Protein 2OAJ (pdb70)

Sequence (875 aa):
KNKIFSLAETNKYGMSSKPIAAAFDFTQNLLAIATVTGEVHIYGQQQVEVVIKLEDRSAIKEMRFVKGIYLVVINAKDTVYVLSLYSQKVLTTVFVPGKITSIDTDASLDWMLIGLQNGSMIVYDIDRDQLSSFKLDNLQKSSFFPAARLSPIVSIQWNPRDIGTVLISYEYVTLTYSLVENEIKQSFIYELPPFAPGGDFSEKTNEKRTPKVIQSLYHPNSLHIITIHEDNSLVFWDANSGHMIMARTVFETEINVPQPDYIRDSSTNAAKISKVYWMCENNPEYTSLLISHKSISRGDNQSLTMIDLGYTPRYSITSYEGMKNYYANPKQMKIFPLPTNVPIVNILPIPRQSPYFAGCHNPGLILLILGNGEIETMLYPSGIFTDKASLFPQNLSWLRPLATTSMAASVPNKLWLGALSAAQNKDYLLKGGVRTKRQKLPAEYGTAFITGHSNGSVRIYDASHGDIQDNASFEVNLSRTLNKAKELAVDKISFAAETLELAVSIETGDVVLFKYEVNQFFRRFSLNNTNGVLVDVRDRAPTGVRQGFMPSTAVHANKGKTSAINNSNIGFVGIAYAAGSLMLIDRRGPAIIYMENIREISGAQSACVTCIEFVIMEYGDDGYSSILMVCGTDMGEVITYKILPASGGKFDVQLMDITNVTSKGPIHKIDAFSKETKSSCLATIPKMQNLSKGLCIPGIVLITGFDDIRLITLGKSKSTHKGFKYPLAATGLSYISTVEKNNDRKNLTVIITLEINGHLRVFTIPDFKEQMSEHIPFPIAAKYITESSVLRNGDIAIRVSEFQASLFSTVKEQDTLAPVSDTLYINGIRIPYRPQVNSLQWARGTVYCTPAQLNELLGGVNRPASKYKESIIAE

Organism: Saccharomyces cerevisiae (strain ATCC 204508 / S288c) (NCBI:txid559292)

GO terms:
  GO:0043332 mating projection tip (C, IDA)
  GO:0005829 cytosol (C, IDA)
  GO:0005886 plasma membrane (C, IDA)
  GO:0031267 small GTPase binding (F, IDA)
  GO:0005829 cytosol (C, HDA)
  GO:0006887 exocytosis (P, IMP)
  GO:0006893 Golgi to plasma membrane transport (P, IMP)
  GO:0000149 SNARE binding (F, IPI)
  GO:0030010 establishment of cell polarity (P, IPI)
  GO:0007264 small GTPase-mediated signal transduction (P, IPI)
  GO:0005737 cytoplasm (C, EXP)
  GO:0005515 protein binding (F, IPI)

Foldseek 3Di:
DDPFWDWDFDDKFFDPAFWFEKEADQLQQKIWTFHQQAKIWIFFPQFAIDIAGDPGGHGWDYWYQALLFWIWIAGPQRKIWIAGLFVGYTPDIHHDPAAFQEWEDARHFQKIWTWHQQGKIWIARNQFGDTFPDMGHNCCCVPPNVPDDRWTWQYKYQQQFFNQKMWTFTFFKIFIAGLVVGDTQEMEGDKAAAQQQAACQDPNSRHIDGFTWNDKAAQNLSQKIWTAGFSQKTWIAGRHVNHTLWIDHLPDTSSSPHDNPDDDPDPDRDFTWDDKDWAAALDSQWIKMKTWGHDDPQFQSTKIKMFTLGGHPFQVPADSNSNSVSVGDTPDMDIQRDPGSFAWSYKAFCADNACTPVRRYHGQKMWTATPVRAIWIAGPPVNDIDLPCLQTNVSNNCRSPNFPFKAKAKAFCPVVLVQLQQFFRDHHHGHRFFFDADADPDDRIFMKMWTWAQQLKIKIFTPDCHPRGNGGIDMDHVCQLAVHGHQRGWDDKAAARHQRKIWTFTQFAKIWIWGWDFAPCDNPDHPVPDPDQWDASQVSFDNPDRTGTGTGTMGRPSQGHWLEWYDAQAQKIWTKRLQQKIWIFGNVVTDTQDIDRCCVADPDRFRMWNYKFWFWAAAAPPQFTFIWIWTFTQQQKIWIWTWAQDPPRHTHIGTPHMGRHDRQGDWHDKFKAFPPVRHGGGDHPVSVVCRVVRHHTWMWMWTAGQFKIWTDGHNDDDTDMDGHPATWQDKDKAKEWDADDPGDTDIFIWMWTAGLQFWIWIAGPDVRHTDDTDGDPDGADSSFQNSKDQYHHQKIWGARDRRMIIIMHTGPDDDDDPDDRINGDDADSDRDDRHHNDCSRPNDPDDHDDSVRVCCSRQNPCRDNHPDPVSVRSD

InterPro domains:
  IPR013905 Lethal giant larvae (Lgl)-like, C-terminal domain [PF08596] (549-943)
  IPR015943 WD40/YVTN repeat-like-containing domain superfamily [G3DSA:2.130.10.10] (41-339)
  IPR036322 WD40-repeat-containing domain superfamily [SSF50978] (74-311)

B-factor: mean 26.19, std 13.64, range [5.23, 87.9]

Secondary structure (DSSP, 8-state):
--TTEEEEEEEEEE-SS-EEEEEEETTTTEEEEEETTSEEEEE-STT-EEEEE-SS-PPEEEEEEETTTEEEEEETT-EEEEEETTT-SEEEEEE-SS-EEEEE--TT-SEEEEEETTS-EEEEETTTTEEEEEEE--HHHHHT-SSS------EEEEETTEEEEEEEE-SS-EEEEETTTTEEEEEE---B-TT---STT---TTS-B-PPEEEEEE-TTSSEEEEEETT--EEEEETTT--EEEEE-SS-S-TTS--TT-----SS---EEEEEEEEE-SSTTEEEEEEEEE-STTSS---EEEEEEEEPPPGGG--HHHHHHHHHS-SEEEEE--SSSSPEEEEEE--SS-SHHHHTBS-SEEEEEETTS-EEEEETTT--EE--GGGS-GGGTTBTTBEEEEEEEEEEHHHHHHHHHTTB----S---SBPPP-PPP--SEEEEEEEEETTSEEEEEESS--TTTTTB-EEEEHHHHTT-SSS--EEEEEEETTTTEEEEEETTS-EEEEEEEE-----S--GGGSS-SEEE-GGG--TT-SEEEEEEEEE---S-SEEEEEE-BTSEEEEEETTSEEEEEETTTTEEEEEEEGGGT-SS----EEEEEEEEEE-TTSSSEEEEEEEEETTSEEEEEEEEE-GGG-EEEEEEEEEE--SSPPP-EEEEEETTT--B-B-BHHHHHGGGGT----EEEEEE-SSEEEEE-TT---EEEEE-SS-EEEEEEEEEEEE-SSS-EEEEEEEEEEETTSEEEEEETTT--EEEEEE-SS---HHHHTT-EE-TTS-EEEE-SSSEEEEEEEES---PPPP---B---TTPPPPPPP---TTTS-SS-----HHHHHHHHH-TTPPPPS-HHHHH--

Structure (mmCIF, N/CA/C/O backbone):
data_2OAJ
#
_entry.id   2OAJ
#
_cell.length_a   130.520
_cell.length_b   130.520
_cell.length_c   116.023
_cell.angle_alpha   90.00
_cell.angle_beta   90.00
_cell.angle_gamma   90.00
#
_symmetry.space_group_name_H-M   'P 4 21 2'
#
loop_
_entity.id
_entity.type
_entity.pdbx_description
1 polymer 'Protein SNI1'
2 non-polymer 'ZINC ION'
3 non-polymer 'SODIUM ION'
4 water water
#
loop_
_atom_site.group_PDB
_atom_site.id
_atom_site.type_symbol
_atom_site.label_atom_id
_atom_site.label_alt_id
_atom_site.label_comp_id
_atom_site.label_asym_id
_atom_site.label_entity_id
_atom_site.label_seq_id
_atom_site.pdbx_PDB_ins_code
_atom_site.Cartn_x
_atom_site.Cartn_y
_atom_site.Cartn_z
_atom_site.occupancy
_atom_site.B_iso_or_equiv
_atom_site.auth_seq_id
_atom_site.auth_comp_id
_atom_site.auth_asym_id
_atom_site.auth_atom_id
_atom_site.pdbx_PDB_model_num
ATOM 1 N N . LYS A 1 2 ? 23.576 38.791 53.482 1.00 82.63 62 LYS A N 1
ATOM 2 C CA . LYS A 1 2 ? 22.848 38.760 54.783 1.00 82.61 62 LYS A CA 1
ATOM 3 C C . LYS A 1 2 ? 21.846 37.607 54.832 1.00 82.09 62 LYS A C 1
ATOM 4 O O . LYS A 1 2 ? 21.880 36.707 53.991 1.00 82.79 62 LYS A O 1
ATOM 10 N N . ASN A 1 3 ? 20.963 37.637 55.827 1.00 80.65 63 ASN A N 1
ATOM 11 C CA . ASN A 1 3 ? 19.942 36.605 55.994 1.00 78.05 63 ASN A CA 1
ATOM 12 C C . ASN A 1 3 ? 20.497 35.191 56.137 1.00 74.53 63 ASN A C 1
ATOM 13 O O . ASN A 1 3 ? 20.977 34.596 55.169 1.00 73.85 63 ASN A O 1
ATOM 18 N N . LYS A 1 4 ? 20.426 34.656 57.352 1.00 69.39 64 LYS A N 1
ATOM 19 C CA . LYS A 1 4 ? 20.892 33.301 57.610 1.00 64.35 64 LYS A CA 1
ATOM 20 C C . LYS A 1 4 ? 19.881 32.371 56.955 1.00 59.27 64 LYS A C 1
ATOM 21 O O . LYS A 1 4 ? 19.969 31.150 57.072 1.00 58.96 64 LYS A O 1
ATOM 27 N N . ILE A 1 5 ? 18.916 32.973 56.269 1.00 53.03 65 ILE A N 1
ATOM 28 C CA . ILE A 1 5 ? 17.860 32.241 55.588 1.00 47.02 65 ILE A CA 1
ATOM 29 C C . ILE A 1 5 ? 18.348 31.527 54.331 1.00 42.37 65 ILE A C 1
ATOM 30 O O . ILE A 1 5 ? 17.880 30.435 54.007 1.00 40.35 65 ILE A O 1
ATOM 35 N N . PHE A 1 6 ? 19.301 32.138 53.637 1.00 36.84 66 PHE A N 1
ATOM 36 C CA . PHE A 1 6 ? 19.800 31.571 52.395 1.00 32.43 66 PHE A CA 1
ATOM 37 C C . PHE A 1 6 ? 21.163 30.898 52.415 1.00 32.59 66 PHE A C 1
ATOM 38 O O . PHE A 1 6 ? 22.134 31.426 52.964 1.00 33.12 66 PHE A O 1
ATOM 46 N N . SER A 1 7 ? 21.218 29.722 51.795 1.00 30.27 67 SER A N 1
ATOM 47 C CA . SER A 1 7 ? 22.448 28.950 51.685 1.00 30.61 67 SER A CA 1
ATOM 48 C C . SER A 1 7 ? 22.350 28.073 50.442 1.00 29.76 67 SER A C 1
ATOM 49 O O . SER A 1 7 ? 21.334 27.409 50.226 1.00 31.54 67 SER A O 1
ATOM 52 N N . LEU A 1 8 ? 23.399 28.082 49.622 1.00 27.65 68 LEU A N 1
ATOM 53 C CA . LEU A 1 8 ? 23.419 27.294 48.397 1.00 26.25 68 LEU A CA 1
ATOM 54 C C . LEU A 1 8 ? 23.820 25.835 48.616 1.00 26.40 68 LEU A C 1
ATOM 55 O O . LEU A 1 8 ? 24.872 25.547 49.198 1.00 26.99 68 LEU A O 1
ATOM 60 N N . ALA A 1 9 ? 22.984 24.922 48.133 1.00 24.78 69 ALA A N 1
ATOM 61 C CA . ALA A 1 9 ? 23.249 23.490 48.250 1.00 25.33 69 ALA A CA 1
ATOM 62 C C . ALA A 1 9 ? 22.665 22.725 47.065 1.00 26.00 69 ALA A C 1
ATOM 63 O O . ALA A 1 9 ? 21.548 23.007 46.614 1.00 26.89 69 ALA A O 1
ATOM 65 N N . GLU A 1 10 ? 23.426 21.759 46.561 1.00 25.04 70 GLU A N 1
ATOM 66 C CA . GLU A 1 10 ? 22.975 20.946 45.447 1.00 25.24 70 GLU A CA 1
ATOM 67 C C . GLU A 1 10 ? 22.084 19.843 45.999 1.00 25.90 70 GLU A C 1
ATOM 68 O O . GLU A 1 10 ? 22.486 19.078 46.870 1.00 27.06 70 GLU A O 1
ATOM 74 N N . THR A 1 11 ? 20.871 19.773 45.468 1.00 26.37 71 THR A N 1
ATOM 75 C CA . THR A 1 11 ? 19.870 18.806 45.894 1.00 27.10 71 THR A CA 1
ATOM 76 C C . THR A 1 11 ? 19.817 17.522 45.071 1.00 28.10 71 THR A C 1
ATOM 77 O O . THR A 1 11 ? 19.598 16.442 45.618 1.00 28.28 71 THR A O 1
ATOM 81 N N . ASN A 1 12 ? 19.997 17.644 43.760 1.00 29.29 72 ASN A N 1
ATOM 82 C CA . ASN A 1 12 ? 19.938 16.489 42.873 1.00 29.30 72 ASN A CA 1
ATOM 83 C C . ASN A 1 12 ? 20.728 16.637 41.584 1.00 28.35 72 ASN A C 1
ATOM 84 O O . ASN A 1 12 ? 20.995 17.746 41.125 1.00 28.39 72 ASN A O 1
ATOM 89 N N . LYS A 1 13 ? 21.085 15.495 41.004 1.00 25.77 73 LYS A N 1
ATOM 90 C CA . LYS A 1 13 ? 21.810 15.450 39.747 1.00 25.43 73 LYS A CA 1
ATOM 91 C C . LYS A 1 13 ? 20.973 14.660 38.748 1.00 25.51 73 LYS A C 1
ATOM 92 O O . LYS A 1 13 ? 20.245 13.743 39.129 1.00 27.35 73 LYS A O 1
ATOM 98 N N . TYR A 1 14 ? 21.059 15.030 37.476 1.00 24.61 74 TYR A N 1
ATOM 99 C CA . TYR A 1 14 ? 20.300 14.357 36.427 1.00 25.01 74 TYR A CA 1
ATOM 100 C C . TYR A 1 14 ? 21.193 14.112 35.219 1.00 25.49 74 TYR A C 1
ATOM 101 O O . TYR A 1 14 ? 22.001 14.971 34.849 1.00 26.16 74 TYR A O 1
ATOM 110 N N . GLY A 1 15 ? 21.039 12.943 34.605 1.00 23.69 75 GLY A N 1
ATOM 111 C CA . GLY A 1 15 ? 21.865 12.601 33.466 1.00 24.84 75 GLY A CA 1
ATOM 112 C C . GLY A 1 15 ? 23.226 12.154 33.966 1.00 25.28 75 GLY A C 1
ATOM 113 O O . GLY A 1 15 ? 23.309 11.445 34.962 1.00 27.15 75 GLY A O 1
ATOM 114 N N . MET A 1 16 ? 24.289 12.580 33.292 1.00 26.87 76 MET A N 1
ATOM 115 C CA . MET A 1 16 ? 25.650 12.217 33.675 1.00 27.17 76 MET A CA 1
ATOM 116 C C . MET A 1 16 ? 26.566 13.446 33.744 1.00 27.59 76 MET A C 1
ATOM 117 O O . MET A 1 16 ? 26.428 14.380 32.952 1.00 24.93 76 MET A O 1
ATOM 122 N N . SER A 1 17 ? 27.512 13.432 34.682 1.00 27.25 77 SER A N 1
ATOM 123 C CA . SER A 1 17 ? 28.436 14.551 34.859 1.00 26.71 77 SER A CA 1
ATOM 124 C C . SER A 1 17 ? 29.486 14.631 33.755 1.00 27.00 77 SER A C 1
ATOM 125 O O . SER A 1 17 ? 30.336 15.522 33.761 1.00 28.47 77 SER A O 1
ATOM 128 N N . SER A 1 18 ? 29.437 13.694 32.815 1.00 25.28 78 SER A N 1
ATOM 129 C CA . SER A 1 18 ? 30.381 13.691 31.709 1.00 22.44 78 SER A CA 1
ATOM 130 C C . SER A 1 18 ? 29.994 12.616 30.719 1.00 23.31 78 SER A C 1
ATOM 131 O O . SER A 1 18 ? 29.131 11.774 30.991 1.00 22.31 78 SER A O 1
ATOM 134 N N . LYS A 1 19 ? 30.663 12.646 29.576 1.00 22.14 79 LYS A N 1
ATOM 135 C CA . LYS A 1 19 ? 30.411 11.731 28.479 1.00 21.02 79 LYS A CA 1
ATOM 136 C C . LYS A 1 19 ? 30.606 10.251 28.779 1.00 20.07 79 LYS A C 1
ATOM 137 O O . LYS A 1 19 ? 31.667 9.836 29.258 1.00 18.62 79 LYS A O 1
ATOM 143 N N . PRO A 1 20 ? 29.571 9.435 28.498 1.00 17.19 80 PRO A N 1
ATOM 144 C CA . PRO A 1 20 ? 29.581 7.984 28.709 1.00 15.70 80 PRO A CA 1
ATOM 145 C C . PRO A 1 20 ? 30.621 7.470 27.734 1.00 14.40 80 PRO A C 1
ATOM 146 O O . PRO A 1 20 ? 30.726 7.993 26.624 1.00 16.75 80 PRO A O 1
ATOM 150 N N . ILE A 1 21 ? 31.378 6.453 28.120 1.00 13.48 81 ILE A N 1
ATOM 151 C CA . ILE A 1 21 ? 32.406 5.952 27.233 1.00 14.25 81 ILE A CA 1
ATOM 152 C C . ILE A 1 21 ? 32.452 4.430 27.177 1.00 15.16 81 ILE A C 1
ATOM 153 O O . ILE A 1 21 ? 32.942 3.862 26.205 1.00 18.02 81 ILE A O 1
ATOM 158 N N . ALA A 1 22 ? 31.940 3.766 28.208 1.00 14.30 82 ALA A N 1
ATOM 159 C CA . ALA A 1 22 ? 31.933 2.298 28.232 1.00 13.01 82 ALA A CA 1
ATOM 160 C C . ALA A 1 22 ? 30.775 1.739 29.065 1.00 12.72 82 ALA A C 1
ATOM 161 O O . ALA A 1 22 ? 30.296 2.382 30.012 1.00 9.84 82 ALA A O 1
ATOM 163 N N . ALA A 1 23 ? 30.341 0.528 28.723 1.00 13.62 83 ALA A N 1
ATOM 164 C CA . ALA A 1 23 ? 29.227 -0.105 29.425 1.00 11.26 83 ALA A CA 1
ATOM 165 C C . ALA A 1 23 ? 29.400 -1.595 29.667 1.00 10.14 83 ALA A C 1
ATOM 166 O O . ALA A 1 23 ? 30.262 -2.236 29.069 1.00 8.78 83 ALA A O 1
ATOM 168 N N . ALA A 1 24 ? 28.553 -2.134 30.544 1.00 8.85 84 ALA A N 1
ATOM 169 C CA . ALA A 1 24 ? 28.545 -3.554 30.869 1.00 9.01 84 ALA A CA 1
ATOM 170 C C . ALA A 1 24 ? 27.184 -3.961 31.437 1.00 11.56 84 ALA A C 1
ATOM 171 O O . ALA A 1 24 ? 26.408 -3.123 31.913 1.00 12.82 84 ALA A O 1
ATOM 173 N N . PHE A 1 25 ? 26.914 -5.260 31.397 1.00 11.56 85 PHE A N 1
ATOM 174 C CA . PHE A 1 25 ? 25.651 -5.806 31.862 1.00 13.56 85 PHE A CA 1
ATOM 175 C C . PHE A 1 25 ? 25.858 -7.135 32.575 1.00 13.69 85 PHE A C 1
ATOM 176 O O . PHE A 1 25 ? 26.663 -7.947 32.139 1.00 13.81 85 PHE A O 1
ATOM 184 N N . ASP A 1 26 ? 25.145 -7.348 33.677 1.00 16.95 86 ASP A N 1
ATOM 185 C CA . ASP A 1 26 ? 25.227 -8.621 34.379 1.00 19.03 86 ASP A CA 1
ATOM 186 C C . ASP A 1 26 ? 23.874 -9.306 34.268 1.00 19.32 86 ASP A C 1
ATOM 187 O O . ASP A 1 26 ? 22.862 -8.793 34.752 1.00 18.35 86 ASP A O 1
ATOM 192 N N . PHE A 1 27 ? 23.867 -10.469 33.632 1.00 18.17 87 PHE A N 1
ATOM 193 C CA . PHE A 1 27 ? 22.647 -11.227 33.435 1.00 16.95 87 PHE A CA 1
ATOM 194 C C . PHE A 1 27 ? 21.973 -11.602 34.742 1.00 18.40 87 PHE A C 1
ATOM 195 O O . PHE A 1 27 ? 20.805 -11.278 34.974 1.00 18.10 87 PHE A O 1
ATOM 203 N N . THR A 1 28 ? 22.722 -12.300 35.586 1.00 21.44 88 THR A N 1
ATOM 204 C CA . THR A 1 28 ? 22.214 -12.780 36.862 1.00 23.45 88 THR A CA 1
ATOM 205 C C . THR A 1 28 ? 21.507 -11.719 37.691 1.00 23.02 88 THR A C 1
ATOM 206 O O . THR A 1 28 ? 20.338 -11.893 38.041 1.00 23.15 88 THR A O 1
ATOM 210 N N . GLN A 1 29 ? 22.205 -10.629 38.008 1.00 20.44 89 GLN A N 1
ATOM 211 C CA . GLN A 1 29 ? 21.609 -9.559 38.805 1.00 19.84 89 GLN A CA 1
ATOM 212 C C . GLN A 1 29 ? 20.743 -8.635 37.951 1.00 19.86 89 GLN A C 1
ATOM 213 O O . GLN A 1 29 ? 19.958 -7.837 38.480 1.00 19.38 89 GLN A O 1
ATOM 219 N N . ASN A 1 30 ? 20.895 -8.751 36.631 1.00 18.95 90 ASN A N 1
ATOM 220 C CA . ASN A 1 30 ? 20.148 -7.937 35.667 1.00 16.07 90 ASN A CA 1
ATOM 221 C C . ASN A 1 30 ? 20.357 -6.449 35.966 1.00 15.96 90 ASN A C 1
ATOM 222 O O . ASN A 1 30 ? 19.421 -5.724 36.307 1.00 15.47 90 ASN A O 1
ATOM 227 N N . LEU A 1 31 ? 21.612 -6.021 35.849 1.00 12.94 91 LEU A N 1
ATOM 228 C CA . LEU A 1 31 ? 22.005 -4.644 36.097 1.00 12.73 91 LEU A CA 1
ATOM 229 C C . LEU A 1 31 ? 22.833 -4.125 34.931 1.00 12.27 91 LEU A C 1
ATOM 230 O O . LEU A 1 31 ? 23.559 -4.877 34.278 1.00 10.71 91 LEU A O 1
ATOM 235 N N . LEU A 1 32 ? 22.727 -2.823 34.697 1.00 11.48 92 LEU A N 1
ATOM 236 C CA . LEU A 1 32 ? 23.452 -2.161 33.635 1.00 8.97 92 LEU A CA 1
ATOM 237 C C . LEU A 1 32 ? 24.411 -1.145 34.220 1.00 11.17 92 LEU A C 1
ATOM 238 O O . LEU A 1 32 ? 24.027 -0.304 35.040 1.00 12.60 92 LEU A O 1
ATOM 243 N N . ALA A 1 33 ? 25.661 -1.211 33.790 1.00 10.78 93 ALA A N 1
ATOM 244 C CA . ALA A 1 33 ? 26.642 -0.262 34.269 1.00 11.26 93 ALA A CA 1
ATOM 245 C C . ALA A 1 33 ? 27.182 0.559 33.098 1.00 13.68 93 ALA A C 1
ATOM 246 O O . ALA A 1 33 ? 27.499 0.013 32.033 1.00 12.79 93 ALA A O 1
ATOM 248 N N . ILE A 1 34 ? 27.254 1.872 33.301 1.00 11.95 94 ILE A N 1
ATOM 249 C CA . ILE A 1 34 ? 27.784 2.787 32.303 1.00 13.93 94 ILE A CA 1
ATOM 250 C C . ILE A 1 34 ? 28.813 3.715 32.962 1.00 13.79 94 ILE A C 1
ATOM 251 O O . ILE A 1 34 ? 28.529 4.367 33.974 1.00 14.06 94 ILE A O 1
ATOM 256 N N . ALA A 1 35 ? 30.009 3.759 32.381 1.00 12.78 95 ALA A N 1
ATOM 257 C CA . ALA A 1 35 ? 31.100 4.576 32.905 1.00 13.01 95 ALA A CA 1
ATOM 258 C C . ALA A 1 35 ? 31.376 5.795 32.025 1.00 12.60 95 ALA A C 1
ATOM 259 O O . ALA A 1 35 ? 31.149 5.766 30.821 1.00 12.33 95 ALA A O 1
ATOM 261 N N . THR A 1 36 ? 31.898 6.854 32.635 1.00 14.01 96 THR A N 1
ATOM 262 C CA . THR A 1 36 ? 32.173 8.086 31.915 1.00 15.76 96 THR A CA 1
ATOM 263 C C . THR A 1 36 ? 33.652 8.383 31.689 1.00 18.34 96 THR A C 1
ATOM 264 O O . THR A 1 36 ? 34.533 7.683 32.184 1.00 18.24 96 THR A O 1
ATOM 268 N N . VAL A 1 37 ? 33.901 9.451 30.943 1.00 18.04 97 VAL A N 1
ATOM 269 C CA . VAL A 1 37 ? 35.243 9.870 30.597 1.00 18.31 97 VAL A CA 1
ATOM 270 C C . VAL A 1 37 ? 36.031 10.417 31.785 1.00 19.39 97 VAL A C 1
ATOM 271 O O . VAL A 1 37 ? 37.260 10.498 31.731 1.00 18.13 97 VAL A O 1
ATOM 275 N N . THR A 1 38 ? 35.335 10.778 32.860 1.00 18.71 98 THR A N 1
ATOM 276 C CA . THR A 1 38 ? 36.013 11.298 34.040 1.00 19.18 98 THR A CA 1
ATOM 277 C C . THR A 1 38 ? 36.059 10.341 35.236 1.00 19.22 98 THR A C 1
ATOM 278 O O . THR A 1 38 ? 36.251 10.772 36.369 1.00 19.72 98 THR A O 1
ATOM 282 N N . GLY A 1 39 ? 35.869 9.050 34.990 1.00 20.90 99 GLY A N 1
ATOM 283 C CA . GLY A 1 39 ? 35.950 8.075 36.067 1.00 20.82 99 GLY A CA 1
ATOM 284 C C . GLY A 1 39 ? 34.732 7.738 36.917 1.00 20.56 99 GLY A C 1
ATOM 285 O O . GLY A 1 39 ? 34.896 7.139 37.983 1.00 21.67 99 GLY A O 1
ATOM 286 N N . GLU A 1 40 ? 33.529 8.116 36.482 1.00 19.67 100 GLU A N 1
ATOM 287 C CA . GLU A 1 40 ? 32.310 7.790 37.236 1.00 19.23 100 GLU A CA 1
ATOM 288 C C . GLU A 1 40 ? 31.638 6.539 36.668 1.00 16.15 100 GLU A C 1
ATOM 289 O O . GLU A 1 40 ? 31.613 6.317 35.452 1.00 13.06 100 GLU A O 1
ATOM 295 N N . VAL A 1 41 ? 31.092 5.727 37.563 1.00 14.58 101 VAL A N 1
ATOM 296 C CA . VAL A 1 41 ? 30.411 4.501 37.177 1.00 12.43 101 VAL A CA 1
ATOM 297 C C . VAL A 1 41 ? 28.965 4.533 37.657 1.00 11.42 101 VAL A C 1
ATOM 298 O O . VAL A 1 41 ? 28.704 4.603 38.853 1.00 12.01 101 VAL A O 1
ATOM 302 N N . HIS A 1 42 ? 28.032 4.502 36.711 1.00 11.61 102 HIS A N 1
ATOM 303 C CA . HIS A 1 42 ? 26.607 4.503 37.021 1.00 11.90 102 HIS A CA 1
ATOM 304 C C . HIS A 1 42 ? 26.087 3.082 36.833 1.00 12.14 102 HIS A C 1
ATOM 305 O O . HIS A 1 42 ? 26.298 2.468 35.784 1.00 12.17 102 HIS A O 1
ATOM 312 N N . ILE A 1 43 ? 25.394 2.573 37.841 1.00 10.60 103 ILE A N 1
ATOM 313 C CA . ILE A 1 43 ? 24.845 1.225 37.790 1.00 10.80 103 ILE A CA 1
ATOM 314 C C . ILE A 1 43 ? 23.339 1.351 37.926 1.00 11.88 103 ILE A C 1
ATOM 315 O O . ILE A 1 43 ? 22.844 1.883 38.925 1.00 9.77 103 ILE A O 1
ATOM 320 N N . TYR A 1 44 ? 22.622 0.863 36.912 1.00 12.17 104 TYR A N 1
ATOM 321 C CA . TYR A 1 44 ? 21.160 0.938 36.872 1.00 14.11 104 TYR A CA 1
ATOM 322 C C . TYR A 1 44 ? 20.444 -0.392 37.014 1.00 15.25 104 TYR A C 1
ATOM 323 O O . TYR A 1 44 ? 20.963 -1.447 36.625 1.00 17.16 104 TYR A O 1
ATOM 332 N N . GLY A 1 45 ? 19.227 -0.317 37.546 1.00 15.20 105 GLY A N 1
ATOM 333 C CA . GLY A 1 45 ? 18.404 -1.495 37.734 1.00 13.20 105 GLY A CA 1
ATOM 334 C C . GLY A 1 45 ? 16.962 -1.174 37.393 1.00 13.63 105 GLY A C 1
ATOM 335 O O . GLY A 1 45 ? 16.690 -0.198 36.689 1.00 11.80 105 GLY A O 1
ATOM 336 N N . GLN A 1 46 ? 16.039 -1.990 37.896 1.00 13.11 106 GLN A N 1
ATOM 337 C CA . GLN A 1 46 ? 14.611 -1.799 37.639 1.00 14.39 106 GLN A CA 1
ATOM 338 C C . GLN A 1 46 ? 14.115 -0.396 37.987 1.00 12.82 106 GLN A C 1
ATOM 339 O O . GLN A 1 46 ? 14.700 0.299 38.819 1.00 12.96 106 GLN A O 1
ATOM 345 N N . GLN A 1 47 ? 13.018 0.002 37.356 1.00 13.24 107 GLN A N 1
ATOM 346 C CA . GLN A 1 47 ? 12.418 1.308 37.607 1.00 15.29 107 GLN A CA 1
ATOM 347 C C . GLN A 1 47 ? 13.483 2.392 37.535 1.00 15.12 107 GLN A C 1
ATOM 348 O O . GLN A 1 47 ? 14.098 2.572 36.487 1.00 15.19 107 GLN A O 1
ATOM 354 N N . GLN A 1 48 ? 13.718 3.094 38.645 1.00 14.67 108 GLN A N 1
ATOM 355 C CA . GLN A 1 48 ? 14.718 4.163 38.675 1.00 12.33 108 GLN A CA 1
ATOM 356 C C . GLN A 1 48 ? 15.994 3.820 39.459 1.00 11.30 108 GLN A C 1
ATOM 357 O O . GLN A 1 48 ? 16.833 4.693 39.697 1.00 9.87 108 GLN A O 1
ATOM 363 N N . VAL A 1 49 ? 16.144 2.565 39.865 1.00 9.86 109 VAL A N 1
ATOM 364 C CA . VAL A 1 49 ? 17.325 2.164 40.616 1.00 11.67 109 VAL A CA 1
ATOM 365 C C . VAL A 1 49 ? 18.597 2.633 39.915 1.00 13.58 109 VAL A C 1
ATOM 366 O O . VAL A 1 49 ? 18.803 2.384 38.725 1.00 12.22 109 VAL A O 1
ATOM 370 N N . GLU A 1 50 ? 19.451 3.318 40.664 1.00 15.56 110 GLU A N 1
ATOM 371 C CA . GLU A 1 50 ? 20.698 3.827 40.116 1.00 15.40 110 GLU A CA 1
ATOM 372 C C . GLU A 1 50 ? 21.649 4.213 41.228 1.00 14.81 110 GLU A C 1
ATOM 373 O O . GLU A 1 50 ? 21.289 4.965 42.134 1.00 14.68 110 GLU A O 1
ATOM 379 N N . VAL A 1 51 ? 22.862 3.685 41.162 1.00 15.14 111 VAL A N 1
ATOM 380 C CA . VAL A 1 51 ? 23.882 4.014 42.143 1.00 16.79 111 VAL A CA 1
ATOM 381 C C . VAL A 1 51 ? 25.086 4.518 41.360 1.00 17.85 111 VAL A C 1
ATOM 382 O O . VAL A 1 51 ? 25.418 3.986 40.300 1.00 19.44 111 VAL A O 1
ATOM 386 N N . VAL A 1 52 ? 25.735 5.552 41.879 1.00 19.55 112 VAL A N 1
ATOM 387 C CA . VAL A 1 52 ? 26.895 6.116 41.214 1.00 17.71 112 VAL A CA 1
ATOM 388 C C . VAL A 1 52 ? 28.131 5.948 42.074 1.00 18.50 112 VAL A C 1
ATOM 389 O O . VAL A 1 52 ? 28.121 6.288 43.251 1.00 20.41 112 VAL A O 1
ATOM 393 N N . ILE A 1 53 ? 29.192 5.409 41.489 1.00 20.13 113 ILE A N 1
ATOM 394 C CA . ILE A 1 53 ? 30.445 5.227 42.211 1.00 22.23 113 ILE A CA 1
ATOM 395 C C . ILE A 1 53 ? 31.536 5.992 41.471 1.00 24.42 113 ILE A C 1
ATOM 396 O O . ILE A 1 53 ? 31.802 5.729 40.296 1.00 23.72 113 ILE A O 1
ATOM 401 N N . LYS A 1 54 ? 32.152 6.951 42.159 1.00 26.82 114 LYS A N 1
ATOM 402 C CA . LYS A 1 54 ? 33.206 7.768 41.562 1.00 28.49 114 LYS A CA 1
ATOM 403 C C . LYS A 1 54 ? 34.598 7.277 41.958 1.00 28.72 114 LYS A C 1
ATOM 404 O O . LYS A 1 54 ? 34.901 7.135 43.147 1.00 28.99 114 LYS A O 1
ATOM 410 N N . LEU A 1 55 ? 35.437 7.008 40.959 1.00 27.16 115 LEU A N 1
ATOM 411 C CA . LEU A 1 55 ? 36.798 6.540 41.210 1.00 27.44 115 LEU A CA 1
ATOM 412 C C . LEU A 1 55 ? 37.694 7.699 41.642 1.00 28.54 115 LEU A C 1
ATOM 413 O O . LEU A 1 55 ? 37.467 8.845 41.251 1.00 26.16 115 LEU A O 1
ATOM 418 N N . GLU A 1 56 ? 38.709 7.398 42.446 1.00 31.38 116 GLU A N 1
ATOM 419 C CA . GLU A 1 56 ? 39.633 8.424 42.922 1.00 35.84 116 GLU A CA 1
ATOM 420 C C . GLU A 1 56 ? 40.282 9.136 41.745 1.00 35.58 116 GLU A C 1
ATOM 421 O O . GLU A 1 56 ? 40.407 10.359 41.742 1.00 36.31 116 GLU A O 1
ATOM 427 N N . ASP A 1 57 ? 40.692 8.364 40.743 1.00 35.76 117 ASP A N 1
ATOM 428 C CA . ASP A 1 57 ? 41.326 8.931 39.562 1.00 36.36 117 ASP A CA 1
ATOM 429 C C . ASP A 1 57 ? 40.260 9.412 38.578 1.00 36.62 117 ASP A C 1
ATOM 430 O O . ASP A 1 57 ? 39.268 8.719 38.342 1.00 35.64 117 ASP A O 1
ATOM 435 N N . ARG A 1 58 ? 40.474 10.591 37.998 1.00 34.88 118 ARG A N 1
ATOM 436 C CA . ARG A 1 58 ? 39.520 11.167 37.054 1.00 34.21 118 ARG A CA 1
ATOM 437 C C . ARG A 1 58 ? 39.808 10.725 35.619 1.00 33.17 118 ARG A C 1
ATOM 438 O O . ARG A 1 58 ? 39.349 11.335 34.654 1.00 34.33 118 ARG A O 1
ATOM 446 N N . SER A 1 59 ? 40.562 9.642 35.489 1.00 30.75 119 SER A N 1
ATOM 447 C CA . SER A 1 59 ? 40.899 9.103 34.183 1.00 28.58 119 SER A CA 1
ATOM 448 C C . SER A 1 59 ? 39.701 8.362 33.584 1.00 28.18 119 SER A C 1
ATOM 449 O O . SER A 1 59 ? 38.815 7.906 34.312 1.00 31.81 119 SER A O 1
ATOM 452 N N . ALA A 1 60 ? 39.676 8.236 32.261 1.00 25.81 120 ALA A N 1
ATOM 453 C CA . ALA A 1 60 ? 38.572 7.570 31.574 1.00 24.17 120 ALA A CA 1
ATOM 454 C C . ALA A 1 60 ? 38.605 6.048 31.698 1.00 23.71 120 ALA A C 1
ATOM 455 O O . ALA A 1 60 ? 39.666 5.444 31.845 1.00 23.94 120 ALA A O 1
ATOM 457 N N . ILE A 1 61 ? 37.428 5.434 31.627 1.00 23.41 121 ILE A N 1
ATOM 458 C CA . ILE A 1 61 ? 37.300 3.984 31.743 1.00 22.68 121 ILE A CA 1
ATOM 459 C C . ILE A 1 61 ? 37.378 3.293 30.386 1.00 23.39 121 ILE A C 1
ATOM 460 O O . ILE A 1 61 ? 36.744 3.722 29.432 1.00 26.13 121 ILE A O 1
ATOM 465 N N . LYS A 1 62 ? 38.164 2.223 30.303 1.00 24.93 122 LYS A N 1
ATOM 466 C CA . LYS A 1 62 ? 38.319 1.474 29.056 1.00 26.42 122 LYS A CA 1
ATOM 467 C C . LYS A 1 62 ? 37.380 0.264 28.971 1.00 26.77 122 LYS A C 1
ATOM 468 O O . LYS A 1 62 ? 36.736 0.046 27.948 1.00 27.42 122 LYS A O 1
ATOM 474 N N . GLU A 1 63 ? 37.311 -0.528 30.039 1.00 25.73 123 GLU A N 1
ATOM 475 C CA . GLU A 1 63 ? 36.456 -1.719 30.044 1.00 25.90 123 GLU A CA 1
ATOM 476 C C . GLU A 1 63 ? 35.923 -2.115 31.416 1.00 21.98 123 GLU A C 1
ATOM 477 O O . GLU A 1 63 ? 36.566 -1.878 32.437 1.00 21.13 123 GLU A O 1
ATOM 483 N N . MET A 1 64 ? 34.734 -2.712 31.425 1.00 19.32 124 MET A N 1
ATOM 484 C CA . MET A 1 64 ? 34.104 -3.168 32.662 1.00 16.02 124 MET A CA 1
ATOM 485 C C . MET A 1 64 ? 33.537 -4.568 32.467 1.00 15.97 124 MET A C 1
ATOM 486 O O . MET A 1 64 ? 33.118 -4.935 31.365 1.00 15.59 124 MET A O 1
ATOM 491 N N . ARG A 1 65 ? 33.523 -5.344 33.544 1.00 14.47 125 ARG A N 1
ATOM 492 C CA . ARG A 1 65 ? 32.996 -6.699 33.505 1.00 13.74 125 ARG A CA 1
ATOM 493 C C . ARG A 1 65 ? 32.355 -7.010 34.841 1.00 12.32 125 ARG A C 1
ATOM 494 O O . ARG A 1 65 ? 32.888 -6.631 35.875 1.00 11.55 125 ARG A O 1
ATOM 502 N N . PHE A 1 66 ? 31.209 -7.685 34.823 1.00 12.44 126 PHE A N 1
ATOM 503 C CA . PHE A 1 66 ? 30.565 -8.077 36.066 1.00 13.85 126 PHE A CA 1
ATOM 504 C C . PHE A 1 66 ? 31.040 -9.504 36.307 1.00 17.77 126 PHE A C 1
ATOM 505 O O . PHE A 1 66 ? 31.072 -10.312 35.376 1.00 20.01 126 PHE A O 1
ATOM 513 N N . VAL A 1 67 ? 31.420 -9.819 37.540 1.00 18.57 127 VAL A N 1
ATOM 514 C CA . VAL A 1 67 ? 31.873 -11.169 37.847 1.00 19.54 127 VAL A CA 1
ATOM 515 C C . VAL A 1 67 ? 31.249 -11.721 39.122 1.00 20.34 127 VAL A C 1
ATOM 516 O O . VAL A 1 67 ? 31.071 -10.996 40.100 1.00 20.53 127 VAL A O 1
ATOM 520 N N . LYS A 1 68 ? 30.918 -13.009 39.101 1.00 22.19 128 LYS A N 1
ATOM 521 C CA . LYS A 1 68 ? 30.327 -13.671 40.256 1.00 22.87 128 LYS A CA 1
ATOM 522 C C . LYS A 1 68 ? 29.058 -12.972 40.702 1.00 23.13 128 LYS A C 1
ATOM 523 O O . LYS A 1 68 ? 28.559 -13.219 41.797 1.00 23.02 128 LYS A O 1
ATOM 529 N N . GLY A 1 69 ? 28.544 -12.091 39.852 1.00 24.14 129 GLY A N 1
ATOM 530 C CA . GLY A 1 69 ? 27.328 -11.371 40.179 1.00 23.26 129 GLY A CA 1
ATOM 531 C C . GLY A 1 69 ? 27.450 -10.393 41.338 1.00 23.78 129 GLY A C 1
ATOM 532 O O . GLY A 1 69 ? 26.468 -9.735 41.690 1.00 26.14 129 GLY A O 1
ATOM 533 N N . ILE A 1 70 ? 28.640 -10.267 41.922 1.00 21.98 130 ILE A N 1
ATOM 534 C CA . ILE A 1 70 ? 28.813 -9.366 43.056 1.00 18.15 130 ILE A CA 1
ATOM 535 C C . ILE A 1 70 ? 29.948 -8.359 42.885 1.00 17.80 130 ILE A C 1
ATOM 536 O O . ILE A 1 70 ? 30.055 -7.401 43.650 1.00 16.19 130 ILE A O 1
ATOM 541 N N . TYR A 1 71 ? 30.798 -8.580 41.889 1.00 16.41 131 TYR A N 1
ATOM 542 C CA . TYR A 1 71 ? 31.904 -7.669 41.636 1.00 18.90 131 TYR A CA 1
ATOM 543 C C . TYR A 1 71 ? 31.782 -7.011 40.265 1.00 19.36 131 TYR A C 1
ATOM 544 O O . TYR A 1 71 ? 31.263 -7.603 39.315 1.00 20.29 131 TYR A O 1
ATOM 553 N N . LEU A 1 72 ? 32.276 -5.784 40.175 1.00 18.55 132 LEU A N 1
ATOM 554 C CA . LEU A 1 72 ? 32.295 -5.053 38.921 1.00 17.60 132 LEU A CA 1
ATOM 555 C C . LEU A 1 72 ? 33.760 -4.672 38.739 1.00 19.01 132 LEU A C 1
ATOM 556 O O . LEU A 1 72 ? 34.329 -3.950 39.557 1.00 20.48 132 LEU A O 1
ATOM 561 N N . VAL A 1 73 ? 34.379 -5.190 37.688 1.00 16.16 133 VAL A N 1
ATOM 562 C CA . VAL A 1 73 ? 35.771 -4.899 37.416 1.00 15.16 133 VAL A CA 1
ATOM 563 C C . VAL A 1 73 ? 35.840 -3.728 36.450 1.00 14.98 133 VAL A C 1
ATOM 564 O O . VAL A 1 73 ? 35.290 -3.785 35.353 1.00 14.39 133 VAL A O 1
ATOM 568 N N . VAL A 1 74 ? 36.515 -2.664 36.870 1.00 15.10 134 VAL A N 1
ATOM 569 C CA . VAL A 1 74 ? 36.654 -1.463 36.057 1.00 13.98 134 VAL A CA 1
ATOM 570 C C . VAL A 1 74 ? 38.123 -1.184 35.745 1.00 15.92 134 VAL A C 1
ATOM 571 O O . VAL A 1 74 ? 38.968 -1.210 36.635 1.00 16.59 134 VAL A O 1
ATOM 575 N N . ILE A 1 75 ? 38.425 -0.916 34.479 1.00 16.89 135 ILE A N 1
ATOM 576 C CA . ILE A 1 75 ? 39.790 -0.608 34.073 1.00 17.53 135 ILE A CA 1
ATOM 577 C C . ILE A 1 75 ? 39.837 0.763 33.405 1.00 17.61 135 ILE A C 1
ATOM 578 O O . ILE A 1 75 ? 39.116 1.008 32.435 1.00 18.62 135 ILE A O 1
ATOM 583 N N . ASN A 1 76 ? 40.673 1.660 33.924 1.00 19.48 136 ASN A N 1
ATOM 584 C CA . ASN A 1 76 ? 40.784 2.998 33.344 1.00 21.53 136 ASN A CA 1
ATOM 585 C C . ASN A 1 76 ? 41.926 3.085 32.352 1.00 22.78 136 ASN A C 1
ATOM 586 O O . ASN A 1 76 ? 42.675 2.128 32.166 1.00 21.17 136 ASN A O 1
ATOM 591 N N . ALA A 1 77 ? 42.061 4.252 31.734 1.00 25.44 137 ALA A N 1
ATOM 592 C CA . ALA A 1 77 ? 43.090 4.487 30.728 1.00 28.15 137 ALA A CA 1
ATOM 593 C C . ALA A 1 77 ? 44.517 4.269 31.215 1.00 30.41 137 ALA A C 1
ATOM 594 O O . ALA A 1 77 ? 45.393 3.935 30.420 1.00 33.73 137 ALA A O 1
ATOM 596 N N . LYS A 1 78 ? 44.754 4.451 32.511 1.00 30.81 138 LYS A N 1
ATOM 597 C CA . LYS A 1 78 ? 46.094 4.268 33.065 1.00 31.01 138 LYS A CA 1
ATOM 598 C C . LYS A 1 78 ? 46.418 2.807 33.373 1.00 30.49 138 LYS A C 1
ATOM 599 O O . LYS A 1 78 ? 47.388 2.512 34.079 1.00 30.21 138 LYS A O 1
ATOM 605 N N . ASP A 1 79 ? 45.610 1.895 32.845 1.00 29.49 139 ASP A N 1
ATOM 606 C CA . ASP A 1 79 ? 45.817 0.470 33.077 1.00 28.77 139 ASP A CA 1
ATOM 607 C C . ASP A 1 79 ? 45.762 0.123 34.558 1.00 27.53 139 ASP A C 1
ATOM 608 O O . ASP A 1 79 ? 46.505 -0.732 35.038 1.00 28.06 139 ASP A O 1
ATOM 613 N N . THR A 1 80 ? 44.897 0.817 35.282 1.00 24.88 140 THR A N 1
ATOM 614 C CA . THR A 1 80 ? 44.711 0.554 36.695 1.00 23.45 140 THR A CA 1
ATOM 615 C C . THR A 1 80 ? 43.416 -0.232 36.774 1.00 23.61 140 THR A C 1
ATOM 616 O O . THR A 1 80 ? 42.404 0.175 36.201 1.00 23.77 140 THR A O 1
ATOM 620 N N . VAL A 1 81 ? 43.452 -1.359 37.472 1.00 22.96 141 VAL A N 1
ATOM 621 C CA . VAL A 1 81 ? 42.278 -2.202 37.625 1.00 21.13 141 VAL A CA 1
ATOM 622 C C . VAL A 1 81 ? 41.622 -1.939 38.969 1.00 21.74 141 VAL A C 1
ATOM 623 O O . VAL A 1 81 ? 42.281 -1.975 40.003 1.00 22.00 141 VAL A O 1
ATOM 627 N N . TYR A 1 82 ? 40.322 -1.669 38.948 1.00 21.56 142 TYR A N 1
ATOM 628 C CA . TYR A 1 82 ? 39.570 -1.442 40.170 1.00 21.90 142 TYR A CA 1
ATOM 629 C C . TYR A 1 82 ? 38.567 -2.581 40.292 1.00 21.66 142 TYR A C 1
ATOM 630 O O . TYR A 1 82 ? 38.135 -3.142 39.285 1.00 21.60 142 TYR A O 1
ATOM 639 N N . VAL A 1 83 ? 38.207 -2.929 41.522 1.00 20.04 143 VAL A N 1
ATOM 640 C CA . VAL A 1 83 ? 37.223 -3.976 41.755 1.00 18.88 143 VAL A CA 1
ATOM 641 C C . VAL A 1 83 ? 36.173 -3.371 42.679 1.00 18.07 143 VAL A C 1
ATOM 642 O O . VAL A 1 83 ? 36.480 -2.995 43.808 1.00 20.25 143 VAL A O 1
ATOM 646 N N . LEU A 1 84 ? 34.942 -3.261 42.187 1.00 16.37 144 LEU A N 1
ATOM 647 C CA . LEU A 1 84 ? 33.849 -2.682 42.961 1.00 16.62 144 LEU A CA 1
ATOM 648 C C . LEU A 1 84 ? 32.925 -3.759 43.517 1.00 17.77 144 LEU A C 1
ATOM 649 O O . LEU A 1 84 ? 32.712 -4.802 42.898 1.00 15.57 144 LEU A O 1
ATOM 654 N N . SER A 1 85 ? 32.375 -3.489 44.693 1.00 19.32 145 SER A N 1
ATOM 655 C CA . SER A 1 85 ? 31.458 -4.408 45.344 1.00 18.92 145 SER A CA 1
ATOM 656 C C . SER A 1 85 ? 30.039 -3.917 45.111 1.00 20.26 145 SER A C 1
ATOM 657 O O . SER A 1 85 ? 29.710 -2.787 45.458 1.00 21.55 145 SER A O 1
ATOM 660 N N . LEU A 1 86 ? 29.201 -4.756 44.517 1.00 20.77 146 LEU A N 1
ATOM 661 C CA . LEU A 1 86 ? 27.813 -4.383 44.278 1.00 21.80 146 LEU A CA 1
ATOM 662 C C . LEU A 1 86 ? 27.041 -4.601 45.581 1.00 22.75 146 LEU A C 1
ATOM 663 O O . LEU A 1 86 ? 25.853 -4.302 45.683 1.00 22.26 146 LEU A O 1
ATOM 668 N N . TYR A 1 87 ? 27.739 -5.133 46.575 1.00 24.33 147 TYR A N 1
ATOM 669 C CA . TYR A 1 87 ? 27.143 -5.410 47.869 1.00 25.68 147 TYR A CA 1
ATOM 670 C C . TYR A 1 87 ? 27.325 -4.231 48.813 1.00 25.15 147 TYR A C 1
ATOM 671 O O . TYR A 1 87 ? 26.373 -3.808 49.469 1.00 23.88 147 TYR A O 1
ATOM 680 N N . SER A 1 88 ? 28.547 -3.704 48.875 1.00 24.89 148 SER A N 1
ATOM 681 C CA . SER A 1 88 ? 28.858 -2.572 49.744 1.00 26.64 148 SER A CA 1
ATOM 682 C C . SER A 1 88 ? 28.952 -1.255 48.973 1.00 27.93 148 SER A C 1
ATOM 683 O O . SER A 1 88 ? 29.105 -0.181 49.566 1.00 28.59 148 SER A O 1
ATOM 686 N N . GLN A 1 89 ? 28.866 -1.346 47.649 1.00 26.24 149 GLN A N 1
ATOM 687 C CA . GLN A 1 89 ? 28.921 -0.179 46.776 1.00 24.21 149 GLN A CA 1
ATOM 688 C C . GLN A 1 89 ? 30.150 0.692 46.980 1.00 24.10 149 GLN A C 1
ATOM 689 O O . GLN A 1 89 ? 30.062 1.919 46.989 1.00 26.02 149 GLN A O 1
ATOM 695 N N . LYS A 1 90 ? 31.299 0.055 47.142 1.00 25.43 150 LYS A N 1
ATOM 696 C CA . LYS A 1 90 ? 32.550 0.784 47.305 1.00 27.11 150 LYS A CA 1
ATOM 697 C C . LYS A 1 90 ? 33.672 0.025 46.626 1.00 25.95 150 LYS A C 1
ATOM 698 O O . LYS A 1 90 ? 33.512 -1.149 46.287 1.00 27.81 150 LYS A O 1
ATOM 704 N N . VAL A 1 91 ? 34.799 0.700 46.412 1.00 25.00 151 VAL A N 1
ATOM 705 C CA . VAL A 1 91 ? 35.956 0.069 45.788 1.00 24.09 151 VAL A CA 1
ATOM 706 C C . VAL A 1 91 ? 36.607 -0.878 46.793 1.00 24.92 151 VAL A C 1
ATOM 707 O O . VAL A 1 91 ? 36.920 -0.484 47.918 1.00 28.28 151 VAL A O 1
ATOM 711 N N . LEU A 1 92 ? 36.801 -2.128 46.389 1.00 23.51 152 LEU A N 1
ATOM 712 C CA . LEU A 1 92 ? 37.416 -3.120 47.263 1.00 22.86 152 LEU A CA 1
ATOM 713 C C . LEU A 1 92 ? 38.936 -3.088 47.149 1.00 23.86 152 LEU A C 1
ATOM 714 O O . LEU A 1 92 ? 39.640 -3.285 48.132 1.00 25.05 152 LEU A O 1
ATOM 719 N N . THR A 1 93 ? 39.447 -2.839 45.949 1.00 24.94 153 THR A N 1
ATOM 720 C CA . THR A 1 93 ? 40.888 -2.789 45.757 1.00 26.23 153 THR A CA 1
ATOM 721 C C . THR A 1 93 ? 41.243 -2.064 44.482 1.00 25.23 153 THR A C 1
ATOM 722 O O . THR A 1 93 ? 40.424 -1.931 43.577 1.00 25.23 153 THR A O 1
ATOM 726 N N . THR A 1 94 ? 42.484 -1.599 44.437 1.00 26.68 154 THR A N 1
ATOM 727 C CA . THR A 1 94 ? 43.045 -0.910 43.291 1.00 27.71 154 THR A CA 1
ATOM 728 C C . THR A 1 94 ? 44.304 -1.691 42.946 1.00 28.15 154 THR A C 1
ATOM 729 O O . THR A 1 94 ? 45.057 -2.086 43.829 1.00 30.83 154 THR A O 1
ATOM 733 N N . VAL A 1 95 ? 44.525 -1.935 41.665 1.00 27.97 155 VAL A N 1
ATOM 734 C CA . VAL A 1 95 ? 45.694 -2.680 41.260 1.00 28.01 155 VAL A CA 1
ATOM 735 C C . VAL A 1 95 ? 46.327 -2.057 40.038 1.00 30.05 155 VAL A C 1
ATOM 736 O O . VAL A 1 95 ? 45.649 -1.768 39.055 1.00 29.57 155 VAL A O 1
ATOM 740 N N . PHE A 1 96 ? 47.633 -1.838 40.112 1.00 31.75 156 PHE A N 1
ATOM 741 C CA . PHE A 1 96 ? 48.370 -1.273 38.998 1.00 33.58 156 PHE A CA 1
ATOM 742 C C . PHE A 1 96 ? 48.998 -2.455 38.266 1.00 34.07 156 PHE A C 1
ATOM 743 O O . PHE A 1 96 ? 49.717 -3.256 38.864 1.00 33.35 156 PHE A O 1
ATOM 751 N N . VAL A 1 97 ? 48.714 -2.568 36.973 1.00 34.32 157 VAL A N 1
ATOM 752 C CA . VAL A 1 97 ? 49.227 -3.678 36.182 1.00 34.64 157 VAL A CA 1
ATOM 753 C C . VAL A 1 97 ? 50.617 -3.465 35.588 1.00 36.48 157 VAL A C 1
ATOM 754 O O . VAL A 1 97 ? 50.871 -2.486 34.881 1.00 36.32 157 VAL A O 1
ATOM 758 N N . PRO A 1 98 ? 51.534 -4.408 35.861 1.00 37.31 158 PRO A N 1
ATOM 759 C CA . PRO A 1 98 ? 52.918 -4.378 35.385 1.00 36.91 158 PRO A CA 1
ATOM 760 C C . PRO A 1 98 ? 53.028 -4.562 33.878 1.00 37.11 158 PRO A C 1
ATOM 761 O O . PRO A 1 98 ? 53.501 -5.599 33.410 1.00 37.62 158 PRO A O 1
ATOM 765 N N . GLY A 1 99 ? 52.596 -3.557 33.124 1.00 33.86 159 GLY A N 1
ATOM 766 C CA . GLY A 1 99 ? 52.668 -3.640 31.677 1.00 32.55 159 GLY A CA 1
ATOM 767 C C . GLY A 1 99 ? 51.442 -3.017 31.050 1.00 34.42 159 GLY A C 1
ATOM 768 O O . GLY A 1 99 ? 50.497 -2.658 31.760 1.00 36.89 159 GLY A O 1
ATOM 769 N N . LYS A 1 100 ? 51.442 -2.885 29.727 1.00 31.82 160 LYS A N 1
ATOM 770 C CA . LYS A 1 100 ? 50.305 -2.283 29.033 1.00 30.10 160 LYS A CA 1
ATOM 771 C C . LYS A 1 100 ? 49.231 -3.309 28.658 1.00 26.43 160 LYS A C 1
ATOM 772 O O . LYS A 1 100 ? 49.495 -4.270 27.934 1.00 22.97 160 LYS A O 1
ATOM 778 N N . ILE A 1 101 ? 48.017 -3.088 29.148 1.00 22.69 161 ILE A N 1
ATOM 779 C CA . ILE A 1 101 ? 46.903 -3.992 28.880 1.00 21.68 161 ILE A CA 1
ATOM 780 C C . ILE A 1 101 ? 46.317 -3.803 27.485 1.00 21.74 161 ILE A C 1
ATOM 781 O O . ILE A 1 101 ? 45.814 -2.733 27.158 1.00 22.11 161 ILE A O 1
ATOM 786 N N . THR A 1 102 ? 46.374 -4.855 26.675 1.00 20.39 162 THR A N 1
ATOM 787 C CA . THR A 1 102 ? 45.861 -4.794 25.317 1.00 21.19 162 THR A CA 1
ATOM 788 C C . THR A 1 102 ? 44.649 -5.686 25.092 1.00 22.21 162 THR A C 1
ATOM 789 O O . THR A 1 102 ? 44.022 -5.628 24.030 1.00 21.46 162 THR A O 1
ATOM 793 N N . SER A 1 103 ? 44.324 -6.510 26.086 1.00 23.47 163 SER A N 1
ATOM 794 C CA . SER A 1 103 ? 43.177 -7.413 25.992 1.00 22.01 163 SER A CA 1
ATOM 795 C C . SER A 1 103 ? 42.939 -8.126 27.307 1.00 21.03 163 SER A C 1
ATOM 796 O O . SER A 1 103 ? 43.872 -8.323 28.090 1.00 18.98 163 SER A O 1
ATOM 799 N N . ILE A 1 104 ? 41.684 -8.510 27.537 1.00 18.81 164 ILE A N 1
ATOM 800 C CA . ILE A 1 104 ? 41.285 -9.228 28.743 1.00 19.19 164 ILE A CA 1
ATOM 801 C C . ILE A 1 104 ? 40.067 -10.088 28.447 1.00 20.41 164 ILE A C 1
ATOM 802 O O . ILE A 1 104 ? 39.491 -10.037 27.361 1.00 19.99 164 ILE A O 1
ATOM 807 N N . ASP A 1 105 ? 39.687 -10.884 29.434 1.00 21.14 165 ASP A N 1
ATOM 808 C CA . ASP A 1 105 ? 38.489 -11.692 29.343 1.00 20.31 165 ASP A CA 1
ATOM 809 C C . ASP A 1 105 ? 38.163 -12.251 30.702 1.00 18.84 165 ASP A C 1
ATOM 810 O O . ASP A 1 105 ? 39.044 -12.604 31.480 1.00 22.15 165 ASP A O 1
ATOM 815 N N . THR A 1 106 ? 36.877 -12.308 30.987 1.00 17.84 166 THR A N 1
ATOM 816 C CA . THR A 1 106 ? 36.401 -12.810 32.252 1.00 17.30 166 THR A CA 1
ATOM 817 C C . THR A 1 106 ? 35.213 -13.698 31.954 1.00 16.49 166 THR A C 1
ATOM 818 O O . THR A 1 106 ? 34.778 -13.796 30.810 1.00 17.65 166 THR A O 1
ATOM 822 N N . ASP A 1 107 ? 34.695 -14.346 32.989 1.00 17.96 167 ASP A N 1
ATOM 823 C CA . ASP A 1 107 ? 33.532 -15.207 32.857 1.00 17.88 167 ASP A CA 1
ATOM 824 C C . ASP A 1 107 ? 32.711 -15.065 34.135 1.00 18.72 167 ASP A C 1
ATOM 825 O O . ASP A 1 107 ? 33.237 -15.212 35.239 1.00 19.85 167 ASP A O 1
ATOM 830 N N . ALA A 1 108 ? 31.423 -14.776 33.974 1.00 19.21 168 ALA A N 1
ATOM 831 C CA . ALA A 1 108 ? 30.522 -14.560 35.100 1.00 21.34 168 ALA A CA 1
ATOM 832 C C . ALA A 1 108 ? 30.631 -15.556 36.240 1.00 22.46 168 ALA A C 1
ATOM 833 O O . ALA A 1 108 ? 30.419 -15.195 37.394 1.00 26.65 168 ALA A O 1
ATOM 835 N N . SER A 1 109 ? 30.961 -16.801 35.929 1.00 21.53 169 SER A N 1
ATOM 836 C CA . SER A 1 109 ? 31.064 -17.825 36.963 1.00 21.50 169 SER A CA 1
ATOM 837 C C . SER A 1 109 ? 32.477 -18.069 37.491 1.00 21.58 169 SER A C 1
ATOM 838 O O . SER A 1 109 ? 32.660 -18.864 38.412 1.00 25.00 169 SER A O 1
ATOM 841 N N . LEU A 1 110 ? 33.475 -17.404 36.923 1.00 20.79 170 LEU A N 1
ATOM 842 C CA . LEU A 1 110 ? 34.855 -17.622 37.360 1.00 20.50 170 LEU A CA 1
ATOM 843 C C . LEU A 1 110 ? 35.456 -16.478 38.174 1.00 21.93 170 LEU A C 1
ATOM 844 O O . LEU A 1 110 ? 35.050 -15.327 38.030 1.00 23.42 170 LEU A O 1
ATOM 849 N N . ASP A 1 111 ? 36.423 -16.803 39.031 1.00 21.54 171 ASP A N 1
ATOM 850 C CA . ASP A 1 111 ? 37.092 -15.799 39.857 1.00 20.87 171 ASP A CA 1
ATOM 851 C C . ASP A 1 111 ? 38.293 -15.204 39.129 1.00 20.60 171 ASP A C 1
ATOM 852 O O . ASP A 1 111 ? 38.920 -14.266 39.629 1.00 20.73 171 ASP A O 1
ATOM 857 N N . TRP A 1 112 ? 38.615 -15.748 37.958 1.00 18.50 172 TRP A N 1
ATOM 858 C CA . TRP A 1 112 ? 39.796 -15.315 37.220 1.00 17.60 172 TRP A CA 1
ATOM 859 C C . TRP A 1 112 ? 39.614 -14.405 36.026 1.00 16.06 172 TRP A C 1
ATOM 860 O O . TRP A 1 112 ? 38.645 -14.523 35.283 1.00 18.35 172 TRP A O 1
ATOM 871 N N . MET A 1 113 ? 40.568 -13.498 35.852 1.00 15.16 173 MET A N 1
ATOM 872 C CA . MET A 1 113 ? 40.570 -12.577 34.723 1.00 15.44 173 MET A CA 1
ATOM 873 C C . MET A 1 113 ? 41.877 -12.787 33.985 1.00 13.91 173 MET A C 1
ATOM 874 O O . MET A 1 113 ? 42.949 -12.763 34.588 1.00 15.77 173 MET A O 1
ATOM 879 N N . LEU A 1 114 ? 41.785 -13.019 32.684 1.00 13.12 174 LEU A N 1
ATOM 880 C CA . LEU A 1 114 ? 42.972 -13.223 31.865 1.00 15.21 174 LEU A CA 1
ATOM 881 C C . LEU A 1 114 ? 43.415 -11.856 31.368 1.00 16.92 174 LEU A C 1
ATOM 882 O O . LEU A 1 114 ? 42.589 -11.033 30.969 1.00 20.95 174 LEU A O 1
ATOM 887 N N . ILE A 1 115 ? 44.715 -11.606 31.393 1.00 16.77 175 ILE A N 1
ATOM 888 C CA . ILE A 1 115 ? 45.225 -10.318 30.960 1.00 14.92 175 ILE A CA 1
ATOM 889 C C . ILE A 1 115 ? 46.378 -10.428 29.976 1.00 16.99 175 ILE A C 1
ATOM 890 O O . ILE A 1 115 ? 47.441 -10.976 30.303 1.00 19.35 175 ILE A O 1
ATOM 895 N N . GLY A 1 116 ? 46.158 -9.903 28.772 1.00 17.48 176 GLY A N 1
ATOM 896 C CA . GLY A 1 116 ? 47.186 -9.905 27.743 1.00 17.35 176 GLY A CA 1
ATOM 897 C C . GLY A 1 116 ? 47.933 -8.580 27.787 1.00 18.94 176 GLY A C 1
ATOM 898 O O . GLY A 1 116 ? 47.347 -7.539 28.087 1.00 18.93 176 GLY A O 1
ATOM 899 N N . LEU A 1 117 ? 49.225 -8.594 27.486 1.00 20.24 177 LEU A N 1
ATOM 900 C CA . LEU A 1 117 ? 49.993 -7.357 27.548 1.00 21.11 177 LEU A CA 1
ATOM 901 C C . LEU A 1 117 ? 50.613 -6.945 26.225 1.00 20.89 177 LEU A C 1
ATOM 902 O O . LEU A 1 117 ? 50.666 -7.723 25.267 1.00 22.06 177 LEU A O 1
ATOM 907 N N . GLN A 1 118 ? 51.081 -5.704 26.187 1.00 19.76 178 GLN A N 1
ATOM 908 C CA . GLN A 1 118 ? 51.707 -5.164 25.000 1.00 21.37 178 GLN A CA 1
ATOM 909 C C . GLN A 1 118 ? 52.896 -6.026 24.593 1.00 20.30 178 GLN A C 1
ATOM 910 O O . GLN A 1 118 ? 53.135 -6.230 23.409 1.00 20.52 178 GLN A O 1
ATOM 916 N N . ASN A 1 119 ? 53.638 -6.538 25.569 1.00 19.10 179 ASN A N 1
ATOM 917 C CA . ASN A 1 119 ? 54.796 -7.367 25.257 1.00 21.39 179 ASN A CA 1
ATOM 918 C C . ASN A 1 119 ? 54.413 -8.783 24.851 1.00 22.37 179 ASN A C 1
ATOM 919 O O . ASN A 1 119 ? 55.284 -9.639 24.711 1.00 21.76 179 ASN A O 1
ATOM 924 N N . GLY A 1 120 ? 53.114 -9.026 24.679 1.00 24.08 180 GLY A N 1
ATOM 925 C CA . GLY A 1 120 ? 52.645 -10.343 24.273 1.00 26.15 180 GLY A CA 1
ATOM 926 C C . GLY A 1 120 ? 52.519 -11.397 25.366 1.00 27.33 180 GLY A C 1
ATOM 927 O O . GLY A 1 120 ? 52.191 -12.552 25.085 1.00 28.61 180 GLY A O 1
ATOM 928 N N . SER A 1 121 ? 52.779 -11.016 26.612 1.00 27.07 181 SER A N 1
ATOM 929 C CA . SER A 1 121 ? 52.679 -11.955 27.731 1.00 27.51 181 SER A CA 1
ATOM 930 C C . SER A 1 121 ? 51.245 -12.013 28.230 1.00 24.22 181 SER A C 1
ATOM 931 O O . SER A 1 121 ? 50.447 -11.125 27.944 1.00 21.36 181 SER A O 1
ATOM 934 N N . MET A 1 122 ? 50.919 -13.061 28.974 1.00 21.73 182 MET A N 1
ATOM 935 C CA . MET A 1 122 ? 49.584 -13.180 29.537 1.00 21.70 182 MET A CA 1
ATOM 936 C C . MET A 1 122 ? 49.691 -13.526 31.007 1.00 20.40 182 MET A C 1
ATOM 937 O O . MET A 1 122 ? 50.340 -14.502 31.376 1.00 22.21 182 MET A O 1
ATOM 942 N N . ILE A 1 123 ? 49.067 -12.716 31.848 1.00 18.37 183 ILE A N 1
ATOM 943 C CA . ILE A 1 123 ? 49.083 -12.971 33.274 1.00 17.72 183 ILE A CA 1
ATOM 944 C C . ILE A 1 123 ? 47.626 -13.188 33.672 1.00 18.47 183 ILE A C 1
ATOM 945 O O . ILE A 1 123 ? 46.714 -12.855 32.909 1.00 15.60 183 ILE A O 1
ATOM 950 N N . VAL A 1 124 ? 47.411 -13.756 34.853 1.00 18.15 184 VAL A N 1
ATOM 951 C CA . VAL A 1 124 ? 46.062 -14.033 35.332 1.00 19.13 184 VAL A CA 1
ATOM 952 C C . VAL A 1 124 ? 45.873 -13.432 36.727 1.00 19.26 184 VAL A C 1
ATOM 953 O O . VAL A 1 124 ? 46.738 -13.570 37.594 1.00 18.34 184 VAL A O 1
ATOM 957 N N . TYR A 1 125 ? 44.737 -12.769 36.925 1.00 17.50 185 TYR A N 1
ATOM 958 C CA . TYR A 1 125 ? 44.426 -12.101 38.185 1.00 18.06 185 TYR A CA 1
ATOM 959 C C . TYR A 1 125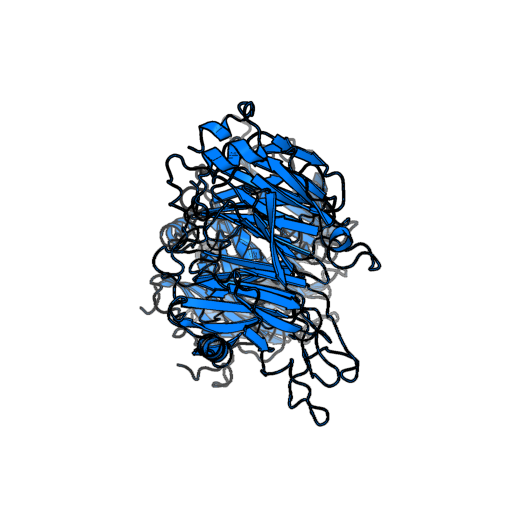 ? 43.250 -12.724 38.924 1.00 19.02 185 TYR A C 1
ATOM 960 O O . TYR A 1 125 ? 42.186 -12.945 38.347 1.00 22.22 185 TYR A O 1
ATOM 969 N N . ASP A 1 126 ? 43.443 -12.986 40.210 1.00 19.33 186 ASP A N 1
ATOM 970 C CA . ASP A 1 126 ? 42.409 -13.574 41.041 1.00 19.37 186 ASP A CA 1
ATOM 971 C C . ASP A 1 126 ? 41.539 -12.453 41.596 1.00 20.54 186 ASP A C 1
ATOM 972 O O . ASP A 1 126 ? 41.867 -11.845 42.609 1.00 21.23 186 ASP A O 1
ATOM 977 N N . ILE A 1 127 ? 40.429 -12.183 40.923 1.00 20.30 187 ILE A N 1
ATOM 978 C CA . ILE A 1 127 ? 39.508 -11.139 41.342 1.00 20.63 187 ILE A CA 1
ATOM 979 C C . ILE A 1 127 ? 38.980 -11.367 42.758 1.00 23.26 187 ILE A C 1
ATOM 980 O O . ILE A 1 127 ? 38.930 -10.441 43.571 1.00 24.72 187 ILE A O 1
ATOM 985 N N . ASP A 1 128 ? 38.588 -12.602 43.048 1.00 22.48 188 ASP A N 1
ATOM 986 C CA . ASP A 1 128 ? 38.020 -12.938 44.349 1.00 24.38 188 ASP A CA 1
ATOM 987 C C . ASP A 1 128 ? 38.973 -12.828 45.542 1.00 24.77 188 ASP A C 1
ATOM 988 O O . ASP A 1 128 ? 38.540 -12.470 46.633 1.00 24.49 188 ASP A O 1
ATOM 993 N N . ARG A 1 129 ? 40.254 -13.137 45.343 1.00 25.83 189 ARG A N 1
ATOM 994 C CA . ARG A 1 129 ? 41.239 -13.065 46.429 1.00 28.14 189 ARG A CA 1
ATOM 995 C C . ARG A 1 129 ? 42.257 -11.930 46.292 1.00 28.17 189 ARG A C 1
ATOM 996 O O . ARG A 1 129 ? 43.160 -11.811 47.118 1.00 28.82 189 ARG A O 1
ATOM 1004 N N . ASP A 1 130 ? 42.111 -11.104 45.258 1.00 28.37 190 ASP A N 1
ATOM 1005 C CA . ASP A 1 130 ? 43.023 -9.978 45.017 1.00 27.45 190 ASP A CA 1
ATOM 1006 C C . ASP A 1 130 ? 44.488 -10.412 45.052 1.00 26.72 190 ASP A C 1
ATOM 1007 O O . ASP A 1 130 ? 45.236 -10.009 45.939 1.00 27.31 190 ASP A O 1
ATOM 1012 N N . GLN A 1 131 ? 44.888 -11.230 44.083 1.00 26.27 191 GLN A N 1
ATOM 1013 C CA . GLN A 1 131 ? 46.263 -11.728 43.992 1.00 28.09 191 GLN A CA 1
ATOM 1014 C C . GLN A 1 131 ? 46.570 -12.134 42.559 1.00 25.05 191 GLN A C 1
ATOM 1015 O O . GLN A 1 131 ? 45.700 -12.639 41.863 1.00 23.74 191 GLN A O 1
ATOM 1021 N N . LEU A 1 132 ? 47.800 -11.917 42.113 1.00 23.09 192 LEU A N 1
ATOM 1022 C CA . LEU A 1 132 ? 48.171 -12.340 40.770 1.00 24.81 192 LEU A CA 1
ATOM 1023 C C . LEU A 1 132 ? 48.495 -13.828 40.824 1.00 25.67 192 LEU A C 1
ATOM 1024 O O . LEU A 1 132 ? 48.934 -14.336 41.854 1.00 26.99 192 LEU A O 1
ATOM 1029 N N . SER A 1 133 ? 48.273 -14.528 39.719 1.00 25.61 193 SER A N 1
ATOM 1030 C CA . SER A 1 133 ? 48.564 -15.953 39.655 1.00 24.57 193 SER A CA 1
ATOM 1031 C C . SER A 1 133 ? 50.017 -16.166 39.268 1.00 25.92 193 SER A C 1
ATOM 1032 O O . SER A 1 133 ? 50.663 -15.278 38.712 1.00 23.34 193 SER A O 1
ATOM 1035 N N . SER A 1 134 ? 50.536 -17.350 39.565 1.00 26.66 194 SER A N 1
ATOM 1036 C CA . SER A 1 134 ? 51.911 -17.638 39.208 1.00 28.95 194 SER A CA 1
ATOM 1037 C C . SER A 1 134 ? 51.893 -18.068 37.752 1.00 26.26 194 SER A C 1
ATOM 1038 O O . SER A 1 134 ? 52.932 -18.138 37.102 1.00 24.98 194 SER A O 1
ATOM 1041 N N . PHE A 1 135 ? 50.696 -18.350 37.246 1.00 26.49 195 PHE A N 1
ATOM 1042 C CA . PHE A 1 135 ? 50.537 -18.773 35.857 1.00 28.02 195 PHE A CA 1
ATOM 1043 C C . PHE A 1 135 ? 50.824 -17.585 34.939 1.00 27.89 195 PHE A C 1
ATOM 1044 O O . PHE A 1 135 ? 50.165 -16.549 35.034 1.00 27.65 195 PHE A O 1
ATOM 1052 N N . LYS A 1 136 ? 51.805 -17.738 34.054 1.00 26.87 196 LYS A N 1
ATOM 1053 C CA . LYS A 1 136 ? 52.169 -16.667 33.132 1.00 28.11 196 LYS A CA 1
ATOM 1054 C C . LYS A 1 136 ? 52.627 -17.238 31.793 1.00 28.35 196 LYS A C 1
ATOM 1055 O O . LYS A 1 136 ? 53.352 -18.225 31.753 1.00 28.73 196 LYS A O 1
ATOM 1061 N N . LEU A 1 137 ? 52.194 -16.626 30.695 1.00 28.96 197 LEU A N 1
ATOM 1062 C CA . LEU A 1 137 ? 52.608 -17.083 29.375 1.00 30.21 197 LEU A CA 1
ATOM 1063 C C . LEU A 1 137 ? 53.502 -16.057 28.693 1.00 29.78 197 LEU A C 1
ATOM 1064 O O . LEU A 1 137 ? 53.192 -14.868 28.680 1.00 31.14 197 LEU A O 1
ATOM 1069 N N . ASP A 1 138 ? 54.615 -16.517 28.135 1.00 30.06 198 ASP A N 1
ATOM 1070 C CA . ASP A 1 138 ? 55.522 -15.620 27.427 1.00 31.56 198 ASP A CA 1
ATOM 1071 C C . ASP A 1 138 ? 54.974 -15.386 26.026 1.00 29.57 198 ASP A C 1
ATOM 1072 O O . ASP A 1 138 ? 53.959 -15.972 25.640 1.00 28.58 198 ASP A O 1
ATOM 1077 N N . ASN A 1 139 ? 55.641 -14.530 25.263 1.00 26.80 199 ASN A N 1
ATOM 1078 C CA . ASN A 1 139 ? 55.191 -14.256 23.914 1.00 26.21 199 ASN A CA 1
ATOM 1079 C C . ASN A 1 139 ? 55.342 -15.530 23.085 1.00 26.42 199 ASN A C 1
ATOM 1080 O O . ASN A 1 139 ? 56.439 -15.863 22.632 1.00 25.34 199 ASN A O 1
ATOM 1085 N N . LEU A 1 140 ? 54.233 -16.238 22.891 1.00 25.97 200 LEU A N 1
ATOM 1086 C CA . LEU A 1 140 ? 54.248 -17.485 22.135 1.00 26.99 200 LEU A CA 1
ATOM 1087 C C . LEU A 1 140 ? 54.534 -17.290 20.655 1.00 27.36 200 LEU A C 1
ATOM 1088 O O . LEU A 1 140 ? 55.086 -18.180 20.003 1.00 28.27 200 LEU A O 1
ATOM 1093 N N . GLN A 1 141 ? 54.152 -16.138 20.113 1.00 26.97 201 GLN A N 1
ATOM 1094 C CA . GLN A 1 141 ? 54.420 -15.874 18.705 1.00 27.14 201 GLN A CA 1
ATOM 1095 C C . GLN A 1 141 ? 55.931 -15.779 18.474 1.00 26.42 201 GLN A C 1
ATOM 1096 O O . GLN A 1 141 ? 56.476 -16.410 17.566 1.00 25.13 201 GLN A O 1
ATOM 1102 N N . LYS A 1 142 ? 56.613 -14.996 19.299 1.00 25.36 202 LYS A N 1
ATOM 1103 C CA . LYS A 1 142 ? 58.045 -14.854 19.128 1.00 27.23 202 LYS A CA 1
ATOM 1104 C C . LYS A 1 142 ? 58.814 -16.145 19.379 1.00 28.11 202 LYS A C 1
ATOM 1105 O O . LYS A 1 142 ? 59.761 -16.453 18.656 1.00 28.19 202 LYS A O 1
ATOM 1111 N N . SER A 1 143 ? 58.398 -16.910 20.383 1.00 27.83 203 SER A N 1
ATOM 1112 C CA . SER A 1 143 ? 59.094 -18.145 20.723 1.00 27.99 203 SER A CA 1
ATOM 1113 C C . SER A 1 143 ? 58.757 -19.390 19.902 1.00 28.59 203 SER A C 1
ATOM 1114 O O . SER A 1 143 ? 59.575 -20.308 19.819 1.00 28.86 203 SER A O 1
ATOM 1117 N N . SER A 1 144 ? 57.577 -19.438 19.289 1.00 27.44 204 SER A N 1
ATOM 1118 C CA . SER A 1 144 ? 57.203 -20.633 18.542 1.00 25.18 204 SER A CA 1
ATOM 1119 C C . SER A 1 144 ? 56.780 -20.466 17.089 1.00 25.26 204 SER A C 1
ATOM 1120 O O . SER A 1 144 ? 56.663 -21.454 16.364 1.00 25.19 204 SER A O 1
ATOM 1123 N N . PHE A 1 145 ? 56.549 -19.239 16.643 1.00 26.21 205 PHE A N 1
ATOM 1124 C CA . PHE A 1 145 ? 56.107 -19.058 15.267 1.00 26.15 205 PHE A CA 1
ATOM 1125 C C . PHE A 1 145 ? 56.891 -18.033 14.460 1.00 26.91 205 PHE A C 1
ATOM 1126 O O . PHE A 1 145 ? 57.297 -18.311 13.337 1.00 30.69 205 PHE A O 1
ATOM 1134 N N . PHE A 1 146 ? 57.107 -16.852 15.019 1.00 26.48 206 PHE A N 1
ATOM 1135 C CA . PHE A 1 146 ? 57.853 -15.826 14.303 1.00 29.70 206 PHE A CA 1
ATOM 1136 C C . PHE A 1 146 ? 58.894 -15.198 15.217 1.00 30.41 206 PHE A C 1
ATOM 1137 O O . PHE A 1 146 ? 58.649 -14.160 15.830 1.00 30.82 206 PHE A O 1
ATOM 1145 N N . PRO A 1 147 ? 60.074 -15.826 15.322 1.00 32.05 207 PRO A N 1
ATOM 1146 C CA . PRO A 1 147 ? 61.163 -15.330 16.167 1.00 32.62 207 PRO A CA 1
ATOM 1147 C C . PRO A 1 147 ? 61.745 -14.024 15.645 1.00 33.90 207 PRO A C 1
ATOM 1148 O O . PRO A 1 147 ? 62.065 -13.123 16.420 1.00 36.64 207 PRO A O 1
ATOM 1152 N N . ALA A 1 148 ? 61.873 -13.926 14.325 1.00 33.71 208 ALA A N 1
ATOM 1153 C CA . ALA A 1 148 ? 62.443 -12.740 13.692 1.00 34.91 208 ALA A CA 1
ATOM 1154 C C . ALA A 1 148 ? 61.472 -11.570 13.572 1.00 35.51 208 ALA A C 1
ATOM 1155 O O . ALA A 1 148 ? 61.882 -10.441 13.289 1.00 35.05 208 ALA A O 1
ATOM 1157 N N . ALA A 1 149 ? 60.187 -11.833 13.787 1.00 34.13 209 ALA A N 1
ATOM 1158 C CA . ALA A 1 149 ? 59.191 -10.778 13.681 1.00 32.52 209 ALA A CA 1
ATOM 1159 C C . ALA A 1 149 ? 59.177 -9.842 14.888 1.00 33.09 209 ALA A C 1
ATOM 1160 O O . ALA A 1 149 ? 59.667 -10.179 15.968 1.00 33.75 209 ALA A O 1
ATOM 1162 N N . ARG A 1 150 ? 58.615 -8.658 14.682 1.00 31.76 210 ARG A N 1
ATOM 1163 C CA . ARG A 1 150 ? 58.506 -7.651 15.724 1.00 32.63 210 ARG A CA 1
ATOM 1164 C C . ARG A 1 150 ? 57.740 -8.247 16.918 1.00 32.07 210 ARG A C 1
ATOM 1165 O O . ARG A 1 150 ? 56.825 -9.058 16.734 1.00 31.81 210 ARG A O 1
ATOM 1173 N N . LEU A 1 151 ? 58.116 -7.854 18.135 1.00 28.97 211 LEU A N 1
ATOM 1174 C CA . LEU A 1 151 ? 57.461 -8.367 19.336 1.00 25.87 211 LEU A CA 1
ATOM 1175 C C . LEU A 1 151 ? 55.973 -8.003 19.328 1.00 24.97 211 LEU A C 1
ATOM 1176 O O . LEU A 1 151 ? 55.602 -6.846 19.528 1.00 22.25 211 LEU A O 1
ATOM 1181 N N . SER A 1 152 ? 55.130 -9.008 19.108 1.00 22.59 212 SER A N 1
ATOM 1182 C CA . SER A 1 152 ? 53.686 -8.816 19.047 1.00 21.34 212 SER A CA 1
ATOM 1183 C C . SER A 1 152 ? 52.972 -8.798 20.392 1.00 20.56 212 SER A C 1
ATOM 1184 O O . SER A 1 152 ? 53.325 -9.532 21.310 1.00 22.48 212 SER A O 1
ATOM 1187 N N . PRO A 1 153 ? 51.962 -7.932 20.534 1.00 19.65 213 PRO A N 1
ATOM 1188 C CA . PRO A 1 153 ? 51.219 -7.875 21.793 1.00 17.88 213 PRO A CA 1
ATOM 1189 C C . PRO A 1 153 ? 50.113 -8.919 21.652 1.00 16.21 213 PRO A C 1
ATOM 1190 O O . PRO A 1 153 ? 49.965 -9.523 20.588 1.00 14.87 213 PRO A O 1
ATOM 1194 N N . ILE A 1 154 ? 49.353 -9.153 22.710 1.00 16.39 214 ILE A N 1
ATOM 1195 C CA . ILE A 1 154 ? 48.250 -10.090 22.591 1.00 17.55 214 ILE A CA 1
ATOM 1196 C C . ILE A 1 154 ? 47.069 -9.246 22.119 1.00 20.04 214 ILE A C 1
ATOM 1197 O O . ILE A 1 154 ? 46.667 -8.280 22.775 1.00 19.72 214 ILE A O 1
ATOM 1202 N N . VAL A 1 155 ? 46.551 -9.601 20.947 1.00 21.20 215 VAL A N 1
ATOM 1203 C CA . VAL A 1 155 ? 45.448 -8.889 20.326 1.00 22.40 215 VAL A CA 1
ATOM 1204 C C . VAL A 1 155 ? 44.082 -9.198 20.939 1.00 22.71 215 VAL A C 1
ATOM 1205 O O . VAL A 1 155 ? 43.229 -8.321 21.010 1.00 23.32 215 VAL A O 1
ATOM 1209 N N . SER A 1 156 ? 43.868 -10.432 21.380 1.00 21.91 216 SER A N 1
ATOM 1210 C CA . SER A 1 156 ? 42.597 -10.766 22.010 1.00 21.99 216 SER A CA 1
ATOM 1211 C C . SER A 1 156 ? 42.657 -12.113 22.705 1.00 20.47 216 SER A C 1
ATOM 1212 O O . SER A 1 156 ? 43.414 -12.994 22.309 1.00 21.23 216 SER A O 1
ATOM 1215 N N . ILE A 1 157 ? 41.851 -12.258 23.749 1.00 18.05 217 ILE A N 1
ATOM 1216 C CA . ILE A 1 157 ? 41.800 -13.485 24.527 1.00 18.05 217 ILE A CA 1
ATOM 1217 C C . ILE A 1 157 ? 40.338 -13.802 24.776 1.00 18.35 217 ILE A C 1
ATOM 1218 O O . ILE A 1 157 ? 39.527 -12.893 24.933 1.00 19.66 217 ILE A O 1
ATOM 1223 N N . GLN A 1 158 ? 40.005 -15.084 24.817 1.00 16.10 218 GLN A N 1
ATOM 1224 C CA . GLN A 1 158 ? 38.637 -15.487 25.075 1.00 17.78 218 GLN A CA 1
ATOM 1225 C C . GLN A 1 158 ? 38.594 -16.874 25.693 1.00 18.62 218 GLN A C 1
ATOM 1226 O O . GLN A 1 158 ? 39.316 -17.775 25.256 1.00 19.13 218 GLN A O 1
ATOM 1232 N N . TRP A 1 159 ? 37.763 -17.037 26.720 1.00 15.90 219 TRP A N 1
ATOM 1233 C CA . TRP A 1 159 ? 37.608 -18.334 27.358 1.00 15.48 219 TRP A CA 1
ATOM 1234 C C . TRP A 1 159 ? 36.785 -19.193 26.412 1.00 15.36 219 TRP A C 1
ATOM 1235 O O . TRP A 1 159 ? 35.825 -18.710 25.810 1.00 17.44 219 TRP A O 1
ATOM 1246 N N . ASN A 1 160 ? 37.163 -20.456 26.274 1.00 13.27 220 ASN A N 1
ATOM 1247 C CA . ASN A 1 160 ? 36.419 -21.380 25.432 1.00 12.08 220 ASN A CA 1
ATOM 1248 C C . ASN A 1 160 ? 35.024 -21.415 26.042 1.00 11.93 220 ASN A C 1
ATOM 1249 O O . ASN A 1 160 ? 34.875 -21.641 27.242 1.00 13.27 220 ASN A O 1
ATOM 1254 N N . PRO A 1 161 ? 33.986 -21.202 25.219 1.00 11.11 221 PRO A N 1
ATOM 1255 C CA . PRO A 1 161 ? 32.574 -21.186 25.625 1.00 10.47 221 PRO A CA 1
ATOM 1256 C C . PRO A 1 161 ? 32.097 -22.403 26.422 1.00 11.76 221 PRO A C 1
ATOM 1257 O O . PRO A 1 161 ? 31.207 -22.289 27.257 1.00 14.90 221 PRO A O 1
ATOM 1261 N N . ARG A 1 162 ? 32.683 -23.564 26.167 1.00 11.78 222 ARG A N 1
ATOM 1262 C CA . ARG A 1 162 ? 32.245 -24.778 26.843 1.00 13.63 222 ARG A CA 1
ATOM 1263 C C . ARG A 1 162 ? 33.311 -25.538 27.632 1.00 13.92 222 ARG A C 1
ATOM 1264 O O . ARG A 1 162 ? 33.061 -26.645 28.102 1.00 14.05 222 ARG A O 1
ATOM 1272 N N . ASP A 1 163 ? 34.485 -24.940 27.789 1.00 15.23 223 ASP A N 1
ATOM 1273 C CA . ASP A 1 163 ? 35.572 -25.586 28.523 1.00 15.16 223 ASP A CA 1
ATOM 1274 C C . ASP A 1 163 ? 36.477 -24.551 29.202 1.00 14.77 223 ASP A C 1
ATOM 1275 O O . ASP A 1 163 ? 37.389 -24.006 28.579 1.00 12.48 223 ASP A O 1
ATOM 1280 N N . ILE A 1 164 ? 36.220 -24.292 30.483 1.00 14.58 224 ILE A N 1
ATOM 1281 C CA . ILE A 1 164 ? 36.992 -23.304 31.238 1.00 15.82 224 ILE A CA 1
ATOM 1282 C C . ILE A 1 164 ? 38.502 -23.570 31.275 1.00 16.55 224 ILE A C 1
ATOM 1283 O O . ILE A 1 164 ? 39.283 -22.711 31.698 1.00 17.83 224 ILE A O 1
ATOM 1288 N N . GLY A 1 165 ? 38.912 -24.752 30.829 1.00 15.10 225 GLY A N 1
ATOM 1289 C CA . GLY A 1 165 ? 40.324 -25.091 30.839 1.00 13.36 225 GLY A CA 1
ATOM 1290 C C . GLY A 1 165 ? 41.069 -24.738 29.566 1.00 13.82 225 GLY A C 1
ATOM 1291 O O . GLY A 1 165 ? 42.283 -24.950 29.493 1.00 12.14 225 GLY A O 1
ATOM 1292 N N . THR A 1 166 ? 40.354 -24.209 28.568 1.00 12.21 226 THR A N 1
ATOM 1293 C CA . THR A 1 166 ? 40.957 -23.831 27.288 1.00 12.66 226 THR A CA 1
ATOM 1294 C C . THR A 1 166 ? 40.716 -22.363 26.944 1.00 13.47 226 THR A C 1
ATOM 1295 O O . THR A 1 166 ? 39.618 -21.839 27.134 1.00 13.23 226 THR A O 1
ATOM 1299 N N . VAL A 1 167 ? 41.738 -21.712 26.405 1.00 11.59 227 VAL A N 1
ATOM 1300 C CA . VAL A 1 167 ? 41.637 -20.300 26.053 1.00 11.99 227 VAL A CA 1
ATOM 1301 C C . VAL A 1 167 ? 42.073 -20.019 24.613 1.00 11.34 227 VAL A C 1
ATOM 1302 O O . VAL A 1 167 ? 42.981 -20.661 24.100 1.00 13.54 227 VAL A O 1
ATOM 1306 N N . LEU A 1 168 ? 41.411 -19.069 23.960 1.00 12.44 228 LEU A N 1
ATOM 1307 C CA . LEU A 1 168 ? 41.752 -18.689 22.587 1.00 13.47 228 LEU A CA 1
ATOM 1308 C C . LEU A 1 168 ? 42.586 -17.407 22.649 1.00 14.22 228 LEU A C 1
ATOM 1309 O O . LEU A 1 168 ? 42.142 -16.396 23.193 1.00 14.75 228 LEU A O 1
ATOM 1314 N N . ILE A 1 169 ? 43.794 -17.456 22.093 1.00 15.00 229 ILE A N 1
ATOM 1315 C CA . ILE A 1 169 ? 44.697 -16.310 22.111 1.00 12.41 229 ILE A CA 1
ATOM 1316 C C . ILE A 1 169 ? 45.186 -15.896 20.730 1.00 13.81 229 ILE A C 1
ATOM 1317 O O . ILE A 1 169 ? 45.702 -16.711 19.964 1.00 15.25 229 ILE A O 1
ATOM 1322 N N . SER A 1 170 ? 45.040 -14.618 20.417 1.00 13.26 230 SER A N 1
ATOM 1323 C CA . SER A 1 170 ? 45.502 -14.121 19.139 1.00 14.98 230 SER A CA 1
ATOM 1324 C C . SER A 1 170 ? 46.671 -13.153 19.286 1.00 16.82 230 SER A C 1
ATOM 1325 O O . SER A 1 170 ? 46.702 -12.321 20.194 1.00 14.76 230 SER A O 1
ATOM 1328 N N . TYR A 1 171 ? 47.660 -13.303 18.416 1.00 17.92 231 TYR A N 1
ATOM 1329 C CA . TYR A 1 171 ? 48.782 -12.373 18.377 1.00 19.63 231 TYR A CA 1
ATOM 1330 C C . TYR A 1 171 ? 48.551 -11.739 17.010 1.00 19.70 231 TYR A C 1
ATOM 1331 O O . TYR A 1 171 ? 47.563 -12.057 16.346 1.00 18.11 231 TYR A O 1
ATOM 1340 N N . GLU A 1 172 ? 49.440 -10.865 16.570 1.00 21.27 232 GLU A N 1
ATOM 1341 C CA . GLU A 1 172 ? 49.229 -10.219 15.282 1.00 23.87 232 GLU A CA 1
ATOM 1342 C C . GLU A 1 172 ? 49.238 -11.141 14.064 1.00 22.94 232 GLU A C 1
ATOM 1343 O O . GLU A 1 172 ? 48.452 -10.944 13.131 1.00 22.30 232 GLU A O 1
ATOM 1349 N N . TYR A 1 173 ? 50.116 -12.141 14.064 1.00 21.09 233 TYR A N 1
ATOM 1350 C CA . TYR A 1 173 ? 50.218 -13.036 12.914 1.00 21.48 233 TYR A CA 1
ATOM 1351 C C . TYR A 1 173 ? 49.895 -14.506 13.157 1.00 20.62 233 TYR A C 1
ATOM 1352 O O . TYR A 1 173 ? 50.020 -15.340 12.250 1.00 19.98 233 TYR A O 1
ATOM 1361 N N . VAL A 1 174 ? 49.474 -14.827 14.373 1.00 17.02 234 VAL A N 1
ATOM 1362 C CA . VAL A 1 174 ? 49.136 -16.200 14.679 1.00 15.72 234 VAL A CA 1
ATOM 1363 C C . VAL A 1 174 ? 48.131 -16.265 15.811 1.00 15.17 234 VAL A C 1
ATOM 1364 O O . VAL A 1 174 ? 48.178 -15.476 16.751 1.00 17.58 234 VAL A O 1
ATOM 1368 N N . THR A 1 175 ? 47.211 -17.209 15.701 1.00 14.90 235 THR A N 1
ATOM 1369 C CA . THR A 1 175 ? 46.185 -17.406 16.705 1.00 12.76 235 THR A CA 1
ATOM 1370 C C . THR A 1 175 ? 46.323 -18.836 17.195 1.00 10.99 235 THR A C 1
ATOM 1371 O O . THR A 1 175 ? 46.722 -19.720 16.432 1.00 9.79 235 THR A O 1
ATOM 1375 N N . LEU A 1 176 ? 46.009 -19.075 18.463 1.00 11.08 236 LEU A N 1
ATOM 1376 C CA . LEU A 1 176 ? 46.119 -20.426 18.977 1.00 12.56 236 LEU A CA 1
ATOM 1377 C C . LEU A 1 176 ? 45.249 -20.713 20.193 1.00 14.16 236 LEU A C 1
ATOM 1378 O O . LEU A 1 176 ? 44.870 -19.800 20.932 1.00 15.01 236 LEU A O 1
ATOM 1383 N N . THR A 1 177 ? 44.916 -21.988 20.376 1.00 10.45 237 THR A N 1
ATOM 1384 C CA . THR A 1 177 ? 44.123 -22.413 21.516 1.00 12.44 237 THR A CA 1
ATOM 1385 C C . THR A 1 177 ? 45.115 -22.957 22.556 1.00 13.78 237 THR A C 1
ATOM 1386 O O . THR A 1 177 ? 46.057 -23.672 22.208 1.00 13.23 237 THR A O 1
ATOM 1390 N N . TYR A 1 178 ? 44.919 -22.607 23.823 1.00 14.48 238 TYR A N 1
ATOM 1391 C CA . TYR A 1 178 ? 45.828 -23.052 24.876 1.00 16.19 238 TYR A CA 1
ATOM 1392 C C . TYR A 1 178 ? 45.118 -23.699 26.064 1.00 16.17 238 TYR A C 1
ATOM 1393 O O . TYR A 1 178 ? 44.176 -23.131 26.622 1.00 13.87 238 TYR A O 1
ATOM 1402 N N . SER A 1 179 ? 45.596 -24.879 26.455 1.00 16.08 239 SER A N 1
ATOM 1403 C CA . SER A 1 179 ? 45.029 -25.620 27.582 1.00 17.71 239 SER A CA 1
ATOM 1404 C C . SER A 1 179 ? 45.736 -25.279 28.886 1.00 19.34 239 SER A C 1
ATOM 1405 O O . SER A 1 179 ? 46.920 -25.567 29.049 1.00 22.94 239 SER A O 1
ATOM 1408 N N . LEU A 1 180 ? 45.010 -24.669 29.815 1.00 20.24 240 LEU A N 1
ATOM 1409 C CA . LEU A 1 180 ? 45.579 -24.297 31.106 1.00 19.58 240 LEU A CA 1
ATOM 1410 C C . LEU A 1 180 ? 45.835 -25.549 31.938 1.00 21.25 240 LEU A C 1
ATOM 1411 O O . LEU A 1 180 ? 46.693 -25.554 32.824 1.00 19.82 240 LEU A O 1
ATOM 1416 N N . VAL A 1 181 ? 45.077 -26.605 31.644 1.00 21.56 241 VAL A N 1
ATOM 1417 C CA . VAL A 1 181 ? 45.196 -27.867 32.359 1.00 21.10 241 VAL A CA 1
ATOM 1418 C C . VAL A 1 181 ? 46.428 -28.651 31.927 1.00 21.89 241 VAL A C 1
ATOM 1419 O O . VAL A 1 181 ? 47.201 -29.120 32.759 1.00 23.89 241 VAL A O 1
ATOM 1423 N N . GLU A 1 182 ? 46.608 -28.801 30.622 1.00 20.06 242 GLU A N 1
ATOM 1424 C CA . GLU A 1 182 ? 47.739 -29.554 30.103 1.00 19.29 242 GLU A CA 1
ATOM 1425 C C . GLU A 1 182 ? 48.976 -28.686 29.885 1.00 18.74 242 GLU A C 1
ATOM 1426 O O . GLU A 1 182 ? 50.049 -29.183 29.529 1.00 15.86 242 GLU A O 1
ATOM 1432 N N . ASN A 1 183 ? 48.808 -27.389 30.119 1.00 18.70 243 ASN A N 1
ATOM 1433 C CA . ASN A 1 183 ? 49.869 -26.404 29.963 1.00 20.15 243 ASN A CA 1
ATOM 1434 C C . ASN A 1 183 ? 50.615 -26.501 28.639 1.00 19.83 243 ASN A C 1
ATOM 1435 O O . ASN A 1 183 ? 51.838 -26.606 28.613 1.00 20.17 243 ASN A O 1
ATOM 1440 N N . GLU A 1 184 ? 49.875 -26.471 27.538 1.00 20.86 244 GLU A N 1
ATOM 1441 C CA . GLU A 1 184 ? 50.486 -26.527 26.213 1.00 22.93 244 GLU A CA 1
ATOM 1442 C C . GLU A 1 184 ? 49.565 -25.973 25.127 1.00 20.67 244 GLU A C 1
ATOM 1443 O O . GLU A 1 184 ? 48.359 -25.826 25.325 1.00 18.97 244 GLU A O 1
ATOM 1449 N N . ILE A 1 185 ? 50.162 -25.668 23.981 1.00 20.02 245 ILE A N 1
ATOM 1450 C CA . ILE A 1 185 ? 49.440 -25.155 22.828 1.00 17.96 245 ILE A CA 1
ATOM 1451 C C . ILE A 1 185 ? 48.687 -26.337 22.260 1.00 18.74 245 ILE A C 1
ATOM 1452 O O . ILE A 1 185 ? 49.273 -27.400 22.043 1.00 17.97 245 ILE A O 1
ATOM 1457 N N . LYS A 1 186 ? 47.390 -26.158 22.026 1.00 19.06 246 LYS A N 1
ATOM 1458 C CA . LYS A 1 186 ? 46.569 -27.228 21.484 1.00 18.73 246 LYS A CA 1
ATOM 1459 C C . LYS A 1 186 ? 46.485 -27.182 19.965 1.00 19.71 246 LYS A C 1
ATOM 1460 O O . LYS A 1 186 ? 46.568 -28.220 19.307 1.00 22.21 246 LYS A O 1
ATOM 1466 N N . GLN A 1 187 ? 46.319 -25.981 19.413 1.00 19.16 247 GLN A N 1
ATOM 1467 C CA . GLN A 1 187 ? 46.207 -25.804 17.969 1.00 18.05 247 GLN A CA 1
ATOM 1468 C C . GLN A 1 187 ? 46.528 -24.356 17.611 1.00 19.51 247 GLN A C 1
ATOM 1469 O O . GLN A 1 187 ? 46.310 -23.451 18.411 1.00 20.90 247 GLN A O 1
ATOM 1475 N N . SER A 1 188 ? 47.058 -24.140 16.413 1.00 17.93 248 SER A N 1
ATOM 1476 C CA . SER A 1 188 ? 47.396 -22.796 15.972 1.00 17.94 248 SER A CA 1
ATOM 1477 C C . SER A 1 188 ? 46.794 -22.544 14.602 1.00 18.08 248 SER A C 1
ATOM 1478 O O . SER A 1 188 ? 46.464 -23.484 13.874 1.00 17.09 248 SER A O 1
ATOM 1481 N N . PHE A 1 189 ? 46.643 -21.270 14.256 1.00 16.91 249 PHE A N 1
ATOM 1482 C CA . PHE A 1 189 ? 46.057 -20.899 12.977 1.00 16.01 249 PHE A CA 1
ATOM 1483 C C . PHE A 1 189 ? 46.746 -19.653 12.427 1.00 15.97 249 PHE A C 1
ATOM 1484 O O . PHE A 1 189 ? 46.739 -18.594 13.056 1.00 15.18 249 PHE A O 1
ATOM 1492 N N . ILE A 1 190 ? 47.349 -19.798 11.252 1.00 17.79 250 ILE A N 1
ATOM 1493 C CA . ILE A 1 190 ? 48.060 -18.705 10.600 1.00 20.46 250 ILE A CA 1
ATOM 1494 C C . ILE A 1 190 ? 47.464 -18.460 9.225 1.00 19.60 250 ILE A C 1
ATOM 1495 O O . ILE A 1 190 ? 47.592 -19.287 8.328 1.00 20.81 250 ILE A O 1
ATOM 1500 N N . TYR A 1 191 ? 46.822 -17.310 9.075 1.00 20.64 251 TYR A N 1
ATOM 1501 C CA . TYR A 1 191 ? 46.168 -16.931 7.830 1.00 22.92 251 TYR A CA 1
ATOM 1502 C C . TYR A 1 191 ? 47.128 -16.338 6.806 1.00 23.34 251 TYR A C 1
ATOM 1503 O O . TYR A 1 191 ? 47.591 -15.214 6.961 1.00 22.38 251 TYR A O 1
ATOM 1512 N N . GLU A 1 192 ? 47.413 -17.099 5.756 1.00 25.09 252 GLU A N 1
ATOM 1513 C CA . GLU A 1 192 ? 48.325 -16.639 4.716 1.00 29.18 252 GLU A CA 1
ATOM 1514 C C . GLU A 1 192 ? 47.660 -16.612 3.347 1.00 26.66 252 GLU A C 1
ATOM 1515 O O . GLU A 1 192 ? 46.970 -17.555 2.958 1.00 26.26 252 GLU A O 1
ATOM 1521 N N . LEU A 1 193 ? 47.866 -15.519 2.624 1.00 24.64 253 LEU A N 1
ATOM 1522 C CA . LEU A 1 193 ? 47.293 -15.368 1.294 1.00 25.79 253 LEU A CA 1
ATOM 1523 C C . LEU A 1 193 ? 48.381 -15.552 0.242 1.00 26.55 253 LEU A C 1
ATOM 1524 O O . LEU A 1 193 ? 49.435 -14.915 0.307 1.00 25.65 253 LEU A O 1
ATOM 1529 N N . PRO A 1 194 ? 48.144 -16.436 -0.739 1.00 26.44 254 PRO A N 1
ATOM 1530 C CA . PRO A 1 194 ? 49.148 -16.660 -1.780 1.00 27.93 254 PRO A CA 1
ATOM 1531 C C . PRO A 1 194 ? 49.144 -15.465 -2.722 1.00 30.10 254 PRO A C 1
ATOM 1532 O O . PRO A 1 194 ? 48.238 -14.633 -2.674 1.00 30.03 254 PRO A O 1
ATOM 1536 N N . PRO A 1 195 ? 50.166 -15.354 -3.581 1.00 33.00 255 PRO A N 1
ATOM 1537 C CA . PRO A 1 195 ? 50.184 -14.220 -4.507 1.00 32.87 255 PRO A CA 1
ATOM 1538 C C . PRO A 1 195 ? 48.946 -14.290 -5.404 1.00 33.16 255 PRO A C 1
ATOM 1539 O O . PRO A 1 195 ? 48.498 -15.385 -5.766 1.00 31.78 255 PRO A O 1
ATOM 1543 N N . PHE A 1 196 ? 48.385 -13.126 -5.731 1.00 32.19 256 PHE A N 1
ATOM 1544 C CA . PHE A 1 196 ? 47.203 -13.033 -6.590 1.00 34.52 256 PHE A CA 1
ATOM 1545 C C . PHE A 1 196 ? 45.893 -13.370 -5.887 1.00 34.60 256 PHE A C 1
ATOM 1546 O O . PHE A 1 196 ? 44.843 -13.473 -6.526 1.00 35.38 256 PHE A O 1
ATOM 1554 N N . ALA A 1 197 ? 45.948 -13.552 -4.574 1.00 33.70 257 ALA A N 1
ATOM 1555 C CA . ALA A 1 197 ? 44.733 -13.835 -3.821 1.00 32.75 257 ALA A CA 1
ATOM 1556 C C . ALA A 1 197 ? 44.134 -12.470 -3.506 1.00 30.10 257 ALA A C 1
ATOM 1557 O O . ALA A 1 197 ? 44.811 -11.607 -2.960 1.00 29.54 257 ALA A O 1
ATOM 1559 N N . PRO A 1 198 ? 42.860 -12.251 -3.850 1.00 29.10 258 PRO A N 1
ATOM 1560 C CA . PRO A 1 198 ? 42.284 -10.939 -3.549 1.00 26.96 258 PRO A CA 1
ATOM 1561 C C . PRO A 1 198 ? 42.390 -10.545 -2.079 1.00 26.35 258 PRO A C 1
ATOM 1562 O O . PRO A 1 198 ? 42.838 -9.447 -1.758 1.00 25.72 258 PRO A O 1
ATOM 1566 N N . GLY A 1 199 ? 42.000 -11.445 -1.183 1.00 25.97 259 GLY A N 1
ATOM 1567 C CA . GLY A 1 199 ? 42.047 -11.117 0.231 1.00 23.10 259 GLY A CA 1
ATOM 1568 C C . GLY A 1 199 ? 40.885 -10.207 0.606 1.00 24.41 259 GLY A C 1
ATOM 1569 O O . GLY A 1 199 ? 39.881 -10.136 -0.112 1.00 22.62 259 GLY A O 1
ATOM 1570 N N . GLY A 1 200 ? 41.017 -9.513 1.732 1.00 25.69 260 GLY A N 1
ATOM 1571 C CA . GLY A 1 200 ? 39.971 -8.612 2.183 1.00 29.41 260 GLY A CA 1
ATOM 1572 C C . GLY A 1 200 ? 39.878 -7.318 1.385 1.00 33.30 260 GLY A C 1
ATOM 1573 O O . GLY A 1 200 ? 40.804 -6.942 0.663 1.00 33.86 260 GLY A O 1
ATOM 1574 N N . ASP A 1 201 ? 38.753 -6.628 1.532 1.00 35.40 261 ASP A N 1
ATOM 1575 C CA . ASP A 1 201 ? 38.499 -5.377 0.821 1.00 39.01 261 ASP A CA 1
ATOM 1576 C C . ASP A 1 201 ? 39.627 -4.349 0.916 1.00 40.10 261 ASP A C 1
ATOM 1577 O O . ASP A 1 201 ? 39.823 -3.552 -0.001 1.00 40.90 261 ASP A O 1
ATOM 1582 N N . PHE A 1 202 ? 40.364 -4.354 2.020 1.00 41.64 262 PHE A N 1
ATOM 1583 C CA . PHE A 1 202 ? 41.456 -3.403 2.182 1.00 43.87 262 PHE A CA 1
ATOM 1584 C C . PHE A 1 202 ? 42.809 -4.047 1.953 1.00 45.24 262 PHE A C 1
ATOM 1585 O O . PHE A 1 202 ? 43.832 -3.523 2.391 1.00 46.19 262 PHE A O 1
ATOM 1593 N N . SER A 1 203 ? 42.819 -5.180 1.265 1.00 46.91 263 SER A N 1
ATOM 1594 C CA . SER A 1 203 ? 44.068 -5.877 1.012 1.00 49.77 263 SER A CA 1
ATOM 1595 C C . SER A 1 203 ? 44.951 -5.100 0.040 1.00 52.90 263 SER A C 1
ATOM 1596 O O . SER A 1 203 ? 44.462 -4.512 -0.929 1.00 53.19 263 SER A O 1
ATOM 1599 N N . GLU A 1 204 ? 46.254 -5.100 0.312 1.00 55.82 264 GLU A N 1
ATOM 1600 C CA . GLU A 1 204 ? 47.225 -4.406 -0.529 1.00 57.62 264 GLU A CA 1
ATOM 1601 C C . GLU A 1 204 ? 48.236 -5.336 -1.181 1.00 57.36 264 GLU A C 1
ATOM 1602 O O . GLU A 1 204 ? 48.578 -6.388 -0.636 1.00 56.02 264 GLU A O 1
ATOM 1608 N N . LYS A 1 205 ? 48.730 -4.916 -2.342 1.00 57.19 265 LYS A N 1
ATOM 1609 C CA . LYS A 1 205 ? 49.717 -5.687 -3.084 1.00 57.04 265 LYS A CA 1
ATOM 1610 C C . LYS A 1 205 ? 49.261 -7.128 -3.212 1.00 55.66 265 LYS A C 1
ATOM 1611 O O . LYS A 1 205 ? 49.934 -8.055 -2.757 1.00 55.64 265 LYS A O 1
ATOM 1617 N N . THR A 1 206 ? 48.101 -7.294 -3.839 1.00 53.53 266 THR A N 1
ATOM 1618 C CA . THR A 1 206 ? 47.500 -8.601 -4.052 1.00 52.66 266 THR A CA 1
ATOM 1619 C C . THR A 1 206 ? 48.441 -9.537 -4.811 1.00 52.50 266 THR A C 1
ATOM 1620 O O . THR A 1 206 ? 48.254 -10.754 -4.816 1.00 52.07 266 THR A O 1
ATOM 1624 N N . ASN A 1 207 ? 49.462 -8.959 -5.433 1.00 52.74 267 ASN A N 1
ATOM 1625 C CA . ASN A 1 207 ? 50.425 -9.725 -6.213 1.00 53.09 267 ASN A CA 1
ATOM 1626 C C . ASN A 1 207 ? 51.394 -10.578 -5.395 1.00 52.16 267 ASN A C 1
ATOM 1627 O O . ASN A 1 207 ? 51.885 -11.601 -5.876 1.00 50.52 267 ASN A O 1
ATOM 1632 N N . GLU A 1 208 ? 51.661 -10.173 -4.159 1.00 52.02 268 GLU A N 1
ATOM 1633 C CA . GLU A 1 208 ? 52.588 -10.917 -3.310 1.00 53.11 268 GLU A CA 1
ATOM 1634 C C . GLU A 1 208 ? 51.908 -11.770 -2.236 1.00 51.81 268 GLU A C 1
ATOM 1635 O O . GLU A 1 208 ? 50.683 -11.793 -2.123 1.00 52.12 268 GLU A O 1
ATOM 1641 N N . LYS A 1 209 ? 52.723 -12.478 -1.457 1.00 50.25 269 LYS A N 1
ATOM 1642 C CA . LYS A 1 209 ? 52.233 -13.323 -0.374 1.00 47.77 269 LYS A CA 1
ATOM 1643 C C . LYS A 1 209 ? 51.977 -12.439 0.844 1.00 45.84 269 LYS A C 1
ATOM 1644 O O . LYS A 1 209 ? 52.760 -11.535 1.137 1.00 45.29 269 LYS A O 1
ATOM 1650 N N . ARG A 1 210 ? 50.890 -12.704 1.559 1.00 42.48 270 ARG A N 1
ATOM 1651 C CA . ARG A 1 210 ? 50.544 -11.891 2.716 1.00 38.85 270 ARG A CA 1
ATOM 1652 C C . ARG A 1 210 ? 50.064 -12.662 3.938 1.00 35.57 270 ARG A C 1
ATOM 1653 O O . ARG A 1 210 ? 49.478 -13.739 3.830 1.00 32.88 270 ARG A O 1
ATOM 1661 N N . THR A 1 211 ? 50.314 -12.070 5.103 1.00 33.09 271 THR A N 1
ATOM 1662 C CA . THR A 1 211 ? 49.895 -12.609 6.391 1.00 29.30 271 THR A CA 1
ATOM 1663 C C . THR A 1 211 ? 49.310 -11.412 7.119 1.00 26.25 271 THR A C 1
ATOM 1664 O O . THR A 1 211 ? 49.916 -10.873 8.042 1.00 27.58 271 THR A O 1
ATOM 1668 N N . PRO A 1 212 ? 48.110 -10.979 6.707 1.00 24.36 272 PRO A N 1
ATOM 1669 C CA . PRO A 1 212 ? 47.427 -9.828 7.306 1.00 23.06 272 PRO A CA 1
ATOM 1670 C C . PRO A 1 212 ? 47.196 -9.930 8.812 1.00 22.23 272 PRO A C 1
ATOM 1671 O O . PRO A 1 212 ? 46.626 -10.908 9.290 1.00 22.36 272 PRO A O 1
ATOM 1675 N N . LYS A 1 213 ? 47.635 -8.905 9.541 1.00 21.37 273 LYS A N 1
ATOM 1676 C CA . LYS A 1 213 ? 47.492 -8.842 10.997 1.00 21.59 273 LYS A CA 1
ATOM 1677 C C . LYS A 1 213 ? 46.106 -9.211 11.482 1.00 20.01 273 LYS A C 1
ATOM 1678 O O . LYS A 1 213 ? 45.103 -8.908 10.833 1.00 18.99 273 LYS A O 1
ATOM 1684 N N . VAL A 1 214 ? 46.076 -9.851 12.645 1.00 19.01 274 VAL A N 1
ATOM 1685 C CA . VAL A 1 214 ? 44.849 -10.273 13.301 1.00 16.38 274 VAL A CA 1
ATOM 1686 C C . VAL A 1 214 ? 44.382 -9.120 14.187 1.00 17.93 274 VAL A C 1
ATOM 1687 O O . VAL A 1 214 ? 45.192 -8.501 14.870 1.00 18.05 274 VAL A O 1
ATOM 1691 N N . ILE A 1 215 ? 43.088 -8.824 14.180 1.00 18.45 275 ILE A N 1
ATOM 1692 C CA . ILE A 1 215 ? 42.573 -7.766 15.037 1.00 19.21 275 ILE A CA 1
ATOM 1693 C C . ILE A 1 215 ? 41.634 -8.363 16.086 1.00 20.12 275 ILE A C 1
ATOM 1694 O O . ILE A 1 215 ? 41.381 -7.751 17.126 1.00 19.73 275 ILE A O 1
ATOM 1699 N N . GLN A 1 216 ? 41.129 -9.565 15.819 1.00 17.36 276 GLN A N 1
ATOM 1700 C CA . GLN A 1 216 ? 40.243 -10.222 16.770 1.00 16.86 276 GLN A CA 1
ATOM 1701 C C . GLN A 1 216 ? 40.051 -11.707 16.465 1.00 14.68 276 GLN A C 1
ATOM 1702 O O . GLN A 1 216 ? 40.128 -12.137 15.320 1.00 15.20 276 GLN A O 1
ATOM 1708 N N . SER A 1 217 ? 39.795 -12.482 17.509 1.00 12.78 277 SER A N 1
ATOM 1709 C CA . SER A 1 217 ? 39.590 -13.916 17.381 1.00 13.82 277 SER A CA 1
ATOM 1710 C C . SER A 1 217 ? 38.339 -14.289 18.186 1.00 13.93 277 SER A C 1
ATOM 1711 O O . SER A 1 217 ? 38.094 -13.712 19.237 1.00 16.86 277 SER A O 1
ATOM 1714 N N . LEU A 1 218 ? 37.546 -15.243 17.711 1.00 11.92 278 LEU A N 1
ATOM 1715 C CA . LEU A 1 218 ? 36.338 -15.626 18.448 1.00 12.04 278 LEU A CA 1
ATOM 1716 C C . LEU A 1 218 ? 35.963 -17.089 18.267 1.00 12.51 278 LEU A C 1
ATOM 1717 O O . LEU A 1 218 ? 36.131 -17.659 17.184 1.00 11.69 278 LEU A O 1
ATOM 1722 N N . TYR A 1 219 ? 35.428 -17.680 19.329 1.00 10.36 279 TYR A N 1
ATOM 1723 C CA . TYR A 1 219 ? 34.986 -19.065 19.295 1.00 12.68 279 TYR A CA 1
ATOM 1724 C C . TYR A 1 219 ? 33.565 -19.129 18.762 1.00 13.08 279 TYR A C 1
ATOM 1725 O O . TYR A 1 219 ? 32.741 -18.269 19.063 1.00 11.81 279 TYR A O 1
ATOM 1734 N N . HIS A 1 220 ? 33.285 -20.145 17.956 1.00 14.43 280 HIS A N 1
ATOM 1735 C CA . HIS A 1 220 ? 31.940 -20.368 17.459 1.00 11.26 280 HIS A CA 1
ATOM 1736 C C . HIS A 1 220 ? 31.230 -20.896 18.713 1.00 14.04 280 HIS A C 1
ATOM 1737 O O . HIS A 1 220 ? 31.836 -21.604 19.521 1.00 13.25 280 HIS A O 1
ATOM 1744 N N . PRO A 1 221 ? 29.957 -20.525 18.919 1.00 15.25 281 PRO A N 1
ATOM 1745 C CA . PRO A 1 221 ? 29.215 -20.993 20.092 1.00 15.34 281 PRO A CA 1
ATOM 1746 C C . PRO A 1 221 ? 29.364 -22.492 20.404 1.00 14.81 281 PRO A C 1
ATOM 1747 O O . PRO A 1 221 ? 29.412 -22.879 21.573 1.00 13.55 281 PRO A O 1
ATOM 1751 N N . ASN A 1 222 ? 29.434 -23.338 19.380 1.00 15.22 282 ASN A N 1
ATOM 1752 C CA . ASN A 1 222 ? 29.575 -24.770 19.639 1.00 16.82 282 ASN A CA 1
ATOM 1753 C C . ASN A 1 222 ? 30.975 -25.095 20.169 1.00 16.48 282 ASN A C 1
ATOM 1754 O O . ASN A 1 222 ? 31.232 -26.209 20.621 1.00 18.14 282 ASN A O 1
ATOM 1759 N N . SER A 1 223 ? 31.862 -24.103 20.112 1.00 15.64 283 SER A N 1
ATOM 1760 C CA . SER A 1 223 ? 33.252 -24.211 20.574 1.00 14.09 283 SER A CA 1
ATOM 1761 C C . SER A 1 223 ? 34.158 -25.052 19.674 1.00 12.15 283 SER A C 1
ATOM 1762 O O . SER A 1 223 ? 35.342 -25.175 19.940 1.00 12.80 283 SER A O 1
ATOM 1765 N N . LEU A 1 224 ? 33.599 -25.611 18.606 1.00 13.21 284 LEU A N 1
ATOM 1766 C CA . LEU A 1 224 ? 34.346 -26.458 17.676 1.00 11.84 284 LEU A CA 1
ATOM 1767 C C . LEU A 1 224 ? 34.980 -25.695 16.507 1.00 13.41 284 LEU A C 1
ATOM 1768 O O . LEU A 1 224 ? 35.901 -26.193 15.861 1.00 12.91 284 LEU A O 1
ATOM 1773 N N . HIS A 1 225 ? 34.477 -24.495 16.227 1.00 15.11 285 HIS A N 1
ATOM 1774 C CA . HIS A 1 225 ? 35.029 -23.655 15.159 1.00 15.79 285 HIS A CA 1
ATOM 1775 C C . HIS A 1 225 ? 35.512 -22.357 15.792 1.00 15.74 285 HIS A C 1
ATOM 1776 O O . HIS A 1 225 ? 35.185 -22.060 16.937 1.00 13.02 285 HIS A O 1
ATOM 1783 N N . ILE A 1 226 ? 36.302 -21.594 15.047 1.00 15.18 286 ILE A N 1
ATOM 1784 C CA . ILE A 1 226 ? 36.752 -20.293 15.526 1.00 18.68 286 ILE A CA 1
ATOM 1785 C C . ILE A 1 226 ? 36.828 -19.386 14.312 1.00 17.41 286 ILE A C 1
ATOM 1786 O O . ILE A 1 226 ? 36.945 -19.854 13.179 1.00 18.44 286 ILE A O 1
ATOM 1791 N N . ILE A 1 227 ? 36.750 -18.086 14.547 1.00 17.82 287 ILE A N 1
ATOM 1792 C CA . ILE A 1 227 ? 36.853 -17.133 13.458 1.00 18.53 287 ILE A CA 1
ATOM 1793 C C . ILE A 1 227 ? 37.977 -16.179 13.795 1.00 18.68 287 ILE A C 1
ATOM 1794 O O . ILE A 1 227 ? 38.177 -15.823 14.960 1.00 21.04 287 ILE A O 1
ATOM 1799 N N . THR A 1 228 ? 38.733 -15.796 12.778 1.00 19.33 288 THR A N 1
ATOM 1800 C CA . THR A 1 228 ? 39.800 -14.831 12.958 1.00 19.32 288 THR A CA 1
ATOM 1801 C C . THR A 1 228 ? 39.486 -13.717 11.965 1.00 19.80 288 THR A C 1
ATOM 1802 O O . THR A 1 228 ? 39.171 -13.980 10.800 1.00 18.80 288 THR A O 1
ATOM 1806 N N . ILE A 1 229 ? 39.520 -12.482 12.453 1.00 19.89 289 ILE A N 1
ATOM 1807 C CA . ILE A 1 229 ? 39.263 -11.303 11.635 1.00 20.35 289 ILE A CA 1
ATOM 1808 C C . ILE A 1 229 ? 40.590 -10.564 11.496 1.00 21.05 289 ILE A C 1
ATOM 1809 O O . ILE A 1 229 ? 41.355 -10.470 12.457 1.00 20.74 289 ILE A O 1
ATOM 1814 N N . HIS A 1 230 ? 40.866 -10.037 10.307 1.00 21.61 290 HIS A N 1
ATOM 1815 C CA . HIS A 1 230 ? 42.133 -9.355 10.069 1.00 21.15 290 HIS A CA 1
ATOM 1816 C C . HIS A 1 230 ? 42.010 -7.935 9.529 1.00 22.31 290 HIS A C 1
ATOM 1817 O O . HIS A 1 230 ? 40.930 -7.492 9.150 1.00 23.19 290 HIS A O 1
ATOM 1824 N N . GLU A 1 231 ? 43.138 -7.234 9.494 1.00 23.73 291 GLU A N 1
ATOM 1825 C CA . GLU A 1 231 ? 43.204 -5.853 9.026 1.00 25.29 291 GLU A CA 1
ATOM 1826 C C . GLU A 1 231 ? 42.647 -5.602 7.630 1.00 24.55 291 GLU A C 1
ATOM 1827 O O . GLU A 1 231 ? 42.113 -4.525 7.360 1.00 23.80 291 GLU A O 1
ATOM 1833 N N . ASP A 1 232 ? 42.785 -6.577 6.739 1.00 23.40 292 ASP A N 1
ATOM 1834 C CA . ASP A 1 232 ? 42.296 -6.414 5.375 1.00 22.29 292 ASP A CA 1
ATOM 1835 C C . ASP A 1 232 ? 40.800 -6.667 5.290 1.00 21.16 292 ASP A C 1
ATOM 1836 O O . ASP A 1 232 ? 40.224 -6.608 4.206 1.00 21.96 292 ASP A O 1
ATOM 1841 N N . ASN A 1 233 ? 40.184 -6.950 6.438 1.00 20.08 293 ASN A N 1
ATOM 1842 C CA . ASN A 1 233 ? 38.746 -7.226 6.531 1.00 20.42 293 ASN A CA 1
ATOM 1843 C C . ASN A 1 233 ? 38.377 -8.686 6.249 1.00 20.54 293 ASN A C 1
ATOM 1844 O O . ASN A 1 233 ? 37.204 -9.011 6.045 1.00 21.90 293 ASN A O 1
ATOM 1849 N N . SER A 1 234 ? 39.373 -9.564 6.239 1.00 18.25 294 SER A N 1
ATOM 1850 C CA . SER A 1 234 ? 39.121 -10.982 6.005 1.00 18.90 294 SER A CA 1
ATOM 1851 C C . SER A 1 234 ? 38.448 -11.644 7.211 1.00 15.93 294 SER A C 1
ATOM 1852 O O . SER A 1 234 ? 38.807 -11.376 8.358 1.00 14.49 294 SER A O 1
ATOM 1855 N N . LEU A 1 235 ? 37.470 -12.502 6.945 1.00 14.63 295 LEU A N 1
ATOM 1856 C CA . LEU A 1 235 ? 36.785 -13.235 8.008 1.00 13.61 295 LEU A CA 1
ATOM 1857 C C . LEU A 1 235 ? 37.168 -14.683 7.706 1.00 15.38 295 LEU A C 1
ATOM 1858 O O . LEU A 1 235 ? 36.762 -15.236 6.682 1.00 14.80 295 LEU A O 1
ATOM 1863 N N . VAL A 1 236 ? 37.970 -15.286 8.583 1.00 15.46 296 VAL A N 1
ATOM 1864 C CA . VAL A 1 236 ? 38.434 -16.652 8.365 1.00 12.66 296 VAL A CA 1
ATOM 1865 C C . VAL A 1 236 ? 37.915 -17.648 9.396 1.00 13.75 296 VAL A C 1
ATOM 1866 O O . VAL A 1 236 ? 38.108 -17.476 10.605 1.00 13.80 296 VAL A O 1
ATOM 1870 N N . PHE A 1 237 ? 37.281 -18.709 8.914 1.00 12.32 297 PHE A N 1
ATOM 1871 C CA . PHE A 1 237 ? 36.744 -19.714 9.808 1.00 12.52 297 PHE A CA 1
ATOM 1872 C C . PHE A 1 237 ? 37.600 -20.963 9.852 1.00 12.80 297 PHE A C 1
ATOM 1873 O O . PHE A 1 237 ? 37.963 -21.512 8.812 1.00 13.53 297 PHE A O 1
ATOM 1881 N N . TRP A 1 238 ? 37.913 -21.414 11.065 1.00 10.19 298 TRP A N 1
ATOM 1882 C CA . TRP A 1 238 ? 38.734 -22.600 11.236 1.00 10.80 298 TRP A CA 1
ATOM 1883 C C . TRP A 1 238 ? 38.097 -23.673 12.113 1.00 13.55 298 TRP A C 1
ATOM 1884 O O . TRP A 1 238 ? 37.261 -23.394 12.984 1.00 13.45 298 TRP A O 1
ATOM 1895 N N . ASP A 1 239 ? 38.518 -24.910 11.880 1.00 14.57 299 ASP A N 1
ATOM 1896 C CA . ASP A 1 239 ? 38.066 -26.029 12.684 1.00 17.03 299 ASP A CA 1
ATOM 1897 C C . ASP A 1 239 ? 39.010 -25.929 13.884 1.00 16.54 299 ASP A C 1
ATOM 1898 O O . ASP A 1 239 ? 40.224 -26.067 13.735 1.00 18.28 299 ASP A O 1
ATOM 1903 N N . ALA A 1 240 ? 38.456 -25.663 15.061 1.00 15.57 300 ALA A N 1
ATOM 1904 C CA . ALA A 1 240 ? 39.260 -25.492 16.263 1.00 16.91 300 ALA A CA 1
ATOM 1905 C C . ALA A 1 240 ? 40.154 -26.670 16.657 1.00 18.03 300 ALA A C 1
ATOM 1906 O O . ALA A 1 240 ? 41.179 -26.476 17.304 1.00 18.28 300 ALA A O 1
ATOM 1908 N N . ASN A 1 241 ? 39.791 -27.883 16.264 1.00 18.46 301 ASN A N 1
ATOM 1909 C CA . ASN A 1 241 ? 40.593 -29.037 16.643 1.00 20.03 301 ASN A CA 1
ATOM 1910 C C . ASN A 1 241 ? 41.622 -29.451 15.593 1.00 21.49 301 ASN A C 1
ATOM 1911 O O . ASN A 1 241 ? 42.799 -29.656 15.912 1.00 20.29 301 ASN A O 1
ATOM 1916 N N . SER A 1 242 ? 41.187 -29.570 14.342 1.00 18.78 302 SER A N 1
ATOM 1917 C CA . SER A 1 242 ? 42.087 -29.970 13.270 1.00 18.66 302 SER A CA 1
ATOM 1918 C C . SER A 1 242 ? 42.992 -28.836 12.821 1.00 18.95 302 SER A C 1
ATOM 1919 O O . SER A 1 242 ? 44.091 -29.076 12.324 1.00 20.62 302 SER A O 1
ATOM 1922 N N . GLY A 1 243 ? 42.531 -27.600 12.988 1.00 17.86 303 GLY A N 1
ATOM 1923 C CA . GLY A 1 243 ? 43.325 -26.462 12.566 1.00 17.22 303 GLY A CA 1
ATOM 1924 C C . GLY A 1 243 ? 43.098 -26.182 11.091 1.00 17.93 303 GLY A C 1
ATOM 1925 O O . GLY A 1 243 ? 43.670 -25.251 10.518 1.00 17.92 303 GLY A O 1
ATOM 1926 N N . HIS A 1 244 ? 42.256 -26.998 10.472 1.00 15.42 304 HIS A N 1
ATOM 1927 C CA . HIS A 1 244 ? 41.935 -26.840 9.066 1.00 18.27 304 HIS A CA 1
ATOM 1928 C C . HIS A 1 244 ? 41.172 -25.537 8.812 1.00 18.63 304 HIS A C 1
ATOM 1929 O O . HIS A 1 244 ? 40.195 -25.223 9.501 1.00 15.95 304 HIS A O 1
ATOM 1936 N N . MET A 1 245 ? 41.618 -24.774 7.822 1.00 18.54 305 MET A N 1
ATOM 1937 C CA . MET A 1 245 ? 40.945 -23.530 7.503 1.00 21.38 305 MET A CA 1
ATOM 1938 C C . MET A 1 245 ? 39.764 -23.850 6.600 1.00 21.60 305 MET A C 1
ATOM 1939 O O . MET A 1 245 ? 39.933 -24.240 5.445 1.00 23.39 305 MET A O 1
ATOM 1944 N N . ILE A 1 246 ? 38.563 -23.673 7.130 1.00 20.03 306 ILE A N 1
ATOM 1945 C CA . ILE A 1 246 ? 37.351 -23.987 6.392 1.00 18.66 306 ILE A CA 1
ATOM 1946 C C . ILE A 1 246 ? 37.061 -23.080 5.206 1.00 18.65 306 ILE A C 1
ATOM 1947 O O . ILE A 1 246 ? 36.805 -23.560 4.112 1.00 19.08 306 ILE A O 1
ATOM 1952 N N . MET A 1 247 ? 37.090 -21.772 5.406 1.00 20.40 307 MET A N 1
ATOM 1953 C CA . MET A 1 247 ? 36.840 -20.870 4.291 1.00 21.14 307 MET A CA 1
ATOM 1954 C C . MET A 1 247 ? 37.133 -19.429 4.680 1.00 20.67 307 MET A C 1
ATOM 1955 O O . MET A 1 247 ? 36.967 -19.038 5.835 1.00 20.15 307 MET A O 1
ATOM 1960 N N . ALA A 1 248 ? 37.605 -18.652 3.713 1.00 21.31 308 ALA A N 1
ATOM 1961 C CA . ALA A 1 248 ? 37.934 -17.250 3.935 1.00 20.90 308 ALA A CA 1
ATOM 1962 C C . ALA A 1 248 ? 36.988 -16.407 3.100 1.00 23.03 308 ALA A C 1
ATOM 1963 O O . ALA A 1 248 ? 36.797 -16.683 1.911 1.00 24.14 308 ALA A O 1
ATOM 1965 N N . ARG A 1 249 ? 36.405 -15.378 3.717 1.00 23.32 309 ARG A N 1
ATOM 1966 C CA . ARG A 1 249 ? 35.454 -14.512 3.025 1.00 22.24 309 ARG A CA 1
ATOM 1967 C C . ARG A 1 249 ? 35.324 -13.141 3.690 1.00 22.46 309 ARG A C 1
ATOM 1968 O O . ARG A 1 249 ? 35.875 -12.899 4.762 1.00 24.62 309 ARG A O 1
ATOM 1976 N N . THR A 1 250 ? 34.589 -12.250 3.028 1.00 23.29 310 THR A N 1
ATOM 1977 C CA . THR A 1 250 ? 34.307 -10.912 3.539 1.00 20.61 310 THR A CA 1
ATOM 1978 C C . THR A 1 250 ? 32.795 -10.860 3.556 1.00 21.49 310 THR A C 1
ATOM 1979 O O . THR A 1 250 ? 32.137 -11.885 3.386 1.00 21.30 310 THR A O 1
ATOM 1983 N N . VAL A 1 251 ? 32.240 -9.671 3.747 1.00 22.84 311 VAL A N 1
ATOM 1984 C CA . VAL A 1 251 ? 30.797 -9.526 3.764 1.00 23.96 311 VAL A CA 1
ATOM 1985 C C . VAL A 1 251 ? 30.196 -9.755 2.375 1.00 24.82 311 VAL A C 1
ATOM 1986 O O . VAL A 1 251 ? 29.092 -10.281 2.255 1.00 23.81 311 VAL A O 1
ATOM 1990 N N . PHE A 1 252 ? 30.929 -9.382 1.327 1.00 27.14 312 PHE A N 1
ATOM 1991 C CA . PHE A 1 252 ? 30.411 -9.519 -0.038 1.00 30.07 312 PHE A CA 1
ATOM 1992 C C . PHE A 1 252 ? 30.933 -10.637 -0.934 1.00 31.06 312 PHE A C 1
ATOM 1993 O O . PHE A 1 252 ? 30.342 -10.904 -1.980 1.00 32.66 312 PHE A O 1
ATOM 2001 N N . GLU A 1 253 ? 32.030 -11.284 -0.565 1.00 30.11 313 GLU A N 1
ATOM 2002 C CA . GLU A 1 253 ? 32.521 -12.370 -1.402 1.00 32.10 313 GLU A CA 1
ATOM 2003 C C . GLU A 1 253 ? 33.210 -13.491 -0.650 1.00 31.18 313 GLU A C 1
ATOM 2004 O O . GLU A 1 253 ? 33.529 -13.362 0.531 1.00 30.85 313 GLU A O 1
ATOM 2010 N N . THR A 1 254 ? 33.426 -14.595 -1.358 1.00 30.60 314 THR A N 1
ATOM 2011 C CA . THR A 1 254 ? 34.061 -15.781 -0.799 1.00 29.97 314 THR A CA 1
ATOM 2012 C C . THR A 1 254 ? 35.304 -16.130 -1.619 1.00 31.47 314 THR A C 1
ATOM 2013 O O . THR A 1 254 ? 35.690 -15.368 -2.511 1.00 30.52 314 THR A O 1
ATOM 2017 N N . GLU A 1 255 ? 35.922 -17.275 -1.319 1.00 30.40 315 GLU A N 1
ATOM 2018 C CA . GLU A 1 255 ? 37.116 -17.719 -2.038 1.00 30.21 315 GLU A CA 1
ATOM 2019 C C . GLU A 1 255 ? 38.142 -16.602 -2.165 1.00 28.68 315 GLU A C 1
ATOM 2020 O O . GLU A 1 255 ? 38.863 -16.526 -3.159 1.00 29.32 315 GLU A O 1
ATOM 2026 N N . ILE A 1 256 ? 38.214 -15.733 -1.166 1.00 26.30 316 ILE A N 1
ATOM 2027 C CA . ILE A 1 256 ? 39.155 -14.626 -1.224 1.00 25.49 316 ILE A CA 1
ATOM 2028 C C . ILE A 1 256 ? 40.610 -15.064 -1.023 1.00 26.60 316 ILE A C 1
ATOM 2029 O O . ILE A 1 256 ? 41.537 -14.272 -1.210 1.00 25.29 316 ILE A O 1
ATOM 2034 N N . ASN A 1 257 ? 40.802 -16.329 -0.658 1.00 26.56 317 ASN A N 1
ATOM 2035 C CA . ASN A 1 257 ? 42.137 -16.872 -0.431 1.00 28.15 317 ASN A CA 1
ATOM 2036 C C . ASN A 1 257 ? 42.676 -17.489 -1.707 1.00 29.49 317 ASN A C 1
ATOM 2037 O O . ASN A 1 257 ? 43.860 -17.804 -1.799 1.00 28.05 317 ASN A O 1
ATOM 2042 N N . VAL A 1 258 ? 41.794 -17.670 -2.684 1.00 32.16 318 VAL A N 1
ATOM 2043 C CA . VAL A 1 258 ? 42.179 -18.245 -3.969 1.00 34.24 318 VAL A CA 1
ATOM 2044 C C . VAL A 1 258 ? 42.803 -17.193 -4.885 1.00 35.88 318 VAL A C 1
ATOM 2045 O O . VAL A 1 258 ? 42.286 -16.086 -5.026 1.00 38.64 318 VAL A O 1
ATOM 2049 N N . PRO A 1 259 ? 43.940 -17.519 -5.510 1.00 37.10 319 PRO A N 1
ATOM 2050 C CA . PRO A 1 259 ? 44.530 -16.514 -6.391 1.00 37.87 319 PRO A CA 1
ATOM 2051 C C . PRO A 1 259 ? 43.656 -16.319 -7.632 1.00 38.12 319 PRO A C 1
ATOM 2052 O O . PRO A 1 259 ? 43.133 -17.280 -8.202 1.00 35.88 319 PRO A O 1
ATOM 2056 N N . GLN A 1 260 ? 43.486 -15.060 -8.016 1.00 39.46 320 GLN A N 1
ATOM 2057 C CA . GLN A 1 260 ? 42.691 -14.680 -9.179 1.00 41.57 320 GLN A CA 1
ATOM 2058 C C . GLN A 1 260 ? 43.390 -13.450 -9.734 1.00 42.34 320 GLN A C 1
ATOM 2059 O O . GLN A 1 260 ? 43.060 -12.321 -9.371 1.00 42.82 320 GLN A O 1
ATOM 2065 N N . PRO A 1 261 ? 44.380 -13.655 -10.613 1.00 43.32 321 PRO A N 1
ATOM 2066 C CA . PRO A 1 261 ? 45.131 -12.545 -11.210 1.00 43.40 321 PRO A CA 1
ATOM 2067 C C . PRO A 1 261 ? 44.286 -11.567 -12.029 1.00 43.08 321 PRO A C 1
ATOM 2068 O O . PRO A 1 261 ? 44.692 -10.425 -12.255 1.00 41.70 321 PRO A O 1
ATOM 2072 N N . ASP A 1 262 ? 43.109 -12.008 -12.461 1.00 42.82 322 ASP A N 1
ATOM 2073 C CA . ASP A 1 262 ? 42.231 -11.151 -13.250 1.00 43.36 322 ASP A CA 1
ATOM 2074 C C . ASP A 1 262 ? 41.038 -10.707 -12.429 1.00 42.41 322 ASP A C 1
ATOM 2075 O O . ASP A 1 262 ? 39.948 -10.471 -12.952 1.00 42.31 322 ASP A O 1
ATOM 2080 N N . TYR A 1 263 ? 41.263 -10.597 -11.127 1.00 40.89 323 TYR A N 1
ATOM 2081 C CA . TYR A 1 263 ? 40.229 -10.179 -10.199 1.00 38.53 323 TYR A CA 1
ATOM 2082 C C . TYR A 1 263 ? 39.898 -8.702 -10.399 1.00 37.98 323 TYR A C 1
ATOM 2083 O O . TYR A 1 263 ? 40.753 -7.911 -10.794 1.00 38.09 323 TYR A O 1
ATOM 2092 N N . ILE A 1 264 ? 38.648 -8.345 -10.125 1.00 37.19 324 ILE A N 1
ATOM 2093 C CA . ILE A 1 264 ? 38.173 -6.975 -10.250 1.00 37.23 324 ILE A CA 1
ATOM 2094 C C . ILE A 1 264 ? 37.108 -6.777 -9.180 1.00 38.92 324 ILE A C 1
ATOM 2095 O O . ILE A 1 264 ? 36.098 -7.480 -9.165 1.00 40.33 324 ILE A O 1
ATOM 2100 N N . ARG A 1 265 ? 37.335 -5.826 -8.283 1.00 41.64 325 ARG A N 1
ATOM 2101 C CA . ARG A 1 265 ? 36.390 -5.567 -7.204 1.00 44.24 325 ARG A CA 1
ATOM 2102 C C . ARG A 1 265 ? 35.061 -5.038 -7.726 1.00 46.01 325 ARG A C 1
ATOM 2103 O O . ARG A 1 265 ? 34.974 -3.901 -8.194 1.00 46.93 325 ARG A O 1
ATOM 2111 N N . ASP A 1 266 ? 34.029 -5.873 -7.654 1.00 47.34 326 ASP A N 1
ATOM 2112 C CA . ASP A 1 266 ? 32.704 -5.479 -8.106 1.00 48.90 326 ASP A CA 1
ATOM 2113 C C . ASP A 1 266 ? 31.932 -4.966 -6.896 1.00 48.82 326 ASP A C 1
ATOM 2114 O O . ASP A 1 266 ? 31.111 -5.677 -6.316 1.00 47.85 326 ASP A O 1
ATOM 2119 N N . SER A 1 267 ? 32.205 -3.727 -6.507 1.00 48.95 327 SER A N 1
ATOM 2120 C CA . SER A 1 267 ? 31.528 -3.147 -5.361 1.00 47.86 327 SER A CA 1
ATOM 2121 C C . SER A 1 267 ? 31.246 -1.669 -5.572 1.00 47.92 327 SER A C 1
ATOM 2122 O O . SER A 1 267 ? 32.159 -0.870 -5.798 1.00 47.73 327 SER A O 1
ATOM 2125 N N . SER A 1 268 ? 29.967 -1.320 -5.507 1.00 48.14 328 SER A N 1
ATOM 2126 C CA . SER A 1 268 ? 29.527 0.058 -5.667 1.00 50.30 328 SER A CA 1
ATOM 2127 C C . SER A 1 268 ? 29.472 0.693 -4.284 1.00 52.68 328 SER A C 1
ATOM 2128 O O . SER A 1 268 ? 28.908 1.775 -4.103 1.00 53.26 328 SER A O 1
ATOM 2131 N N . THR A 1 269 ? 30.050 -0.007 -3.312 1.00 54.30 329 THR A N 1
ATOM 2132 C CA . THR A 1 269 ? 30.099 0.443 -1.924 1.00 54.98 329 THR A CA 1
ATOM 2133 C C . THR A 1 269 ? 31.546 0.535 -1.487 1.00 54.98 329 THR A C 1
ATOM 2134 O O . THR A 1 269 ? 32.277 -0.454 -1.521 1.00 56.91 329 THR A O 1
ATOM 2138 N N . ASN A 1 270 ? 31.965 1.724 -1.081 1.00 55.42 330 ASN A N 1
ATOM 2139 C CA . ASN A 1 270 ? 33.333 1.894 -0.634 1.00 55.61 330 ASN A CA 1
ATOM 2140 C C . ASN A 1 270 ? 33.515 1.172 0.689 1.00 54.64 330 ASN A C 1
ATOM 2141 O O . ASN A 1 270 ? 32.760 1.377 1.642 1.00 54.24 330 ASN A O 1
ATOM 2146 N N . ALA A 1 271 ? 34.521 0.309 0.719 1.00 52.79 331 ALA A N 1
ATOM 2147 C CA . ALA A 1 271 ? 34.834 -0.486 1.892 1.00 51.46 331 ALA A CA 1
ATOM 2148 C C . ALA A 1 271 ? 34.944 0.325 3.179 1.00 48.69 331 ALA A C 1
ATOM 2149 O O . ALA A 1 271 ? 35.315 1.501 3.169 1.00 48.23 331 ALA A O 1
ATOM 2151 N N . ALA A 1 272 ? 34.605 -0.331 4.284 1.00 45.65 332 ALA A N 1
ATOM 2152 C CA . ALA A 1 272 ? 34.666 0.258 5.617 1.00 42.14 332 ALA A CA 1
ATOM 2153 C C . ALA A 1 272 ? 35.459 -0.738 6.462 1.00 38.89 332 ALA A C 1
ATOM 2154 O O . ALA A 1 272 ? 35.093 -1.911 6.540 1.00 37.91 332 ALA A O 1
ATOM 2156 N N . LYS A 1 273 ? 36.538 -0.282 7.087 1.00 35.17 333 LYS A N 1
ATOM 2157 C CA . LYS A 1 273 ? 37.350 -1.183 7.885 1.00 35.46 333 LYS A CA 1
ATOM 2158 C C . LYS A 1 273 ? 36.568 -1.748 9.061 1.00 32.83 333 LYS A C 1
ATOM 2159 O O . LYS A 1 273 ? 35.811 -1.034 9.713 1.00 31.64 333 LYS A O 1
ATOM 2165 N N . ILE A 1 274 ? 36.744 -3.041 9.318 1.00 29.65 334 ILE A N 1
ATOM 2166 C CA . ILE A 1 274 ? 36.044 -3.696 10.415 1.00 27.46 334 ILE A CA 1
ATOM 2167 C C . ILE A 1 274 ? 36.577 -3.228 11.752 1.00 26.97 334 ILE A C 1
ATOM 2168 O O . ILE A 1 274 ? 37.784 -3.171 11.965 1.00 27.05 334 ILE A O 1
ATOM 2173 N N . SER A 1 275 ? 35.661 -2.895 12.653 1.00 26.86 335 SER A N 1
ATOM 2174 C CA . SER A 1 275 ? 36.031 -2.426 13.974 1.00 26.78 335 SER A CA 1
ATOM 2175 C C . SER A 1 275 ? 35.963 -3.556 14.986 1.00 26.91 335 SER A C 1
ATOM 2176 O O . SER A 1 275 ? 36.956 -3.884 15.631 1.00 28.85 335 SER A O 1
ATOM 2179 N N . LYS A 1 276 ? 34.789 -4.157 15.122 1.00 27.14 336 LYS A N 1
ATOM 2180 C CA . LYS A 1 276 ? 34.622 -5.233 16.084 1.00 26.58 336 LYS A CA 1
ATOM 2181 C C . LYS A 1 276 ? 33.597 -6.249 15.606 1.00 23.60 336 LYS A C 1
ATOM 2182 O O . LYS A 1 276 ? 32.750 -5.945 14.767 1.00 22.41 336 LYS A O 1
ATOM 2188 N N . VAL A 1 277 ? 33.680 -7.461 16.139 1.00 20.75 337 VAL A N 1
ATOM 2189 C CA . VAL A 1 277 ? 32.747 -8.502 15.748 1.00 18.42 337 VAL A CA 1
ATOM 2190 C C . VAL A 1 277 ? 32.173 -9.209 16.964 1.00 20.14 337 VAL A C 1
ATOM 2191 O O . VAL A 1 277 ? 32.841 -9.374 17.980 1.00 19.84 337 VAL A O 1
ATOM 2195 N N . TYR A 1 278 ? 30.917 -9.616 16.861 1.00 21.24 338 TYR A N 1
ATOM 2196 C CA . TYR A 1 278 ? 30.276 -10.327 17.949 1.00 20.63 338 TYR A CA 1
ATOM 2197 C C . TYR A 1 278 ? 29.590 -11.559 17.400 1.00 19.88 338 TYR A C 1
ATOM 2198 O O . TYR A 1 278 ? 28.850 -11.473 16.415 1.00 18.86 338 TYR A O 1
ATOM 2207 N N . TRP A 1 279 ? 29.841 -12.710 18.018 1.00 18.41 339 TRP A N 1
ATOM 2208 C CA . TRP A 1 279 ? 29.188 -13.926 17.566 1.00 17.78 339 TRP A CA 1
ATOM 2209 C C . TRP A 1 279 ? 28.012 -14.167 18.501 1.00 18.81 339 TRP A C 1
ATOM 2210 O O . TRP A 1 279 ? 28.194 -14.513 19.672 1.00 19.76 339 TRP A O 1
ATOM 2221 N N . MET A 1 280 ? 26.805 -13.964 17.985 1.00 19.07 340 MET A N 1
ATOM 2222 C CA . MET A 1 280 ? 25.595 -14.148 18.777 1.00 20.44 340 MET A CA 1
ATOM 2223 C C . MET A 1 280 ? 25.005 -15.532 18.530 1.00 21.45 340 MET A C 1
ATOM 2224 O O . MET A 1 280 ? 25.403 -16.239 17.602 1.00 22.05 340 MET A O 1
ATOM 2229 N N . CYS A 1 281 ? 24.059 -15.907 19.384 1.00 19.90 341 CYS A N 1
ATOM 2230 C CA . CYS A 1 281 ? 23.340 -17.160 19.241 1.00 20.13 341 CYS A CA 1
ATOM 2231 C C . CYS A 1 281 ? 21.956 -16.912 19.840 1.00 20.66 341 CYS A C 1
ATOM 2232 O O . CYS A 1 281 ? 21.779 -16.035 20.691 1.00 21.35 341 CYS A O 1
ATOM 2235 N N . GLU A 1 282 ? 20.973 -17.660 19.365 1.00 20.47 342 GLU A N 1
ATOM 2236 C CA . GLU A 1 282 ? 19.598 -17.515 19.824 1.00 21.84 342 GLU A CA 1
ATOM 2237 C C . GLU A 1 282 ? 19.335 -18.242 21.132 1.00 22.05 342 GLU A C 1
ATOM 2238 O O . GLU A 1 282 ? 20.259 -18.726 21.787 1.00 21.21 342 GLU A O 1
ATOM 2244 N N . ASN A 1 283 ? 18.066 -18.304 21.517 1.00 21.40 343 ASN A N 1
ATOM 2245 C CA . ASN A 1 283 ? 17.695 -19.005 22.734 1.00 23.84 343 ASN A CA 1
ATOM 2246 C C . ASN A 1 283 ? 18.388 -20.370 22.664 1.00 24.27 343 ASN A C 1
ATOM 2247 O O . ASN A 1 283 ? 19.061 -20.796 23.603 1.00 26.15 343 ASN A O 1
ATOM 2252 N N . ASN A 1 284 ? 18.217 -21.041 21.530 1.00 22.33 344 ASN A N 1
ATOM 2253 C CA . ASN A 1 284 ? 18.826 -22.339 21.287 1.00 23.23 344 ASN A CA 1
ATOM 2254 C C . ASN A 1 284 ? 20.187 -22.072 20.633 1.00 23.59 344 ASN A C 1
ATOM 2255 O O . ASN A 1 284 ? 20.259 -21.576 19.511 1.00 22.40 344 ASN A O 1
ATOM 2260 N N . PRO A 1 285 ? 21.285 -22.407 21.335 1.00 24.80 345 PRO A N 1
ATOM 2261 C CA . PRO A 1 285 ? 22.667 -22.216 20.879 1.00 24.82 345 PRO A CA 1
ATOM 2262 C C . PRO A 1 285 ? 23.015 -22.787 19.506 1.00 27.02 345 PRO A C 1
ATOM 2263 O O . PRO A 1 285 ? 24.046 -22.442 18.938 1.00 29.98 345 PRO A O 1
ATOM 2267 N N . GLU A 1 286 ? 22.168 -23.661 18.974 1.00 27.02 346 GLU A N 1
ATOM 2268 C CA . GLU A 1 286 ? 22.430 -24.258 17.666 1.00 25.87 346 GLU A CA 1
ATOM 2269 C C . GLU A 1 286 ? 22.283 -23.232 16.555 1.00 23.33 346 GLU A C 1
ATOM 2270 O O . GLU A 1 286 ? 22.760 -23.446 15.440 1.00 26.25 346 GLU A O 1
ATOM 2276 N N . TYR A 1 287 ? 21.601 -22.131 16.855 1.00 20.65 347 TYR A N 1
ATOM 2277 C CA . TYR A 1 287 ? 21.397 -21.059 15.883 1.00 17.50 347 TYR A CA 1
ATOM 2278 C C . TYR A 1 287 ? 22.272 -19.879 16.285 1.00 15.58 347 TYR A C 1
ATOM 2279 O O . TYR A 1 287 ? 22.307 -19.487 17.449 1.00 15.29 347 TYR A O 1
ATOM 2288 N N . THR A 1 288 ? 22.988 -19.315 15.323 1.00 14.01 348 THR A N 1
ATOM 2289 C CA . THR A 1 288 ? 23.899 -18.224 15.640 1.00 12.76 348 THR A CA 1
ATOM 2290 C C . THR A 1 288 ? 23.985 -17.177 14.547 1.00 12.30 348 THR A C 1
ATOM 2291 O O . THR A 1 288 ? 23.487 -17.370 13.440 1.00 14.76 348 THR A O 1
ATOM 2295 N N . SER A 1 289 ? 24.642 -16.070 14.859 1.00 12.54 349 SER A N 1
ATOM 2296 C CA . SER A 1 289 ? 24.796 -14.986 13.903 1.00 12.34 349 SER A CA 1
ATOM 2297 C C . SER A 1 289 ? 26.000 -14.133 14.263 1.00 13.96 349 SER A C 1
ATOM 2298 O O . SER A 1 289 ? 26.503 -14.185 15.381 1.00 17.09 349 SER A O 1
ATOM 2301 N N . LEU A 1 290 ? 26.458 -13.350 13.301 1.00 15.07 350 LEU A N 1
ATOM 2302 C CA . LEU A 1 290 ? 27.587 -12.474 13.509 1.00 15.86 350 LEU A CA 1
ATOM 2303 C C . LEU A 1 290 ? 27.119 -11.040 13.366 1.00 18.34 350 LEU A C 1
ATOM 2304 O O . LEU A 1 290 ? 26.402 -10.704 12.419 1.00 18.30 350 LEU A O 1
ATOM 2309 N N . LEU A 1 291 ? 27.510 -10.205 14.324 1.00 19.08 351 LEU A N 1
ATOM 2310 C CA . LEU A 1 291 ? 27.186 -8.785 14.298 1.00 16.64 351 LEU A CA 1
ATOM 2311 C C . LEU A 1 291 ? 28.519 -8.067 14.074 1.00 16.42 351 LEU A C 1
ATOM 2312 O O . LEU A 1 291 ? 29.440 -8.206 14.877 1.00 13.59 351 LEU A O 1
ATOM 2317 N N . ILE A 1 292 ? 28.610 -7.300 12.989 1.00 18.00 352 ILE A N 1
ATOM 2318 C CA . ILE A 1 292 ? 29.847 -6.603 12.620 1.00 17.53 352 ILE A CA 1
ATOM 2319 C C . ILE A 1 292 ? 29.748 -5.079 12.499 1.00 20.06 352 ILE A C 1
ATOM 2320 O O . ILE A 1 292 ? 28.851 -4.561 11.833 1.00 20.26 352 ILE A O 1
ATOM 2325 N N . SER A 1 293 ? 30.685 -4.373 13.132 1.00 24.41 353 SER A N 1
ATOM 2326 C CA . SER A 1 293 ? 30.727 -2.910 13.091 1.00 28.69 353 SER A CA 1
ATOM 2327 C C . SER A 1 293 ? 31.894 -2.445 12.214 1.00 33.23 353 SER A C 1
ATOM 2328 O O . SER A 1 293 ? 32.895 -3.151 12.083 1.00 33.81 353 SER A O 1
ATOM 2331 N N . HIS A 1 294 ? 31.774 -1.252 11.633 1.00 38.32 354 HIS A N 1
ATOM 2332 C CA . HIS A 1 294 ? 32.805 -0.723 10.738 1.00 43.07 354 HIS A CA 1
ATOM 2333 C C . HIS A 1 294 ? 33.344 0.670 11.077 1.00 47.27 354 HIS A C 1
ATOM 2334 O O . HIS A 1 294 ? 32.569 1.605 11.267 1.00 50.04 354 HIS A O 1
ATOM 2341 N N . LYS A 1 295 ? 34.669 0.808 11.137 1.00 51.20 355 LYS A N 1
ATOM 2342 C CA . LYS A 1 295 ? 35.296 2.108 11.394 1.00 54.45 355 LYS A CA 1
ATOM 2343 C C . LYS A 1 295 ? 35.088 2.945 10.134 1.00 56.79 355 LYS A C 1
ATOM 2344 O O . LYS A 1 295 ? 35.403 2.503 9.028 1.00 56.48 355 LYS A O 1
ATOM 2350 N N . SER A 1 296 ? 34.572 4.156 10.306 1.00 60.49 356 SER A N 1
ATOM 2351 C CA . SER A 1 296 ? 34.274 5.034 9.179 1.00 64.51 356 SER A CA 1
ATOM 2352 C C . SER A 1 296 ? 35.427 5.663 8.401 1.00 67.44 356 SER A C 1
ATOM 2353 O O . SER A 1 296 ? 36.547 5.823 8.895 1.00 66.58 356 SER A O 1
ATOM 2356 N N . ILE A 1 297 ? 35.106 6.006 7.156 1.00 71.38 357 ILE A N 1
ATOM 2357 C CA . ILE A 1 297 ? 36.005 6.670 6.221 1.00 74.35 357 ILE A CA 1
ATOM 2358 C C . ILE A 1 297 ? 35.183 7.896 5.824 1.00 76.50 357 ILE A C 1
ATOM 2359 O O . ILE A 1 297 ? 33.950 7.833 5.808 1.00 77.19 357 ILE A O 1
ATOM 2364 N N . SER A 1 298 ? 35.851 9.001 5.509 1.00 78.60 358 SER A N 1
ATOM 2365 C CA . SER A 1 298 ? 35.153 10.240 5.175 1.00 80.19 358 SER A CA 1
ATOM 2366 C C . SER A 1 298 ? 34.640 10.769 6.516 1.00 81.71 358 SER A C 1
ATOM 2367 O O . SER A 1 298 ? 35.425 11.280 7.319 1.00 82.01 358 SER A O 1
ATOM 2370 N N . ARG A 1 299 ? 33.339 10.622 6.769 1.00 82.94 359 ARG A N 1
ATOM 2371 C CA . ARG A 1 299 ? 32.746 11.086 8.024 1.00 83.63 359 ARG A CA 1
ATOM 2372 C C . ARG A 1 299 ? 31.219 11.097 7.970 1.00 83.31 359 ARG A C 1
ATOM 2373 O O . ARG A 1 299 ? 30.566 11.649 8.857 1.00 83.53 359 ARG A O 1
ATOM 2381 N N . GLY A 1 300 ? 30.652 10.479 6.938 1.00 82.79 360 GLY A N 1
ATOM 2382 C CA . GLY A 1 300 ? 29.206 10.464 6.800 1.00 81.83 360 GLY A CA 1
ATOM 2383 C C . GLY A 1 300 ? 28.513 9.117 6.910 1.00 81.17 360 GLY A C 1
ATOM 2384 O O . GLY A 1 300 ? 28.554 8.309 5.980 1.00 81.14 360 GLY A O 1
ATOM 2385 N N . ASP A 1 301 ? 27.870 8.888 8.054 1.00 80.34 361 ASP A N 1
ATOM 2386 C CA . ASP A 1 301 ? 27.122 7.659 8.336 1.00 79.58 361 ASP A CA 1
ATOM 2387 C C . ASP A 1 301 ? 27.846 6.378 7.924 1.00 78.02 361 ASP A C 1
ATOM 2388 O O . ASP A 1 301 ? 27.243 5.303 7.871 1.00 77.27 361 ASP A O 1
ATOM 2393 N N . ASN A 1 302 ? 29.141 6.484 7.647 1.00 76.53 362 ASN A N 1
ATOM 2394 C CA . ASN A 1 302 ? 29.911 5.320 7.232 1.00 74.09 362 ASN A CA 1
ATOM 2395 C C . ASN A 1 302 ? 30.019 4.286 8.357 1.00 71.95 362 ASN A C 1
ATOM 2396 O O . ASN A 1 302 ? 30.873 3.393 8.315 1.00 72.00 362 ASN A O 1
ATOM 2401 N N . GLN A 1 303 ? 29.153 4.413 9.362 1.00 68.23 363 GLN A N 1
ATOM 2402 C CA . GLN A 1 303 ? 29.139 3.473 10.477 1.00 63.59 363 GLN A CA 1
ATOM 2403 C C . GLN A 1 303 ? 27.795 2.751 10.535 1.00 59.84 363 GLN A C 1
ATOM 2404 O O . GLN A 1 303 ? 26.890 3.151 11.272 1.00 59.62 363 GLN A O 1
ATOM 2410 N N . SER A 1 304 ? 27.656 1.699 9.741 1.00 53.79 364 SER A N 1
ATOM 2411 C CA . SER A 1 304 ? 26.433 0.914 9.757 1.00 46.99 364 SER A CA 1
ATOM 2412 C C . SER A 1 304 ? 26.831 -0.426 10.362 1.00 42.37 364 SER A C 1
ATOM 2413 O O . SER A 1 304 ? 28.019 -0.739 10.457 1.00 42.24 364 SER A O 1
ATOM 2416 N N . LEU A 1 305 ? 25.851 -1.204 10.794 1.00 36.69 365 LEU A N 1
ATOM 2417 C CA . LEU A 1 305 ? 26.134 -2.511 11.365 1.00 31.65 365 LEU A CA 1
ATOM 2418 C C . LEU A 1 305 ? 25.720 -3.578 10.361 1.00 29.11 365 LEU A C 1
ATOM 2419 O O . LEU A 1 305 ? 24.746 -3.403 9.627 1.00 27.51 365 LEU A O 1
ATOM 2424 N N . THR A 1 306 ? 26.459 -4.677 10.319 1.00 24.38 366 THR A N 1
ATOM 2425 C CA . THR A 1 306 ? 26.115 -5.752 9.405 1.00 23.67 366 THR A CA 1
ATOM 2426 C C . THR A 1 306 ? 25.837 -7.038 10.164 1.00 22.84 366 THR A C 1
ATOM 2427 O O . THR A 1 306 ? 26.568 -7.398 11.084 1.00 24.44 366 THR A O 1
ATOM 2431 N N . MET A 1 307 ? 24.765 -7.723 9.792 1.00 21.69 367 MET A N 1
ATOM 2432 C CA . MET A 1 307 ? 24.444 -8.975 10.446 1.00 24.13 367 MET A CA 1
ATOM 2433 C C . MET A 1 307 ? 24.400 -10.120 9.451 1.00 23.95 367 MET A C 1
ATOM 2434 O O . MET A 1 307 ? 23.785 -10.021 8.383 1.00 26.11 367 MET A O 1
ATOM 2439 N N . ILE A 1 308 ? 25.055 -11.211 9.821 1.00 22.00 368 ILE A N 1
ATOM 2440 C CA . ILE A 1 308 ? 25.087 -12.405 8.996 1.00 19.23 368 ILE A CA 1
ATOM 2441 C C . ILE A 1 308 ? 24.494 -13.525 9.826 1.00 19.11 368 ILE A C 1
ATOM 2442 O O . ILE A 1 308 ? 25.145 -14.030 10.740 1.00 19.69 368 ILE A O 1
ATOM 2447 N N . ASP A 1 309 ? 23.249 -13.885 9.531 1.00 18.41 369 ASP A N 1
ATOM 2448 C CA . ASP A 1 309 ? 22.581 -14.968 10.245 1.00 19.04 369 ASP A CA 1
ATOM 2449 C C . ASP A 1 309 ? 23.060 -16.269 9.605 1.00 19.25 369 ASP A C 1
ATOM 2450 O O . ASP A 1 309 ? 22.823 -16.502 8.418 1.00 20.12 369 ASP A O 1
ATOM 2455 N N . LEU A 1 310 ? 23.740 -17.106 10.386 1.00 19.08 370 LEU A N 1
ATOM 2456 C CA . LEU A 1 310 ? 24.258 -18.377 9.883 1.00 18.86 370 LEU A CA 1
ATOM 2457 C C . LEU A 1 310 ? 23.229 -19.482 9.997 1.00 19.39 370 LEU A C 1
ATOM 2458 O O . LEU A 1 310 ? 23.425 -20.576 9.477 1.00 22.67 370 LEU A O 1
ATOM 2463 N N . GLY A 1 311 ? 22.131 -19.195 10.684 1.00 18.66 371 GLY A N 1
ATOM 2464 C CA . GLY A 1 311 ? 21.096 -20.197 10.842 1.00 19.36 371 GLY A CA 1
ATOM 2465 C C . GLY A 1 311 ? 21.524 -21.388 11.680 1.00 18.30 371 GLY A C 1
ATOM 2466 O O . GLY A 1 311 ? 22.342 -21.269 12.595 1.00 20.16 371 GLY A O 1
ATOM 2467 N N . TYR A 1 312 ? 20.954 -22.543 11.364 1.00 19.32 372 TYR A N 1
ATOM 2468 C CA . TYR A 1 312 ? 21.247 -23.778 12.079 1.00 19.66 372 TYR A CA 1
ATOM 2469 C C . TYR A 1 312 ? 22.667 -24.267 11.768 1.00 19.28 372 TYR A C 1
ATOM 2470 O O . TYR A 1 312 ? 23.066 -24.335 10.609 1.00 21.97 372 TYR A O 1
ATOM 2479 N N . THR A 1 313 ? 23.429 -24.595 12.805 1.00 18.86 373 THR A N 1
ATOM 2480 C CA . THR A 1 313 ? 24.789 -25.098 12.613 1.00 20.16 373 THR A CA 1
ATOM 2481 C C . THR A 1 313 ? 24.726 -26.596 12.333 1.00 20.14 373 THR A C 1
ATOM 2482 O O . THR A 1 313 ? 24.163 -27.351 13.120 1.00 21.78 373 THR A O 1
ATOM 2486 N N . PRO A 1 314 ? 25.297 -27.046 11.208 1.00 20.71 374 PRO A N 1
ATOM 2487 C CA . PRO A 1 314 ? 25.271 -28.477 10.885 1.00 20.83 374 PRO A CA 1
ATOM 2488 C C . PRO A 1 314 ? 25.988 -29.238 12.002 1.00 23.53 374 PRO A C 1
ATOM 2489 O O . PRO A 1 314 ? 26.891 -28.684 12.643 1.00 19.26 374 PRO A O 1
ATOM 2493 N N . ARG A 1 315 ? 25.595 -30.490 12.240 1.00 25.23 375 ARG A N 1
ATOM 2494 C CA . ARG A 1 315 ? 26.238 -31.278 13.289 1.00 27.34 375 ARG A CA 1
ATOM 2495 C C . ARG A 1 315 ? 27.693 -31.495 12.904 1.00 27.06 375 ARG A C 1
ATOM 2496 O O . ARG A 1 315 ? 28.002 -31.909 11.787 1.00 27.22 375 ARG A O 1
ATOM 2504 N N . TYR A 1 316 ? 28.581 -31.202 13.843 1.00 27.52 376 TYR A N 1
ATOM 2505 C CA . TYR A 1 316 ? 30.013 -31.312 13.624 1.00 30.14 376 TYR A CA 1
ATOM 2506 C C . TYR A 1 316 ? 30.475 -32.687 13.164 1.00 31.98 376 TYR A C 1
ATOM 2507 O O . TYR A 1 316 ? 31.137 -32.814 12.135 1.00 32.06 376 TYR A O 1
ATOM 2516 N N . SER A 1 317 ? 30.109 -33.711 13.926 1.00 33.90 377 SER A N 1
ATOM 2517 C CA . SER A 1 317 ? 30.519 -35.083 13.641 1.00 35.96 377 SER A CA 1
ATOM 2518 C C . SER A 1 317 ? 30.132 -35.687 12.290 1.00 34.72 377 SER A C 1
ATOM 2519 O O . SER A 1 317 ? 30.794 -36.612 11.823 1.00 35.47 377 SER A O 1
ATOM 2522 N N . ILE A 1 318 ? 29.077 -35.186 11.659 1.00 33.60 378 ILE A N 1
ATOM 2523 C CA . ILE A 1 318 ? 28.663 -35.740 10.372 1.00 31.13 378 ILE A CA 1
ATOM 2524 C C . ILE A 1 318 ? 28.729 -34.757 9.208 1.00 30.50 378 ILE A C 1
ATOM 2525 O O . ILE A 1 318 ? 28.094 -34.972 8.169 1.00 30.65 378 ILE A O 1
ATOM 2530 N N . THR A 1 319 ? 29.498 -33.686 9.370 1.00 26.56 379 THR A N 1
ATOM 2531 C CA . THR A 1 319 ? 29.621 -32.698 8.312 1.00 23.49 379 THR A CA 1
ATOM 2532 C C . THR A 1 319 ? 31.057 -32.594 7.833 1.00 23.63 379 THR A C 1
ATOM 2533 O O . THR A 1 319 ? 31.973 -32.414 8.630 1.00 23.78 379 THR A O 1
ATOM 2537 N N . SER A 1 320 ? 31.250 -32.716 6.526 1.00 23.28 380 SER A N 1
ATOM 2538 C CA . SER A 1 320 ? 32.584 -32.615 5.956 1.00 23.30 380 SER A CA 1
ATOM 2539 C C . SER A 1 320 ? 33.001 -31.152 5.962 1.00 23.15 380 SER A C 1
ATOM 2540 O O . SER A 1 320 ? 32.187 -30.266 6.216 1.00 23.46 380 SER A O 1
ATOM 2543 N N . TYR A 1 321 ? 34.273 -30.904 5.686 1.00 22.85 381 TYR A N 1
ATOM 2544 C CA . TYR A 1 321 ? 34.776 -29.542 5.629 1.00 23.93 381 TYR A CA 1
ATOM 2545 C C . TYR A 1 321 ? 34.007 -28.776 4.549 1.00 23.84 381 TYR A C 1
ATOM 2546 O O . TYR A 1 321 ? 33.678 -27.600 4.726 1.00 24.98 381 TYR A O 1
ATOM 2555 N N . GLU A 1 322 ? 33.711 -29.441 3.435 1.00 22.09 382 GLU A N 1
ATOM 2556 C CA . GLU A 1 322 ? 32.986 -28.778 2.370 1.00 22.66 382 GLU A CA 1
ATOM 2557 C C . GLU A 1 322 ? 31.582 -28.436 2.849 1.00 21.78 382 GLU A C 1
ATOM 2558 O O . GLU A 1 322 ? 31.034 -27.399 2.490 1.00 20.57 382 GLU A O 1
ATOM 2564 N N . GLY A 1 323 ? 31.002 -29.317 3.657 1.00 22.10 383 GLY A N 1
ATOM 2565 C CA . GLY A 1 323 ? 29.680 -29.052 4.188 1.00 22.05 383 GLY A CA 1
ATOM 2566 C C . GLY A 1 323 ? 29.752 -27.775 5.003 1.00 22.08 383 GLY A C 1
ATOM 2567 O O . GLY A 1 323 ? 28.919 -26.878 4.870 1.00 22.47 383 GLY A O 1
ATOM 2568 N N . MET A 1 324 ? 30.777 -27.686 5.841 1.00 21.81 384 MET A N 1
ATOM 2569 C CA . MET A 1 324 ? 30.973 -26.520 6.677 1.00 21.93 384 MET A CA 1
ATOM 2570 C C . MET A 1 324 ? 31.246 -25.271 5.855 1.00 23.57 384 MET A C 1
ATOM 2571 O O . MET A 1 324 ? 30.747 -24.190 6.174 1.00 25.75 384 MET A O 1
ATOM 2576 N N . LYS A 1 325 ? 32.042 -25.417 4.802 1.00 23.92 385 LYS A N 1
ATOM 2577 C CA . LYS A 1 325 ? 32.354 -24.297 3.925 1.00 23.72 385 LYS A CA 1
ATOM 2578 C C . LYS A 1 325 ? 31.067 -23.798 3.275 1.00 25.23 385 LYS A C 1
ATOM 2579 O O . LYS A 1 325 ? 30.868 -22.593 3.089 1.00 23.52 385 LYS A O 1
ATOM 2585 N N . ASN A 1 326 ? 30.192 -24.739 2.934 1.00 25.45 386 ASN A N 1
ATOM 2586 C CA . ASN A 1 326 ? 28.919 -24.410 2.316 1.00 27.42 386 ASN A CA 1
ATOM 2587 C C . ASN A 1 326 ? 28.081 -23.611 3.312 1.00 26.68 386 ASN A C 1
ATOM 2588 O O . ASN A 1 326 ? 27.429 -22.629 2.957 1.00 26.79 386 ASN A O 1
ATOM 2593 N N . TYR A 1 327 ? 28.115 -24.055 4.561 1.00 25.80 387 TYR A N 1
ATOM 2594 C CA . TYR A 1 327 ? 27.410 -23.414 5.667 1.00 23.75 387 TYR A CA 1
ATOM 2595 C C . TYR A 1 327 ? 27.820 -21.935 5.798 1.00 23.13 387 TYR A C 1
ATOM 2596 O O . TYR A 1 327 ? 26.966 -21.050 5.922 1.00 21.82 387 TYR A O 1
ATOM 2605 N N . TYR A 1 328 ? 29.123 -21.671 5.746 1.00 19.02 388 TYR A N 1
ATOM 2606 C CA . TYR A 1 328 ? 29.632 -20.311 5.869 1.00 17.34 388 TYR A CA 1
ATOM 2607 C C . TYR A 1 328 ? 29.513 -19.454 4.614 1.00 19.38 388 TYR A C 1
ATOM 2608 O O . TYR A 1 328 ? 29.488 -18.225 4.704 1.00 20.89 388 TYR A O 1
ATOM 2617 N N . ALA A 1 329 ? 29.458 -20.084 3.446 1.00 18.62 389 ALA A N 1
ATOM 2618 C CA . ALA A 1 329 ? 29.377 -19.331 2.203 1.00 18.13 389 ALA A CA 1
ATOM 2619 C C . ALA A 1 329 ? 27.964 -18.874 1.840 1.00 19.41 389 ALA A C 1
ATOM 2620 O O . ALA A 1 329 ? 27.792 -17.893 1.116 1.00 20.30 389 ALA A O 1
ATOM 2622 N N . ASN A 1 330 ? 26.955 -19.574 2.341 1.00 19.12 390 ASN A N 1
ATOM 2623 C CA . ASN A 1 330 ? 25.579 -19.222 2.019 1.00 19.36 390 ASN A CA 1
ATOM 2624 C C . ASN A 1 330 ? 24.767 -18.992 3.276 1.00 19.14 390 ASN A C 1
ATOM 2625 O O . ASN A 1 330 ? 23.938 -19.813 3.646 1.00 21.04 390 ASN A O 1
ATOM 2630 N N . PRO A 1 331 ? 24.994 -17.857 3.946 1.00 20.38 391 PRO A N 1
ATOM 2631 C CA . PRO A 1 331 ? 24.283 -17.513 5.181 1.00 20.32 391 PRO A CA 1
ATOM 2632 C C . PRO A 1 331 ? 22.772 -17.595 5.010 1.00 22.01 391 PRO A C 1
ATOM 2633 O O . PRO A 1 331 ? 22.256 -17.448 3.904 1.00 23.98 391 PRO A O 1
ATOM 2637 N N . LYS A 1 332 ? 22.065 -17.836 6.107 1.00 23.98 392 LYS A N 1
ATOM 2638 C CA . LYS A 1 332 ? 20.612 -17.907 6.056 1.00 26.25 392 LYS A CA 1
ATOM 2639 C C . LYS A 1 332 ? 20.082 -16.536 5.647 1.00 27.68 392 LYS A C 1
ATOM 2640 O O . LYS A 1 332 ? 19.041 -16.423 4.998 1.00 27.34 392 LYS A O 1
ATOM 2646 N N . GLN A 1 333 ? 20.818 -15.495 6.023 1.00 28.40 393 GLN A N 1
ATOM 2647 C CA . GLN A 1 333 ? 20.399 -14.140 5.726 1.00 30.16 393 GLN A CA 1
ATOM 2648 C C . GLN A 1 333 ? 21.433 -13.094 6.123 1.00 30.64 393 GLN A C 1
ATOM 2649 O O . GLN A 1 333 ? 22.178 -13.260 7.088 1.00 30.90 393 GLN A O 1
ATOM 2655 N N . MET A 1 334 ? 21.468 -12.013 5.356 1.00 32.32 394 MET A N 1
ATOM 2656 C CA . MET A 1 334 ? 22.376 -10.913 5.616 1.00 33.60 394 MET A CA 1
ATOM 2657 C C . MET A 1 334 ? 21.643 -9.609 5.461 1.00 33.23 394 MET A C 1
ATOM 2658 O O . MET A 1 334 ? 21.060 -9.332 4.414 1.00 32.79 394 MET A O 1
ATOM 2663 N N . LYS A 1 335 ? 21.643 -8.814 6.520 1.00 34.51 395 LYS A N 1
ATOM 2664 C CA . LYS A 1 335 ? 21.004 -7.518 6.454 1.00 32.99 395 LYS A CA 1
ATOM 2665 C C . LYS A 1 335 ? 21.879 -6.462 7.079 1.00 32.14 395 LYS A C 1
ATOM 2666 O O . LYS A 1 335 ? 22.588 -6.713 8.048 1.00 34.18 395 LYS A O 1
ATOM 2672 N N . ILE A 1 336 ? 21.855 -5.285 6.471 1.00 30.94 396 ILE A N 1
ATOM 2673 C CA . ILE A 1 336 ? 22.618 -4.156 6.950 1.00 30.70 396 ILE A CA 1
ATOM 2674 C C . ILE A 1 336 ? 21.683 -3.298 7.792 1.00 29.62 396 ILE A C 1
ATOM 2675 O O . ILE A 1 336 ? 20.525 -3.083 7.438 1.00 30.88 396 ILE A O 1
ATOM 2680 N N . PHE A 1 337 ? 22.193 -2.838 8.925 1.00 28.84 397 PHE A N 1
ATOM 2681 C CA . PHE A 1 337 ? 21.427 -2.018 9.845 1.00 25.57 397 PHE A CA 1
ATOM 2682 C C . PHE A 1 337 ? 21.962 -0.603 9.780 1.00 26.90 397 PHE A C 1
ATOM 2683 O O . PHE A 1 337 ? 23.001 -0.298 10.357 1.00 27.29 397 PHE A O 1
ATOM 2691 N N . PRO A 1 338 ? 21.263 0.280 9.059 1.00 28.30 398 PRO A N 1
ATOM 2692 C CA . PRO A 1 338 ? 21.687 1.677 8.928 1.00 27.94 398 PRO A CA 1
ATOM 2693 C C . PRO A 1 338 ? 21.636 2.394 10.278 1.00 28.72 398 PRO A C 1
ATOM 2694 O O . PRO A 1 338 ? 20.613 2.362 10.962 1.00 25.99 398 PRO A O 1
ATOM 2698 N N . LEU A 1 339 ? 22.740 3.026 10.666 1.00 29.53 399 LEU A N 1
ATOM 2699 C CA . LEU A 1 339 ? 22.767 3.764 11.920 1.00 30.31 399 LEU A CA 1
ATOM 2700 C C . LEU A 1 339 ? 22.034 5.083 11.694 1.00 28.24 399 LEU A C 1
ATOM 2701 O O . LEU A 1 339 ? 22.206 5.723 10.664 1.00 28.95 399 LEU A O 1
ATOM 2706 N N . PRO A 1 340 ? 21.212 5.510 12.660 1.00 26.88 400 PRO A N 1
ATOM 2707 C CA . PRO A 1 340 ? 20.449 6.757 12.547 1.00 27.28 400 PRO A CA 1
ATOM 2708 C C . PRO A 1 340 ? 21.337 7.988 12.424 1.00 28.04 400 PRO A C 1
ATOM 2709 O O . PRO A 1 340 ? 20.912 9.029 11.925 1.00 27.21 400 PRO A O 1
ATOM 2713 N N . THR A 1 341 ? 22.575 7.849 12.875 1.00 30.04 401 THR A N 1
ATOM 2714 C CA . THR A 1 341 ? 23.520 8.951 12.880 1.00 32.44 401 THR A CA 1
ATOM 2715 C C . THR A 1 341 ? 24.843 8.635 12.192 1.00 33.93 401 THR A C 1
ATOM 2716 O O . THR A 1 341 ? 25.203 7.472 11.998 1.00 35.54 401 THR A O 1
ATOM 2720 N N . ASN A 1 342 ? 25.562 9.692 11.832 1.00 35.14 402 ASN A N 1
ATOM 2721 C CA . ASN A 1 342 ? 26.859 9.579 11.184 1.00 36.17 402 ASN A CA 1
ATOM 2722 C C . ASN A 1 342 ? 27.969 9.607 12.236 1.00 34.95 402 ASN A C 1
ATOM 2723 O O . ASN A 1 342 ? 29.155 9.559 11.901 1.00 35.06 402 ASN A O 1
ATOM 2728 N N . VAL A 1 343 ? 27.582 9.689 13.507 1.00 32.68 403 VAL A N 1
ATOM 2729 C CA . VAL A 1 343 ? 28.559 9.724 14.593 1.00 32.39 403 VAL A CA 1
ATOM 2730 C C . VAL A 1 343 ? 29.164 8.345 14.818 1.00 30.51 403 VAL A C 1
ATOM 2731 O O . VAL A 1 343 ? 28.451 7.342 14.852 1.00 32.21 403 VAL A O 1
ATOM 2735 N N . PRO A 1 344 ? 30.493 8.280 14.977 1.00 28.55 404 PRO A N 1
ATOM 2736 C CA . PRO A 1 344 ? 31.189 7.009 15.198 1.00 27.66 404 PRO A CA 1
ATOM 2737 C C . PRO A 1 344 ? 30.781 6.307 16.484 1.00 26.89 404 PRO A C 1
ATOM 2738 O O . PRO A 1 344 ? 30.559 6.950 17.513 1.00 25.92 404 PRO A O 1
ATOM 2742 N N . ILE A 1 345 ? 30.677 4.983 16.408 1.00 26.17 405 ILE A N 1
ATOM 2743 C CA . ILE A 1 345 ? 30.308 4.167 17.555 1.00 24.41 405 ILE A CA 1
ATOM 2744 C C . ILE A 1 345 ? 31.561 3.960 18.389 1.00 23.46 405 ILE A C 1
ATOM 2745 O O . ILE A 1 345 ? 32.620 3.651 17.853 1.00 25.15 405 ILE A O 1
ATOM 2750 N N . VAL A 1 346 ? 31.429 4.123 19.698 1.00 22.47 406 VAL A N 1
ATOM 2751 C CA . VAL A 1 346 ? 32.551 3.989 20.617 1.00 22.34 406 VAL A CA 1
ATOM 2752 C C . VAL A 1 346 ? 32.493 2.725 21.475 1.00 22.96 406 VAL A C 1
ATOM 2753 O O . VAL A 1 346 ? 33.501 2.309 22.052 1.00 23.03 406 VAL A O 1
ATOM 2757 N N . ASN A 1 347 ? 31.319 2.112 21.564 1.00 21.48 407 ASN A N 1
ATOM 2758 C CA . ASN A 1 347 ? 31.173 0.913 22.375 1.00 19.85 407 ASN A CA 1
ATOM 2759 C C . ASN A 1 347 ? 29.868 0.218 22.036 1.00 19.06 407 ASN A C 1
ATOM 2760 O O . ASN A 1 347 ? 28.824 0.866 21.892 1.00 16.13 407 ASN A O 1
ATOM 2765 N N . ILE A 1 348 ? 29.935 -1.103 21.909 1.00 17.12 408 ILE A N 1
ATOM 2766 C CA . ILE A 1 348 ? 28.763 -1.902 21.585 1.00 17.31 408 ILE A CA 1
ATOM 2767 C C . ILE A 1 348 ? 28.551 -2.948 22.665 1.00 17.33 408 ILE A C 1
ATOM 2768 O O . ILE A 1 348 ? 29.450 -3.735 22.952 1.00 18.90 408 ILE A O 1
ATOM 2773 N N . LEU A 1 349 ? 27.368 -2.954 23.268 1.00 15.31 409 LEU A N 1
ATOM 2774 C CA . LEU A 1 349 ? 27.061 -3.918 24.313 1.00 13.48 409 LEU A CA 1
ATOM 2775 C C . LEU A 1 349 ? 25.749 -4.663 24.076 1.00 13.59 409 LEU A C 1
ATOM 2776 O O . LEU A 1 349 ? 24.677 -4.065 24.082 1.00 14.30 409 LEU A O 1
ATOM 2781 N N . PRO A 1 350 ? 25.824 -5.981 23.834 1.00 12.58 410 PRO A N 1
ATOM 2782 C CA . PRO A 1 350 ? 24.601 -6.762 23.614 1.00 11.77 410 PRO A CA 1
ATOM 2783 C C . PRO A 1 350 ? 23.977 -7.028 24.989 1.00 12.01 410 PRO A C 1
ATOM 2784 O O . PRO A 1 350 ? 24.688 -7.153 25.986 1.00 9.69 410 PRO A O 1
ATOM 2788 N N . ILE A 1 351 ? 22.655 -7.103 25.052 1.00 14.26 411 ILE A N 1
ATOM 2789 C CA . ILE A 1 351 ? 21.991 -7.350 26.328 1.00 13.66 411 ILE A CA 1
ATOM 2790 C C . ILE A 1 351 ? 21.378 -8.748 26.325 1.00 14.09 411 ILE A C 1
ATOM 2791 O O . ILE A 1 351 ? 20.248 -8.935 25.882 1.00 15.24 411 ILE A O 1
ATOM 2796 N N . PRO A 1 352 ? 22.127 -9.747 26.825 1.00 14.52 412 PRO A N 1
ATOM 2797 C CA . PRO A 1 352 ? 21.729 -11.162 26.909 1.00 14.68 412 PRO A CA 1
ATOM 2798 C C . PRO A 1 352 ? 20.365 -11.390 27.563 1.00 14.81 412 PRO A C 1
ATOM 2799 O O . PRO A 1 352 ? 20.018 -10.727 28.540 1.00 12.98 412 PRO A O 1
ATOM 2803 N N . ARG A 1 353 ? 19.602 -12.342 27.035 1.00 17.07 413 ARG A N 1
ATOM 2804 C CA . ARG A 1 353 ? 18.295 -12.646 27.611 1.00 19.24 413 ARG A CA 1
ATOM 2805 C C . ARG A 1 353 ? 18.187 -14.056 28.158 1.00 17.86 413 ARG A C 1
ATOM 2806 O O . ARG A 1 353 ? 17.420 -14.294 29.085 1.00 19.21 413 ARG A O 1
ATOM 2814 N N . GLN A 1 354 ? 18.959 -14.985 27.596 1.00 18.20 414 GLN A N 1
ATOM 2815 C CA . GLN A 1 354 ? 18.902 -16.382 28.019 1.00 16.03 414 GLN A CA 1
ATOM 2816 C C . GLN A 1 354 ? 19.859 -16.828 29.114 1.00 16.33 414 GLN A C 1
ATOM 2817 O O . GLN A 1 354 ? 19.488 -17.628 29.971 1.00 18.98 414 GLN A O 1
ATOM 2823 N N . SER A 1 355 ? 21.097 -16.354 29.078 1.00 16.26 415 SER A N 1
ATOM 2824 C CA . SER A 1 355 ? 22.065 -16.728 30.105 1.00 16.50 415 SER A CA 1
ATOM 2825 C C . SER A 1 355 ? 23.238 -15.778 29.991 1.00 16.58 415 SER A C 1
ATOM 2826 O O . SER A 1 355 ? 23.295 -14.992 29.057 1.00 17.46 415 SER A O 1
ATOM 2829 N N . PRO A 1 356 ? 24.183 -15.830 30.943 1.00 19.25 416 PRO A N 1
ATOM 2830 C CA . PRO A 1 356 ? 25.352 -14.943 30.903 1.00 19.24 416 PRO A CA 1
ATOM 2831 C C . PRO A 1 356 ? 26.502 -15.467 30.044 1.00 20.51 416 PRO A C 1
ATOM 2832 O O . PRO A 1 356 ? 27.526 -14.791 29.879 1.00 19.51 416 PRO A O 1
ATOM 2836 N N . TYR A 1 357 ? 26.321 -16.654 29.475 1.00 20.82 417 TYR A N 1
ATOM 2837 C CA . TYR A 1 357 ? 27.383 -17.279 28.693 1.00 20.30 417 TYR A CA 1
ATOM 2838 C C . TYR A 1 357 ? 27.452 -17.030 27.189 1.00 18.63 417 TYR A C 1
ATOM 2839 O O . TYR A 1 357 ? 26.660 -16.272 26.631 1.00 17.07 417 TYR A O 1
ATOM 2848 N N . PHE A 1 358 ? 28.412 -17.696 26.546 1.00 17.78 418 PHE A N 1
ATOM 2849 C CA . PHE A 1 358 ? 28.675 -17.533 25.120 1.00 13.93 418 PHE A CA 1
ATOM 2850 C C . PHE A 1 358 ? 29.147 -16.091 24.984 1.00 14.15 418 PHE A C 1
ATOM 2851 O O . PHE A 1 358 ? 28.667 -15.335 24.139 1.00 16.33 418 PHE A O 1
ATOM 2859 N N . ALA A 1 359 ? 30.084 -15.727 25.856 1.00 14.13 419 ALA A N 1
ATOM 2860 C CA . ALA A 1 359 ? 30.676 -14.387 25.904 1.00 15.59 419 ALA A CA 1
ATOM 2861 C C . ALA A 1 359 ? 29.637 -13.271 26.015 1.00 15.54 419 ALA A C 1
ATOM 2862 O O . ALA A 1 359 ? 29.786 -12.211 25.413 1.00 18.91 419 ALA A O 1
ATOM 2864 N N . GLY A 1 360 ? 28.586 -13.515 26.788 1.00 14.78 420 GLY A N 1
ATOM 2865 C CA . GLY A 1 360 ? 27.559 -12.509 26.978 1.00 14.60 420 GLY A CA 1
ATOM 2866 C C . GLY A 1 360 ? 26.720 -12.185 25.756 1.00 15.55 420 GLY A C 1
ATOM 2867 O O . GLY A 1 360 ? 26.170 -11.087 25.662 1.00 15.72 420 GLY A O 1
ATOM 2868 N N . CYS A 1 361 ? 26.614 -13.129 24.825 1.00 14.03 421 CYS A N 1
ATOM 2869 C CA . CYS A 1 361 ? 25.829 -12.915 23.615 1.00 14.40 421 CYS A CA 1
ATOM 2870 C C . CYS A 1 361 ? 24.735 -13.977 23.482 1.00 14.62 421 CYS A C 1
ATOM 2871 O O . CYS A 1 361 ? 24.346 -14.341 22.375 1.00 15.48 421 CYS A O 1
ATOM 2874 N N . HIS A 1 362 ? 24.242 -14.477 24.608 1.00 13.21 422 HIS A N 1
ATOM 2875 C CA . HIS A 1 362 ? 23.205 -15.496 24.556 1.00 13.29 422 HIS A CA 1
ATOM 2876 C C . HIS A 1 362 ? 21.787 -14.948 24.379 1.00 12.88 422 HIS A C 1
ATOM 2877 O O . HIS A 1 362 ? 21.121 -14.579 25.350 1.00 10.42 422 HIS A O 1
ATOM 2884 N N . ASN A 1 363 ? 21.336 -14.921 23.129 1.00 12.98 423 ASN A N 1
ATOM 2885 C CA . ASN A 1 363 ? 20.004 -14.440 22.773 1.00 14.95 423 ASN A CA 1
ATOM 2886 C C . ASN A 1 363 ? 19.689 -13.004 23.178 1.00 16.88 423 ASN A C 1
ATOM 2887 O O . ASN A 1 363 ? 18.722 -12.745 23.906 1.00 16.74 423 ASN A O 1
ATOM 2892 N N . PRO A 1 364 ? 20.499 -12.044 22.707 1.00 15.52 424 PRO A N 1
ATOM 2893 C CA . PRO A 1 364 ? 20.262 -10.637 23.042 1.00 16.06 424 PRO A CA 1
ATOM 2894 C C . PRO A 1 364 ? 19.133 -10.087 22.180 1.00 17.06 424 PRO A C 1
ATOM 2895 O O . PRO A 1 364 ? 19.167 -10.220 20.960 1.00 20.16 424 PRO A O 1
ATOM 2899 N N . GLY A 1 365 ? 18.135 -9.478 22.806 1.00 17.12 425 GLY A N 1
ATOM 2900 C CA . GLY A 1 365 ? 17.041 -8.917 22.038 1.00 16.08 425 GLY A CA 1
ATOM 2901 C C . GLY A 1 365 ? 17.240 -7.429 21.850 1.00 17.77 425 GLY A C 1
ATOM 2902 O O . GLY A 1 365 ? 16.421 -6.744 21.232 1.00 18.86 425 GLY A O 1
ATOM 2903 N N . LEU A 1 366 ? 18.350 -6.926 22.376 1.00 16.75 426 LEU A N 1
ATOM 2904 C CA . LEU A 1 366 ? 18.649 -5.511 22.285 1.00 16.56 426 LEU A CA 1
ATOM 2905 C C . LEU A 1 366 ? 20.143 -5.252 22.328 1.00 15.68 426 LEU A C 1
ATOM 2906 O O . LEU A 1 366 ? 20.873 -5.924 23.048 1.00 18.23 426 LEU A O 1
ATOM 2911 N N . ILE A 1 367 ? 20.598 -4.268 21.564 1.00 14.94 427 ILE A N 1
ATOM 2912 C CA . ILE A 1 367 ? 22.010 -3.930 21.557 1.00 14.52 427 ILE A CA 1
ATOM 2913 C C . ILE A 1 367 ? 22.214 -2.476 21.918 1.00 14.55 427 ILE A C 1
ATOM 2914 O O . ILE A 1 367 ? 21.676 -1.583 21.276 1.00 15.65 427 ILE A O 1
ATOM 2919 N N . LEU A 1 368 ? 22.999 -2.246 22.957 1.00 14.15 428 LEU A N 1
ATOM 2920 C CA . LEU A 1 368 ? 23.267 -0.900 23.417 1.00 16.23 428 LEU A CA 1
ATOM 2921 C C . LEU A 1 368 ? 24.494 -0.326 22.710 1.00 15.31 428 LEU A C 1
ATOM 2922 O O . LEU A 1 368 ? 25.523 -0.992 22.592 1.00 14.80 428 LEU A O 1
ATOM 2927 N N . LEU A 1 369 ? 24.375 0.907 22.226 1.00 14.13 429 LEU A N 1
ATOM 2928 C CA . LEU A 1 369 ? 25.477 1.556 21.524 1.00 12.99 429 LEU A CA 1
ATOM 2929 C C . LEU A 1 369 ? 25.798 2.914 22.107 1.00 15.39 429 LEU A C 1
ATOM 2930 O O . LEU A 1 369 ? 24.910 3.755 22.287 1.00 17.22 429 LEU A O 1
ATOM 2935 N N . ILE A 1 370 ? 27.072 3.133 22.397 1.00 16.99 430 ILE A N 1
ATOM 2936 C CA . ILE A 1 370 ? 27.515 4.412 22.917 1.00 15.29 430 ILE A CA 1
ATOM 2937 C C . ILE A 1 370 ? 28.275 5.075 21.775 1.00 17.72 430 ILE A C 1
ATOM 2938 O O . ILE A 1 370 ? 29.209 4.489 21.224 1.00 19.48 430 ILE A O 1
ATOM 2943 N N . LEU A 1 371 ? 27.868 6.290 21.415 1.00 16.67 431 LEU A N 1
ATOM 2944 C CA . LEU A 1 371 ? 28.507 7.016 20.323 1.00 14.42 431 LEU A CA 1
ATOM 2945 C C . LEU A 1 371 ? 29.538 8.027 20.816 1.00 16.75 431 LEU A C 1
ATOM 2946 O O . LEU A 1 371 ? 29.506 8.467 21.972 1.00 17.76 431 LEU A O 1
ATOM 2951 N N . GLY A 1 372 ? 30.444 8.402 19.917 1.00 17.80 432 GLY A N 1
ATOM 2952 C CA . GLY A 1 372 ? 31.499 9.343 20.251 1.00 16.83 432 GLY A CA 1
ATOM 2953 C C . GLY A 1 372 ? 31.043 10.675 20.802 1.00 17.50 432 GLY A C 1
ATOM 2954 O O . GLY A 1 372 ? 31.807 11.341 21.496 1.00 20.34 432 GLY A O 1
ATOM 2955 N N . ASN A 1 373 ? 29.808 11.072 20.512 1.00 17.53 433 ASN A N 1
ATOM 2956 C CA . ASN A 1 373 ? 29.305 12.349 21.002 1.00 18.80 433 ASN A CA 1
ATOM 2957 C C . ASN A 1 373 ? 28.617 12.196 22.349 1.00 21.14 433 ASN A C 1
ATOM 2958 O O . ASN A 1 373 ? 28.127 13.170 22.919 1.00 24.10 433 ASN A O 1
ATOM 2963 N N . GLY A 1 374 ? 28.574 10.973 22.859 1.00 21.76 434 GLY A N 1
ATOM 2964 C CA . GLY A 1 374 ? 27.932 10.760 24.143 1.00 21.34 434 GLY A CA 1
ATOM 2965 C C . GLY A 1 374 ? 26.512 10.234 24.074 1.00 18.56 434 GLY A C 1
ATOM 2966 O O . GLY A 1 374 ? 25.967 9.810 25.089 1.00 18.03 434 GLY A O 1
ATOM 2967 N N . GLU A 1 375 ? 25.894 10.271 22.898 1.00 19.19 435 GLU A N 1
ATOM 2968 C CA . GLU A 1 375 ? 24.534 9.753 22.762 1.00 19.10 435 GLU A CA 1
ATOM 2969 C C . GLU A 1 375 ? 24.548 8.244 22.953 1.00 17.97 435 GLU A C 1
ATOM 2970 O O . GLU A 1 375 ? 25.524 7.572 22.633 1.00 14.20 435 GLU A O 1
ATOM 2976 N N . ILE A 1 376 ? 23.454 7.712 23.472 1.00 19.95 436 ILE A N 1
ATOM 2977 C CA . ILE A 1 376 ? 23.343 6.277 23.667 1.00 19.34 436 ILE A CA 1
ATOM 2978 C C . ILE A 1 376 ? 22.182 5.802 22.813 1.00 19.36 436 ILE A C 1
ATOM 2979 O O . ILE A 1 376 ? 21.074 6.318 22.921 1.00 20.82 436 ILE A O 1
ATOM 2984 N N . GLU A 1 377 ? 22.444 4.828 21.956 1.00 20.21 437 GLU A N 1
ATOM 2985 C CA . GLU A 1 377 ? 21.404 4.283 21.101 1.00 21.46 437 GLU A CA 1
ATOM 2986 C C . GLU A 1 377 ? 21.062 2.852 21.488 1.00 20.48 437 GLU A C 1
ATOM 2987 O O . GLU A 1 377 ? 21.866 2.150 22.101 1.00 18.71 437 GLU A O 1
ATOM 2993 N N . THR A 1 378 ? 19.852 2.435 21.146 1.00 20.36 438 THR A N 1
ATOM 2994 C CA . THR A 1 378 ? 19.396 1.093 21.456 1.00 22.56 438 THR A CA 1
ATOM 2995 C C . THR A 1 378 ? 18.751 0.475 20.224 1.00 22.04 438 THR A C 1
ATOM 2996 O O . THR A 1 378 ? 17.759 0.986 19.719 1.00 23.02 438 THR A O 1
ATOM 3000 N N . MET A 1 379 ? 19.330 -0.620 19.740 1.00 21.12 439 MET A N 1
ATOM 3001 C CA . MET A 1 379 ? 18.816 -1.308 18.563 1.00 19.49 439 MET A CA 1
ATOM 3002 C C . MET A 1 379 ? 18.306 -2.709 18.873 1.00 20.60 439 MET A C 1
ATOM 3003 O O . MET A 1 379 ? 19.032 -3.554 19.402 1.00 19.98 439 MET A O 1
ATOM 3008 N N . LEU A 1 380 ? 17.047 -2.955 18.540 1.00 20.18 440 LEU A N 1
ATOM 3009 C CA . LEU A 1 380 ? 16.463 -4.264 18.770 1.00 19.73 440 LEU A CA 1
ATOM 3010 C C . LEU A 1 380 ? 17.157 -5.263 17.845 1.00 18.60 440 LEU A C 1
ATOM 3011 O O . LEU A 1 380 ? 17.462 -4.948 16.695 1.00 16.39 440 LEU A O 1
ATOM 3016 N N . TYR A 1 381 ? 17.412 -6.463 18.361 1.00 19.01 441 TYR A N 1
ATOM 3017 C CA . TYR A 1 381 ? 18.093 -7.516 17.605 1.00 17.78 441 TYR A CA 1
ATOM 3018 C C . TYR A 1 381 ? 17.212 -8.755 17.567 1.00 16.79 441 TYR A C 1
ATOM 3019 O O . TYR A 1 381 ? 16.668 -9.161 18.593 1.00 13.99 441 TYR A O 1
ATOM 3028 N N . PRO A 1 382 ? 17.123 -9.420 16.403 1.00 18.68 442 PRO A N 1
ATOM 3029 C CA . PRO A 1 382 ? 17.776 -9.132 15.118 1.00 19.75 442 PRO A CA 1
ATOM 3030 C C . PRO A 1 382 ? 17.063 -8.183 14.153 1.00 22.18 442 PRO A C 1
ATOM 3031 O O . PRO A 1 382 ? 17.525 -7.998 13.024 1.00 19.81 442 PRO A O 1
ATOM 3035 N N . SER A 1 383 ? 15.957 -7.580 14.579 1.00 22.88 443 SER A N 1
ATOM 3036 C CA . SER A 1 383 ? 15.206 -6.690 13.693 1.00 23.79 443 SER A CA 1
ATOM 3037 C C . SER A 1 383 ? 15.986 -5.475 13.211 1.00 24.80 443 SER A C 1
ATOM 3038 O O . SER A 1 383 ? 15.802 -5.030 12.073 1.00 25.34 443 SER A O 1
ATOM 3041 N N . GLY A 1 384 ? 16.851 -4.933 14.068 1.00 24.64 444 GLY A N 1
ATOM 3042 C CA . GLY A 1 384 ? 17.627 -3.760 13.688 1.00 22.33 444 GLY A CA 1
ATOM 3043 C C . GLY A 1 384 ? 16.880 -2.446 13.892 1.00 22.42 444 GLY A C 1
ATOM 3044 O O . GLY A 1 384 ? 17.354 -1.369 13.512 1.00 20.11 444 GLY A O 1
ATOM 3045 N N . ILE A 1 385 ? 15.706 -2.531 14.503 1.00 22.63 445 ILE A N 1
ATOM 3046 C CA . ILE A 1 385 ? 14.893 -1.349 14.764 1.00 24.62 445 ILE A CA 1
ATOM 3047 C C . ILE A 1 385 ? 15.428 -0.533 15.940 1.00 23.39 445 ILE A C 1
ATOM 3048 O O . ILE A 1 385 ? 15.458 -1.019 17.071 1.00 24.46 445 ILE A O 1
ATOM 3053 N N . PHE A 1 386 ? 15.852 0.701 15.673 1.00 21.33 446 PHE A N 1
ATOM 3054 C CA . PHE A 1 386 ? 16.351 1.575 16.735 1.00 21.77 446 PHE A CA 1
ATOM 3055 C C . PHE A 1 386 ? 15.180 2.190 17.516 1.00 21.53 446 PHE A C 1
ATOM 3056 O O . PHE A 1 386 ? 14.151 2.521 16.932 1.00 20.55 446 PHE A O 1
ATOM 3064 N N . THR A 1 387 ? 15.345 2.331 18.831 1.00 21.50 447 THR A N 1
ATOM 3065 C CA . THR A 1 387 ? 14.309 2.893 19.700 1.00 23.40 447 THR A CA 1
ATOM 3066 C C . THR A 1 387 ? 14.848 3.935 20.682 1.00 22.96 447 THR A C 1
ATOM 3067 O O . THR A 1 387 ? 15.944 3.793 21.224 1.00 19.81 447 THR A O 1
ATOM 3071 N N . ASP A 1 388 ? 14.054 4.974 20.920 1.00 24.72 448 ASP A N 1
ATOM 3072 C CA . ASP A 1 388 ? 14.430 6.033 21.848 1.00 26.98 448 ASP A CA 1
ATOM 3073 C C . ASP A 1 388 ? 13.374 6.151 22.947 1.00 25.01 448 ASP A C 1
ATOM 3074 O O . ASP A 1 388 ? 13.269 7.189 23.602 1.00 24.81 448 ASP A O 1
ATOM 3079 N N . LYS A 1 389 ? 12.585 5.095 23.134 1.00 23.71 449 LYS A N 1
ATOM 3080 C CA . LYS A 1 389 ? 11.543 5.096 24.157 1.00 21.87 449 LYS A CA 1
ATOM 3081 C C . LYS A 1 389 ? 12.168 5.314 25.530 1.00 19.05 449 LYS A C 1
ATOM 3082 O O . LYS A 1 389 ? 12.836 4.431 26.063 1.00 17.22 449 LYS A O 1
ATOM 3088 N N . ALA A 1 390 ? 11.944 6.496 26.097 1.00 18.37 450 ALA A N 1
ATOM 3089 C CA . ALA A 1 390 ? 12.503 6.855 27.402 1.00 18.23 450 ALA A CA 1
ATOM 3090 C C . ALA A 1 390 ? 12.178 5.850 28.502 1.00 18.32 450 ALA A C 1
ATOM 3091 O O . ALA A 1 390 ? 12.992 5.577 29.381 1.00 18.63 450 ALA A O 1
ATOM 3093 N N . SER A 1 391 ? 10.974 5.304 28.437 1.00 19.87 451 SER A N 1
ATOM 3094 C CA . SER A 1 391 ? 10.490 4.355 29.422 1.00 20.77 451 SER A CA 1
ATOM 3095 C C . SER A 1 391 ? 11.294 3.056 29.580 1.00 18.92 451 SER A C 1
ATOM 3096 O O . SER A 1 391 ? 11.104 2.335 30.547 1.00 19.34 451 SER A O 1
ATOM 3099 N N . LEU A 1 392 ? 12.181 2.758 28.637 1.00 20.36 452 LEU A N 1
ATOM 3100 C CA . LEU A 1 392 ? 12.974 1.530 28.687 1.00 19.69 452 LEU A CA 1
ATOM 3101 C C . LEU A 1 392 ? 14.041 1.476 29.772 1.00 17.27 452 LEU A C 1
ATOM 3102 O O . LEU A 1 392 ? 14.432 0.391 30.202 1.00 16.01 452 LEU A O 1
ATOM 3107 N N . PHE A 1 393 ? 14.514 2.639 30.207 1.00 15.04 453 PHE A N 1
ATOM 3108 C CA . PHE A 1 393 ? 15.537 2.708 31.248 1.00 13.17 453 PHE A CA 1
ATOM 3109 C C . PHE A 1 393 ? 15.203 3.817 32.221 1.00 11.71 453 PHE A C 1
ATOM 3110 O O . PHE A 1 393 ? 14.244 4.555 32.023 1.00 11.88 453 PHE A O 1
ATOM 3118 N N . PRO A 1 394 ? 15.981 3.935 33.305 1.00 12.68 454 PRO A N 1
ATOM 3119 C CA . PRO A 1 394 ? 15.702 5.004 34.266 1.00 13.22 454 PRO A CA 1
ATOM 3120 C C . PRO A 1 394 ? 15.700 6.351 33.532 1.00 13.46 454 PRO A C 1
ATOM 3121 O O . PRO A 1 394 ? 16.407 6.530 32.532 1.00 10.70 454 PRO A O 1
ATOM 3125 N N . GLN A 1 395 ? 14.900 7.286 34.031 1.00 11.96 455 GLN A N 1
ATOM 3126 C CA . GLN A 1 395 ? 14.779 8.606 33.424 1.00 13.30 455 GLN A CA 1
ATOM 3127 C C . GLN A 1 395 ? 16.111 9.323 33.224 1.00 12.90 455 GLN A C 1
ATOM 3128 O O . GLN A 1 395 ? 16.269 10.056 32.254 1.00 13.74 455 GLN A O 1
ATOM 3134 N N . ASN A 1 396 ? 17.063 9.127 34.132 1.00 10.97 456 ASN A N 1
ATOM 3135 C CA . ASN A 1 396 ? 18.342 9.810 33.997 1.00 15.18 456 ASN A CA 1
ATOM 3136 C C . ASN A 1 396 ? 19.086 9.457 32.717 1.00 17.28 456 ASN A C 1
ATOM 3137 O O . ASN A 1 396 ? 19.972 10.198 32.279 1.00 15.38 456 ASN A O 1
ATOM 3142 N N . LEU A 1 397 ? 18.736 8.331 32.106 1.00 19.19 457 LEU A N 1
ATOM 3143 C CA . LEU A 1 397 ? 19.402 7.950 30.868 1.00 18.13 457 LEU A CA 1
ATOM 3144 C C . LEU A 1 397 ? 18.738 8.576 29.650 1.00 18.98 457 LEU A C 1
ATOM 3145 O O . LEU A 1 397 ? 19.323 8.599 28.566 1.00 23.45 457 LEU A O 1
ATOM 3150 N N . SER A 1 398 ? 17.523 9.091 29.822 1.00 17.92 458 SER A N 1
ATOM 3151 C CA . SER A 1 398 ? 16.819 9.720 28.711 1.00 18.47 458 SER A CA 1
ATOM 3152 C C . SER A 1 398 ? 17.547 10.983 28.245 1.00 17.79 458 SER A C 1
ATOM 3153 O O . SER A 1 398 ? 17.402 11.399 27.099 1.00 19.49 458 SER A O 1
ATOM 3156 N N . TRP A 1 399 ? 18.333 11.595 29.125 1.00 16.68 459 TRP A N 1
ATOM 3157 C CA . TRP A 1 399 ? 19.083 12.784 28.734 1.00 16.98 459 TRP A CA 1
ATOM 3158 C C . TRP A 1 399 ? 20.089 12.390 27.664 1.00 16.44 459 TRP A C 1
ATOM 3159 O O . TRP A 1 399 ? 20.694 13.245 27.015 1.00 17.54 459 TRP A O 1
ATOM 3170 N N . LEU A 1 400 ? 20.267 11.089 27.477 1.00 15.62 460 LEU A N 1
ATOM 3171 C CA . LEU A 1 400 ? 21.232 10.605 26.492 1.00 18.38 460 LEU A CA 1
ATOM 3172 C C . LEU A 1 400 ? 20.608 9.886 25.302 1.00 17.97 460 LEU A C 1
ATOM 3173 O O . LEU A 1 400 ? 21.292 9.599 24.316 1.00 18.55 460 LEU A O 1
ATOM 3178 N N . ARG A 1 401 ? 19.314 9.593 25.386 1.00 18.72 461 ARG A N 1
ATOM 3179 C CA . ARG A 1 401 ? 18.655 8.870 24.309 1.00 17.97 461 ARG A CA 1
ATOM 3180 C C . ARG A 1 401 ? 17.399 9.507 23.722 1.00 16.41 461 ARG A C 1
ATOM 3181 O O . ARG A 1 401 ? 16.281 9.182 24.116 1.00 17.10 461 ARG A O 1
ATOM 3189 N N . PRO A 1 402 ? 17.572 10.473 22.805 1.00 15.61 462 PRO A N 1
ATOM 3190 C CA . PRO A 1 402 ? 18.855 10.992 22.317 1.00 14.61 462 PRO A CA 1
ATOM 3191 C C . PRO A 1 402 ? 19.119 12.287 23.099 1.00 16.30 462 PRO A C 1
ATOM 3192 O O . PRO A 1 402 ? 18.328 12.652 23.968 1.00 16.00 462 PRO A O 1
ATOM 3196 N N . LEU A 1 403 ? 20.208 12.987 22.801 1.00 18.73 463 LEU A N 1
ATOM 3197 C CA . LEU A 1 403 ? 20.520 14.218 23.530 1.00 20.97 463 LEU A CA 1
ATOM 3198 C C . LEU A 1 403 ? 19.376 15.237 23.532 1.00 19.84 463 LEU A C 1
ATOM 3199 O O . LEU A 1 403 ? 18.623 15.357 22.557 1.00 17.39 463 LEU A O 1
ATOM 3204 N N . ALA A 1 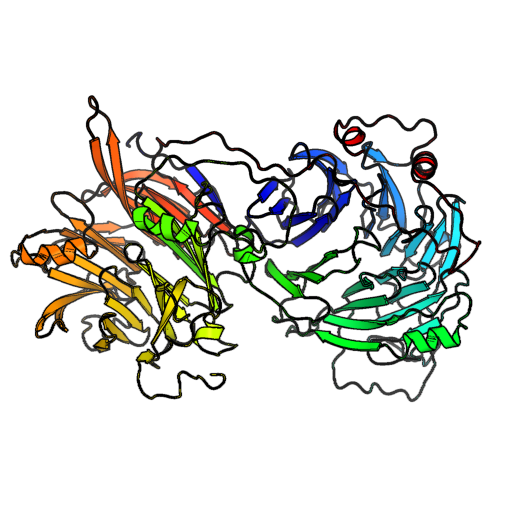404 ? 19.253 15.967 24.638 1.00 18.10 464 ALA A N 1
ATOM 3205 C CA . ALA A 1 404 ? 18.220 16.989 24.774 1.00 17.34 464 ALA A CA 1
ATOM 3206 C C . ALA A 1 404 ? 18.688 18.268 24.088 1.00 15.67 464 ALA A C 1
ATOM 3207 O O . ALA A 1 404 ? 19.835 18.670 24.242 1.00 16.55 464 ALA A O 1
ATOM 3209 N N . THR A 1 405 ? 17.799 18.895 23.326 1.00 16.85 465 THR A N 1
ATOM 3210 C CA . THR A 1 405 ? 18.120 20.128 22.613 1.00 17.08 465 THR A CA 1
ATOM 3211 C C . THR A 1 405 ? 17.574 21.359 23.334 1.00 19.24 465 THR A C 1
ATOM 3212 O O . THR A 1 405 ? 17.865 22.497 22.955 1.00 22.48 465 THR A O 1
ATOM 3216 N N . THR A 1 406 ? 16.777 21.124 24.370 1.00 17.67 466 THR A N 1
ATOM 3217 C CA . THR A 1 406 ? 16.201 22.193 25.176 1.00 17.10 466 THR A CA 1
ATOM 3218 C C . THR A 1 406 ? 15.590 21.585 26.438 1.00 17.23 466 THR A C 1
ATOM 3219 O O . THR A 1 406 ? 15.316 20.384 26.493 1.00 18.56 466 THR A O 1
ATOM 3223 N N . SER A 1 407 ? 15.381 22.400 27.460 1.00 14.71 467 SER A N 1
ATOM 3224 C CA . SER A 1 407 ? 14.812 21.881 28.690 1.00 14.76 467 SER A CA 1
ATOM 3225 C C . SER A 1 407 ? 14.337 23.002 29.591 1.00 13.53 467 SER A C 1
ATOM 3226 O O . SER A 1 407 ? 14.681 24.161 29.379 1.00 11.63 467 SER A O 1
ATOM 3229 N N . MET A 1 408 ? 13.552 22.641 30.604 1.00 12.05 468 MET A N 1
ATOM 3230 C CA . MET A 1 408 ? 13.035 23.608 31.560 1.00 11.32 468 MET A CA 1
ATOM 3231 C C . MET A 1 408 ? 12.480 22.898 32.795 1.00 11.87 468 MET A C 1
ATOM 3232 O O . MET A 1 408 ? 12.378 21.673 32.832 1.00 11.16 468 MET A O 1
ATOM 3237 N N . ALA A 1 409 ? 12.118 23.685 33.802 1.00 12.71 469 ALA A N 1
ATOM 3238 C CA . ALA A 1 409 ? 11.540 23.151 35.024 1.00 12.52 469 ALA A CA 1
ATOM 3239 C C . ALA A 1 409 ? 10.464 24.128 35.456 1.00 14.04 469 ALA A C 1
ATOM 3240 O O . ALA A 1 409 ? 10.558 25.327 35.191 1.00 15.25 469 ALA A O 1
ATOM 3242 N N . ALA A 1 410 ? 9.440 23.620 36.124 1.00 12.45 470 ALA A N 1
ATOM 3243 C CA . ALA A 1 410 ? 8.359 24.476 36.557 1.00 12.93 470 ALA A CA 1
ATOM 3244 C C . ALA A 1 410 ? 7.758 23.994 37.863 1.00 14.66 470 ALA A C 1
ATOM 3245 O O . ALA A 1 410 ? 7.753 22.802 38.160 1.00 17.23 470 ALA A O 1
ATOM 3247 N N . SER A 1 411 ? 7.259 24.933 38.652 1.00 16.44 471 SER A N 1
ATOM 3248 C CA . SER A 1 411 ? 6.622 24.585 39.905 1.00 17.56 471 SER A CA 1
ATOM 3249 C C . SER A 1 411 ? 5.168 24.290 39.545 1.00 16.60 471 SER A C 1
ATOM 3250 O O . SER A 1 411 ? 4.468 25.140 38.999 1.00 16.85 471 SER A O 1
ATOM 3253 N N . VAL A 1 412 ? 4.733 23.072 39.835 1.00 17.68 472 VAL A N 1
ATOM 3254 C CA . VAL A 1 412 ? 3.378 22.634 39.525 1.00 19.04 472 VAL A CA 1
ATOM 3255 C C . VAL A 1 412 ? 2.605 22.286 40.796 1.00 18.80 472 VAL A C 1
ATOM 3256 O O . VAL A 1 412 ? 3.162 21.701 41.726 1.00 17.84 472 VAL A O 1
ATOM 3260 N N . PRO A 1 413 ? 1.313 22.656 40.853 1.00 19.36 473 PRO A N 1
ATOM 3261 C CA . PRO A 1 413 ? 0.457 22.379 42.016 1.00 20.69 473 PRO A CA 1
ATOM 3262 C C . PRO A 1 413 ? 0.297 20.875 42.133 1.00 19.86 473 PRO A C 1
ATOM 3263 O O . PRO A 1 413 ? -0.097 20.238 41.170 1.00 20.31 473 PRO A O 1
ATOM 3267 N N . ASN A 1 414 ? 0.594 20.302 43.296 1.00 22.37 474 ASN A N 1
ATOM 3268 C CA . ASN A 1 414 ? 0.467 18.857 43.447 1.00 22.32 474 ASN A CA 1
ATOM 3269 C C . ASN A 1 414 ? -0.960 18.334 43.383 1.00 25.30 474 ASN A C 1
ATOM 3270 O O . ASN A 1 414 ? -1.177 17.156 43.110 1.00 26.00 474 ASN A O 1
ATOM 3275 N N . LYS A 1 415 ? -1.929 19.213 43.620 1.00 28.63 475 LYS A N 1
ATOM 3276 C CA . LYS A 1 415 ? -3.340 18.841 43.588 1.00 29.56 475 LYS A CA 1
ATOM 3277 C C . LYS A 1 415 ? -3.680 17.882 42.443 1.00 29.05 475 LYS A C 1
ATOM 3278 O O . LYS A 1 415 ? -4.002 16.720 42.682 1.00 30.60 475 LYS A O 1
ATOM 3284 N N . LEU A 1 416 ? -3.609 18.362 41.205 1.00 27.45 476 LEU A N 1
ATOM 3285 C CA . LEU A 1 416 ? -3.919 17.521 40.048 1.00 27.21 476 LEU A CA 1
ATOM 3286 C C . LEU A 1 416 ? -2.688 16.800 39.511 1.00 24.21 476 LEU A C 1
ATOM 3287 O O . LEU A 1 416 ? -2.797 15.750 38.881 1.00 24.36 476 LEU A O 1
ATOM 3292 N N . TRP A 1 417 ? -1.522 17.380 39.764 1.00 22.40 477 TRP A N 1
ATOM 3293 C CA . TRP A 1 417 ? -0.255 16.824 39.320 1.00 19.20 477 TRP A CA 1
ATOM 3294 C C . TRP A 1 417 ? -0.093 15.385 39.811 1.00 19.66 477 TRP A C 1
ATOM 3295 O O . TRP A 1 417 ? 0.143 14.480 39.017 1.00 21.01 477 TRP A O 1
ATOM 3306 N N . LEU A 1 418 ? -0.232 15.179 41.117 1.00 20.45 478 LEU A N 1
ATOM 3307 C CA . LEU A 1 418 ? -0.090 13.847 41.710 1.00 21.27 478 LEU A CA 1
ATOM 3308 C C . LEU A 1 418 ? -1.091 12.850 41.150 1.00 19.61 478 LEU A C 1
ATOM 3309 O O . LEU A 1 418 ? -0.784 11.667 41.002 1.00 19.95 478 LEU A O 1
ATOM 3314 N N . GLY A 1 419 ? -2.287 13.336 40.838 1.00 19.12 479 GLY A N 1
ATOM 3315 C CA . GLY A 1 419 ? -3.302 12.474 40.277 1.00 18.08 479 GLY A CA 1
ATOM 3316 C C . GLY A 1 419 ? -2.835 11.967 38.928 1.00 18.97 479 GLY A C 1
ATOM 3317 O O . GLY A 1 419 ? -3.033 10.801 38.591 1.00 20.90 479 GLY A O 1
ATOM 3318 N N . ALA A 1 420 ? -2.197 12.845 38.159 1.00 18.11 480 ALA A N 1
ATOM 3319 C CA . ALA A 1 420 ? -1.700 12.487 36.837 1.00 18.24 480 ALA A CA 1
ATOM 3320 C C . ALA A 1 420 ? -0.507 11.544 36.925 1.00 17.26 480 ALA A C 1
ATOM 3321 O O . ALA A 1 420 ? -0.328 10.689 36.070 1.00 19.78 480 ALA A O 1
ATOM 3323 N N . LEU A 1 421 ? 0.311 11.699 37.958 1.00 18.06 481 LEU A N 1
ATOM 3324 C CA . LEU A 1 421 ? 1.473 10.837 38.125 1.00 18.10 481 LEU A CA 1
ATOM 3325 C C . LEU A 1 421 ? 1.079 9.422 38.586 1.00 18.65 481 LEU A C 1
ATOM 3326 O O . LEU A 1 421 ? 1.645 8.430 38.115 1.00 17.33 481 LEU A O 1
ATOM 3331 N N . SER A 1 422 ? 0.111 9.328 39.496 1.00 18.90 482 SER A N 1
ATOM 3332 C CA . SER A 1 422 ? -0.345 8.024 39.997 1.00 21.07 482 SER A CA 1
ATOM 3333 C C . SER A 1 422 ? -0.741 7.110 38.844 1.00 20.67 482 SER A C 1
ATOM 3334 O O . SER A 1 422 ? -0.538 5.890 38.893 1.00 19.44 482 SER A O 1
ATOM 3337 N N . ALA A 1 423 ? -1.303 7.717 37.805 1.00 21.01 483 ALA A N 1
ATOM 3338 C CA . ALA A 1 423 ? -1.758 6.992 36.625 1.00 20.97 483 ALA A CA 1
ATOM 3339 C C . ALA A 1 423 ? -0.701 6.882 35.531 1.00 21.26 483 ALA A C 1
ATOM 3340 O O . ALA A 1 423 ? -1.010 6.445 34.421 1.00 21.27 483 ALA A O 1
ATOM 3342 N N . ALA A 1 424 ? 0.538 7.265 35.834 1.00 19.45 484 ALA A N 1
ATOM 3343 C CA . ALA A 1 424 ? 1.602 7.216 34.829 1.00 19.63 484 ALA A CA 1
ATOM 3344 C C . ALA A 1 424 ? 2.881 6.507 35.296 1.00 17.91 484 ALA A C 1
ATOM 3345 O O . ALA A 1 424 ? 3.985 6.854 34.871 1.00 15.24 484 ALA A O 1
ATOM 3347 N N . GLN A 1 425 ? 2.734 5.516 36.165 1.00 16.90 485 GLN A N 1
ATOM 3348 C CA . GLN A 1 425 ? 3.891 4.785 36.653 1.00 16.71 485 GLN A CA 1
ATOM 3349 C C . GLN A 1 425 ? 4.559 4.028 35.505 1.00 18.62 485 GLN A C 1
ATOM 3350 O O . GLN A 1 425 ? 3.879 3.542 34.593 1.00 17.96 485 GLN A O 1
ATOM 3356 N N . ASN A 1 426 ? 5.889 3.936 35.549 1.00 19.16 486 ASN A N 1
ATOM 3357 C CA . ASN A 1 426 ? 6.636 3.219 34.521 1.00 20.50 486 ASN A CA 1
ATOM 3358 C C . ASN A 1 426 ? 6.515 1.722 34.792 1.00 23.85 486 ASN A C 1
ATOM 3359 O O . ASN A 1 426 ? 7.049 1.197 35.779 1.00 23.19 486 ASN A O 1
ATOM 3364 N N . LYS A 1 427 ? 5.812 1.043 33.893 1.00 27.57 487 LYS A N 1
ATOM 3365 C CA . LYS A 1 427 ? 5.565 -0.386 34.016 1.00 31.01 487 LYS A CA 1
ATOM 3366 C C . LYS A 1 427 ? 6.230 -1.211 32.909 1.00 30.15 487 LYS A C 1
ATOM 3367 O O . LYS A 1 427 ? 6.002 -2.415 32.804 1.00 30.79 487 LYS A O 1
ATOM 3373 N N . ASP A 1 428 ? 7.058 -0.582 3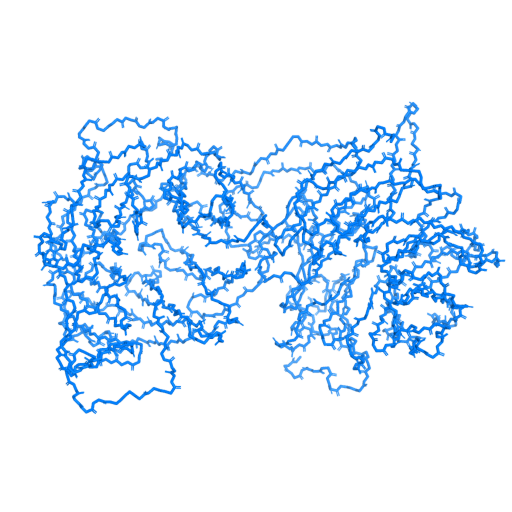2.083 1.00 28.13 488 ASP A N 1
ATOM 3374 C CA . ASP A 1 428 ? 7.698 -1.341 31.020 1.00 29.21 488 ASP A CA 1
ATOM 3375 C C . ASP A 1 428 ? 9.178 -1.059 30.794 1.00 25.89 488 ASP A C 1
ATOM 3376 O O . ASP A 1 428 ? 9.651 -0.963 29.664 1.00 24.60 488 ASP A O 1
ATOM 3381 N N . TYR A 1 429 ? 9.902 -0.936 31.899 1.00 23.46 489 TYR A N 1
ATOM 3382 C CA . TYR A 1 429 ? 11.338 -0.723 31.868 1.00 21.17 489 TYR A CA 1
ATOM 3383 C C . TYR A 1 429 ? 11.927 -2.094 31.558 1.00 21.83 489 TYR A C 1
ATOM 3384 O O . TYR A 1 429 ? 11.273 -3.116 31.770 1.00 19.75 489 TYR A O 1
ATOM 3393 N N . LEU A 1 430 ? 13.162 -2.109 31.074 1.00 21.43 490 LEU A N 1
ATOM 3394 C CA . LEU A 1 430 ? 13.827 -3.342 30.683 1.00 21.26 490 LEU A CA 1
ATOM 3395 C C . LEU A 1 430 ? 14.552 -4.100 31.804 1.00 21.01 490 LEU A C 1
ATOM 3396 O O . LEU A 1 430 ? 14.329 -5.296 31.987 1.00 22.10 490 LEU A O 1
ATOM 3401 N N . LEU A 1 431 ? 15.409 -3.404 32.547 1.00 20.20 491 LEU A N 1
ATOM 3402 C CA . LEU A 1 431 ? 16.185 -3.995 33.641 1.00 18.08 491 LEU A CA 1
ATOM 3403 C C . LEU A 1 431 ? 15.315 -4.470 34.808 1.00 19.63 491 LEU A C 1
ATOM 3404 O O . LEU A 1 431 ? 14.306 -3.843 35.123 1.00 20.75 491 LEU A O 1
ATOM 3409 N N . LYS A 1 432 ? 15.724 -5.562 35.459 1.00 19.15 492 LYS A N 1
ATOM 3410 C CA . LYS A 1 432 ? 14.974 -6.124 36.588 1.00 17.70 492 LYS A CA 1
ATOM 3411 C C . LYS A 1 432 ? 15.714 -6.087 37.931 1.00 17.00 492 LYS A C 1
ATOM 3412 O O . LYS A 1 432 ? 15.102 -6.216 38.995 1.00 15.22 492 LYS A O 1
ATOM 3418 N N . GLY A 1 433 ? 17.028 -5.912 37.882 1.00 15.77 493 GLY A N 1
ATOM 3419 C CA . GLY A 1 433 ? 17.817 -5.915 39.101 1.00 15.29 493 GLY A CA 1
ATOM 3420 C C . GLY A 1 433 ? 17.623 -4.829 40.147 1.00 15.33 493 GLY A C 1
ATOM 3421 O O . GLY A 1 433 ? 17.038 -3.771 39.892 1.00 15.58 493 GLY A O 1
ATOM 3422 N N . GLY A 1 434 ? 18.130 -5.125 41.340 1.00 12.20 494 GLY A N 1
ATOM 3423 C CA . GLY A 1 434 ? 18.077 -4.206 42.457 1.00 14.61 494 GLY A CA 1
ATOM 3424 C C . GLY A 1 434 ? 16.711 -3.855 43.013 1.00 16.49 494 GLY A C 1
ATOM 3425 O O . GLY A 1 434 ? 15.675 -4.309 42.528 1.00 15.97 494 GLY A O 1
ATOM 3426 N N . VAL A 1 435 ? 16.727 -3.030 44.053 1.00 16.68 495 VAL A N 1
ATOM 3427 C CA . VAL A 1 435 ? 15.512 -2.561 44.694 1.00 18.15 495 VAL A CA 1
ATOM 3428 C C . VAL A 1 435 ? 15.673 -1.069 44.944 1.00 19.00 495 VAL A C 1
ATOM 3429 O O . VAL A 1 435 ? 16.692 -0.628 45.492 1.00 19.01 495 VAL A O 1
ATOM 3433 N N . ARG A 1 436 ? 14.682 -0.289 44.523 1.00 16.77 496 ARG A N 1
ATOM 3434 C CA . ARG A 1 436 ? 14.728 1.150 44.727 1.00 18.19 496 ARG A CA 1
ATOM 3435 C C . ARG A 1 436 ? 14.424 1.382 46.197 1.00 18.98 496 ARG A C 1
ATOM 3436 O O . ARG A 1 436 ? 13.433 0.873 46.722 1.00 18.59 496 ARG A O 1
ATOM 3444 N N . THR A 1 437 ? 15.285 2.127 46.873 1.00 21.28 497 THR A N 1
ATOM 3445 C CA . THR A 1 437 ? 15.061 2.415 48.279 1.00 25.55 497 THR A CA 1
ATOM 3446 C C . THR A 1 437 ? 13.990 3.500 48.393 1.00 29.14 497 THR A C 1
ATOM 3447 O O . THR A 1 437 ? 14.053 4.514 47.698 1.00 29.98 497 THR A O 1
ATOM 3451 N N . LYS A 1 438 ? 13.003 3.283 49.255 1.00 32.67 498 LYS A N 1
ATOM 3452 C CA . LYS A 1 438 ? 11.938 4.263 49.425 1.00 37.38 498 LYS A CA 1
ATOM 3453 C C . LYS A 1 438 ? 12.469 5.526 50.086 1.00 38.01 498 LYS A C 1
ATOM 3454 O O . LYS A 1 438 ? 13.093 5.474 51.146 1.00 39.18 498 LYS A O 1
ATOM 3460 N N . ARG A 1 439 ? 12.231 6.658 49.437 1.00 39.39 499 ARG A N 1
ATOM 3461 C CA . ARG A 1 439 ? 12.683 7.948 49.935 1.00 42.04 499 ARG A CA 1
ATOM 3462 C C . ARG A 1 439 ? 11.502 8.900 49.973 1.00 45.15 499 ARG A C 1
ATOM 3463 O O . ARG A 1 439 ? 11.447 9.873 49.222 1.00 47.78 499 ARG A O 1
ATOM 3471 N N . GLN A 1 440 ? 10.559 8.608 50.863 1.00 48.34 500 GLN A N 1
ATOM 3472 C CA . GLN A 1 440 ? 9.350 9.407 51.003 1.00 51.38 500 GLN A CA 1
ATOM 3473 C C . GLN A 1 440 ? 9.586 10.871 51.323 1.00 50.47 500 GLN A C 1
ATOM 3474 O O . GLN A 1 440 ? 10.285 11.225 52.273 1.00 48.94 500 GLN A O 1
ATOM 3480 N N . LYS A 1 441 ? 8.976 11.709 50.493 1.00 51.47 501 LYS A N 1
ATOM 3481 C CA . LYS A 1 441 ? 9.074 13.159 50.581 1.00 52.36 501 LYS A CA 1
ATOM 3482 C C . LYS A 1 441 ? 7.832 13.746 51.245 1.00 50.35 501 LYS A C 1
ATOM 3483 O O . LYS A 1 441 ? 6.723 13.626 50.721 1.00 49.33 501 LYS A O 1
ATOM 3489 N N . LEU A 1 442 ? 8.023 14.376 52.399 1.00 48.08 502 LEU A N 1
ATOM 3490 C CA . LEU A 1 442 ? 6.912 14.984 53.114 1.00 47.74 502 LEU A CA 1
ATOM 3491 C C . LEU A 1 442 ? 6.133 15.914 52.181 1.00 46.65 502 LEU A C 1
ATOM 3492 O O . LEU A 1 442 ? 6.720 16.674 51.409 1.00 45.84 502 LEU A O 1
ATOM 3497 N N . PRO A 1 443 ? 4.793 15.850 52.236 1.00 45.00 503 PRO A N 1
ATOM 3498 C CA . PRO A 1 443 ? 3.861 16.645 51.426 1.00 43.42 503 PRO A CA 1
ATOM 3499 C C . PRO A 1 443 ? 4.199 18.128 51.244 1.00 40.77 503 PRO A C 1
ATOM 3500 O O . PRO A 1 443 ? 4.821 18.749 52.101 1.00 43.08 503 PRO A O 1
ATOM 3504 N N . ALA A 1 444 ? 3.775 18.683 50.113 1.00 37.68 504 ALA A N 1
ATOM 3505 C CA . ALA A 1 444 ? 4.004 20.088 49.789 1.00 33.23 504 ALA A CA 1
ATOM 3506 C C . ALA A 1 444 ? 2.922 20.511 48.809 1.00 31.11 504 ALA A C 1
ATOM 3507 O O . ALA A 1 444 ? 2.392 19.680 48.078 1.00 32.29 504 ALA A O 1
ATOM 3509 N N . GLU A 1 445 ? 2.580 21.794 48.790 1.00 29.60 505 GLU A N 1
ATOM 3510 C CA . GLU A 1 445 ? 1.545 22.253 47.874 1.00 28.63 505 GLU A CA 1
ATOM 3511 C C . GLU A 1 445 ? 2.052 22.254 46.439 1.00 26.43 505 GLU A C 1
ATOM 3512 O O . GLU A 1 445 ? 1.279 22.072 45.494 1.00 25.52 505 GLU A O 1
ATOM 3518 N N . TYR A 1 446 ? 3.356 22.465 46.284 1.00 24.14 506 TYR A N 1
ATOM 3519 C CA . TYR A 1 446 ? 3.979 22.487 44.968 1.00 22.28 506 TYR A CA 1
ATOM 3520 C C . TYR A 1 446 ? 5.068 21.437 44.793 1.00 19.95 506 TYR A C 1
ATOM 3521 O O . TYR A 1 446 ? 5.776 21.089 45.738 1.00 18.99 506 TYR A O 1
ATOM 3530 N N . GLY A 1 447 ? 5.174 20.933 43.569 1.00 16.73 507 GLY A N 1
ATOM 3531 C CA . GLY A 1 447 ? 6.179 19.947 43.235 1.00 15.50 507 GLY A CA 1
ATOM 3532 C C . GLY A 1 447 ? 7.006 20.521 42.096 1.00 17.13 507 GLY A C 1
ATOM 3533 O O . GLY A 1 447 ? 6.718 21.618 41.613 1.00 13.80 507 GLY A O 1
ATOM 3534 N N . THR A 1 448 ? 8.029 19.795 41.660 1.00 15.88 508 THR A N 1
ATOM 3535 C CA . THR A 1 448 ? 8.876 20.278 40.581 1.00 14.63 508 THR A CA 1
ATOM 3536 C C . THR A 1 448 ? 8.853 19.388 39.348 1.00 14.09 508 THR A C 1
ATOM 3537 O O . THR A 1 448 ? 9.262 18.226 39.398 1.00 12.07 508 THR A O 1
ATOM 3541 N N . ALA A 1 449 ? 8.379 19.959 38.240 1.00 13.87 509 ALA A N 1
ATOM 3542 C CA . ALA A 1 449 ? 8.293 19.252 36.972 1.00 13.51 509 ALA A CA 1
ATOM 3543 C C . ALA A 1 449 ? 9.473 19.606 36.074 1.00 13.18 509 ALA A C 1
ATOM 3544 O O . ALA A 1 449 ? 9.851 20.765 35.959 1.00 14.07 509 ALA A O 1
ATOM 3546 N N . PHE A 1 450 ? 10.049 18.588 35.448 1.00 12.78 510 PHE A N 1
ATOM 3547 C CA . PHE A 1 450 ? 11.166 18.752 34.529 1.00 13.48 510 PHE A CA 1
ATOM 3548 C C . PHE A 1 450 ? 10.624 18.423 33.143 1.00 13.55 510 PHE A C 1
ATOM 3549 O O . PHE A 1 450 ? 9.788 17.527 32.992 1.00 12.70 510 PHE A O 1
ATOM 3557 N N . ILE A 1 451 ? 11.089 19.151 32.138 1.00 13.86 511 ILE A N 1
ATOM 3558 C CA . ILE A 1 451 ? 10.663 18.910 30.767 1.00 15.08 511 ILE A CA 1
ATOM 3559 C C . ILE A 1 451 ? 11.843 19.078 29.813 1.00 15.74 511 ILE A C 1
ATOM 3560 O O . ILE A 1 451 ? 12.560 20.082 29.860 1.00 16.47 511 ILE A O 1
ATOM 3565 N N . THR A 1 452 ? 12.033 18.087 28.950 1.00 12.36 512 THR A N 1
ATOM 3566 C CA . THR A 1 452 ? 13.124 18.104 27.995 1.00 12.07 512 THR A CA 1
ATOM 3567 C C . THR A 1 452 ? 12.666 17.854 26.557 1.00 13.02 512 THR A C 1
ATOM 3568 O O . THR A 1 452 ? 11.734 17.079 26.304 1.00 9.95 512 THR A O 1
ATOM 3572 N N . GLY A 1 453 ? 13.332 18.528 25.625 1.00 10.01 513 GLY A N 1
ATOM 3573 C CA . GLY A 1 453 ? 13.033 18.371 24.216 1.00 11.50 513 GLY A CA 1
ATOM 3574 C C . GLY A 1 453 ? 14.238 17.688 23.602 1.00 12.69 513 GLY A C 1
ATOM 3575 O O . GLY A 1 453 ? 15.352 17.831 24.111 1.00 12.20 513 GLY A O 1
ATOM 3576 N N . HIS A 1 454 ? 14.041 16.951 22.517 1.00 12.76 514 HIS A N 1
ATOM 3577 C CA . HIS A 1 454 ? 15.157 16.235 21.908 1.00 11.50 514 HIS A CA 1
ATOM 3578 C C . HIS A 1 454 ? 15.200 16.384 20.391 1.00 13.71 514 HIS A C 1
ATOM 3579 O O . HIS A 1 454 ? 14.199 16.740 19.766 1.00 14.05 514 HIS A O 1
ATOM 3586 N N . SER A 1 455 ? 16.371 16.131 19.807 1.00 15.39 515 SER A N 1
ATOM 3587 C CA . SER A 1 455 ? 16.562 16.236 18.360 1.00 16.90 515 SER A CA 1
ATOM 3588 C C . SER A 1 455 ? 15.646 15.214 17.703 1.00 17.70 515 SER A C 1
ATOM 3589 O O . SER A 1 455 ? 15.400 15.229 16.498 1.00 19.05 515 SER A O 1
ATOM 3592 N N . ASN A 1 456 ? 15.148 14.333 18.553 1.00 19.65 516 ASN A N 1
ATOM 3593 C CA . ASN A 1 456 ? 14.262 13.244 18.200 1.00 19.20 516 ASN A CA 1
ATOM 3594 C C . ASN A 1 456 ? 12.849 13.735 17.872 1.00 19.06 516 ASN A C 1
ATOM 3595 O O . ASN A 1 456 ? 12.139 13.144 17.059 1.00 19.88 516 ASN A O 1
ATOM 3600 N N . GLY A 1 457 ? 12.439 14.810 18.530 1.00 17.43 517 GLY A N 1
ATOM 3601 C CA . GLY A 1 457 ? 11.099 15.325 18.330 1.00 15.15 517 GLY A CA 1
ATOM 3602 C C . GLY A 1 457 ? 10.261 14.870 19.507 1.00 12.56 517 GLY A C 1
ATOM 3603 O O . GLY A 1 457 ? 9.063 15.111 19.575 1.00 9.77 517 GLY A O 1
ATOM 3604 N N . SER A 1 458 ? 10.902 14.187 20.445 1.00 12.20 518 SER A N 1
ATOM 3605 C CA . SER A 1 458 ? 10.189 13.716 21.610 1.00 15.93 518 SER A CA 1
ATOM 3606 C C . SER A 1 458 ? 10.351 14.734 22.737 1.00 16.77 518 SER A C 1
ATOM 3607 O O . SER A 1 458 ? 11.295 15.534 22.748 1.00 18.11 518 SER A O 1
ATOM 3610 N N . VAL A 1 459 ? 9.406 14.702 23.668 1.00 14.58 519 VAL A N 1
ATOM 3611 C CA . VAL A 1 459 ? 9.388 15.588 24.820 1.00 12.63 519 VAL A CA 1
ATOM 3612 C C . VAL A 1 459 ? 9.075 14.718 26.037 1.00 12.46 519 VAL A C 1
ATOM 3613 O O . VAL A 1 459 ? 8.060 14.029 26.069 1.00 12.47 519 VAL A O 1
ATOM 3617 N N . ARG A 1 460 ? 9.965 14.741 27.023 1.00 13.91 520 ARG A N 1
ATOM 3618 C CA . ARG A 1 460 ? 9.818 13.958 28.244 1.00 12.32 520 ARG A CA 1
ATOM 3619 C C . ARG A 1 460 ? 9.304 14.821 29.389 1.00 13.56 520 ARG A C 1
ATOM 3620 O O . ARG A 1 460 ? 9.760 15.947 29.574 1.00 13.26 520 ARG A O 1
ATOM 3628 N N . ILE A 1 461 ? 8.377 14.282 30.176 1.00 13.60 521 ILE A N 1
ATOM 3629 C CA . ILE A 1 461 ? 7.828 15.019 31.309 1.00 13.38 521 ILE A CA 1
ATOM 3630 C C . ILE A 1 461 ? 7.773 14.132 32.545 1.00 14.26 521 ILE A C 1
ATOM 3631 O O . ILE A 1 461 ? 7.287 12.996 32.483 1.00 14.26 521 ILE A O 1
ATOM 3636 N N . TYR A 1 462 ? 8.271 14.659 33.662 1.00 13.59 522 TYR A N 1
ATOM 3637 C CA . TYR A 1 462 ? 8.285 13.933 34.928 1.00 13.54 522 TYR A CA 1
ATOM 3638 C C . TYR A 1 462 ? 8.587 14.848 36.120 1.00 12.66 522 TYR A C 1
ATOM 3639 O O . TYR A 1 462 ? 8.905 16.020 35.956 1.00 12.87 522 TYR A O 1
ATOM 3648 N N . ASP A 1 463 ? 8.467 14.299 37.321 1.00 14.14 523 ASP A N 1
ATOM 3649 C CA . ASP A 1 463 ? 8.717 15.044 38.544 1.00 16.72 523 ASP A CA 1
ATOM 3650 C C . ASP A 1 463 ? 10.188 14.905 38.915 1.00 19.39 523 ASP A C 1
ATOM 3651 O O . ASP A 1 463 ? 10.750 13.817 38.815 1.00 19.17 523 ASP A O 1
ATOM 3656 N N . ALA A 1 464 ? 10.810 16.000 39.344 1.00 21.22 524 ALA A N 1
ATOM 3657 C CA . ALA A 1 464 ? 12.231 15.978 39.704 1.00 23.62 524 ALA A CA 1
ATOM 3658 C C . ALA A 1 464 ? 12.508 15.254 41.019 1.00 24.47 524 ALA A C 1
ATOM 3659 O O . ALA A 1 464 ? 13.662 14.984 41.354 1.00 24.96 524 ALA A O 1
ATOM 3661 N N . SER A 1 465 ? 11.444 14.938 41.751 1.00 24.64 525 SER A N 1
ATOM 3662 C CA . SER A 1 465 ? 11.553 14.283 43.051 1.00 26.38 525 SER A CA 1
ATOM 3663 C C . SER A 1 465 ? 11.577 12.763 43.017 1.00 25.38 525 SER A C 1
ATOM 3664 O O . SER A 1 465 ? 11.133 12.138 42.060 1.00 22.93 525 SER A O 1
ATOM 3667 N N . HIS A 1 466 ? 12.079 12.174 44.095 1.00 27.75 526 HIS A N 1
ATOM 3668 C CA . HIS A 1 466 ? 12.168 10.726 44.201 1.00 29.29 526 HIS A CA 1
ATOM 3669 C C . HIS A 1 466 ? 11.171 10.227 45.236 1.00 28.35 526 HIS A C 1
ATOM 3670 O O . HIS A 1 466 ? 11.448 9.303 45.996 1.00 30.79 526 HIS A O 1
ATOM 3677 N N . GLY A 1 467 ? 9.997 10.848 45.250 1.00 26.75 527 GLY A N 1
ATOM 3678 C CA . GLY A 1 467 ? 8.966 10.455 46.187 1.00 24.42 527 GLY A CA 1
ATOM 3679 C C . GLY A 1 467 ? 8.247 9.195 45.759 1.00 23.59 527 GLY A C 1
ATOM 3680 O O . GLY A 1 467 ? 8.415 8.709 44.643 1.00 23.00 527 GLY A O 1
ATOM 3681 N N . ASP A 1 468 ? 7.425 8.676 46.659 1.00 24.00 528 ASP A N 1
ATOM 3682 C CA . ASP A 1 468 ? 6.661 7.460 46.420 1.00 23.88 528 ASP A CA 1
ATOM 3683 C C . ASP A 1 468 ? 5.886 7.457 45.102 1.00 22.69 528 ASP A C 1
ATOM 3684 O O . ASP A 1 468 ? 5.942 6.485 44.338 1.00 17.10 528 ASP A O 1
ATOM 3689 N N . ILE A 1 469 ? 5.166 8.542 44.834 1.00 22.18 529 ILE A N 1
ATOM 3690 C CA . ILE A 1 469 ? 4.377 8.642 43.611 1.00 22.64 529 ILE A CA 1
ATOM 3691 C C . ILE A 1 469 ? 5.159 9.235 42.451 1.00 22.90 529 ILE A C 1
ATOM 3692 O O . ILE A 1 469 ? 5.034 8.790 41.309 1.00 25.47 529 ILE A O 1
ATOM 3697 N N . GLN A 1 470 ? 5.973 10.234 42.754 1.00 22.02 530 GLN A N 1
ATOM 3698 C CA . GLN A 1 470 ? 6.748 10.933 41.737 1.00 22.37 530 GLN A CA 1
ATOM 3699 C C . GLN A 1 470 ? 7.936 10.188 41.152 1.00 22.95 530 GLN A C 1
ATOM 3700 O O . GLN A 1 470 ? 8.209 10.302 39.963 1.00 24.24 530 GLN A O 1
ATOM 3706 N N . ASP A 1 471 ? 8.640 9.431 41.986 1.00 21.91 531 ASP A N 1
ATOM 3707 C CA . ASP A 1 471 ? 9.843 8.721 41.559 1.00 20.57 531 ASP A CA 1
ATOM 3708 C C . ASP A 1 471 ? 9.801 8.026 40.201 1.00 19.61 531 ASP A C 1
ATOM 3709 O O . ASP A 1 471 ? 10.600 8.338 39.316 1.00 18.19 531 ASP A O 1
ATOM 3714 N N . ASN A 1 472 ? 8.861 7.104 40.029 1.00 17.24 532 ASN A N 1
ATOM 3715 C CA . ASN A 1 472 ? 8.784 6.325 38.800 1.00 18.18 532 ASN A CA 1
ATOM 3716 C C . ASN A 1 472 ? 7.688 6.702 37.790 1.00 18.93 532 ASN A C 1
ATOM 3717 O O . ASN A 1 472 ? 7.288 5.877 36.964 1.00 19.35 532 ASN A O 1
ATOM 3722 N N . ALA A 1 473 ? 7.206 7.940 37.834 1.00 17.30 533 ALA A N 1
ATOM 3723 C CA . ALA A 1 473 ? 6.163 8.367 36.894 1.00 13.90 533 ALA A CA 1
ATOM 3724 C C . ALA A 1 473 ? 6.739 9.230 35.776 1.00 11.32 533 ALA A C 1
ATOM 3725 O O . ALA A 1 473 ? 7.712 9.945 35.975 1.00 11.81 533 ALA A O 1
ATOM 3727 N N . SER A 1 474 ? 6.141 9.165 34.596 1.00 10.80 534 SER A N 1
ATOM 3728 C CA . SER A 1 474 ? 6.625 9.973 33.493 1.00 12.27 534 SER A CA 1
ATOM 3729 C C . SER A 1 474 ? 5.717 9.951 32.273 1.00 12.85 534 SER A C 1
ATOM 3730 O O . SER A 1 474 ? 4.861 9.085 32.133 1.00 11.47 534 SER A O 1
ATOM 3733 N N . PHE A 1 475 ? 5.907 10.930 31.398 1.00 12.95 535 PHE A N 1
ATOM 3734 C CA . PHE A 1 475 ? 5.143 10.990 30.170 1.00 13.65 535 PHE A CA 1
ATOM 3735 C C . PHE A 1 475 ? 6.130 11.277 29.067 1.00 14.52 535 PHE A C 1
ATOM 3736 O O . PHE A 1 475 ? 7.167 11.891 29.289 1.00 15.30 535 PHE A O 1
ATOM 3744 N N . GLU A 1 476 ? 5.794 10.826 27.871 1.00 15.63 536 GLU A N 1
ATOM 3745 C CA . GLU A 1 476 ? 6.628 11.057 26.715 1.00 16.24 536 GLU A CA 1
ATOM 3746 C C . GLU A 1 476 ? 5.701 11.262 25.535 1.00 17.41 536 GLU A C 1
ATOM 3747 O O . GLU A 1 476 ? 4.811 10.453 25.275 1.00 15.40 536 GLU A O 1
ATOM 3753 N N . VAL A 1 477 ? 5.895 12.365 24.832 1.00 16.39 537 VAL A N 1
ATOM 3754 C CA . VAL A 1 477 ? 5.077 12.638 23.684 1.00 17.25 537 VAL A CA 1
ATOM 3755 C C . VAL A 1 477 ? 6.024 12.719 22.490 1.00 17.92 537 VAL A C 1
ATOM 3756 O O . VAL A 1 477 ? 7.155 13.205 22.611 1.00 17.84 537 VAL A O 1
ATOM 3760 N N . ASN A 1 478 ? 5.574 12.215 21.347 1.00 18.89 538 ASN A N 1
ATOM 3761 C CA . ASN A 1 478 ? 6.397 12.200 20.147 1.00 18.93 538 ASN A CA 1
ATOM 3762 C C . ASN A 1 478 ? 5.803 12.983 18.979 1.00 20.40 538 ASN A C 1
ATOM 3763 O O . ASN A 1 478 ? 4.764 12.609 18.434 1.00 22.69 538 ASN A O 1
ATOM 3768 N N . LEU A 1 479 ? 6.476 14.061 18.588 1.00 19.09 539 LEU A N 1
ATOM 3769 C CA . LEU A 1 479 ? 5.991 14.879 17.493 1.00 20.97 539 LEU A CA 1
ATOM 3770 C C . LEU A 1 479 ? 6.097 14.221 16.126 1.00 21.59 539 LEU A C 1
ATOM 3771 O O . LEU A 1 479 ? 5.377 14.598 15.201 1.00 20.63 539 LEU A O 1
ATOM 3776 N N . SER A 1 480 ? 6.988 13.242 15.994 1.00 24.02 540 SER A N 1
ATOM 3777 C CA . SER A 1 480 ? 7.138 12.548 14.721 1.00 25.31 540 SER A CA 1
ATOM 3778 C C . SER A 1 480 ? 5.806 11.908 14.343 1.00 23.37 540 SER A C 1
ATOM 3779 O O . SER A 1 480 ? 5.487 11.777 13.164 1.00 25.64 540 SER A O 1
ATOM 3782 N N . ARG A 1 481 ? 5.024 11.518 15.343 1.00 23.91 541 ARG A N 1
ATOM 3783 C CA . ARG A 1 481 ? 3.722 10.917 15.078 1.00 25.04 541 ARG A CA 1
ATOM 3784 C C . ARG A 1 481 ? 2.717 12.024 14.792 1.00 25.56 541 ARG A C 1
ATOM 3785 O O . ARG A 1 481 ? 2.037 12.026 13.761 1.00 24.78 541 ARG A O 1
ATOM 3793 N N . THR A 1 482 ? 2.630 12.966 15.723 1.00 24.68 542 THR A N 1
ATOM 3794 C CA . THR A 1 482 ? 1.707 14.081 15.590 1.00 21.42 542 THR A CA 1
ATOM 3795 C C . THR A 1 482 ? 1.877 14.765 14.239 1.00 20.70 542 THR A C 1
ATOM 3796 O O . THR A 1 482 ? 0.909 15.252 13.664 1.00 21.31 542 THR A O 1
ATOM 3800 N N . LEU A 1 483 ? 3.105 14.793 13.731 1.00 19.96 543 LEU A N 1
ATOM 3801 C CA . LEU A 1 483 ? 3.367 15.445 12.455 1.00 23.29 543 LEU A CA 1
ATOM 3802 C C . LEU A 1 483 ? 3.623 14.497 11.284 1.00 26.14 543 LEU A C 1
ATOM 3803 O O . LEU A 1 483 ? 3.801 14.958 10.160 1.00 28.82 543 LEU A O 1
ATOM 3808 N N . ASN A 1 484 ? 3.633 13.188 11.541 1.00 27.40 544 ASN A N 1
ATOM 3809 C CA . ASN A 1 484 ? 3.863 12.189 10.487 1.00 27.70 544 ASN A CA 1
ATOM 3810 C C . ASN A 1 484 ? 5.071 12.644 9.665 1.00 27.89 544 ASN A C 1
ATOM 3811 O O . ASN A 1 484 ? 5.027 12.749 8.443 1.00 27.19 544 ASN A O 1
ATOM 3816 N N . LYS A 1 485 ? 6.160 12.892 10.378 1.00 28.86 545 LYS A N 1
ATOM 3817 C CA . LYS A 1 485 ? 7.400 13.397 9.813 1.00 28.07 545 LYS A CA 1
ATOM 3818 C C . LYS A 1 485 ? 8.530 12.508 10.346 1.00 28.14 545 LYS A C 1
ATOM 3819 O O . LYS A 1 485 ? 8.348 11.813 11.348 1.00 26.45 545 LYS A O 1
ATOM 3825 N N . ALA A 1 486 ? 9.687 12.526 9.688 1.00 27.66 546 ALA A N 1
ATOM 3826 C CA . ALA A 1 486 ? 10.818 11.708 10.126 1.00 28.42 546 ALA A CA 1
ATOM 3827 C C . ALA A 1 486 ? 12.089 12.527 10.304 1.00 28.73 546 ALA A C 1
ATOM 3828 O O . ALA A 1 486 ? 12.988 12.134 11.043 1.00 28.82 546 ALA A O 1
ATOM 3830 N N . LYS A 1 487 ? 12.164 13.659 9.614 1.00 29.67 547 LYS A N 1
ATOM 3831 C CA . LYS A 1 487 ? 13.324 14.537 9.709 1.00 30.81 547 LYS A CA 1
ATOM 3832 C C . LYS A 1 487 ? 12.868 15.906 10.195 1.00 30.86 547 LYS A C 1
ATOM 3833 O O . LYS A 1 487 ? 11.674 16.203 10.194 1.00 28.95 547 LYS A O 1
ATOM 3839 N N . GLU A 1 488 ? 13.824 16.737 10.598 1.00 31.28 548 GLU A N 1
ATOM 3840 C CA . GLU A 1 488 ? 13.536 18.088 11.077 1.00 31.15 548 GLU A CA 1
ATOM 3841 C C . GLU A 1 488 ? 12.530 18.082 12.217 1.00 29.23 548 GLU A C 1
ATOM 3842 O O . GLU A 1 488 ? 11.470 18.703 12.133 1.00 30.35 548 GLU A O 1
ATOM 3848 N N . LEU A 1 489 ? 12.880 17.387 13.291 1.00 27.06 549 LEU A N 1
ATOM 3849 C CA . LEU A 1 489 ? 12.004 17.280 14.443 1.00 23.89 549 LEU A CA 1
ATOM 3850 C C . LEU A 1 489 ? 12.622 17.839 15.717 1.00 21.68 549 LEU A C 1
ATOM 3851 O O . LEU A 1 489 ? 11.967 17.878 16.754 1.00 17.78 549 LEU A O 1
ATOM 3856 N N . ALA A 1 490 ? 13.873 18.283 15.637 1.00 19.95 550 ALA A N 1
ATOM 3857 C CA . ALA A 1 490 ? 14.550 18.821 16.814 1.00 19.98 550 ALA A CA 1
ATOM 3858 C C . ALA A 1 490 ? 13.686 19.843 17.545 1.00 20.09 550 ALA A C 1
ATOM 3859 O O . ALA A 1 490 ? 13.242 20.834 16.958 1.00 19.35 550 ALA A O 1
ATOM 3861 N N . VAL A 1 491 ? 13.433 19.591 18.826 1.00 19.90 551 VAL A N 1
ATOM 3862 C CA . VAL A 1 491 ? 12.633 20.511 19.615 1.00 18.54 551 VAL A CA 1
ATOM 3863 C C . VAL A 1 491 ? 13.485 21.749 19.858 1.00 22.13 551 VAL A C 1
ATOM 3864 O O . VAL A 1 491 ? 14.629 21.668 20.307 1.00 20.79 551 VAL A O 1
ATOM 3868 N N . ASP A 1 492 ? 12.900 22.895 19.549 1.00 22.58 552 ASP A N 1
ATOM 3869 C CA . ASP A 1 492 ? 13.568 24.176 19.653 1.00 24.64 552 ASP A CA 1
ATOM 3870 C C . ASP A 1 492 ? 13.256 24.936 20.949 1.00 23.30 552 ASP A C 1
ATOM 3871 O O . ASP A 1 492 ? 14.154 25.478 21.602 1.00 21.21 552 ASP A O 1
ATOM 3876 N N . LYS A 1 493 ? 11.979 24.976 21.313 1.00 20.29 553 LYS A N 1
ATOM 3877 C CA . LYS A 1 493 ? 11.546 25.670 22.517 1.00 20.13 553 LYS A CA 1
ATOM 3878 C C . LYS A 1 493 ? 10.393 24.918 23.138 1.00 20.89 553 LYS A C 1
ATOM 3879 O O . LYS A 1 493 ? 9.658 24.189 22.461 1.00 21.48 553 LYS A O 1
ATOM 3885 N N . ILE A 1 494 ? 10.223 25.115 24.434 1.00 20.33 554 ILE A N 1
ATOM 3886 C CA . ILE A 1 494 ? 9.141 24.468 25.142 1.00 18.75 554 ILE A CA 1
ATOM 3887 C C . ILE A 1 494 ? 8.541 25.407 26.168 1.00 17.56 554 ILE A C 1
ATOM 3888 O O . ILE A 1 494 ? 9.246 26.201 26.797 1.00 15.25 554 ILE A O 1
ATOM 3893 N N . SER A 1 495 ? 7.225 25.338 26.303 1.00 13.03 555 SER A N 1
ATOM 3894 C CA . SER A 1 495 ? 6.534 26.144 27.281 1.00 10.91 555 SER A CA 1
ATOM 3895 C C . SER A 1 495 ? 5.547 25.212 27.954 1.00 11.63 555 SER A C 1
ATOM 3896 O O . SER A 1 495 ? 4.798 24.499 27.292 1.00 12.28 555 SER A O 1
ATOM 3899 N N . PHE A 1 496 ? 5.565 25.219 29.277 1.00 10.96 556 PHE A N 1
ATOM 3900 C CA . PHE A 1 496 ? 4.708 24.360 30.065 1.00 11.45 556 PHE A CA 1
ATOM 3901 C C . PHE A 1 496 ? 3.875 25.166 31.059 1.00 12.92 556 PHE A C 1
ATOM 3902 O O . PHE A 1 496 ? 4.418 25.815 31.954 1.00 14.89 556 PHE A O 1
ATOM 3910 N N . ALA A 1 497 ? 2.557 25.128 30.897 1.00 13.40 557 ALA A N 1
ATOM 3911 C CA . ALA A 1 497 ? 1.662 25.838 31.804 1.00 13.79 557 ALA A CA 1
ATOM 3912 C C . ALA A 1 497 ? 1.308 24.857 32.929 1.00 14.84 557 ALA A C 1
ATOM 3913 O O . ALA A 1 497 ? 0.438 24.001 32.773 1.00 15.35 557 ALA A O 1
ATOM 3915 N N . ALA A 1 498 ? 1.983 24.992 34.064 1.00 14.71 558 ALA A N 1
ATOM 3916 C CA . ALA A 1 498 ? 1.783 24.083 35.195 1.00 16.72 558 ALA A CA 1
ATOM 3917 C C . ALA A 1 498 ? 0.409 24.066 35.870 1.00 17.95 558 ALA A C 1
ATOM 3918 O O . ALA A 1 498 ? 0.023 23.047 36.434 1.00 17.24 558 ALA A O 1
ATOM 3920 N N . GLU A 1 499 ? -0.325 25.174 35.825 1.00 17.65 559 GLU A N 1
ATOM 3921 C CA . GLU A 1 499 ? -1.630 25.220 36.474 1.00 18.83 559 GLU A CA 1
ATOM 3922 C C . GLU A 1 499 ? -2.693 24.467 35.693 1.00 19.48 559 GLU A C 1
ATOM 3923 O O . GLU A 1 499 ? -3.637 23.929 36.271 1.00 20.06 559 GLU A O 1
ATOM 3929 N N . THR A 1 500 ? -2.554 24.435 34.374 1.00 18.48 560 THR A N 1
ATOM 3930 C CA . THR A 1 500 ? -3.538 23.747 33.555 1.00 17.88 560 THR A CA 1
ATOM 3931 C C . THR A 1 500 ? -2.941 22.541 32.837 1.00 18.22 560 THR A C 1
ATOM 3932 O O . THR A 1 500 ? -3.596 21.924 31.991 1.00 15.87 560 THR A O 1
ATOM 3936 N N . LEU A 1 501 ? -1.704 22.204 33.198 1.00 17.04 561 LEU A N 1
ATOM 3937 C CA . LEU A 1 501 ? -0.987 21.085 32.591 1.00 17.24 561 LEU A CA 1
ATOM 3938 C C . LEU A 1 501 ? -1.150 21.100 31.075 1.00 16.09 561 LEU A C 1
ATOM 3939 O O . LEU A 1 501 ? -1.651 20.141 30.472 1.00 17.86 561 LEU A O 1
ATOM 3944 N N . GLU A 1 502 ? -0.738 22.210 30.474 1.00 13.60 562 GLU A N 1
ATOM 3945 C CA . GLU A 1 502 ? -0.803 22.389 29.035 1.00 13.24 562 GLU A CA 1
ATOM 3946 C C . GLU A 1 502 ? 0.616 22.515 28.491 1.00 13.86 562 GLU A C 1
ATOM 3947 O O . GLU A 1 502 ? 1.540 22.917 29.211 1.00 12.89 562 GLU A O 1
ATOM 3953 N N . LEU A 1 503 ? 0.793 22.177 27.220 1.00 13.22 563 LEU A N 1
ATOM 3954 C CA . LEU A 1 503 ? 2.128 22.178 26.642 1.00 15.51 563 LEU A CA 1
ATOM 3955 C C . LEU A 1 503 ? 2.207 22.761 25.238 1.00 14.01 563 LEU A C 1
ATOM 3956 O O . LEU A 1 503 ? 1.348 22.499 24.405 1.00 14.54 563 LEU A O 1
ATOM 3961 N N . ALA A 1 504 ? 3.248 23.546 24.983 1.00 13.69 564 ALA A N 1
ATOM 3962 C CA . ALA A 1 504 ? 3.470 24.128 23.660 1.00 12.53 564 ALA A CA 1
ATOM 3963 C C . ALA A 1 504 ? 4.879 23.729 23.226 1.00 12.18 564 ALA A C 1
ATOM 3964 O O . ALA A 1 504 ? 5.844 24.017 23.923 1.00 12.59 564 ALA A O 1
ATOM 3966 N N . VAL A 1 505 ? 4.992 23.052 22.089 1.00 11.67 565 VAL A N 1
ATOM 3967 C CA . VAL A 1 505 ? 6.294 22.613 21.594 1.00 12.80 565 VAL A CA 1
ATOM 3968 C C . VAL A 1 505 ? 6.622 23.183 20.219 1.00 11.69 565 VAL A C 1
ATOM 3969 O O . VAL A 1 505 ? 5.858 23.040 19.278 1.00 13.56 565 VAL A O 1
ATOM 3973 N N . SER A 1 506 ? 7.776 23.824 20.118 1.00 12.71 566 SER A N 1
ATOM 3974 C CA . SER A 1 506 ? 8.229 24.407 18.869 1.00 12.10 566 SER A CA 1
ATOM 3975 C C . SER A 1 506 ? 9.391 23.591 18.309 1.00 15.08 566 SER A C 1
ATOM 3976 O O . SER A 1 506 ? 10.271 23.161 19.058 1.00 17.00 566 SER A O 1
ATOM 3979 N N . ILE A 1 507 ? 9.390 23.362 16.998 1.00 14.66 567 ILE A N 1
ATOM 3980 C CA . ILE A 1 507 ? 10.486 22.636 16.371 1.00 16.76 567 ILE A CA 1
ATOM 3981 C C . ILE A 1 507 ? 11.254 23.523 15.386 1.00 17.97 567 ILE A C 1
ATOM 3982 O O . ILE A 1 507 ? 10.775 24.578 14.971 1.00 18.29 567 ILE A O 1
ATOM 3987 N N . GLU A 1 508 ? 12.456 23.075 15.036 1.00 18.72 568 GLU A N 1
ATOM 3988 C CA . GLU A 1 508 ? 13.366 23.783 14.143 1.00 19.05 568 GLU A CA 1
ATOM 3989 C C . GLU A 1 508 ? 12.792 24.358 12.858 1.00 18.58 568 GLU A C 1
ATOM 3990 O O . GLU A 1 508 ? 13.388 25.254 12.267 1.00 21.01 568 GLU A O 1
ATOM 3996 N N . THR A 1 509 ? 11.653 23.846 12.415 1.00 18.42 569 THR A N 1
ATOM 3997 C CA . THR A 1 509 ? 11.039 24.345 11.198 1.00 19.63 569 THR A CA 1
ATOM 3998 C C . THR A 1 509 ? 10.231 25.616 11.469 1.00 20.98 569 THR A C 1
ATOM 3999 O O . THR A 1 509 ? 10.051 26.451 10.582 1.00 21.88 569 THR A O 1
ATOM 4003 N N . GLY A 1 510 ? 9.753 25.762 12.702 1.00 20.48 570 GLY A N 1
ATOM 4004 C CA . GLY A 1 510 ? 8.961 26.926 13.057 1.00 20.50 570 GLY A CA 1
ATOM 4005 C C . GLY A 1 510 ? 7.557 26.513 13.461 1.00 21.11 570 GLY A C 1
ATOM 4006 O O . GLY A 1 510 ? 6.763 27.328 13.936 1.00 21.41 570 GLY A O 1
ATOM 4007 N N . ASP A 1 511 ? 7.244 25.237 13.266 1.00 20.32 571 ASP A N 1
ATOM 4008 C CA . ASP A 1 511 ? 5.930 24.725 13.624 1.00 21.64 571 ASP A CA 1
ATOM 4009 C C . ASP A 1 511 ? 5.843 24.542 15.133 1.00 21.33 571 ASP A C 1
ATOM 4010 O O . ASP A 1 511 ? 6.851 24.294 15.800 1.00 20.85 571 ASP A O 1
ATOM 4015 N N . VAL A 1 512 ? 4.635 24.688 15.664 1.00 19.63 572 VAL A N 1
ATOM 4016 C CA . VAL A 1 512 ? 4.398 24.554 17.091 1.00 16.94 572 VAL A CA 1
ATOM 4017 C C . VAL A 1 512 ? 3.221 23.622 17.297 1.00 17.81 572 VAL A C 1
ATOM 4018 O O . VAL A 1 512 ? 2.193 23.778 16.652 1.00 19.73 572 VAL A O 1
ATOM 4022 N N . VAL A 1 513 ? 3.374 22.639 18.177 1.00 17.66 573 VAL A N 1
ATOM 4023 C CA . VAL A 1 513 ? 2.283 21.725 18.458 1.00 16.33 573 VAL A CA 1
ATOM 4024 C C . VAL A 1 513 ? 1.824 21.955 19.892 1.00 17.65 573 VAL A C 1
ATOM 4025 O O . VAL A 1 513 ? 2.624 22.218 20.788 1.00 20.70 573 VAL A O 1
ATOM 4029 N N . LEU A 1 514 ? 0.520 21.889 20.093 1.00 15.99 574 LEU A N 1
ATOM 4030 C CA . LEU A 1 514 ? -0.058 22.089 21.404 1.00 15.48 574 LEU A CA 1
ATOM 4031 C C . LEU A 1 514 ? -0.521 20.754 21.977 1.00 14.50 574 LEU A C 1
ATOM 4032 O O . LEU A 1 514 ? -1.028 19.891 21.244 1.00 14.07 574 LEU A O 1
ATOM 4037 N N . PHE A 1 515 ? -0.334 20.580 23.281 1.00 12.04 575 PHE A N 1
ATOM 4038 C CA . PHE A 1 515 ? -0.781 19.364 23.955 1.00 12.56 575 PHE A CA 1
ATOM 4039 C C . PHE A 1 515 ? -1.429 19.774 25.257 1.00 11.95 575 PHE A C 1
ATOM 4040 O O . PHE A 1 515 ? -1.213 20.886 25.755 1.00 12.60 575 PHE A O 1
ATOM 4048 N N . LYS A 1 516 ? -2.208 18.862 25.815 1.00 10.55 576 LYS A N 1
ATOM 4049 C CA . LYS A 1 516 ? -2.876 19.118 27.075 1.00 10.79 576 LYS A CA 1
ATOM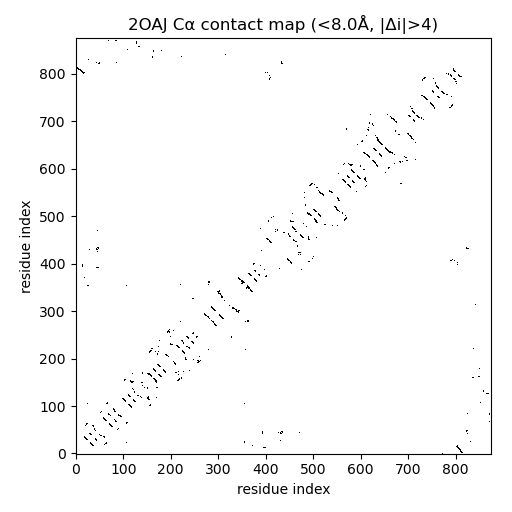 4050 C C . LYS A 1 516 ? -3.134 17.792 27.766 1.00 10.26 576 LYS A C 1
ATOM 4051 O O . LYS A 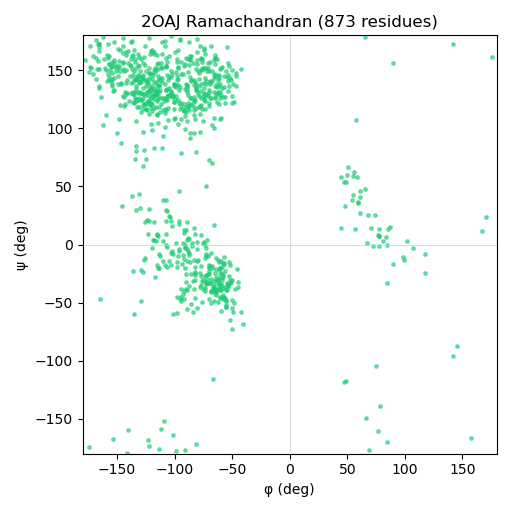1 516 ? -3.508 16.814 27.119 1.00 7.81 576 LYS A O 1
ATOM 4057 N N . TYR A 1 517 ? -2.916 17.753 29.074 1.00 10.45 577 TYR A N 1
ATOM 4058 C CA . TYR A 1 517 ? -3.170 16.531 29.811 1.00 13.62 577 TYR A CA 1
ATOM 4059 C C . TYR A 1 517 ? -4.677 16.323 29.867 1.00 15.49 577 TYR A C 1
ATOM 4060 O O . TYR A 1 517 ? -5.403 17.150 30.422 1.00 15.53 577 TYR A O 1
ATOM 4069 N N . GLU A 1 518 ? -5.146 15.213 29.311 1.00 16.55 578 GLU A N 1
ATOM 4070 C CA . GLU A 1 518 ? -6.574 14.933 29.307 1.00 17.92 578 GLU A CA 1
ATOM 4071 C C . GLU A 1 518 ? -6.866 13.492 28.879 1.00 18.22 578 GLU A C 1
ATOM 4072 O O . GLU A 1 518 ? -5.956 12.730 28.532 1.00 15.95 578 GLU A O 1
ATOM 4078 N N . VAL A 1 519 ? -8.139 13.115 28.924 1.00 18.60 579 VAL A N 1
ATOM 4079 C CA . VAL A 1 519 ? -8.531 11.775 28.512 1.00 21.53 579 VAL A CA 1
ATOM 4080 C C . VAL A 1 519 ? -8.398 11.751 26.990 1.00 20.69 579 VAL A C 1
ATOM 4081 O O . VAL A 1 519 ? -8.573 12.769 26.319 1.00 18.92 579 VAL A O 1
ATOM 4085 N N . ASN A 1 520 ? -8.092 10.587 26.450 1.00 21.37 580 ASN A N 1
ATOM 4086 C CA . ASN A 1 520 ? -7.910 10.439 25.016 1.00 24.54 580 ASN A CA 1
ATOM 4087 C C . ASN A 1 520 ? -9.132 9.891 24.266 1.00 27.73 580 ASN A C 1
ATOM 4088 O O . ASN A 1 520 ? -9.995 9.250 24.865 1.00 25.67 580 ASN A O 1
ATOM 4093 N N . GLN A 1 521 ? -9.197 10.169 22.960 1.00 32.45 581 GLN A N 1
ATOM 4094 C CA . GLN A 1 521 ? -10.250 9.653 22.068 1.00 35.49 581 GLN A CA 1
ATOM 4095 C C . GLN A 1 521 ? -9.990 8.136 21.925 1.00 36.41 581 GLN A C 1
ATOM 4096 O O . GLN A 1 521 ? -9.517 7.678 20.873 1.00 35.21 581 GLN A O 1
ATOM 4102 N N . PHE A 1 522 ? -10.274 7.379 22.983 1.00 38.07 582 PHE A N 1
ATOM 4103 C CA . PHE A 1 522 ? -10.083 5.924 23.018 1.00 38.32 582 PHE A CA 1
ATOM 4104 C C . PHE A 1 522 ? -9.576 5.528 24.401 1.00 37.32 582 PHE A C 1
ATOM 4105 O O . PHE A 1 522 ? -8.369 5.387 24.609 1.00 34.70 582 PHE A O 1
ATOM 4113 N N . PHE A 1 538 ? -4.341 8.947 9.797 1.00 69.24 598 PHE A N 1
ATOM 4114 C CA . PHE A 1 538 ? -4.055 8.308 8.519 1.00 69.90 598 PHE A CA 1
ATOM 4115 C C . PHE A 1 538 ? -2.549 8.304 8.277 1.00 69.25 598 PHE A C 1
ATOM 4116 O O . PHE A 1 538 ? -1.786 8.879 9.051 1.00 69.31 598 PHE A O 1
ATOM 4124 N N . ARG A 1 539 ? -2.127 7.654 7.199 1.00 68.61 599 ARG A N 1
ATOM 4125 C CA . ARG A 1 539 ? -0.710 7.569 6.866 1.00 67.56 599 ARG A CA 1
ATOM 4126 C C . ARG A 1 539 ? -0.334 8.704 5.915 1.00 66.26 599 ARG A C 1
ATOM 4127 O O . ARG A 1 539 ? 0.843 8.935 5.634 1.00 64.43 599 ARG A O 1
ATOM 4135 N N . ARG A 1 540 ? -1.349 9.414 5.432 1.00 65.14 600 ARG A N 1
ATOM 4136 C CA . ARG A 1 540 ? -1.145 10.514 4.497 1.00 63.39 600 ARG A CA 1
ATOM 4137 C C . ARG A 1 540 ? -1.093 11.897 5.142 1.00 60.59 600 ARG A C 1
ATOM 4138 O O . ARG A 1 540 ? -0.833 12.885 4.455 1.00 59.74 600 ARG A O 1
ATOM 4146 N N . PHE A 1 541 ? -1.341 11.982 6.446 1.00 57.07 601 PHE A N 1
ATOM 4147 C CA . PHE A 1 541 ? -1.333 13.283 7.104 1.00 52.95 601 PHE A CA 1
ATOM 4148 C C . PHE A 1 541 ? -0.100 14.121 6.797 1.00 51.64 601 PHE A C 1
ATOM 4149 O O . PHE A 1 541 ? 1.025 13.618 6.769 1.00 51.06 601 PHE A O 1
ATOM 4157 N N . SER A 1 542 ? -0.333 15.411 6.578 1.00 49.84 602 SER A N 1
ATOM 4158 C CA . SER A 1 542 ? 0.728 16.365 6.291 1.00 47.92 602 SER A CA 1
ATOM 4159 C C . SER A 1 542 ? 0.233 17.773 6.601 1.00 47.09 602 SER A C 1
ATOM 4160 O O . SER A 1 542 ? -0.922 18.109 6.333 1.00 46.03 602 SER A O 1
ATOM 4163 N N . LEU A 1 543 ? 1.105 18.596 7.174 1.00 46.33 603 LEU A N 1
ATOM 4164 C CA . LEU A 1 543 ? 0.737 19.967 7.507 1.00 45.16 603 LEU A CA 1
ATOM 4165 C C . LEU A 1 543 ? 0.371 20.757 6.254 1.00 45.37 603 LEU A C 1
ATOM 4166 O O . LEU A 1 543 ? -0.480 21.651 6.296 1.00 42.92 603 LEU A O 1
ATOM 4171 N N . ASN A 1 544 ? 1.012 20.409 5.141 1.00 46.39 604 ASN A N 1
ATOM 4172 C CA . ASN A 1 544 ? 0.780 21.082 3.868 1.00 48.24 604 ASN A CA 1
ATOM 4173 C C . ASN A 1 544 ? -0.543 20.725 3.177 1.00 48.67 604 ASN A C 1
ATOM 4174 O O . ASN A 1 544 ? -0.821 21.216 2.086 1.00 49.47 604 ASN A O 1
ATOM 4179 N N . ASN A 1 545 ? -1.364 19.885 3.801 1.00 50.16 605 ASN A N 1
ATOM 4180 C CA . ASN A 1 545 ? -2.641 19.515 3.195 1.00 51.82 605 ASN A CA 1
ATOM 4181 C C . ASN A 1 545 ? -3.637 20.676 3.178 1.00 52.14 605 ASN A C 1
ATOM 4182 O O . ASN A 1 545 ? -4.275 20.930 2.154 1.00 53.45 605 ASN A O 1
ATOM 4187 N N . THR A 1 546 ? -3.776 21.376 4.304 1.00 50.37 606 THR A N 1
ATOM 4188 C CA . THR A 1 546 ? -4.698 22.513 4.392 1.00 47.90 606 THR A CA 1
ATOM 4189 C C . THR A 1 546 ? -3.936 23.821 4.237 1.00 46.29 606 THR A C 1
ATOM 4190 O O . THR A 1 546 ? -2.709 23.846 4.339 1.00 47.41 606 THR A O 1
ATOM 4194 N N . ASN A 1 547 ? -4.666 24.906 3.998 1.00 43.83 607 ASN A N 1
ATOM 4195 C CA . ASN A 1 547 ? -4.048 26.217 3.836 1.00 41.34 607 ASN A CA 1
ATOM 4196 C C . ASN A 1 547 ? -4.094 26.994 5.148 1.00 38.82 607 ASN A C 1
ATOM 4197 O O . ASN A 1 547 ? -3.467 28.047 5.283 1.00 35.68 607 ASN A O 1
ATOM 4202 N N . GLY A 1 548 ? -4.840 26.461 6.111 1.00 36.95 608 GLY A N 1
ATOM 4203 C CA . GLY A 1 548 ? -4.966 27.112 7.400 1.00 31.10 608 GLY A CA 1
ATOM 4204 C C . GLY A 1 548 ? -3.712 27.002 8.241 1.00 28.17 608 GLY A C 1
ATOM 4205 O O . GLY A 1 548 ? -2.933 26.058 8.100 1.00 28.40 608 GLY A O 1
ATOM 4206 N N . VAL A 1 549 ? -3.519 27.986 9.112 1.00 24.86 609 VAL A N 1
ATOM 4207 C CA . VAL A 1 549 ? -2.376 28.032 10.010 1.00 21.58 609 VAL A CA 1
ATOM 4208 C C . VAL A 1 549 ? -2.598 27.069 11.180 1.00 20.34 609 VAL A C 1
ATOM 4209 O O . VAL A 1 549 ? -1.661 26.433 11.655 1.00 20.40 609 VAL A O 1
ATOM 4213 N N . LEU A 1 550 ? -3.840 26.961 11.641 1.00 19.75 610 LEU A N 1
ATOM 4214 C CA . LEU A 1 550 ? -4.159 26.046 12.729 1.00 18.39 610 LEU A CA 1
ATOM 4215 C C . LEU A 1 550 ? -4.637 24.723 12.138 1.00 19.11 610 LEU A C 1
ATOM 4216 O O . LEU A 1 550 ? -5.734 24.629 11.582 1.00 20.38 610 LEU A O 1
ATOM 4221 N N . VAL A 1 551 ? -3.798 23.704 12.246 1.00 17.93 611 VAL A N 1
ATOM 4222 C CA . VAL A 1 551 ? -4.131 22.391 11.726 1.00 16.68 611 VAL A CA 1
ATOM 4223 C C . VAL A 1 551 ? -4.574 21.483 12.863 1.00 17.60 611 VAL A C 1
ATOM 4224 O O . VAL A 1 551 ? -3.873 21.334 13.862 1.00 18.60 611 VAL A O 1
ATOM 4228 N N . ASP A 1 552 ? -5.738 20.870 12.697 1.00 19.07 612 ASP A N 1
ATOM 4229 C CA . ASP A 1 552 ? -6.276 19.967 13.700 1.00 19.19 612 ASP A CA 1
ATOM 4230 C C . ASP A 1 552 ? -5.560 18.619 13.645 1.00 19.81 612 ASP A C 1
ATOM 4231 O O . ASP A 1 552 ? -5.558 17.941 12.613 1.00 20.71 612 ASP A O 1
ATOM 4236 N N . VAL A 1 553 ? -4.934 18.246 14.759 1.00 17.93 613 VAL A N 1
ATOM 4237 C CA . VAL A 1 553 ? -4.230 16.975 14.855 1.00 15.41 613 VAL A CA 1
ATOM 4238 C C . VAL A 1 553 ? -4.759 16.155 16.027 1.00 16.56 613 VAL A C 1
ATOM 4239 O O . VAL A 1 553 ? -4.075 15.260 16.519 1.00 15.75 613 VAL A O 1
ATOM 4243 N N . ARG A 1 554 ? -5.973 16.461 16.479 1.00 18.48 614 ARG A N 1
ATOM 4244 C CA . ARG A 1 554 ? -6.559 15.744 17.612 1.00 19.67 614 ARG A CA 1
ATOM 4245 C C . ARG A 1 554 ? -6.597 14.235 17.411 1.00 20.49 614 ARG A C 1
ATOM 4246 O O . ARG A 1 554 ? -6.348 13.475 18.346 1.00 21.96 614 ARG A O 1
ATOM 4254 N N . ASP A 1 555 ? -6.902 13.802 16.192 1.00 21.36 615 ASP A N 1
ATOM 4255 C CA . ASP A 1 555 ? -6.985 12.377 15.889 1.00 22.75 615 ASP A CA 1
ATOM 4256 C C . ASP A 1 555 ? -5.630 11.685 15.763 1.00 22.99 615 ASP A C 1
ATOM 4257 O O . ASP A 1 555 ? -5.563 10.488 15.493 1.00 21.97 615 ASP A O 1
ATOM 4262 N N . ARG A 1 556 ? -4.549 12.428 15.965 1.00 23.48 616 ARG A N 1
ATOM 4263 C CA . ARG A 1 556 ? -3.229 11.829 15.867 1.00 25.13 616 ARG A CA 1
ATOM 4264 C C . ARG A 1 556 ? -2.703 11.413 17.234 1.00 23.63 616 ARG A C 1
ATOM 4265 O O . ARG A 1 556 ? -1.515 11.169 17.408 1.00 24.05 616 ARG A O 1
ATOM 4273 N N . ALA A 1 557 ? -3.609 11.314 18.196 1.00 22.57 617 ALA A N 1
ATOM 4274 C CA . ALA A 1 557 ? -3.255 10.918 19.550 1.00 26.68 617 ALA A CA 1
ATOM 4275 C C . ALA A 1 557 ? -2.723 9.480 19.610 1.00 28.57 617 ALA A C 1
ATOM 4276 O O . ALA A 1 557 ? -3.027 8.655 18.748 1.00 28.18 617 ALA A O 1
ATOM 4278 N N . PRO A 1 558 ? -1.913 9.168 20.634 1.00 31.34 618 PRO A N 1
ATOM 4279 C CA . PRO A 1 558 ? -1.340 7.828 20.806 1.00 34.35 618 PRO A CA 1
ATOM 4280 C C . PRO A 1 558 ? -2.456 6.811 21.036 1.00 36.82 618 PRO A C 1
ATOM 4281 O O . PRO A 1 558 ? -3.370 7.051 21.818 1.00 35.74 618 PRO A O 1
ATOM 4285 N N . THR A 1 559 ? -2.352 5.674 20.360 1.00 40.63 619 THR A N 1
ATOM 4286 C CA . THR A 1 559 ? -3.348 4.606 20.418 1.00 44.13 619 THR A CA 1
ATOM 4287 C C . THR A 1 559 ? -3.840 4.089 21.776 1.00 44.48 619 THR A C 1
ATOM 4288 O O . THR A 1 559 ? -4.984 4.354 22.177 1.00 45.84 619 THR A O 1
ATOM 4292 N N . GLY A 1 560 ? -2.985 3.343 22.471 1.00 41.22 620 GLY A N 1
ATOM 4293 C CA . GLY A 1 560 ? -3.383 2.748 23.735 1.00 38.18 620 GLY A CA 1
ATOM 4294 C C . GLY A 1 560 ? -3.347 3.537 25.028 1.00 36.65 620 GLY A C 1
ATOM 4295 O O . GLY A 1 560 ? -3.550 2.958 26.094 1.00 37.16 620 GLY A O 1
ATOM 4296 N N . VAL A 1 561 ? -3.110 4.840 24.965 1.00 34.98 621 VAL A N 1
ATOM 4297 C CA . VAL A 1 561 ? -3.052 5.627 26.188 1.00 32.33 621 VAL A CA 1
ATOM 4298 C C . VAL A 1 561 ? -4.426 6.175 26.546 1.00 31.92 621 VAL A C 1
ATOM 4299 O O . VAL A 1 561 ? -5.017 6.940 25.783 1.00 33.66 621 VAL A O 1
ATOM 4303 N N . ARG A 1 562 ? -4.937 5.779 27.706 1.00 30.18 622 ARG A N 1
ATOM 4304 C CA . ARG A 1 562 ? -6.249 6.237 28.142 1.00 27.15 622 ARG A CA 1
ATOM 4305 C C . ARG A 1 562 ? -6.230 7.740 28.425 1.00 25.70 622 ARG A C 1
ATOM 4306 O O . ARG A 1 562 ? -7.209 8.446 28.170 1.00 24.64 622 ARG A O 1
ATOM 4314 N N . GLN A 1 563 ? -5.118 8.225 28.967 1.00 22.51 623 GLN A N 1
ATOM 4315 C CA . GLN A 1 563 ? -4.977 9.647 29.246 1.00 20.93 623 GLN A CA 1
ATOM 4316 C C . GLN A 1 563 ? -3.502 10.060 29.202 1.00 20.32 623 GLN A C 1
ATOM 4317 O O . GLN A 1 563 ? -2.611 9.224 29.331 1.00 18.96 623 GLN A O 1
ATOM 4323 N N . GLY A 1 564 ? -3.250 11.350 29.012 1.00 16.74 624 GLY A N 1
ATOM 4324 C CA . GLY A 1 564 ? -1.883 11.836 28.949 1.00 14.12 624 GLY A CA 1
ATOM 4325 C C . GLY A 1 564 ? -1.876 13.143 28.188 1.00 12.78 624 GLY A C 1
ATOM 4326 O O . GLY A 1 564 ? -2.929 13.731 27.979 1.00 12.86 624 GLY A O 1
ATOM 4327 N N . PHE A 1 565 ? -0.709 13.618 27.779 1.00 12.51 625 PHE A N 1
ATOM 4328 C CA . PHE A 1 565 ? -0.667 14.868 27.036 1.00 12.79 625 PHE A CA 1
ATOM 4329 C C . PHE A 1 565 ? -1.095 14.604 25.587 1.00 13.34 625 PHE A C 1
ATOM 4330 O O . PHE A 1 565 ? -0.312 14.162 24.749 1.00 14.34 625 PHE A O 1
ATOM 4338 N N . MET A 1 566 ? -2.369 14.861 25.323 1.00 12.16 626 MET A N 1
ATOM 4339 C CA . MET A 1 566 ? -2.962 14.644 24.016 1.00 13.61 626 MET A CA 1
ATOM 4340 C C . MET A 1 566 ? -2.769 15.853 23.116 1.00 13.85 626 MET A C 1
ATOM 4341 O O . MET A 1 566 ? -2.803 16.989 23.578 1.00 15.64 626 MET A O 1
ATOM 4346 N N . PRO A 1 567 ? -2.564 15.621 21.813 1.00 12.81 627 PRO A N 1
ATOM 4347 C CA . PRO A 1 567 ? -2.366 16.723 20.877 1.00 14.48 627 PRO A CA 1
ATOM 4348 C C . PRO A 1 567 ? -3.696 17.333 20.469 1.00 13.96 627 PRO A C 1
ATOM 4349 O O . PRO A 1 567 ? -4.731 16.678 20.523 1.00 13.49 627 PRO A O 1
ATOM 4353 N N . SER A 1 568 ? -3.671 18.589 20.053 1.00 12.76 628 SER A N 1
ATOM 4354 C CA . SER A 1 568 ? -4.898 19.213 19.612 1.00 14.54 628 SER A CA 1
ATOM 4355 C C . SER A 1 568 ? -4.663 19.981 18.325 1.00 17.63 628 SER A C 1
ATOM 4356 O O . SER A 1 568 ? -5.260 19.674 17.283 1.00 18.93 628 SER A O 1
ATOM 4359 N N . THR A 1 569 ? -3.760 20.953 18.387 1.00 16.74 629 THR A N 1
ATOM 4360 C CA . THR A 1 569 ? -3.493 21.797 17.238 1.00 15.97 629 THR A CA 1
ATOM 4361 C C . THR A 1 569 ? -2.036 21.938 16.841 1.00 15.53 629 THR A C 1
ATOM 4362 O O . THR A 1 569 ? -1.157 22.048 17.679 1.00 17.26 629 THR A O 1
ATOM 4366 N N . ALA A 1 570 ? -1.783 21.930 15.543 1.00 14.86 630 ALA A N 1
ATOM 4367 C CA . ALA A 1 570 ? -0.434 22.125 15.048 1.00 14.98 630 ALA A CA 1
ATOM 4368 C C . ALA A 1 570 ? -0.459 23.528 14.451 1.00 15.35 630 ALA A C 1
ATOM 4369 O O . ALA A 1 570 ? -1.399 23.868 13.728 1.00 15.00 630 ALA A O 1
ATOM 4371 N N . VAL A 1 571 ? 0.537 24.350 14.775 1.00 14.88 631 VAL A N 1
ATOM 4372 C CA . VAL A 1 571 ? 0.587 25.709 14.234 1.00 17.91 631 VAL A CA 1
ATOM 4373 C C . VAL A 1 571 ? 1.561 25.772 13.069 1.00 20.59 631 VAL A C 1
ATOM 4374 O O . VAL A 1 571 ? 2.787 25.700 13.238 1.00 20.78 631 VAL A O 1
ATOM 4378 N N . HIS A 1 572 ? 0.993 25.903 11.878 1.00 23.22 632 HIS A N 1
ATOM 4379 C CA . HIS A 1 572 ? 1.764 25.949 10.644 1.00 25.99 632 HIS A CA 1
ATOM 4380 C C . HIS A 1 572 ? 1.681 27.354 10.054 1.00 25.26 632 HIS A C 1
ATOM 4381 O O . HIS A 1 572 ? 0.869 27.616 9.163 1.00 25.76 632 HIS A O 1
ATOM 4388 N N . ALA A 1 573 ? 2.525 28.251 10.559 1.00 23.81 633 ALA A N 1
ATOM 4389 C CA . ALA A 1 573 ? 2.547 29.639 10.105 1.00 24.02 633 ALA A CA 1
ATOM 4390 C C . ALA A 1 573 ? 3.344 29.846 8.828 1.00 25.39 633 ALA A C 1
ATOM 4391 O O . ALA A 1 573 ? 3.037 30.733 8.034 1.00 26.07 633 ALA A O 1
ATOM 4393 N N . ASN A 1 574 ? 4.370 29.032 8.629 1.00 27.43 634 ASN A N 1
ATOM 4394 C CA . ASN A 1 574 ? 5.202 29.172 7.448 1.00 28.58 634 ASN A CA 1
ATOM 4395 C C . ASN A 1 574 ? 5.795 30.569 7.545 1.00 29.02 634 ASN A C 1
ATOM 4396 O O . ASN A 1 574 ? 5.803 31.334 6.580 1.00 30.38 634 ASN A O 1
ATOM 4401 N N . LYS A 1 575 ? 6.282 30.893 8.737 1.00 27.51 635 LYS A N 1
ATOM 4402 C CA . LYS A 1 575 ? 6.863 32.193 9.007 1.00 24.17 635 LYS A CA 1
ATOM 4403 C C . LYS A 1 575 ? 8.256 32.048 9.583 1.00 23.50 635 LYS A C 1
ATOM 4404 O O . LYS A 1 575 ? 8.778 32.969 10.206 1.00 25.84 635 LYS A O 1
ATOM 4410 N N . GLY A 1 576 ? 8.857 30.881 9.385 1.00 23.78 636 GLY A N 1
ATOM 4411 C CA . GLY A 1 576 ? 10.198 30.650 9.897 1.00 19.45 636 GLY A CA 1
ATOM 4412 C C . GLY A 1 576 ? 10.224 30.198 11.343 1.00 18.46 636 GLY A C 1
ATOM 4413 O O . GLY A 1 576 ? 9.192 29.892 11.929 1.00 17.47 636 GLY A O 1
ATOM 4414 N N . LYS A 1 577 ? 11.420 30.168 11.918 1.00 20.10 637 LYS A N 1
ATOM 4415 C CA . LYS A 1 577 ? 11.617 29.742 13.295 1.00 20.67 637 LYS A CA 1
ATOM 4416 C C . LYS A 1 577 ? 10.953 30.669 14.300 1.00 20.34 637 LYS A C 1
ATOM 4417 O O . LYS A 1 577 ? 10.633 31.822 13.995 1.00 20.80 637 LYS A O 1
ATOM 4423 N N . THR A 1 578 ? 10.742 30.150 15.503 1.00 16.35 638 THR A N 1
ATOM 4424 C CA . THR A 1 578 ? 10.113 30.917 16.562 1.00 15.17 638 THR A CA 1
ATOM 4425 C C . THR A 1 578 ? 11.176 31.681 17.320 1.00 15.41 638 THR A C 1
ATOM 4426 O O . THR A 1 578 ? 12.316 31.237 17.424 1.00 15.52 638 THR A O 1
ATOM 4430 N N . SER A 1 579 ? 10.801 32.845 17.831 1.00 15.54 639 SER A N 1
ATOM 4431 C CA . SER A 1 579 ? 11.719 33.663 18.606 1.00 15.26 639 SER A CA 1
ATOM 4432 C C . SER A 1 579 ? 11.297 33.559 20.075 1.00 13.78 639 SER A C 1
ATOM 4433 O O . SER A 1 579 ? 12.078 33.833 20.980 1.00 13.73 639 SER A O 1
ATOM 4436 N N . ALA A 1 580 ? 10.054 33.138 20.296 1.00 12.34 640 ALA A N 1
ATOM 4437 C CA . ALA A 1 580 ? 9.521 32.974 21.649 1.00 12.72 640 ALA A CA 1
ATOM 4438 C C . ALA A 1 580 ? 8.135 32.307 21.660 1.00 10.83 640 ALA A C 1
ATOM 4439 O O . ALA A 1 580 ? 7.373 32.406 20.701 1.00 9.56 640 ALA A O 1
ATOM 4441 N N . ILE A 1 581 ? 7.822 31.616 22.750 1.00 11.21 641 ILE A N 1
ATOM 4442 C CA . ILE A 1 581 ? 6.522 30.964 22.901 1.00 11.74 641 ILE A CA 1
ATOM 4443 C C . ILE A 1 581 ? 6.161 30.934 24.370 1.00 10.21 641 ILE A C 1
ATOM 4444 O O . ILE A 1 581 ? 7.027 30.922 25.239 1.00 12.54 641 ILE A O 1
ATOM 4449 N N . ASN A 1 582 ? 4.870 30.934 24.646 1.00 12.96 642 ASN A N 1
ATOM 4450 C CA . ASN A 1 582 ? 4.399 30.895 26.012 1.00 11.85 642 ASN A CA 1
ATOM 4451 C C . ASN A 1 582 ? 2.968 30.415 26.079 1.00 10.15 642 ASN A C 1
ATOM 4452 O O . ASN A 1 582 ? 2.048 31.109 25.645 1.00 11.90 642 ASN A O 1
ATOM 4457 N N . ASN A 1 583 ? 2.788 29.224 26.630 1.00 11.24 643 ASN A N 1
ATOM 4458 C CA . ASN A 1 583 ? 1.459 28.665 26.812 1.00 10.89 643 ASN A CA 1
ATOM 4459 C C . ASN A 1 583 ? 1.025 29.177 28.183 1.00 11.22 643 ASN A C 1
ATOM 4460 O O . ASN A 1 583 ? 1.519 28.722 29.211 1.00 12.79 643 ASN A O 1
ATOM 4465 N N . SER A 1 584 ? 0.119 30.142 28.196 1.00 11.88 644 SER A N 1
ATOM 4466 C CA . SER A 1 584 ? -0.358 30.727 29.451 1.00 12.21 644 SER A CA 1
ATOM 4467 C C . SER A 1 584 ? -1.180 29.742 30.265 1.00 11.81 644 SER A C 1
ATOM 4468 O O . SER A 1 584 ? -1.534 28.665 29.785 1.00 11.69 644 SER A O 1
ATOM 4471 N N . ASN A 1 585 ? -1.491 30.135 31.499 1.00 13.06 645 ASN A N 1
ATOM 4472 C CA . ASN A 1 585 ? -2.314 29.315 32.383 1.00 15.45 645 ASN A CA 1
ATOM 4473 C C . ASN A 1 585 ? -3.764 29.778 32.306 1.00 14.87 645 ASN A C 1
ATOM 4474 O O . ASN A 1 585 ? -4.553 29.499 33.199 1.00 18.71 645 ASN A O 1
ATOM 4479 N N . ILE A 1 586 ? -4.116 30.487 31.240 1.00 13.92 646 ILE A N 1
ATOM 4480 C CA . ILE A 1 586 ? -5.489 30.953 31.093 1.00 13.54 646 ILE A CA 1
ATOM 4481 C C . ILE A 1 586 ? -6.077 30.707 29.702 1.00 13.24 646 ILE A C 1
ATOM 4482 O O . ILE A 1 586 ? -6.926 31.460 29.238 1.00 15.54 646 ILE A O 1
ATOM 4487 N N . GLY A 1 587 ? -5.615 29.655 29.037 1.00 12.95 647 GLY A N 1
ATOM 4488 C CA . GLY A 1 587 ? -6.147 29.321 27.730 1.00 15.24 647 GLY A CA 1
ATOM 4489 C C . GLY A 1 587 ? -5.480 29.936 26.512 1.00 16.30 647 GLY A C 1
ATOM 4490 O O . GLY A 1 587 ? -5.687 29.456 25.398 1.00 16.81 647 GLY A O 1
ATOM 4491 N N . PHE A 1 588 ? -4.687 30.985 26.703 1.00 14.77 648 PHE A N 1
ATOM 4492 C CA . PHE A 1 588 ? -4.027 31.634 25.572 1.00 17.25 648 PHE A CA 1
ATOM 4493 C C . PHE A 1 588 ? -2.601 31.155 25.364 1.00 16.95 648 PHE A C 1
ATOM 4494 O O . PHE A 1 588 ? -1.934 30.724 26.303 1.00 17.85 648 PHE A O 1
ATOM 4502 N N . VAL A 1 589 ? -2.147 31.219 24.116 1.00 16.26 649 VAL A N 1
ATOM 4503 C CA . VAL A 1 589 ? -0.783 30.831 23.785 1.00 12.64 649 VAL A CA 1
ATOM 4504 C C . VAL A 1 589 ? -0.164 31.903 22.900 1.00 10.97 649 VAL A C 1
ATOM 4505 O O . VAL A 1 589 ? -0.703 32.248 21.845 1.00 11.65 649 VAL A O 1
ATOM 4509 N N . GLY A 1 590 ? 0.966 32.435 23.336 1.00 8.58 650 GLY A N 1
ATOM 4510 C CA . GLY A 1 590 ? 1.644 33.445 22.553 1.00 7.12 650 GLY A CA 1
ATOM 4511 C C . GLY A 1 590 ? 2.799 32.821 21.795 1.00 9.97 650 GLY A C 1
ATOM 4512 O O . GLY A 1 590 ? 3.546 32.001 22.345 1.00 6.59 650 GLY A O 1
ATOM 4513 N N . ILE A 1 591 ? 2.939 33.196 20.526 1.00 9.82 651 ILE A N 1
ATOM 4514 C CA . ILE A 1 591 ? 4.018 32.685 19.689 1.00 12.97 651 ILE A CA 1
ATOM 4515 C C . ILE A 1 591 ? 4.616 33.849 18.900 1.00 14.72 651 ILE A C 1
ATOM 4516 O O . ILE A 1 591 ? 3.884 34.634 18.296 1.00 13.17 651 ILE A O 1
ATOM 4521 N N . ALA A 1 592 ? 5.942 33.964 18.920 1.00 14.34 652 ALA A N 1
ATOM 4522 C CA . ALA A 1 592 ? 6.629 35.033 18.196 1.00 16.63 652 ALA A CA 1
ATOM 4523 C C . ALA A 1 592 ? 7.608 34.409 17.222 1.00 16.34 652 ALA A C 1
ATOM 4524 O O . ALA A 1 592 ? 8.220 33.387 17.521 1.00 15.28 652 ALA A O 1
ATOM 4526 N N . TYR A 1 593 ? 7.752 35.014 16.050 1.00 17.86 653 TYR A N 1
ATOM 4527 C CA . TYR A 1 593 ? 8.676 34.482 15.066 1.00 15.32 653 TYR A CA 1
ATOM 4528 C C . TYR A 1 593 ? 9.828 35.423 14.804 1.00 16.00 653 TYR A C 1
ATOM 4529 O O . TYR A 1 593 ? 9.658 36.641 14.772 1.00 17.15 653 TYR A O 1
ATOM 4538 N N . ALA A 1 594 ? 11.005 34.836 14.626 1.00 15.03 654 ALA A N 1
ATOM 4539 C CA . ALA A 1 594 ? 12.220 35.580 14.357 1.00 15.53 654 ALA A CA 1
ATOM 4540 C C . ALA A 1 594 ? 11.983 36.617 13.263 1.00 15.69 654 ALA A C 1
ATOM 4541 O O . ALA A 1 594 ? 12.506 37.733 13.327 1.00 15.19 654 ALA A O 1
ATOM 4543 N N . ALA A 1 595 ? 11.187 36.241 12.267 1.00 14.03 655 ALA A N 1
ATOM 4544 C CA . ALA A 1 595 ? 10.886 37.121 11.144 1.00 15.03 655 ALA A CA 1
ATOM 4545 C C . ALA A 1 595 ? 10.030 38.332 11.508 1.00 14.02 655 ALA A C 1
ATOM 4546 O O . ALA A 1 595 ? 9.804 39.199 10.662 1.00 15.39 655 ALA A O 1
ATOM 4548 N N . GLY A 1 596 ? 9.532 38.383 12.745 1.00 13.51 656 GLY A N 1
ATOM 4549 C CA . GLY A 1 596 ? 8.748 39.535 13.171 1.00 13.80 656 GLY A CA 1
ATOM 4550 C C . GLY A 1 596 ? 7.299 39.314 13.554 1.00 15.81 656 GLY A C 1
ATOM 4551 O O . GLY A 1 596 ? 6.719 40.094 14.312 1.00 16.01 656 GLY A O 1
ATOM 4552 N N . SER A 1 597 ? 6.702 38.254 13.032 1.00 17.09 657 SER A N 1
ATOM 4553 C CA . SER A 1 597 ? 5.313 37.962 13.324 1.00 16.35 657 SER A CA 1
ATOM 4554 C C . SER A 1 597 ? 5.080 37.630 14.806 1.00 15.82 657 SER A C 1
ATOM 4555 O O . SER A 1 597 ? 5.954 37.065 15.479 1.00 14.73 657 SER A O 1
ATOM 4558 N N . LEU A 1 598 ? 3.900 38.009 15.303 1.00 15.82 658 LEU A N 1
ATOM 4559 C CA . LEU A 1 598 ? 3.476 37.776 16.690 1.00 13.36 658 LEU A CA 1
ATOM 4560 C C . LEU A 1 598 ? 2.047 37.257 16.622 1.00 13.75 658 LEU A C 1
ATOM 4561 O O . LEU A 1 598 ? 1.172 37.896 16.031 1.00 15.36 658 LEU A O 1
ATOM 4566 N N . MET A 1 599 ? 1.809 36.107 17.236 1.00 12.09 659 MET A N 1
ATOM 4567 C CA . MET A 1 599 ? 0.500 35.466 17.176 1.00 13.25 659 MET A CA 1
ATOM 4568 C C . MET A 1 599 ? -0.076 35.138 18.545 1.00 16.45 659 MET A C 1
ATOM 4569 O O . MET A 1 599 ? 0.644 34.742 19.462 1.00 15.91 659 MET A O 1
ATOM 4574 N N . LEU A 1 600 ? -1.387 35.306 18.677 1.00 17.63 660 LEU A N 1
ATOM 4575 C CA . LEU A 1 600 ? -2.060 35.008 19.930 1.00 16.62 660 LEU A CA 1
ATOM 4576 C C . LEU A 1 600 ? -3.204 34.056 19.653 1.00 15.31 660 LEU A C 1
ATOM 4577 O O . LEU A 1 600 ? -4.109 34.356 18.881 1.00 16.48 660 LEU A O 1
ATOM 4582 N N . ILE A 1 601 ? -3.155 32.903 20.294 1.00 14.74 661 ILE A N 1
ATOM 4583 C CA . ILE A 1 601 ? -4.168 31.884 20.110 1.00 15.06 661 ILE A CA 1
ATOM 4584 C C . ILE A 1 601 ? -4.984 31.685 21.374 1.00 16.48 661 ILE A C 1
ATOM 4585 O O . ILE A 1 601 ? -4.455 31.769 22.484 1.00 19.77 661 ILE A O 1
ATOM 4590 N N . ASP A 1 602 ? -6.277 31.439 21.197 1.00 15.87 662 ASP A N 1
ATOM 4591 C CA . ASP A 1 602 ? -7.167 31.160 22.316 1.00 16.54 662 ASP A CA 1
ATOM 4592 C C . ASP A 1 602 ? -7.477 29.668 22.204 1.00 16.29 662 ASP A C 1
ATOM 4593 O O . ASP A 1 602 ? -8.069 29.234 21.219 1.00 16.42 662 ASP A O 1
ATOM 4598 N N . ARG A 1 603 ? -7.072 28.876 23.190 1.00 15.91 663 ARG A N 1
ATOM 4599 C CA . ARG A 1 603 ? -7.345 27.448 23.126 1.00 16.02 663 ARG A CA 1
ATOM 4600 C C . ARG A 1 603 ? -8.847 27.190 23.083 1.00 17.01 663 ARG A C 1
ATOM 4601 O O . ARG A 1 603 ? -9.284 26.189 22.529 1.00 16.67 663 ARG A O 1
ATOM 4609 N N . ARG A 1 604 ? -9.630 28.090 23.673 1.00 17.95 664 ARG A N 1
ATOM 4610 C CA . ARG A 1 604 ? -11.087 27.976 23.630 1.00 22.85 664 ARG A CA 1
ATOM 4611 C C . ARG A 1 604 ? -11.393 28.204 22.154 1.00 23.90 664 ARG A C 1
ATOM 4612 O O . ARG A 1 604 ? -11.356 29.334 21.686 1.00 30.42 664 ARG A O 1
ATOM 4620 N N . GLY A 1 605 ? -11.673 27.142 21.415 1.00 24.69 665 GLY A N 1
ATOM 4621 C CA . GLY A 1 605 ? -11.921 27.297 19.990 1.00 23.86 665 GLY A CA 1
ATOM 4622 C C . GLY A 1 605 ? -11.391 26.085 19.239 1.00 22.54 665 GLY A C 1
ATOM 4623 O O . GLY A 1 605 ? -12.146 25.149 19.000 1.00 26.78 665 GLY A O 1
ATOM 4624 N N . PRO A 1 606 ? -10.109 26.062 18.844 1.00 19.51 666 PRO A N 1
ATOM 4625 C CA . PRO A 1 606 ? -9.078 27.091 19.033 1.00 16.05 666 PRO A CA 1
ATOM 4626 C C . PRO A 1 606 ? -9.078 28.118 17.899 1.00 16.21 666 PRO A C 1
ATOM 4627 O O . PRO A 1 606 ? -9.489 27.822 16.778 1.00 15.29 666 PRO A O 1
ATOM 4631 N N . ALA A 1 607 ? -8.595 29.320 18.182 1.00 15.50 667 ALA A N 1
ATOM 4632 C CA . ALA A 1 607 ? -8.570 30.354 17.161 1.00 15.47 667 ALA A CA 1
ATOM 4633 C C . ALA A 1 607 ? -7.473 31.393 17.358 1.00 16.25 667 ALA A C 1
ATOM 4634 O O . ALA A 1 607 ? -6.982 31.609 18.470 1.00 17.23 667 ALA A O 1
ATOM 4636 N N . ILE A 1 608 ? -7.088 32.027 16.256 1.00 15.59 668 ILE A N 1
ATOM 4637 C CA . ILE A 1 608 ? -6.081 33.069 16.291 1.00 15.77 668 ILE A CA 1
ATOM 4638 C C . ILE A 1 608 ? -6.859 34.361 16.456 1.00 17.32 668 ILE A C 1
ATOM 4639 O O . ILE A 1 608 ? -7.709 34.681 15.625 1.00 19.14 668 ILE A O 1
ATOM 4644 N N . ILE A 1 609 ? -6.585 35.092 17.530 1.00 17.03 669 ILE A N 1
ATOM 4645 C CA . ILE A 1 609 ? -7.284 36.341 17.789 1.00 17.39 669 ILE A CA 1
ATOM 4646 C C . ILE A 1 609 ? -6.416 37.579 17.563 1.00 16.82 669 ILE A C 1
ATOM 4647 O O . ILE A 1 609 ? -6.876 38.711 17.722 1.00 17.01 669 ILE A O 1
ATOM 4652 N N . TYR A 1 610 ? -5.160 37.363 17.184 1.00 16.34 670 TYR A N 1
ATOM 4653 C CA . TYR A 1 610 ? -4.254 38.467 16.901 1.00 16.24 670 TYR A CA 1
ATOM 4654 C C . TYR A 1 610 ? -3.021 37.968 16.160 1.00 18.53 670 TYR A C 1
ATOM 4655 O O . TYR A 1 610 ? -2.437 36.952 16.524 1.00 19.68 670 TYR A O 1
ATOM 4664 N N . MET A 1 611 ? -2.626 38.683 15.114 1.00 20.13 671 MET A N 1
ATOM 4665 C CA . MET A 1 611 ? -1.450 38.297 14.358 1.00 23.74 671 MET A CA 1
ATOM 4666 C C . MET A 1 611 ? -0.935 39.441 13.513 1.00 25.07 671 MET A C 1
ATOM 4667 O O . MET A 1 611 ? -1.488 39.741 12.458 1.00 26.17 671 MET A O 1
ATOM 4672 N N . GLU A 1 612 ? 0.135 40.072 13.985 1.00 24.91 672 GLU A N 1
ATOM 4673 C CA . GLU A 1 612 ? 0.741 41.189 13.279 1.00 25.83 672 GLU A CA 1
ATOM 4674 C C . GLU A 1 612 ? 2.258 41.020 13.340 1.00 25.85 672 GLU A C 1
ATOM 4675 O O . GLU A 1 612 ? 2.775 40.285 14.186 1.00 24.74 672 GLU A O 1
ATOM 4681 N N . ASN A 1 613 ? 2.970 41.676 12.430 1.00 24.09 673 ASN A N 1
ATOM 4682 C CA . ASN A 1 613 ? 4.422 41.620 12.444 1.00 24.59 673 ASN A CA 1
ATOM 4683 C C . ASN A 1 613 ? 4.820 42.826 13.279 1.00 23.88 673 ASN A C 1
ATOM 4684 O O . ASN A 1 613 ? 4.542 43.958 12.899 1.00 26.55 673 ASN A O 1
ATOM 4689 N N . ILE A 1 614 ? 5.460 42.589 14.417 1.00 23.35 674 ILE A N 1
ATOM 4690 C CA . ILE A 1 614 ? 5.832 43.683 15.306 1.00 23.13 674 ILE A CA 1
ATOM 4691 C C . ILE A 1 614 ? 6.787 44.729 14.728 1.00 23.88 674 ILE A C 1
ATOM 4692 O O . ILE A 1 614 ? 6.922 45.815 15.286 1.00 22.58 674 ILE A O 1
ATOM 4697 N N . ARG A 1 615 ? 7.433 44.421 13.609 1.00 24.11 675 ARG A N 1
ATOM 4698 C CA . ARG A 1 615 ? 8.360 45.374 13.012 1.00 27.85 675 ARG A CA 1
ATOM 4699 C C . ARG A 1 615 ? 7.685 46.666 12.544 1.00 31.91 675 ARG A C 1
ATOM 4700 O O . ARG A 1 615 ? 8.345 47.692 12.392 1.00 32.47 675 ARG A O 1
ATOM 4708 N N . GLU A 1 616 ? 6.374 46.620 12.326 1.00 35.35 676 GLU A N 1
ATOM 4709 C CA . GLU A 1 616 ? 5.635 47.800 11.885 1.00 38.75 676 GLU A CA 1
ATOM 4710 C C . GLU A 1 616 ? 5.109 48.631 13.053 1.00 40.31 676 GLU A C 1
ATOM 4711 O O . GLU A 1 616 ? 4.290 49.531 12.868 1.00 41.32 676 GLU A O 1
ATOM 4717 N N . ILE A 1 617 ? 5.596 48.337 14.253 1.00 41.08 677 ILE A N 1
ATOM 4718 C CA . ILE A 1 617 ? 5.161 49.035 15.460 1.00 40.33 677 ILE A CA 1
ATOM 4719 C C . ILE A 1 617 ? 6.357 49.531 16.271 1.00 39.81 677 ILE A C 1
ATOM 4720 O O . ILE A 1 617 ? 6.234 50.457 17.071 1.00 38.38 677 ILE A O 1
ATOM 4725 N N . SER A 1 618 ? 7.513 48.909 16.056 1.00 39.17 678 SER A N 1
ATOM 4726 C CA . SER A 1 618 ? 8.723 49.257 16.789 1.00 38.33 678 SER A CA 1
ATOM 4727 C C . SER A 1 618 ? 9.202 50.689 16.629 1.00 38.66 678 SER A C 1
ATOM 4728 O O . SER A 1 618 ? 9.193 51.247 15.535 1.00 37.67 678 SER A O 1
ATOM 4731 N N . GLY A 1 619 ? 9.627 51.269 17.745 1.00 40.41 679 GLY A N 1
ATOM 4732 C CA . GLY A 1 619 ? 10.142 52.623 17.741 1.00 41.87 679 GLY A CA 1
ATOM 4733 C C . GLY A 1 619 ? 11.650 52.546 17.596 1.00 43.40 679 GLY A C 1
ATOM 4734 O O . GLY A 1 619 ? 12.313 53.536 17.278 1.00 44.82 679 GLY A O 1
ATOM 4735 N N . ALA A 1 620 ? 12.190 51.357 17.854 1.00 42.39 680 ALA A N 1
ATOM 4736 C CA . ALA A 1 620 ? 13.621 51.100 17.734 1.00 41.85 680 ALA A CA 1
ATOM 4737 C C . ALA A 1 620 ? 13.758 50.206 16.505 1.00 41.41 680 ALA A C 1
ATOM 4738 O O . ALA A 1 620 ? 12.924 50.271 15.601 1.00 42.36 680 ALA A O 1
ATOM 4740 N N . GLN A 1 621 ? 14.792 49.374 16.459 1.00 40.89 681 GLN A N 1
ATOM 4741 C CA . GLN A 1 621 ? 14.968 48.490 15.309 1.00 40.43 681 GLN A CA 1
ATOM 4742 C C . GLN A 1 621 ? 14.653 47.044 15.665 1.00 38.26 681 GLN A C 1
ATOM 4743 O O . GLN A 1 621 ? 15.323 46.115 15.196 1.00 37.77 681 GLN A O 1
ATOM 4749 N N . SER A 1 622 ? 13.622 46.868 16.490 1.00 34.18 682 SER A N 1
ATOM 4750 C CA . SER A 1 622 ? 13.190 45.545 16.929 1.00 29.71 682 SER A CA 1
ATOM 4751 C C . SER A 1 622 ? 12.870 44.609 15.776 1.00 27.42 682 SER A C 1
ATOM 4752 O O . SER A 1 622 ? 12.012 44.892 14.940 1.00 25.68 682 SER A O 1
ATOM 4755 N N . ALA A 1 623 ? 13.571 43.483 15.741 1.00 25.19 683 ALA A N 1
ATOM 4756 C CA . ALA A 1 623 ? 13.361 42.498 14.693 1.00 23.00 683 ALA A CA 1
ATOM 4757 C C . ALA A 1 623 ? 12.298 41.486 15.104 1.00 21.84 683 ALA A C 1
ATOM 4758 O O . ALA A 1 623 ? 11.562 40.984 14.262 1.00 21.41 683 ALA A O 1
ATOM 4760 N N . CYS A 1 624 ? 12.208 41.190 16.397 1.00 21.76 684 CYS A N 1
ATOM 4761 C CA . CYS A 1 624 ? 11.228 40.211 16.862 1.00 20.29 684 CYS A CA 1
ATOM 4762 C C . CYS A 1 624 ? 11.028 40.242 18.361 1.00 19.00 684 CYS A C 1
ATOM 4763 O O . CYS A 1 624 ? 11.781 40.878 19.096 1.00 20.63 684 CYS A O 1
ATOM 4766 N N . VAL A 1 625 ? 10.005 39.534 18.816 1.00 17.79 685 VAL A N 1
ATOM 4767 C CA . VAL A 1 625 ? 9.746 39.454 20.240 1.00 15.87 685 VAL A CA 1
ATOM 4768 C C . VAL A 1 625 ? 10.552 38.274 20.760 1.00 15.47 685 VAL A C 1
ATOM 4769 O O . VAL A 1 625 ? 10.478 37.171 20.228 1.00 12.47 685 VAL A O 1
ATOM 4773 N N . THR A 1 626 ? 11.329 38.514 21.805 1.00 15.19 686 THR A N 1
ATOM 4774 C CA . THR A 1 626 ? 12.167 37.472 22.360 1.00 14.85 686 THR A CA 1
ATOM 4775 C C . THR A 1 626 ? 11.632 36.869 23.643 1.00 14.89 686 THR A C 1
ATOM 4776 O O . THR A 1 626 ? 12.174 35.888 24.139 1.00 16.84 686 THR A O 1
ATOM 4780 N N . CYS A 1 627 ? 10.569 37.456 24.182 1.00 14.99 687 CYS A N 1
ATOM 4781 C CA . CYS A 1 627 ? 9.961 36.940 25.402 1.00 15.32 687 CYS A CA 1
ATOM 4782 C C . CYS A 1 627 ? 8.495 37.347 25.499 1.00 16.06 687 CYS A C 1
ATOM 4783 O O . CYS A 1 627 ? 8.120 38.472 25.162 1.00 16.61 687 CYS A O 1
ATOM 4786 N N . ILE A 1 628 ? 7.672 36.421 25.973 1.00 15.76 688 ILE A N 1
ATOM 4787 C CA . ILE A 1 628 ? 6.247 36.663 26.135 1.00 14.01 688 ILE A CA 1
ATOM 4788 C C . ILE A 1 628 ? 5.790 36.188 27.507 1.00 15.80 688 ILE A C 1
ATOM 4789 O O . ILE A 1 628 ? 6.176 35.106 27.956 1.00 15.98 688 ILE A O 1
ATOM 4794 N N . GLU A 1 629 ? 4.965 36.995 28.169 1.00 13.93 689 GLU A N 1
ATOM 4795 C CA . GLU A 1 629 ? 4.440 36.630 29.471 1.00 14.28 689 GLU A CA 1
ATOM 4796 C C . GLU A 1 629 ? 3.012 37.147 29.641 1.00 13.86 689 GLU A C 1
ATOM 4797 O O . GLU A 1 629 ? 2.643 38.171 29.062 1.00 16.61 689 GLU A O 1
ATOM 4803 N N . PHE A 1 630 ? 2.213 36.438 30.436 1.00 12.21 690 PHE A N 1
ATOM 4804 C CA . PHE A 1 630 ? 0.819 36.816 30.673 1.00 9.52 690 PHE A CA 1
ATOM 4805 C C . PHE A 1 630 ? 0.599 37.196 32.112 1.00 11.05 690 PHE A C 1
ATOM 4806 O O . PHE A 1 630 ? 0.954 36.445 33.028 1.00 12.06 690 PHE A O 1
ATOM 4814 N N . VAL A 1 631 ? -0.013 38.357 32.312 1.00 12.66 691 VAL A N 1
ATOM 4815 C CA . VAL A 1 631 ? -0.257 38.853 33.657 1.00 13.41 691 VAL A CA 1
ATOM 4816 C C . VAL A 1 631 ? -1.642 39.430 33.835 1.00 14.68 691 VAL A C 1
ATOM 4817 O O . VAL A 1 631 ? -2.338 39.745 32.874 1.00 16.57 691 VAL A O 1
ATOM 4821 N N . ILE A 1 632 ? -2.032 39.569 35.090 1.00 16.38 692 ILE A N 1
ATOM 4822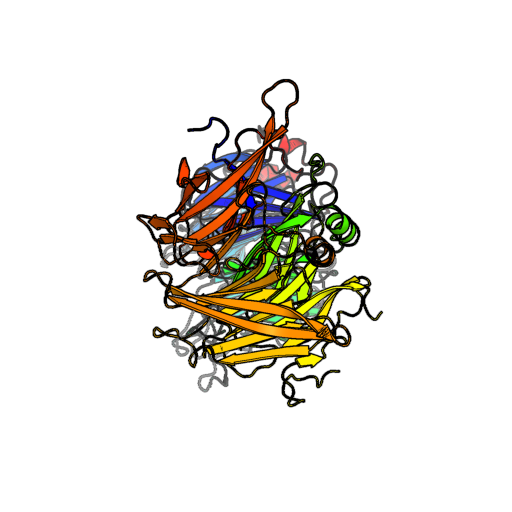 C CA . ILE A 1 632 ? -3.312 40.159 35.430 1.00 14.89 692 ILE A CA 1
ATOM 4823 C C . ILE A 1 632 ? -2.981 41.132 36.536 1.00 15.99 692 ILE A C 1
ATOM 4824 O O . ILE A 1 632 ? -2.666 40.729 37.649 1.00 18.33 692 ILE A O 1
ATOM 4829 N N . MET A 1 633 ? -3.007 42.418 36.202 1.00 18.90 693 MET A N 1
ATOM 4830 C CA . MET A 1 633 ? -2.700 43.481 37.150 1.00 19.20 693 MET A CA 1
ATOM 4831 C C . MET A 1 633 ? -3.242 44.782 36.586 1.00 19.42 693 MET A C 1
ATOM 4832 O O . MET A 1 633 ? -3.809 44.798 35.494 1.00 21.97 693 MET A O 1
ATOM 4837 N N . GLU A 1 634 ? -3.083 45.874 37.326 1.00 20.20 694 GLU A N 1
ATOM 4838 C CA . GLU A 1 634 ? -3.573 47.164 36.860 1.00 17.55 694 GLU A CA 1
ATOM 4839 C C . GLU A 1 634 ? -2.664 47.694 35.764 1.00 18.48 694 GLU A C 1
ATOM 4840 O O . GLU A 1 634 ? -1.449 47.707 35.926 1.00 15.03 694 GLU A O 1
ATOM 4846 N N . TYR A 1 635 ? -3.246 48.113 34.643 1.00 18.29 695 TYR A N 1
ATOM 4847 C CA . TYR A 1 635 ? -2.442 48.693 33.579 1.00 18.06 695 TYR A CA 1
ATOM 4848 C C . TYR A 1 635 ? -2.373 50.178 33.882 1.00 19.03 695 TYR A C 1
ATOM 4849 O O . TYR A 1 635 ? -3.395 50.804 34.146 1.00 17.83 695 TYR A O 1
ATOM 4858 N N . GLY A 1 636 ? -1.172 50.738 33.847 1.00 22.60 696 GLY A N 1
ATOM 4859 C CA . GLY A 1 636 ? -1.011 52.154 34.123 1.00 24.31 696 GLY A CA 1
ATOM 4860 C C . GLY A 1 636 ? -1.762 52.614 35.358 1.00 25.74 696 GLY A C 1
ATOM 4861 O O . GLY A 1 636 ? -1.513 52.142 36.465 1.00 26.67 696 GLY A O 1
ATOM 4862 N N . ASP A 1 637 ? -2.707 53.525 35.165 1.00 27.82 697 ASP A N 1
ATOM 4863 C CA . ASP A 1 637 ? -3.478 54.064 36.278 1.00 29.66 697 ASP A CA 1
ATOM 4864 C C . ASP A 1 637 ? -4.987 54.034 36.009 1.00 28.44 697 ASP A C 1
ATOM 4865 O O . ASP A 1 637 ? -5.696 54.992 36.311 1.00 28.58 697 ASP A O 1
ATOM 4870 N N . ASP A 1 638 ? -5.499 52.939 35.459 1.00 26.60 698 ASP A N 1
ATOM 4871 C CA . ASP A 1 638 ? -6.925 52.920 35.176 1.00 27.98 698 ASP A CA 1
ATOM 4872 C C . ASP A 1 638 ? -7.874 52.416 36.264 1.00 25.23 698 ASP A C 1
ATOM 4873 O O . ASP A 1 638 ? -9.080 52.322 36.037 1.00 24.00 698 ASP A O 1
ATOM 4878 N N . GLY A 1 639 ? -7.339 52.103 37.443 1.00 23.11 699 GLY A N 1
ATOM 4879 C CA . GLY A 1 639 ? -8.178 51.674 38.553 1.00 20.52 699 GLY A CA 1
ATOM 4880 C C . GLY A 1 639 ? -8.751 50.264 38.643 1.00 20.17 699 GLY A C 1
ATOM 4881 O O . GLY A 1 639 ? -9.574 49.993 39.523 1.00 19.71 699 GLY A O 1
ATOM 4882 N N . TYR A 1 640 ? -8.343 49.364 37.756 1.00 18.58 700 TYR A N 1
ATOM 4883 C CA . TYR A 1 640 ? -8.834 47.987 37.801 1.00 17.96 700 TYR A CA 1
ATOM 4884 C C . TYR A 1 640 ? -7.831 47.067 37.107 1.00 17.33 700 TYR A C 1
ATOM 4885 O O . TYR A 1 640 ? -7.054 47.511 36.260 1.00 17.97 700 TYR A O 1
ATOM 4894 N N . SER A 1 641 ? -7.842 45.792 37.473 1.00 14.69 701 SER A N 1
ATOM 4895 C CA . SER A 1 641 ? -6.923 44.839 36.878 1.00 15.12 701 SER A CA 1
ATOM 4896 C C . SER A 1 641 ? -7.422 44.381 35.507 1.00 15.95 701 SER A C 1
ATOM 4897 O O . SER A 1 641 ? -8.633 44.324 35.259 1.00 13.62 701 SER A O 1
ATOM 4900 N N . SER A 1 642 ? -6.478 44.061 34.624 1.00 15.36 702 SER A N 1
ATOM 4901 C CA . SER A 1 642 ? -6.784 43.599 33.267 1.00 15.68 702 SER A CA 1
ATOM 4902 C C . SER A 1 642 ? -5.910 42.407 32.915 1.00 16.26 702 SER A C 1
ATOM 4903 O O . SER A 1 642 ? -4.944 42.104 33.616 1.00 17.98 702 SER A O 1
ATOM 4906 N N . ILE A 1 643 ? -6.250 41.730 31.826 1.00 16.84 703 ILE A N 1
ATOM 4907 C CA . ILE A 1 643 ? -5.445 40.612 31.359 1.00 14.58 703 ILE A CA 1
ATOM 4908 C C . ILE A 1 643 ? -4.477 41.265 30.384 1.00 15.84 703 ILE A C 1
ATOM 4909 O O . ILE A 1 643 ? -4.884 41.800 29.348 1.00 14.90 703 ILE A O 1
ATOM 4914 N N . LEU A 1 644 ? -3.198 41.242 30.730 1.00 15.69 704 LEU A N 1
ATOM 4915 C CA . LEU A 1 644 ? -2.187 41.853 29.891 1.00 17.54 704 LEU A CA 1
ATOM 4916 C C . LEU A 1 644 ? -1.138 40.857 29.414 1.00 18.21 704 LEU A C 1
ATOM 4917 O O . LEU A 1 644 ? -0.663 40.013 30.184 1.00 18.83 704 LEU A O 1
ATOM 4922 N N . MET A 1 645 ? -0.797 40.959 28.133 1.00 16.54 705 MET A N 1
ATOM 4923 C CA . MET A 1 645 ? 0.228 40.120 27.530 1.00 17.08 705 MET A CA 1
ATOM 4924 C C . MET A 1 645 ? 1.399 41.065 27.311 1.00 17.24 705 MET A C 1
ATOM 4925 O O . MET A 1 645 ? 1.303 41.993 26.514 1.00 17.68 705 MET A O 1
ATOM 4930 N N . VAL A 1 646 ? 2.491 40.836 28.032 1.00 17.19 706 VAL A N 1
ATOM 4931 C CA . VAL A 1 646 ? 3.675 41.679 27.933 1.00 15.06 706 VAL A CA 1
ATOM 4932 C C . VAL A 1 646 ? 4.748 41.016 27.078 1.00 17.20 706 VAL A C 1
ATOM 4933 O O . VAL A 1 646 ? 5.112 39.865 27.314 1.00 17.37 706 VAL A O 1
ATOM 4937 N N . CYS A 1 647 ? 5.260 41.748 26.094 1.00 16.55 707 CYS A N 1
ATOM 4938 C CA . CYS A 1 647 ? 6.273 41.209 25.202 1.00 17.39 707 CYS A CA 1
ATOM 4939 C C . CYS A 1 647 ? 7.568 42.007 25.190 1.00 17.57 707 CYS A C 1
ATOM 4940 O O . CYS A 1 647 ? 7.553 43.225 25.074 1.00 17.89 707 CYS A O 1
ATOM 4943 N N . GLY A 1 648 ? 8.690 41.305 25.313 1.00 17.29 708 GLY A N 1
ATOM 4944 C CA . GLY A 1 648 ? 9.983 41.958 25.265 1.00 14.69 708 GLY A CA 1
ATOM 4945 C C . GLY A 1 648 ? 10.575 41.646 23.901 1.00 15.30 708 GLY A C 1
ATOM 4946 O O . GLY A 1 648 ? 10.368 40.545 23.382 1.00 12.65 708 GLY A O 1
ATOM 4947 N N . THR A 1 649 ? 11.304 42.599 23.318 1.00 15.51 709 THR A N 1
ATOM 4948 C CA . THR A 1 649 ? 11.909 42.402 22.004 1.00 15.81 709 THR A CA 1
ATOM 4949 C C . THR A 1 649 ? 13.422 42.246 22.081 1.00 17.57 709 THR A C 1
ATOM 4950 O O . THR A 1 649 ? 14.039 42.462 23.125 1.00 16.72 709 THR A O 1
ATOM 4954 N N . ASP A 1 650 ? 14.020 41.874 20.957 1.00 19.03 710 ASP A N 1
ATOM 4955 C CA . ASP A 1 650 ? 15.463 41.686 20.887 1.00 19.68 710 ASP A CA 1
ATOM 4956 C C . ASP A 1 650 ? 16.219 43.006 21.053 1.00 20.33 710 ASP A C 1
ATOM 4957 O O . ASP A 1 650 ? 17.410 43.010 21.367 1.00 21.97 710 ASP A O 1
ATOM 4962 N N . MET A 1 651 ? 15.526 44.125 20.851 1.00 18.37 711 MET A N 1
ATOM 4963 C CA . MET A 1 651 ? 16.148 45.436 20.984 1.00 19.96 711 MET A CA 1
ATOM 4964 C C . MET A 1 651 ? 15.775 46.188 22.265 1.00 21.16 711 MET A C 1
ATOM 4965 O O . MET A 1 651 ? 15.838 47.411 22.304 1.00 21.85 711 MET A O 1
ATOM 4970 N N . GLY A 1 652 ? 15.386 45.473 23.312 1.00 19.26 712 GLY A N 1
ATOM 4971 C CA . GLY A 1 652 ? 15.047 46.156 24.551 1.00 19.64 712 GLY A CA 1
ATOM 4972 C C . GLY A 1 652 ? 13.687 46.841 24.616 1.00 19.33 712 GLY A C 1
ATOM 4973 O O . GLY A 1 652 ? 13.434 47.632 25.520 1.00 19.61 712 GLY A O 1
ATOM 4974 N N . GLU A 1 653 ? 12.807 46.549 23.667 1.00 19.65 713 GLU A N 1
ATOM 4975 C CA . GLU A 1 653 ? 11.473 47.140 23.675 1.00 20.66 713 GLU A CA 1
ATOM 4976 C C . GLU A 1 653 ? 10.461 46.245 24.393 1.00 19.73 713 GLU A C 1
ATOM 4977 O O . GLU A 1 653 ? 10.552 45.013 24.350 1.00 17.25 713 GLU A O 1
ATOM 4983 N N . VAL A 1 654 ? 9.496 46.877 25.051 1.00 17.08 714 VAL A N 1
ATOM 4984 C CA . VAL A 1 654 ? 8.447 46.155 25.752 1.00 13.51 714 VAL A CA 1
ATOM 4985 C C . VAL A 1 654 ? 7.124 46.577 25.143 1.00 14.40 714 VAL A C 1
ATOM 4986 O O . VAL A 1 654 ? 6.802 47.760 25.117 1.00 14.74 714 VAL A O 1
ATOM 4990 N N . ILE A 1 655 ? 6.372 45.605 24.635 1.00 15.65 715 ILE A N 1
ATOM 4991 C CA . ILE A 1 655 ? 5.074 45.855 24.006 1.00 15.30 715 ILE A CA 1
ATOM 4992 C C . ILE A 1 655 ? 3.981 45.306 24.926 1.00 18.08 715 ILE A C 1
ATOM 4993 O O . ILE A 1 655 ? 3.998 44.117 25.273 1.00 16.28 715 ILE A O 1
ATOM 4998 N N . THR A 1 656 ? 3.033 46.159 25.316 1.00 16.45 716 THR A N 1
ATOM 4999 C CA . THR A 1 656 ? 1.960 45.732 26.202 1.00 16.21 716 THR A CA 1
ATOM 5000 C C . THR A 1 656 ? 0.600 45.651 25.518 1.00 16.99 716 THR A C 1
ATOM 5001 O O . THR A 1 656 ? 0.140 46.615 24.906 1.00 16.25 716 THR A O 1
ATOM 5005 N N . TYR A 1 657 ? -0.038 44.487 25.635 1.00 16.45 717 TYR A N 1
ATOM 5006 C CA . TYR A 1 657 ? -1.346 44.259 25.044 1.00 16.20 717 TYR A CA 1
ATOM 5007 C C . TYR A 1 657 ? -2.397 43.945 26.107 1.00 18.65 717 TYR A C 1
ATOM 5008 O O . TYR A 1 657 ? -2.097 43.311 27.122 1.00 17.73 717 TYR A O 1
ATOM 5017 N N . LYS A 1 658 ? -3.627 44.393 25.855 1.00 18.08 718 LYS A N 1
ATOM 5018 C CA . LYS A 1 658 ? -4.758 44.145 26.743 1.00 20.22 718 LYS A CA 1
ATOM 5019 C C . LYS A 1 658 ? -5.657 43.099 26.098 1.00 19.68 718 LYS A C 1
ATOM 5020 O O . LYS A 1 658 ? -6.039 43.231 24.936 1.00 19.15 718 LYS A O 1
ATOM 5026 N N . ILE A 1 659 ? -5.988 42.061 26.855 1.00 18.60 719 ILE A N 1
ATOM 5027 C CA . ILE A 1 659 ? -6.851 41.000 26.369 1.00 19.41 719 ILE A CA 1
ATOM 5028 C C . ILE A 1 659 ? -8.205 41.203 27.051 1.00 21.56 719 ILE A C 1
ATOM 5029 O O . ILE A 1 659 ? -8.345 40.930 28.240 1.00 21.78 719 ILE A O 1
ATOM 5034 N N . LEU A 1 660 ? -9.198 41.674 26.298 1.00 20.83 720 LEU A N 1
ATOM 5035 C CA . LEU A 1 660 ? -10.507 41.955 26.881 1.00 22.95 720 LEU A CA 1
ATOM 5036 C C . LEU A 1 660 ? -11.652 40.999 26.573 1.00 22.88 720 LEU A C 1
ATOM 5037 O O . LEU A 1 660 ? -11.930 40.694 25.411 1.00 22.55 720 LEU A O 1
ATOM 5042 N N . PRO A 1 661 ? -12.335 40.517 27.625 1.00 22.79 721 PRO A N 1
ATOM 5043 C CA . PRO A 1 661 ? -13.466 39.600 27.467 1.00 23.59 721 PRO A CA 1
ATOM 5044 C C . PRO A 1 661 ? -14.508 40.356 26.667 1.00 24.89 721 PRO A C 1
ATOM 5045 O O . PRO A 1 661 ? -14.949 41.429 27.077 1.00 25.27 721 PRO A O 1
ATOM 5049 N N . ALA A 1 662 ? -14.880 39.808 25.518 1.00 26.24 722 ALA A N 1
ATOM 5050 C CA . ALA A 1 662 ? -15.856 40.450 24.654 1.00 29.47 722 ALA A CA 1
ATOM 5051 C C . ALA A 1 662 ? -17.170 39.675 24.590 1.00 31.26 722 ALA A C 1
ATOM 5052 O O . ALA A 1 662 ? -17.478 38.876 25.471 1.00 30.42 722 ALA A O 1
ATOM 5054 N N . SER A 1 663 ? -17.936 39.925 23.535 1.00 35.14 723 SER A N 1
ATOM 5055 C CA . SER A 1 663 ? -19.220 39.266 23.330 1.00 39.57 723 SER A CA 1
ATOM 5056 C C . SER A 1 663 ? -19.072 37.807 22.891 1.00 39.70 723 SER A C 1
ATOM 5057 O O . SER A 1 663 ? -18.082 37.426 22.260 1.00 39.29 723 SER A O 1
ATOM 5060 N N . GLY A 1 664 ? -20.071 36.999 23.233 1.00 39.65 724 GLY A N 1
ATOM 5061 C CA . GLY A 1 664 ? -20.060 35.598 22.853 1.00 38.52 724 GLY A CA 1
ATOM 5062 C C . GLY A 1 664 ? -18.900 34.799 23.406 1.00 36.98 724 GLY A C 1
ATOM 5063 O O . GLY A 1 664 ? -18.481 33.812 22.804 1.00 35.40 724 GLY A O 1
ATOM 5064 N N . GLY A 1 665 ? -18.372 35.226 24.546 1.00 35.56 725 GLY A N 1
ATOM 5065 C CA . GLY A 1 665 ? -17.269 34.506 25.150 1.00 35.84 725 GLY A CA 1
ATOM 5066 C C . GLY A 1 665 ? -15.947 34.617 24.411 1.00 35.59 725 GLY A C 1
ATOM 5067 O O . GLY A 1 665 ? -15.019 33.853 24.678 1.00 36.16 725 GLY A O 1
ATOM 5068 N N . LYS A 1 666 ? -15.853 35.563 23.484 1.00 33.78 726 LYS A N 1
ATOM 5069 C CA . LYS A 1 666 ? -14.622 35.759 22.732 1.00 33.69 726 LYS A CA 1
ATOM 5070 C C . LYS A 1 666 ? -13.776 36.858 23.380 1.00 32.57 726 LYS A C 1
ATOM 5071 O O . LYS A 1 666 ? -14.196 37.478 24.358 1.00 31.74 726 LYS A O 1
ATOM 5077 N N . PHE A 1 667 ? -12.581 37.098 22.850 1.00 30.50 727 PHE A N 1
ATOM 5078 C CA . PHE A 1 667 ? -11.722 38.137 23.414 1.00 28.02 727 PHE A CA 1
ATOM 5079 C C . PHE A 1 667 ? -11.150 39.087 22.369 1.00 26.42 727 PHE A C 1
ATOM 5080 O O . PHE A 1 667 ? -10.746 38.665 21.288 1.00 24.37 727 PHE A O 1
ATOM 5088 N N . ASP A 1 668 ? -11.128 40.373 22.700 1.00 27.04 728 ASP A N 1
ATOM 5089 C CA . ASP A 1 668 ? -10.561 41.379 21.812 1.00 28.51 728 ASP A CA 1
ATOM 5090 C C . ASP A 1 668 ? -9.144 41.653 22.306 1.00 26.73 728 ASP A C 1
ATOM 5091 O O . ASP A 1 668 ? -8.876 41.554 23.503 1.00 26.33 728 ASP A O 1
ATOM 5096 N N . VAL A 1 669 ? -8.242 41.986 21.388 1.00 24.95 729 VAL A N 1
ATOM 5097 C CA . VAL A 1 669 ? -6.865 42.290 21.745 1.00 21.88 729 VAL A CA 1
ATOM 5098 C C . VAL A 1 669 ? -6.598 43.767 21.448 1.00 23.36 729 VAL A C 1
ATOM 5099 O O . VAL A 1 669 ? -6.828 44.239 20.337 1.00 22.25 729 VAL A O 1
ATOM 5103 N N . GLN A 1 670 ? -6.105 44.488 22.448 1.00 23.69 730 GLN A N 1
ATOM 5104 C CA . GLN A 1 670 ? -5.852 45.918 22.312 1.00 24.20 730 GLN A CA 1
ATOM 5105 C C . GLN A 1 670 ? -4.407 46.283 22.643 1.00 23.38 730 GLN A C 1
ATOM 5106 O O . GLN A 1 670 ? -3.938 46.031 23.748 1.00 24.80 730 GLN A O 1
ATOM 5112 N N . LEU A 1 671 ? -3.707 46.876 21.683 1.00 22.47 731 LEU A N 1
ATOM 5113 C CA . LEU A 1 671 ? -2.322 47.284 21.891 1.00 23.41 731 LEU A CA 1
ATOM 5114 C C . LEU A 1 671 ? -2.342 48.508 22.797 1.00 24.18 731 LEU A C 1
ATOM 5115 O O . LEU A 1 671 ? -2.879 49.547 22.419 1.00 25.38 731 LEU A O 1
ATOM 5120 N N . MET A 1 672 ? -1.763 48.397 23.988 1.00 24.24 732 MET A N 1
ATOM 5121 C CA . MET A 1 672 ? -1.752 49.529 24.913 1.00 23.60 732 MET A CA 1
ATOM 5122 C C . MET A 1 672 ? -0.629 50.499 24.590 1.00 24.63 732 MET A C 1
ATOM 5123 O O . MET A 1 672 ? -0.831 51.711 24.568 1.00 23.12 732 MET A O 1
ATOM 5128 N N . ASP A 1 673 ? 0.561 49.963 24.348 1.00 27.55 733 ASP A N 1
ATOM 5129 C CA . ASP A 1 673 ? 1.700 50.798 24.009 1.00 28.05 733 ASP A CA 1
ATOM 5130 C C . ASP A 1 673 ? 2.963 49.989 23.874 1.00 27.01 733 ASP A C 1
ATOM 5131 O O . ASP A 1 673 ? 3.056 48.860 24.360 1.00 23.98 733 ASP A O 1
ATOM 5136 N N . ILE A 1 674 ? 3.936 50.595 23.207 1.00 27.07 734 ILE A N 1
ATOM 5137 C CA . ILE A 1 674 ? 5.236 49.990 22.997 1.00 27.96 734 ILE A CA 1
ATOM 5138 C C . ILE A 1 674 ? 6.257 51.018 23.476 1.00 28.58 734 ILE A C 1
ATOM 5139 O O . ILE A 1 674 ? 6.234 52.178 23.052 1.00 27.76 734 ILE A O 1
ATOM 5144 N N . THR A 1 675 ? 7.133 50.582 24.380 1.00 27.38 735 THR A N 1
ATOM 5145 C CA . THR A 1 675 ? 8.145 51.442 24.974 1.00 27.00 735 THR A CA 1
ATOM 5146 C C . THR A 1 675 ? 9.535 50.816 24.914 1.00 27.40 735 THR A C 1
ATOM 5147 O O . THR A 1 675 ? 9.696 49.616 25.126 1.00 25.52 735 THR A O 1
ATOM 5151 N N . ASN A 1 676 ? 10.533 51.646 24.621 1.00 27.95 736 ASN A N 1
ATOM 5152 C CA . ASN A 1 676 ? 11.919 51.198 24.535 1.00 29.21 736 ASN A CA 1
ATOM 5153 C C . ASN A 1 676 ? 12.515 51.255 25.938 1.00 27.59 736 ASN A C 1
ATOM 5154 O O . ASN A 1 676 ? 13.066 52.269 26.356 1.00 28.93 736 ASN A O 1
ATOM 5159 N N . VAL A 1 677 ? 12.409 50.140 26.648 1.00 25.87 737 VAL A N 1
ATOM 5160 C CA . VAL A 1 677 ? 12.866 50.037 28.027 1.00 26.02 737 VAL A CA 1
ATOM 5161 C C . VAL A 1 677 ? 14.363 49.911 28.320 1.00 26.22 737 VAL A C 1
ATOM 5162 O O . VAL A 1 677 ? 14.825 50.378 29.362 1.00 23.35 737 VAL A O 1
ATOM 5166 N N . THR A 1 678 ? 15.125 49.290 27.428 1.00 26.14 738 THR A N 1
ATOM 5167 C CA . THR A 1 678 ? 16.548 49.125 27.700 1.00 27.61 738 THR A CA 1
ATOM 5168 C C . THR A 1 678 ? 17.437 48.907 26.477 1.00 26.78 738 THR A C 1
ATOM 5169 O O . THR A 1 678 ? 17.020 48.299 25.495 1.00 27.19 738 THR A O 1
ATOM 5173 N N . SER A 1 679 ? 18.666 49.414 26.554 1.00 27.05 739 SER A N 1
ATOM 5174 C CA . SER A 1 679 ? 19.634 49.262 25.474 1.00 28.87 739 SER A CA 1
ATOM 5175 C C . SER A 1 679 ? 20.350 47.921 25.637 1.00 29.32 739 SER A C 1
ATOM 5176 O O . SER A 1 679 ? 21.242 47.578 24.859 1.00 29.18 739 SER A O 1
ATOM 5179 N N . LYS A 1 680 ? 19.952 47.168 26.657 1.00 30.01 740 LYS A N 1
ATOM 5180 C CA . LYS A 1 680 ? 20.565 45.873 26.940 1.00 31.89 740 LYS A CA 1
ATOM 5181 C C . LYS A 1 680 ? 19.757 44.720 26.341 1.00 30.31 740 LYS A C 1
ATOM 5182 O O . LYS A 1 680 ? 19.504 43.716 27.010 1.00 30.76 740 LYS A O 1
ATOM 5188 N N . GLY A 1 681 ? 19.345 44.870 25.086 1.00 27.43 741 GLY A N 1
ATOM 5189 C CA . GLY A 1 681 ? 18.587 43.819 24.440 1.00 21.49 741 GLY A CA 1
ATOM 5190 C C . GLY A 1 681 ? 19.483 42.608 24.313 1.00 20.21 741 GLY A C 1
ATOM 5191 O O . GLY A 1 681 ? 20.705 42.748 24.367 1.00 17.30 741 GLY A O 1
ATOM 5192 N N . PRO A 1 682 ? 18.917 41.407 24.127 1.00 17.54 742 PRO A N 1
ATOM 5193 C CA . PRO A 1 682 ? 17.483 41.147 24.030 1.00 16.28 742 PRO A CA 1
ATOM 5194 C C . PRO A 1 682 ? 16.852 40.860 25.390 1.00 17.52 742 PRO A C 1
ATOM 5195 O O . PRO A 1 682 ? 17.540 40.505 26.351 1.00 17.99 742 PRO A O 1
ATOM 5199 N N . ILE A 1 683 ? 15.536 41.007 25.459 1.00 16.08 743 ILE A N 1
ATOM 5200 C CA . ILE A 1 683 ? 14.807 40.739 26.688 1.00 17.48 743 ILE A CA 1
ATOM 5201 C C . ILE A 1 683 ? 14.458 39.250 26.643 1.00 17.96 743 ILE A C 1
ATOM 5202 O O . ILE A 1 683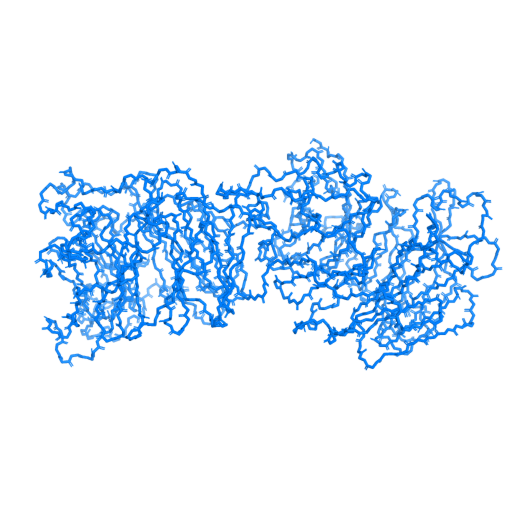 ? 13.744 38.801 25.745 1.00 18.57 743 ILE A O 1
ATOM 5207 N N . HIS A 1 684 ? 14.977 38.481 27.596 1.00 17.32 744 HIS A N 1
ATOM 5208 C CA . HIS A 1 684 ? 14.734 37.042 27.600 1.00 18.91 744 HIS A CA 1
ATOM 5209 C C . HIS A 1 684 ? 14.009 36.508 28.817 1.00 17.50 744 HIS A C 1
ATOM 5210 O O . HIS A 1 684 ? 13.833 35.303 28.957 1.00 16.54 744 HIS A O 1
ATOM 5217 N N . LYS A 1 685 ? 13.595 37.397 29.708 1.00 19.60 745 LYS A N 1
ATOM 5218 C CA . LYS A 1 685 ? 12.854 36.964 30.877 1.00 19.36 745 LYS A CA 1
ATOM 5219 C C . LYS A 1 685 ? 11.938 38.064 31.386 1.00 19.85 745 LYS A C 1
ATOM 5220 O O . LYS A 1 685 ? 12.339 39.221 31.513 1.00 19.50 745 LYS A O 1
ATOM 5226 N N . ILE A 1 686 ? 10.694 37.688 31.668 1.00 18.63 746 ILE A N 1
ATOM 5227 C CA . ILE A 1 686 ? 9.707 38.621 32.180 1.00 16.93 746 ILE A CA 1
ATOM 5228 C C . ILE A 1 686 ? 8.948 38.023 33.368 1.00 17.97 746 ILE A C 1
ATOM 5229 O O . ILE A 1 686 ? 8.512 36.869 33.324 1.00 18.28 746 ILE A O 1
ATOM 5234 N N . ASP A 1 687 ? 8.789 38.808 34.429 1.00 16.63 747 ASP A N 1
ATOM 5235 C CA . ASP A 1 687 ? 8.058 38.343 35.600 1.00 17.84 747 ASP A CA 1
ATOM 5236 C C . ASP A 1 687 ? 7.373 39.524 36.283 1.00 15.59 747 ASP A C 1
ATOM 5237 O O . ASP A 1 687 ? 7.656 40.677 35.956 1.00 19.41 747 ASP A O 1
ATOM 5242 N N . ALA A 1 688 ? 6.474 39.252 37.224 1.00 13.87 748 ALA A N 1
ATOM 5243 C CA . ALA A 1 688 ? 5.772 40.333 37.915 1.00 12.43 748 ALA A CA 1
ATOM 5244 C C . ALA A 1 688 ? 5.230 39.973 39.292 1.00 13.13 748 ALA A C 1
ATOM 5245 O O . ALA A 1 688 ? 4.873 38.820 39.551 1.00 14.94 748 ALA A O 1
ATOM 5247 N N . PHE A 1 689 ? 5.162 40.977 40.166 1.00 12.91 749 PHE A N 1
ATOM 5248 C CA . PHE A 1 689 ? 4.659 40.808 41.529 1.00 15.79 749 PHE A CA 1
ATOM 5249 C C . PHE A 1 689 ? 3.879 42.055 41.965 1.00 16.48 749 PHE A C 1
ATOM 5250 O O . PHE A 1 689 ? 4.189 43.162 41.523 1.00 18.05 749 PHE A O 1
ATOM 5258 N N . SER A 1 690 ? 2.879 41.875 42.829 1.00 16.32 750 SER A N 1
ATOM 5259 C CA . SER A 1 690 ? 2.056 42.996 43.316 1.00 18.79 750 SER A CA 1
ATOM 5260 C C . SER A 1 690 ? 2.844 43.926 44.242 1.00 19.28 750 SER A C 1
ATOM 5261 O O . SER A 1 690 ? 3.637 43.475 45.067 1.00 19.38 750 SER A O 1
ATOM 5264 N N . LYS A 1 691 ? 2.617 45.228 44.100 1.00 20.80 751 LYS A N 1
ATOM 5265 C CA . LYS A 1 691 ? 3.317 46.220 44.911 1.00 22.08 751 LYS A CA 1
ATOM 5266 C C . LYS A 1 691 ? 3.089 46.105 46.411 1.00 22.89 751 LYS A C 1
ATOM 5267 O O . LYS A 1 691 ? 4.019 46.294 47.189 1.00 26.27 751 LYS A O 1
ATOM 5273 N N . GLU A 1 692 ? 1.871 45.789 46.833 1.00 25.13 752 GLU A N 1
ATOM 5274 C CA . GLU A 1 692 ? 1.613 45.689 48.263 1.00 28.48 752 GLU A CA 1
ATOM 5275 C C . GLU A 1 692 ? 1.974 44.340 48.874 1.00 28.50 752 GLU A C 1
ATOM 5276 O O . GLU A 1 692 ? 2.791 44.263 49.792 1.00 28.87 752 GLU A O 1
ATOM 5282 N N . THR A 1 693 ? 1.368 43.279 48.360 1.00 30.11 753 THR A N 1
ATOM 5283 C CA . THR A 1 693 ? 1.606 41.934 48.874 1.00 30.41 753 THR A CA 1
ATOM 5284 C C . THR A 1 693 ? 2.861 41.292 48.314 1.00 28.22 753 THR A C 1
ATOM 5285 O O . THR A 1 693 ? 3.388 40.335 48.879 1.00 25.88 753 THR A O 1
ATOM 5289 N N . LYS A 1 694 ? 3.333 41.819 47.194 1.00 27.48 754 LYS A N 1
ATOM 5290 C CA . LYS A 1 694 ? 4.523 41.282 46.558 1.00 27.16 754 LYS A CA 1
ATOM 5291 C C . LYS A 1 694 ? 4.338 39.811 46.199 1.00 25.66 754 LYS A C 1
ATOM 5292 O O . LYS A 1 694 ? 5.263 39.009 46.298 1.00 24.76 754 LYS A O 1
ATOM 5298 N N . SER A 1 695 ? 3.123 39.459 45.793 1.00 21.95 755 SER A N 1
ATOM 5299 C CA . SER A 1 695 ? 2.849 38.097 45.375 1.00 20.31 755 SER A CA 1
ATOM 5300 C C . SER A 1 695 ? 2.758 38.085 43.848 1.00 21.12 755 SER A C 1
ATOM 5301 O O . SER A 1 695 ? 2.602 39.131 43.208 1.00 19.01 755 SER A O 1
ATOM 5304 N N . SER A 1 696 ? 2.875 36.901 43.265 1.00 22.15 756 SER A N 1
ATOM 5305 C CA . SER A 1 696 ? 2.847 36.754 41.816 1.00 22.41 756 SER A CA 1
ATOM 5306 C C . SER A 1 696 ? 1.650 37.372 41.100 1.00 22.61 756 SER A C 1
ATOM 5307 O O . SER A 1 696 ? 0.526 37.300 41.581 1.00 23.23 756 SER A O 1
ATOM 5310 N N . CYS A 1 697 ? 1.911 37.972 39.940 1.00 23.09 757 CYS A N 1
ATOM 5311 C CA . CYS A 1 697 ? 0.868 38.576 39.114 1.00 20.54 757 CYS A CA 1
ATOM 5312 C C . CYS A 1 697 ? 0.726 37.858 37.766 1.00 19.40 757 CYS A C 1
ATOM 5313 O O . CYS A 1 697 ? 0.027 38.343 36.876 1.00 17.77 757 CYS A O 1
ATOM 5316 N N . LEU A 1 698 ? 1.403 36.720 37.608 1.00 16.36 758 LEU A N 1
ATOM 5317 C CA . LEU A 1 698 ? 1.300 35.957 36.369 1.00 18.13 758 LEU A CA 1
ATOM 5318 C C . LEU A 1 698 ? -0.149 35.474 36.284 1.00 18.92 758 LEU A C 1
ATOM 5319 O O . LEU A 1 698 ? -0.716 35.015 37.277 1.00 20.71 758 LEU A O 1
ATOM 5324 N N . ALA A 1 699 ? -0.745 35.581 35.103 1.00 18.56 759 ALA A N 1
ATOM 5325 C CA . ALA A 1 699 ? -2.145 35.207 34.919 1.00 18.58 759 ALA A CA 1
ATOM 5326 C C . ALA A 1 699 ? -2.502 33.762 35.257 1.00 19.79 759 ALA A C 1
ATOM 5327 O O . ALA A 1 699 ? -1.799 32.828 34.882 1.00 21.59 759 ALA A O 1
ATOM 5329 N N . THR A 1 700 ? -3.612 33.603 35.975 1.00 21.33 760 THR A N 1
ATOM 5330 C CA . THR A 1 700 ? -4.129 32.296 36.385 1.00 21.57 760 THR A CA 1
ATOM 5331 C C . THR A 1 700 ? -5.644 32.340 36.250 1.00 21.16 760 THR A C 1
ATOM 5332 O O . THR A 1 700 ? -6.236 33.415 36.300 1.00 21.19 760 THR A O 1
ATOM 5336 N N . ILE A 1 701 ? -6.274 31.179 36.093 1.00 22.39 761 ILE A N 1
ATOM 5337 C CA . ILE A 1 701 ? -7.729 31.121 35.966 1.00 21.73 761 ILE A CA 1
ATOM 5338 C C . ILE A 1 701 ? -8.444 31.731 37.175 1.00 19.34 761 ILE A C 1
ATOM 5339 O O . ILE A 1 701 ? -9.376 32.503 37.016 1.00 19.45 761 ILE A O 1
ATOM 5344 N N . PRO A 1 702 ? -8.031 31.379 38.397 1.00 20.03 762 PRO A N 1
ATOM 5345 C CA . PRO A 1 702 ? -8.726 31.990 39.538 1.00 20.41 762 PRO A CA 1
ATOM 5346 C C . PRO A 1 702 ? -8.586 33.516 39.522 1.00 23.13 762 PRO A C 1
ATOM 5347 O O . PRO A 1 702 ? -9.526 34.242 39.858 1.00 24.86 762 PRO A O 1
ATOM 5351 N N . LYS A 1 703 ? -7.420 34.011 39.118 1.00 23.95 763 LYS A N 1
ATOM 5352 C CA . LYS A 1 703 ? -7.233 35.452 39.038 1.00 25.52 763 LYS A CA 1
ATOM 5353 C C . LYS A 1 703 ? -8.141 36.032 37.956 1.00 24.90 763 LYS A C 1
ATOM 5354 O O . LYS A 1 703 ? -8.718 37.108 38.117 1.00 28.61 763 LYS A O 1
ATOM 5360 N N . MET A 1 704 ? -8.274 35.313 36.853 1.00 22.55 764 MET A N 1
ATOM 5361 C CA . MET A 1 704 ? -9.104 35.776 35.757 1.00 22.55 764 MET A CA 1
ATOM 5362 C C . MET A 1 704 ? -10.571 35.857 36.185 1.00 23.99 764 MET A C 1
ATOM 5363 O O . MET A 1 704 ? -11.264 36.829 35.880 1.00 22.97 764 MET A O 1
ATOM 5368 N N . GLN A 1 705 ? -11.036 34.838 36.901 1.00 23.59 765 GLN A N 1
ATOM 5369 C CA . GLN A 1 705 ? -12.414 34.809 37.371 1.00 25.71 765 GLN A CA 1
ATOM 5370 C C . GLN A 1 705 ? -12.697 35.972 38.324 1.00 26.54 765 GLN A C 1
ATOM 5371 O O . GLN A 1 705 ? -13.823 36.458 38.401 1.00 27.69 765 GLN A O 1
ATOM 5377 N N . ASN A 1 706 ? -11.673 36.419 39.044 1.00 25.70 766 ASN A N 1
ATOM 5378 C CA . ASN A 1 706 ? -11.830 37.517 39.986 1.00 26.40 766 ASN A CA 1
ATOM 5379 C C . ASN A 1 706 ? -11.987 38.886 39.349 1.00 25.83 766 ASN A C 1
ATOM 5380 O O . ASN A 1 706 ? -12.327 39.847 40.027 1.00 26.34 766 ASN A O 1
ATOM 5385 N N . LEU A 1 707 ? -11.736 38.980 38.050 1.00 25.86 767 LEU A N 1
ATOM 5386 C CA . LEU A 1 707 ? -11.859 40.256 37.364 1.00 25.24 767 LEU A CA 1
ATOM 5387 C C . LEU A 1 707 ? -13.242 40.881 37.561 1.00 25.50 767 LEU A C 1
ATOM 5388 O O . LEU A 1 707 ? -13.361 42.097 37.738 1.00 22.82 767 LEU A O 1
ATOM 5393 N N . SER A 1 708 ? -14.277 40.045 37.549 1.00 24.19 768 SER A N 1
ATOM 5394 C CA . SER A 1 708 ? -15.642 40.518 37.721 1.00 27.01 768 SER A CA 1
ATOM 5395 C C . SER A 1 708 ? -15.839 41.256 39.039 1.00 28.01 768 SER A C 1
ATOM 5396 O O . SER A 1 708 ? -16.803 42.014 39.191 1.00 28.09 768 SER A O 1
ATOM 5399 N N . LYS A 1 709 ? -14.935 41.037 39.991 1.00 28.35 769 LYS A N 1
ATOM 5400 C CA . LYS A 1 709 ? -15.023 41.711 41.283 1.00 30.57 769 LYS A CA 1
ATOM 5401 C C . LYS A 1 709 ? -14.538 43.152 41.171 1.00 30.45 769 LYS A C 1
ATOM 5402 O O . LYS A 1 709 ? -14.835 43.982 42.026 1.00 32.22 769 LYS A O 1
ATOM 5408 N N . GLY A 1 710 ? -13.787 43.443 40.114 1.00 29.80 770 GLY A N 1
ATOM 5409 C CA . GLY A 1 710 ? -13.299 44.794 39.902 1.00 28.93 770 GLY A CA 1
ATOM 5410 C C . GLY A 1 710 ? -12.170 45.240 40.812 1.00 28.13 770 GLY A C 1
ATOM 5411 O O . GLY A 1 710 ? -11.999 46.435 41.055 1.00 28.12 770 GLY A O 1
ATOM 5412 N N . LEU A 1 711 ? -11.401 44.287 41.324 1.00 28.27 771 LEU A N 1
ATOM 5413 C CA . LEU A 1 711 ? -10.288 44.621 42.195 1.00 28.65 771 LEU A CA 1
ATOM 5414 C C . LEU A 1 711 ? -9.197 45.318 41.381 1.00 26.74 771 LEU A C 1
ATOM 5415 O O . LEU A 1 711 ? -9.134 45.186 40.158 1.00 25.85 771 LEU A O 1
ATOM 5420 N N . CYS A 1 712 ? -8.364 46.092 42.064 1.00 26.33 772 CYS A N 1
ATOM 5421 C CA . CYS A 1 712 ? -7.276 46.800 41.409 1.00 25.40 772 CYS A CA 1
ATOM 5422 C C . CYS A 1 712 ? -5.975 46.411 42.096 1.00 23.28 772 CYS A C 1
ATOM 5423 O O . CYS A 1 712 ? -5.775 46.699 43.275 1.00 22.07 772 CYS A O 1
ATOM 5426 N N . ILE A 1 713 ? -5.095 45.747 41.361 1.00 21.72 773 ILE A N 1
ATOM 5427 C CA . ILE A 1 713 ? -3.821 45.335 41.929 1.00 20.74 773 ILE A CA 1
ATOM 5428 C C . ILE A 1 713 ? -2.634 45.933 41.189 1.00 19.61 773 ILE A C 1
ATOM 5429 O O . ILE A 1 713 ? -2.241 45.458 40.131 1.00 21.13 773 ILE A O 1
ATOM 5434 N N . PRO A 1 714 ? -2.066 47.016 41.725 1.00 19.81 774 PRO A N 1
ATOM 5435 C CA . PRO A 1 714 ? -0.913 47.611 41.043 1.00 19.86 774 PRO A CA 1
ATOM 5436 C C . PRO A 1 714 ? 0.303 46.709 41.247 1.00 19.70 774 PRO A C 1
ATOM 5437 O O . PRO A 1 714 ? 0.496 46.155 42.330 1.00 19.10 774 PRO A O 1
ATOM 5441 N N . GLY A 1 715 ? 1.118 46.557 40.207 1.00 18.45 775 GLY A N 1
ATOM 5442 C CA . GLY A 1 715 ? 2.282 45.705 40.324 1.00 15.79 775 GLY A CA 1
ATOM 5443 C C . GLY A 1 715 ? 3.531 46.212 39.636 1.00 16.71 775 GLY A C 1
ATOM 5444 O O . GLY A 1 715 ? 3.549 47.290 39.037 1.00 16.53 775 GLY A O 1
ATOM 5445 N N . ILE A 1 716 ? 4.587 45.417 39.739 1.00 15.12 776 ILE A N 1
ATOM 5446 C CA . ILE A 1 716 ? 5.865 45.740 39.140 1.00 13.70 776 ILE A CA 1
ATOM 5447 C C . ILE A 1 716 ? 6.279 44.614 38.200 1.00 16.37 776 ILE A C 1
ATOM 5448 O O . ILE A 1 716 ? 6.214 43.430 38.556 1.00 16.78 776 ILE A O 1
ATOM 5453 N N . VAL A 1 717 ? 6.694 44.986 36.995 1.00 15.59 777 VAL A N 1
ATOM 5454 C CA . VAL A 1 717 ? 7.123 44.010 36.015 1.00 15.36 777 VAL A CA 1
ATOM 5455 C C . VAL A 1 717 ? 8.648 43.982 35.928 1.00 17.42 777 VAL A C 1
ATOM 5456 O O . VAL A 1 717 ? 9.301 45.027 35.838 1.00 18.39 777 VAL A O 1
ATOM 5460 N N . LEU A 1 718 ? 9.208 42.778 35.973 1.00 17.24 778 LEU A N 1
ATOM 5461 C CA . LEU A 1 718 ? 10.654 42.592 35.894 1.00 17.34 778 LEU A CA 1
ATOM 5462 C C . LEU A 1 718 ? 11.087 42.278 34.473 1.00 15.08 778 LEU A C 1
ATOM 5463 O O . LEU A 1 718 ? 10.636 41.296 33.884 1.00 12.99 778 LEU A O 1
ATOM 5468 N N . ILE A 1 719 ? 11.967 43.104 33.926 1.00 12.65 779 ILE A N 1
ATOM 5469 C CA . ILE A 1 719 ? 12.445 42.885 32.573 1.00 14.02 779 ILE A CA 1
ATOM 5470 C C . ILE A 1 719 ? 13.914 42.512 32.604 1.00 15.77 779 ILE A C 1
ATOM 5471 O O . ILE A 1 719 ? 14.763 43.325 32.984 1.00 18.10 779 ILE A O 1
ATOM 5476 N N . THR A 1 720 ? 14.217 41.280 32.207 1.00 14.67 780 THR A N 1
ATOM 5477 C CA . THR A 1 720 ? 15.597 40.815 32.206 1.00 13.79 780 THR A CA 1
ATOM 5478 C C . THR A 1 720 ? 16.235 40.980 30.838 1.00 14.19 780 THR A C 1
ATOM 5479 O O . THR A 1 720 ? 15.798 40.374 29.857 1.00 12.69 780 THR A O 1
ATOM 5483 N N . GLY A 1 721 ? 17.265 41.821 30.781 1.00 12.81 781 GLY A N 1
ATOM 5484 C CA . GLY A 1 721 ? 17.954 42.059 29.532 1.00 13.36 781 GLY A CA 1
ATOM 5485 C C . GLY A 1 721 ? 19.251 41.283 29.480 1.00 17.14 781 GLY A C 1
ATOM 5486 O O . GLY A 1 721 ? 19.467 40.363 30.273 1.00 16.71 781 GLY A O 1
ATOM 5487 N N . PHE A 1 722 ? 20.117 41.662 28.547 1.00 18.70 782 PHE A N 1
ATOM 5488 C CA . PHE A 1 722 ? 21.409 41.011 28.366 1.00 19.25 782 PHE A CA 1
ATOM 5489 C C . PHE A 1 722 ? 22.181 40.895 29.675 1.00 19.28 782 PHE A C 1
ATOM 5490 O O . PHE A 1 722 ? 22.595 39.802 30.068 1.00 19.37 782 PHE A O 1
ATOM 5498 N N . ASP A 1 723 ? 22.370 42.020 30.353 1.00 18.37 783 ASP A N 1
ATOM 5499 C CA . ASP A 1 723 ? 23.103 42.011 31.613 1.00 21.01 783 ASP A CA 1
ATOM 5500 C C . ASP A 1 723 ? 22.523 43.037 32.563 1.00 19.04 783 ASP A C 1
ATOM 5501 O O . ASP A 1 723 ? 23.248 43.636 33.356 1.00 21.13 783 ASP A O 1
ATOM 5506 N N . ASP A 1 724 ? 21.216 43.239 32.488 1.00 19.61 784 ASP A N 1
ATOM 5507 C CA . ASP A 1 724 ? 20.579 44.228 33.340 1.00 22.55 784 ASP A CA 1
ATOM 5508 C C . ASP A 1 724 ? 19.110 43.895 33.570 1.00 21.27 784 ASP A C 1
ATOM 5509 O O . ASP A 1 724 ? 18.466 43.312 32.708 1.00 25.48 784 ASP A O 1
ATOM 5514 N N . ILE A 1 725 ? 18.592 44.248 34.742 1.00 21.62 785 ILE A N 1
ATOM 5515 C CA . ILE A 1 725 ? 17.195 43.991 35.073 1.00 21.11 785 ILE A CA 1
ATOM 5516 C C . ILE A 1 725 ? 16.445 45.289 35.308 1.00 22.19 785 ILE A C 1
ATOM 5517 O O . ILE A 1 725 ? 16.868 46.132 36.098 1.00 23.52 785 ILE A O 1
ATOM 5522 N N . ARG A 1 726 ? 15.318 45.439 34.627 1.00 22.02 786 ARG A N 1
ATOM 5523 C CA . ARG A 1 726 ? 14.510 46.634 34.757 1.00 20.30 786 ARG A CA 1
ATOM 5524 C C . ARG A 1 726 ? 13.232 46.386 35.555 1.00 21.18 786 ARG A C 1
ATOM 5525 O O . ARG A 1 726 ? 12.538 45.395 35.343 1.00 20.65 786 ARG A O 1
ATOM 5533 N N . LEU A 1 727 ? 12.945 47.281 36.495 1.00 19.92 787 LEU A N 1
ATOM 5534 C CA . LEU A 1 727 ? 11.718 47.209 37.274 1.00 19.94 787 LEU A CA 1
ATOM 5535 C C . LEU A 1 727 ? 10.854 48.335 36.707 1.00 22.05 787 LEU A C 1
ATOM 5536 O O . LEU A 1 727 ? 11.228 49.511 36.778 1.00 22.95 787 LEU A O 1
ATOM 5541 N N . ILE A 1 728 ? 9.712 47.983 36.127 1.00 19.78 788 ILE A N 1
ATOM 5542 C CA . ILE A 1 728 ? 8.844 48.995 35.543 1.00 21.51 788 ILE A CA 1
ATOM 5543 C C . ILE A 1 728 ? 7.391 48.838 35.961 1.00 22.70 788 ILE A C 1
ATOM 5544 O O . ILE A 1 728 ? 6.984 47.795 36.480 1.00 20.29 788 ILE A O 1
ATOM 5549 N N . THR A 1 729 ? 6.617 49.895 35.743 1.00 23.59 789 THR A N 1
ATOM 5550 C CA . THR A 1 729 ? 5.190 49.866 36.030 1.00 24.07 789 THR A CA 1
ATOM 5551 C C . THR A 1 729 ? 4.539 50.051 34.670 1.00 23.31 789 THR A C 1
ATOM 5552 O O . THR A 1 729 ? 4.758 51.064 34.007 1.00 23.45 789 THR A O 1
ATOM 5556 N N . LEU A 1 730 ? 3.764 49.061 34.244 1.00 22.30 790 LEU A N 1
ATOM 5557 C CA . LEU A 1 730 ? 3.101 49.127 32.951 1.00 22.31 790 LEU A CA 1
ATOM 5558 C C . LEU A 1 730 ? 2.218 50.372 32.865 1.00 22.82 790 LEU A C 1
ATOM 5559 O O . LEU A 1 730 ? 1.504 50.705 33.811 1.00 23.25 790 LEU A O 1
ATOM 5564 N N . GLY A 1 731 ? 2.282 51.066 31.733 1.00 22.87 791 GLY A N 1
ATOM 5565 C CA . GLY A 1 731 ? 1.476 52.262 31.562 1.00 23.80 791 GLY A CA 1
ATOM 5566 C C . GLY A 1 731 ? 2.008 53.487 32.290 1.00 23.17 791 GLY A C 1
ATOM 5567 O O . GLY A 1 731 ? 1.330 54.513 32.382 1.00 21.68 791 GLY A O 1
ATOM 5568 N N . LYS A 1 732 ? 3.211 53.375 32.836 1.00 21.99 792 LYS A N 1
ATOM 5569 C CA . LYS A 1 732 ? 3.828 54.496 33.526 1.00 23.68 792 LYS A CA 1
ATOM 5570 C C . LYS A 1 732 ? 5.272 54.617 33.065 1.00 26.14 792 LYS A C 1
ATOM 5571 O O . LYS A 1 732 ? 5.868 53.644 32.578 1.00 26.97 792 LYS A O 1
ATOM 5577 N N . SER A 1 733 ? 5.833 55.812 33.214 1.00 26.22 793 SER A N 1
ATOM 5578 C CA . SER A 1 733 ? 7.198 56.068 32.770 1.00 28.90 793 SER A CA 1
ATOM 5579 C C . SER A 1 733 ? 8.294 55.815 33.804 1.00 27.02 793 SER A C 1
ATOM 5580 O O . SER A 1 733 ? 9.353 55.316 33.460 1.00 28.63 793 SER A O 1
ATOM 5583 N N . LYS A 1 734 ? 8.041 56.145 35.065 1.00 27.93 794 LYS A N 1
ATOM 5584 C CA . LYS A 1 734 ? 9.037 55.956 36.122 1.00 27.16 794 LYS A CA 1
ATOM 5585 C C . LYS A 1 734 ? 9.466 54.493 36.279 1.00 27.45 794 LYS A C 1
ATOM 5586 O O . LYS A 1 734 ? 8.701 53.585 35.975 1.00 27.81 794 LYS A O 1
ATOM 5592 N N . SER A 1 735 ? 10.693 54.267 36.748 1.00 28.48 795 SER A N 1
ATOM 5593 C CA . SER A 1 735 ? 11.207 52.907 36.924 1.00 26.62 795 SER A CA 1
ATOM 5594 C C . SER A 1 735 ? 12.582 52.837 37.596 1.00 26.54 795 SER A C 1
ATOM 5595 O O . SER A 1 735 ? 13.125 53.849 38.048 1.00 26.13 795 SER A O 1
ATOM 5598 N N . THR A 1 736 ? 13.131 51.626 37.660 1.00 25.92 796 THR A N 1
ATOM 5599 C CA . THR A 1 736 ? 14.447 51.393 38.250 1.00 26.45 796 THR A CA 1
ATOM 5600 C C . THR A 1 736 ? 15.148 50.280 37.481 1.00 23.56 796 THR A C 1
ATOM 5601 O O . THR A 1 736 ? 14.574 49.703 36.563 1.00 23.54 796 THR A O 1
ATOM 5605 N N . HIS A 1 737 ? 16.384 49.975 37.856 1.00 21.66 797 HIS A N 1
ATOM 5606 C CA . HIS A 1 737 ? 17.126 48.928 37.169 1.00 20.80 797 HIS A CA 1
ATOM 5607 C C . HIS A 1 737 ? 18.357 48.512 37.948 1.00 17.64 797 HIS A C 1
ATOM 5608 O O . HIS A 1 737 ? 18.865 49.264 38.772 1.00 18.88 797 HIS A O 1
ATOM 5615 N N . LYS A 1 738 ? 18.830 47.306 37.665 1.00 16.76 798 LYS A N 1
ATOM 5616 C CA . LYS A 1 738 ? 19.997 46.748 38.327 1.00 20.00 798 LYS A CA 1
ATOM 5617 C C . LYS A 1 738 ? 20.910 46.091 37.292 1.00 20.24 798 LYS A C 1
ATOM 5618 O O . LYS A 1 738 ? 20.491 45.183 36.575 1.00 21.96 798 LYS A O 1
ATOM 5624 N N . GLY A 1 739 ? 22.152 46.554 37.216 1.00 19.42 799 GLY A N 1
ATOM 5625 C CA . GLY A 1 739 ? 23.090 45.999 36.257 1.00 20.34 799 GLY A CA 1
ATOM 5626 C C . GLY A 1 739 ? 24.005 44.942 36.851 1.00 21.67 799 GLY A C 1
ATOM 5627 O O . GLY A 1 739 ? 24.290 44.950 38.052 1.00 21.40 799 GLY A O 1
ATOM 5628 N N . PHE A 1 740 ? 24.469 44.026 36.005 1.00 21.68 800 PHE A N 1
ATOM 5629 C CA . PHE A 1 740 ? 25.345 42.950 36.453 1.00 20.93 800 PHE A CA 1
ATOM 5630 C C . PHE A 1 740 ? 26.668 42.970 35.702 1.00 22.33 800 PHE A C 1
ATOM 5631 O O . PHE A 1 740 ? 26.734 43.422 34.560 1.00 21.29 800 PHE A O 1
ATOM 5639 N N . LYS A 1 741 ? 27.724 42.488 36.348 1.00 26.59 801 LYS A N 1
ATOM 5640 C CA . LYS A 1 741 ? 29.037 42.463 35.715 1.00 30.56 801 LYS A CA 1
ATOM 5641 C C . LYS A 1 741 ? 29.098 41.463 34.561 1.00 30.80 801 LYS A C 1
ATOM 5642 O O . LYS A 1 741 ? 29.694 41.744 33.521 1.00 32.41 801 LYS A O 1
ATOM 5648 N N . TYR A 1 742 ? 28.489 40.295 34.740 1.00 29.69 802 TYR A N 1
ATOM 5649 C CA . TYR A 1 742 ? 28.474 39.291 33.678 1.00 28.97 802 TYR A CA 1
ATOM 5650 C C . TYR A 1 742 ? 27.092 39.187 33.036 1.00 25.95 802 TYR A C 1
ATOM 5651 O O . TYR A 1 742 ? 26.085 39.557 33.642 1.00 26.57 802 TYR A O 1
ATOM 5660 N N . PRO A 1 743 ? 27.025 38.693 31.793 1.00 23.18 803 PRO A N 1
ATOM 5661 C CA . PRO A 1 743 ? 25.715 38.572 31.147 1.00 20.12 803 PRO A CA 1
ATOM 5662 C C . PRO A 1 743 ? 24.850 37.668 32.004 1.00 17.70 803 PRO A C 1
ATOM 5663 O O . PRO A 1 743 ? 25.365 36.807 32.713 1.00 14.93 803 PRO A O 1
ATOM 5667 N N . LEU A 1 744 ? 23.540 37.867 31.938 1.00 18.70 804 LEU A N 1
ATOM 5668 C CA . LEU A 1 744 ? 22.599 37.075 32.719 1.00 16.39 804 LEU A CA 1
ATOM 5669 C C . LEU A 1 744 ? 22.150 35.821 31.987 1.00 17.84 804 LEU A C 1
ATOM 5670 O O . LEU A 1 744 ? 21.814 35.864 30.801 1.00 18.73 804 LEU A O 1
ATOM 5675 N N . ALA A 1 745 ? 22.130 34.705 32.710 1.00 18.68 805 ALA A N 1
ATOM 5676 C CA . ALA A 1 745 ? 21.707 33.434 32.146 1.00 17.43 805 ALA A CA 1
ATOM 5677 C C . ALA A 1 745 ? 20.226 33.203 32.438 1.00 17.79 805 ALA A C 1
ATOM 5678 O O . ALA A 1 745 ? 19.468 32.808 31.556 1.00 18.72 805 ALA A O 1
ATOM 5680 N N . ALA A 1 746 ? 19.810 33.464 33.675 1.00 18.25 806 ALA A N 1
ATOM 5681 C CA . ALA A 1 746 ? 18.416 33.251 34.050 1.00 18.23 806 ALA A CA 1
ATOM 5682 C C . ALA A 1 746 ? 18.022 34.020 35.298 1.00 17.09 806 ALA A C 1
ATOM 5683 O O . ALA A 1 746 ? 18.855 34.288 36.158 1.00 20.38 806 ALA A O 1
ATOM 5685 N N . THR A 1 747 ? 16.744 34.369 35.390 1.00 15.03 807 THR A N 1
ATOM 5686 C CA . THR A 1 747 ? 16.226 35.086 36.552 1.00 15.74 807 THR A CA 1
ATOM 5687 C C . THR A 1 747 ? 14.833 34.567 36.870 1.00 15.30 807 THR A C 1
ATOM 5688 O O . THR A 1 747 ? 14.197 33.922 36.033 1.00 17.52 807 THR A O 1
ATOM 5692 N N . GLY A 1 748 ? 14.361 34.845 38.080 1.00 15.25 808 GLY A N 1
ATOM 5693 C CA . GLY A 1 748 ? 13.038 34.398 38.467 1.00 16.28 808 GLY A CA 1
ATOM 5694 C C . GLY A 1 748 ? 12.653 34.858 39.861 1.00 19.49 808 GLY A C 1
ATOM 5695 O O . GLY A 1 748 ? 13.517 35.190 40.675 1.00 18.98 808 GLY A O 1
ATOM 5696 N N . LEU A 1 749 ? 11.351 34.884 40.138 1.00 19.39 809 LEU A N 1
ATOM 5697 C CA . LEU A 1 749 ? 10.860 35.296 41.447 1.00 19.27 809 LEU A CA 1
ATOM 5698 C C . LEU A 1 749 ? 10.570 34.060 42.271 1.00 19.58 809 LEU A C 1
ATOM 5699 O O . LEU A 1 749 ? 10.082 33.063 41.751 1.00 21.83 809 LEU A O 1
ATOM 5704 N N . SER A 1 750 ? 10.884 34.121 43.558 1.00 20.30 810 SER A N 1
ATOM 5705 C CA . SER A 1 750 ? 10.622 32.998 44.447 1.00 21.27 810 SER A CA 1
ATOM 5706 C C . SER A 1 750 ? 9.841 33.469 45.650 1.00 21.31 810 SER A C 1
ATOM 5707 O O . SER A 1 750 ? 10.069 34.559 46.166 1.00 21.68 810 SER A O 1
ATOM 5710 N N . TYR A 1 751 ? 8.916 32.633 46.094 1.00 24.67 811 TYR A N 1
ATOM 5711 C CA . TYR A 1 751 ? 8.078 32.964 47.232 1.00 26.89 811 TYR A CA 1
ATOM 5712 C C . TYR A 1 751 ? 8.361 31.995 48.370 1.00 28.60 811 TYR A C 1
ATOM 5713 O O . TYR A 1 751 ? 8.047 30.810 48.286 1.00 31.18 811 TYR A O 1
ATOM 5722 N N . ILE A 1 752 ? 8.960 32.521 49.432 1.00 31.46 812 ILE A N 1
ATOM 5723 C CA . ILE A 1 752 ? 9.337 31.723 50.589 1.00 35.11 812 ILE A CA 1
ATOM 5724 C C . ILE A 1 752 ? 8.593 32.117 51.862 1.00 37.96 812 ILE A C 1
ATOM 5725 O O . ILE A 1 752 ? 8.206 33.271 52.037 1.00 37.79 812 ILE A O 1
ATOM 5730 N N . SER A 1 753 ? 8.404 31.146 52.751 1.00 42.06 813 SER A N 1
ATOM 5731 C CA . SER A 1 753 ? 7.727 31.385 54.020 1.00 46.82 813 SER A CA 1
ATOM 5732 C C . SER A 1 753 ? 8.715 31.157 55.158 1.00 49.78 813 SER A C 1
ATOM 5733 O O . SER A 1 753 ? 9.408 30.139 55.195 1.00 47.57 813 SER A O 1
ATOM 5736 N N . THR A 1 754 ? 8.772 32.108 56.085 1.00 55.06 814 THR A N 1
ATOM 5737 C CA . THR A 1 754 ? 9.688 32.016 57.218 1.00 60.19 814 THR A CA 1
ATOM 5738 C C . THR A 1 754 ? 8.999 32.200 58.560 1.00 62.98 814 THR A C 1
ATOM 5739 O O . THR A 1 754 ? 8.407 33.250 58.822 1.00 64.32 814 THR A O 1
ATOM 5743 N N . VAL A 1 755 ? 9.079 31.181 59.410 1.00 65.91 815 VAL A N 1
ATOM 5744 C CA . VAL A 1 755 ? 8.490 31.268 60.741 1.00 69.30 815 VAL A CA 1
ATOM 5745 C C . VAL A 1 755 ? 9.540 31.977 61.587 1.00 71.09 815 VAL A C 1
ATOM 5746 O O . VAL A 1 755 ? 10.726 31.955 61.250 1.00 70.95 815 VAL A O 1
ATOM 5750 N N . GLU A 1 756 ? 9.114 32.609 62.674 1.00 73.59 816 GLU A N 1
ATOM 5751 C CA . GLU A 1 756 ? 10.059 33.314 63.528 1.00 76.58 816 GLU A CA 1
ATOM 5752 C C . GLU A 1 756 ? 9.500 33.675 64.900 1.00 77.95 816 GLU A C 1
ATOM 5753 O O . GLU A 1 756 ? 10.156 33.451 65.920 1.00 78.00 816 GLU A O 1
ATOM 5759 N N . LYS A 1 757 ? 8.293 34.228 64.931 1.00 79.17 817 LYS A N 1
ATOM 5760 C CA . LYS A 1 757 ? 7.683 34.613 66.196 1.00 80.02 817 LYS A CA 1
ATOM 5761 C C . LYS A 1 757 ? 7.359 33.391 67.058 1.00 80.14 817 LYS A C 1
ATOM 5762 O O . LYS A 1 757 ? 8.262 32.667 67.476 1.00 79.67 817 LYS A O 1
ATOM 5768 N N . ASN A 1 758 ? 6.077 33.161 67.322 1.00 80.43 818 ASN A N 1
ATOM 5769 C CA . ASN A 1 758 ? 5.664 32.029 68.146 1.00 80.68 818 ASN A CA 1
ATOM 5770 C C . ASN A 1 758 ? 5.114 30.912 67.266 1.00 80.94 818 ASN A C 1
ATOM 5771 O O . ASN A 1 758 ? 5.011 29.758 67.690 1.00 81.11 818 ASN A O 1
ATOM 5776 N N . ASN A 1 759 ? 4.767 31.281 66.037 1.00 80.85 819 ASN A N 1
ATOM 5777 C CA . ASN A 1 759 ? 4.215 30.368 65.038 1.00 80.08 819 ASN A CA 1
ATOM 5778 C C . ASN A 1 759 ? 3.756 31.291 63.913 1.00 78.61 819 ASN A C 1
ATOM 5779 O O . ASN A 1 759 ? 2.878 30.955 63.118 1.00 78.84 819 ASN A O 1
ATOM 5784 N N . ASP A 1 760 ? 4.366 32.472 63.869 1.00 76.46 820 ASP A N 1
ATOM 5785 C CA . ASP A 1 760 ? 4.046 33.476 62.865 1.00 75.10 820 ASP A CA 1
ATOM 5786 C C . ASP A 1 760 ? 4.663 33.139 61.515 1.00 73.55 820 ASP A C 1
ATOM 5787 O O . ASP A 1 760 ? 5.870 32.912 61.408 1.00 73.32 820 ASP A O 1
ATOM 5792 N N . ARG A 1 761 ? 3.819 33.109 60.489 1.00 71.18 821 ARG A N 1
ATOM 5793 C CA . ARG A 1 761 ? 4.253 32.808 59.132 1.00 68.57 821 ARG A CA 1
ATOM 5794 C C . ARG A 1 761 ? 4.492 34.081 58.339 1.00 65.66 821 ARG A C 1
ATOM 5795 O O . ARG A 1 761 ? 3.542 34.736 57.913 1.00 65.33 821 ARG A O 1
ATOM 5803 N N . LYS A 1 762 ? 5.756 34.438 58.147 1.00 62.16 822 LYS A N 1
ATOM 5804 C CA . LYS A 1 762 ? 6.066 35.630 57.377 1.00 59.39 822 LYS A CA 1
ATOM 5805 C C . LYS A 1 762 ? 6.691 35.227 56.044 1.00 55.92 822 LYS A C 1
ATOM 5806 O O . LYS A 1 762 ? 7.779 34.649 55.994 1.00 54.92 822 LYS A O 1
ATOM 5812 N N . ASN A 1 763 ? 5.982 35.537 54.965 1.00 50.45 823 ASN A N 1
ATOM 5813 C CA . ASN A 1 763 ? 6.437 35.211 53.625 1.00 45.21 823 ASN A CA 1
ATOM 5814 C C . ASN A 1 763 ? 7.455 36.221 53.121 1.00 40.33 823 ASN A C 1
ATOM 5815 O O . ASN A 1 763 ? 7.531 37.343 53.617 1.00 39.85 823 ASN A O 1
ATOM 5820 N N . LEU A 1 764 ? 8.246 35.808 52.138 1.00 34.29 824 LEU A N 1
ATOM 5821 C CA . LEU A 1 764 ? 9.274 36.666 51.571 1.00 28.05 824 LEU A CA 1
ATOM 5822 C C . LEU A 1 764 ? 9.384 36.439 50.072 1.00 24.56 824 LEU A C 1
ATOM 5823 O O . LEU A 1 764 ? 9.473 35.305 49.603 1.00 21.76 824 LEU A O 1
ATOM 5828 N N . THR A 1 765 ? 9.380 37.531 49.324 1.00 23.21 825 THR A N 1
ATOM 5829 C CA . THR A 1 765 ? 9.483 37.452 47.882 1.00 20.60 825 THR A CA 1
ATOM 5830 C C . THR A 1 765 ? 10.851 37.927 47.464 1.00 21.09 825 THR A C 1
ATOM 5831 O O . THR A 1 765 ? 11.197 39.089 47.658 1.00 23.91 825 THR A O 1
ATOM 5835 N N . VAL A 1 766 ? 11.633 37.024 46.892 1.00 18.78 826 VAL A N 1
ATOM 5836 C CA . VAL A 1 766 ? 12.964 37.376 46.446 1.00 18.85 826 VAL A CA 1
ATOM 5837 C C . VAL A 1 766 ? 13.091 37.114 44.964 1.00 18.35 826 VAL A C 1
ATOM 5838 O O . VAL A 1 766 ? 12.263 36.422 44.375 1.00 20.42 826 VAL A O 1
ATOM 5842 N N . ILE A 1 767 ? 14.123 37.690 44.361 1.00 17.95 827 ILE A N 1
ATOM 5843 C CA . ILE A 1 767 ? 14.406 37.441 42.963 1.00 17.43 827 ILE A CA 1
ATOM 5844 C C . ILE A 1 767 ? 15.760 36.738 42.978 1.00 16.67 827 ILE A C 1
ATOM 5845 O O . ILE A 1 767 ? 16.668 37.117 43.723 1.00 16.51 827 ILE A O 1
ATOM 5850 N N . ILE A 1 768 ? 15.879 35.691 42.178 1.00 16.18 828 ILE A N 1
ATOM 5851 C CA . ILE A 1 768 ? 17.107 34.923 42.101 1.00 12.61 828 ILE A CA 1
ATOM 5852 C C . ILE A 1 768 ? 17.696 35.126 40.715 1.00 14.59 828 ILE A C 1
ATOM 5853 O O . ILE A 1 768 ? 16.967 35.096 39.724 1.00 12.62 828 ILE A O 1
ATOM 5858 N N . THR A 1 769 ? 19.011 35.335 40.647 1.00 15.65 829 THR A N 1
ATOM 5859 C CA . THR A 1 769 ? 19.673 35.541 39.362 1.00 15.60 829 THR A CA 1
ATOM 5860 C C . THR A 1 769 ? 20.870 34.610 39.141 1.00 16.04 829 THR A C 1
ATOM 5861 O O . THR A 1 769 ? 21.589 34.256 40.076 1.00 13.53 829 THR A O 1
ATOM 5865 N N . LEU A 1 770 ? 21.061 34.214 37.887 1.00 15.88 830 LEU A N 1
ATOM 5866 C CA . LEU A 1 770 ? 22.169 33.356 37.492 1.00 17.68 830 LEU A CA 1
ATOM 5867 C C . LEU A 1 770 ? 22.873 34.012 36.307 1.00 18.44 830 LEU A C 1
ATOM 5868 O O . LEU A 1 770 ? 22.250 34.323 35.293 1.00 18.19 830 LEU A O 1
ATOM 5873 N N . GLU A 1 771 ? 24.171 34.241 36.438 1.00 21.07 831 GLU A N 1
ATOM 5874 C CA . GLU A 1 771 ? 24.924 34.851 35.351 1.00 22.24 831 GLU A CA 1
ATOM 5875 C C . GLU A 1 771 ? 25.488 33.713 34.511 1.00 21.12 831 GLU A C 1
ATOM 5876 O O . GLU A 1 771 ? 25.669 32.606 35.024 1.00 23.13 831 GLU A O 1
ATOM 5882 N N . ILE A 1 772 ? 25.740 33.960 33.226 1.00 19.95 832 ILE A N 1
ATOM 5883 C CA . ILE A 1 772 ? 26.233 32.897 32.344 1.00 22.92 832 ILE A CA 1
ATOM 5884 C C . ILE A 1 772 ? 27.522 32.196 32.759 1.00 21.69 832 ILE A C 1
ATOM 5885 O O . ILE A 1 772 ? 27.820 31.119 32.255 1.00 24.50 832 ILE A O 1
ATOM 5890 N N . ASN A 1 773 ? 28.282 32.788 33.671 1.00 21.95 833 ASN A N 1
ATOM 5891 C CA . ASN A 1 773 ? 29.542 32.191 34.096 1.00 20.42 833 ASN A CA 1
ATOM 5892 C C . ASN A 1 773 ? 29.382 31.266 35.294 1.00 20.86 833 ASN A C 1
ATOM 5893 O O . ASN A 1 773 ? 30.350 30.651 35.740 1.00 22.41 833 ASN A O 1
ATOM 5898 N N . GLY A 1 774 ? 28.165 31.179 35.825 1.00 20.48 834 GLY A N 1
ATOM 5899 C CA . GLY A 1 774 ? 27.919 30.318 36.968 1.00 16.40 834 GLY A CA 1
ATOM 5900 C C . GLY A 1 774 ? 27.696 30.993 38.313 1.00 18.03 834 GLY A C 1
ATOM 5901 O O . GLY A 1 774 ? 27.427 30.305 39.299 1.00 20.37 834 GLY A O 1
ATOM 5902 N N . HIS A 1 775 ? 27.805 32.318 38.387 1.00 19.35 835 HIS A N 1
ATOM 5903 C CA . HIS A 1 775 ? 27.601 33.006 39.665 1.00 21.19 835 HIS A CA 1
ATOM 5904 C C . HIS A 1 775 ? 26.109 33.190 39.963 1.00 21.62 835 HIS A C 1
ATOM 5905 O O . HIS A 1 775 ? 25.349 33.654 39.110 1.00 21.33 835 HIS A O 1
ATOM 5912 N N . LEU A 1 776 ? 25.703 32.847 41.183 1.00 22.26 836 LEU A N 1
ATOM 5913 C CA . LEU A 1 776 ? 24.295 32.928 41.583 1.00 23.42 836 LEU A CA 1
ATOM 5914 C C . LEU A 1 776 ? 24.015 33.935 42.701 1.00 21.44 836 LEU A C 1
ATOM 5915 O O . LEU A 1 776 ? 24.766 34.016 43.672 1.00 20.90 836 LEU A O 1
ATOM 5920 N N . ARG A 1 777 ? 22.919 34.680 42.577 1.00 17.93 837 ARG A N 1
ATOM 5921 C CA . ARG A 1 777 ? 22.582 35.681 43.578 1.00 19.41 837 ARG A CA 1
ATOM 5922 C C . ARG A 1 777 ? 21.104 35.738 43.944 1.00 19.59 837 ARG A C 1
ATOM 5923 O O . ARG A 1 777 ? 20.230 35.390 43.148 1.00 21.02 837 ARG A O 1
ATOM 5931 N N . VAL A 1 778 ? 20.839 36.205 45.159 1.00 18.32 838 VAL A N 1
ATOM 5932 C CA . VAL A 1 778 ? 19.482 36.352 45.650 1.00 19.77 838 VAL A CA 1
ATOM 5933 C C . VAL A 1 778 ? 19.306 37.764 46.190 1.00 20.81 838 VAL A C 1
ATOM 5934 O O . VAL A 1 778 ? 20.124 38.235 46.976 1.00 18.32 838 VAL A O 1
ATOM 5938 N N . PHE A 1 779 ? 18.240 38.434 45.755 1.00 22.16 839 PHE A N 1
ATOM 5939 C CA . PHE A 1 779 ? 17.945 39.791 46.205 1.00 21.99 839 PHE A CA 1
ATOM 5940 C C . PHE A 1 779 ? 16.496 39.927 46.655 1.00 24.55 839 PHE A C 1
ATOM 5941 O O . PHE A 1 779 ? 15.615 39.189 46.202 1.00 22.68 839 PHE A O 1
ATOM 5949 N N . THR A 1 780 ? 16.260 40.885 47.548 1.00 26.03 840 THR A N 1
ATOM 5950 C CA . THR A 1 780 ? 14.918 41.186 48.006 1.00 28.00 840 THR A CA 1
ATOM 5951 C C . THR A 1 780 ? 14.475 42.273 47.025 1.00 29.19 840 THR A C 1
ATOM 5952 O O . THR A 1 780 ? 15.316 42.956 46.442 1.00 27.04 840 THR A O 1
ATOM 5956 N N . ILE A 1 781 ? 13.171 42.422 46.823 1.00 31.55 841 ILE A N 1
ATOM 5957 C CA . ILE A 1 781 ? 12.656 43.428 45.893 1.00 32.03 841 ILE A CA 1
ATOM 5958 C C . ILE A 1 781 ? 11.604 44.301 46.567 1.00 32.14 841 ILE A C 1
ATOM 5959 O O . ILE A 1 781 ? 10.970 43.886 47.532 1.00 33.45 841 ILE A O 1
ATOM 5964 N N . PRO A 1 782 ? 11.392 45.520 46.055 1.00 31.69 842 PRO A N 1
ATOM 5965 C CA . PRO A 1 782 ? 12.078 46.103 44.898 1.00 31.33 842 PRO A CA 1
ATOM 5966 C C . PRO A 1 782 ? 13.396 46.827 45.215 1.00 33.03 842 PRO A C 1
ATOM 5967 O O . PRO A 1 782 ? 14.004 47.429 44.326 1.00 34.47 842 PRO A O 1
ATOM 5971 N N . ASP A 1 783 ? 13.839 46.775 46.466 1.00 33.85 843 ASP A N 1
ATOM 5972 C CA . ASP A 1 783 ? 15.077 47.457 46.851 1.00 35.95 843 ASP A CA 1
ATOM 5973 C C . ASP A 1 783 ? 16.339 46.816 46.276 1.00 36.52 843 ASP A C 1
ATOM 5974 O O . ASP A 1 783 ? 17.390 47.458 46.184 1.00 36.41 843 ASP A O 1
ATOM 5979 N N . PHE A 1 784 ? 16.231 45.550 45.886 1.00 36.52 844 PHE A N 1
ATOM 5980 C CA . PHE A 1 784 ? 17.355 44.815 45.312 1.00 35.00 844 PHE A CA 1
ATOM 5981 C C . PHE A 1 784 ? 18.549 44.678 46.234 1.00 33.71 844 PHE A C 1
ATOM 5982 O O . PHE A 1 784 ? 19.689 44.811 45.797 1.00 33.91 844 PHE A O 1
ATOM 5990 N N . LYS A 1 785 ? 18.284 44.416 47.508 1.00 33.53 845 LYS A N 1
ATOM 5991 C CA . LYS A 1 785 ? 19.344 44.236 48.487 1.00 31.53 845 LYS A CA 1
ATOM 5992 C C . LYS A 1 785 ? 19.806 42.776 48.414 1.00 29.22 845 LYS A C 1
ATOM 5993 O O . LYS A 1 785 ? 19.020 41.855 48.641 1.00 24.02 845 LYS A O 1
ATOM 5999 N N . GLU A 1 786 ? 21.080 42.576 48.084 1.00 28.63 846 GLU A N 1
ATOM 6000 C CA . GLU A 1 786 ? 21.649 41.240 47.960 1.00 28.40 846 GLU A CA 1
ATOM 6001 C C . GLU A 1 786 ? 21.610 40.489 49.286 1.00 27.94 846 GLU A C 1
ATOM 6002 O O . GLU A 1 786 ? 22.003 41.022 50.321 1.00 29.47 846 GLU A O 1
ATOM 6008 N N . GLN A 1 787 ? 21.127 39.249 49.242 1.00 25.62 847 GLN A N 1
ATOM 6009 C CA . GLN A 1 787 ? 21.001 38.410 50.431 1.00 24.84 847 GLN A CA 1
ATOM 6010 C C . GLN A 1 787 ? 21.940 37.202 50.381 1.00 26.20 847 GLN A C 1
ATOM 6011 O O . GLN A 1 787 ? 22.239 36.582 51.404 1.00 25.47 847 GLN A O 1
ATOM 6017 N N . MET A 1 788 ? 22.393 36.861 49.181 1.00 25.52 848 MET A N 1
ATOM 6018 C CA . MET A 1 788 ? 23.275 35.722 49.006 1.00 25.76 848 MET A CA 1
ATOM 6019 C C . MET A 1 788 ? 24.079 35.880 47.724 1.00 24.45 848 MET A C 1
ATOM 6020 O O . MET A 1 788 ? 23.574 36.369 46.712 1.00 23.08 848 MET A O 1
ATOM 6025 N N . SER A 1 789 ? 25.338 35.474 47.775 1.00 23.90 849 SER A N 1
ATOM 6026 C CA . SER A 1 789 ? 26.196 35.555 46.607 1.00 24.20 849 SER A CA 1
ATOM 6027 C C . SER A 1 789 ? 27.188 34.415 46.642 1.00 25.21 849 SER A C 1
ATOM 6028 O O . SER A 1 789 ? 28.102 34.407 47.466 1.00 25.25 849 SER A O 1
ATOM 6031 N N . GLU A 1 790 ? 26.995 33.447 45.754 1.00 26.42 850 GLU A N 1
ATOM 6032 C CA . GLU A 1 790 ? 27.886 32.299 45.674 1.00 29.33 850 GLU A CA 1
ATOM 6033 C C . GLU A 1 790 ? 27.977 31.784 44.244 1.00 28.56 850 GLU A C 1
ATOM 6034 O O . GLU A 1 790 ? 27.063 31.965 43.445 1.00 29.49 850 GLU A O 1
ATOM 6040 N N . HIS A 1 791 ? 29.091 31.145 43.919 1.00 28.14 851 HIS A N 1
ATOM 6041 C CA . HIS A 1 791 ? 29.271 30.609 42.583 1.00 25.40 851 HIS A CA 1
ATOM 6042 C C . HIS A 1 791 ? 28.912 29.128 42.615 1.00 25.66 851 HIS A C 1
ATOM 6043 O O . HIS A 1 791 ? 29.131 28.454 43.626 1.00 21.94 851 HIS A O 1
ATOM 6050 N N . ILE A 1 792 ? 28.331 28.631 41.525 1.00 25.66 852 ILE A N 1
ATOM 6051 C CA . ILE A 1 792 ? 28.002 27.216 41.440 1.00 25.71 852 ILE A CA 1
ATOM 6052 C C . ILE A 1 792 ? 29.344 26.492 41.561 1.00 26.47 852 ILE A C 1
ATOM 6053 O O . ILE A 1 792 ? 30.334 26.899 40.954 1.00 28.08 852 ILE A O 1
ATOM 6058 N N . PRO A 1 793 ? 29.392 25.412 42.352 1.00 28.16 853 PRO A N 1
ATOM 6059 C CA . PRO A 1 793 ? 30.577 24.582 42.620 1.00 29.06 853 PRO A CA 1
ATOM 6060 C C . PRO A 1 793 ? 31.399 24.014 41.460 1.00 27.93 853 PRO A C 1
ATOM 6061 O O . PRO A 1 793 ? 32.539 23.605 41.666 1.00 29.60 853 PRO A O 1
ATOM 6065 N N . PHE A 1 794 ? 30.854 23.980 40.252 1.00 26.04 854 PHE A N 1
ATOM 6066 C CA . PHE A 1 794 ? 31.619 23.414 39.146 1.00 24.83 854 PHE A CA 1
ATOM 6067 C C . PHE A 1 794 ? 31.451 24.115 37.807 1.00 20.72 854 PHE A C 1
ATOM 6068 O O . PHE A 1 794 ? 30.546 24.915 37.625 1.00 20.34 854 PHE A O 1
ATOM 6076 N N . PRO A 1 795 ? 32.349 23.826 36.852 1.00 20.40 855 PRO A N 1
ATOM 6077 C CA . PRO A 1 795 ? 32.272 24.451 35.531 1.00 18.54 855 PRO A CA 1
ATOM 6078 C C . PRO A 1 795 ? 30.900 24.234 34.931 1.00 16.87 855 PRO A C 1
ATOM 6079 O O . PRO A 1 795 ? 30.295 23.183 35.141 1.00 18.22 855 PRO A O 1
ATOM 6083 N N . ILE A 1 796 ? 30.410 25.230 34.202 1.00 16.85 856 ILE A N 1
ATOM 6084 C CA . ILE A 1 796 ? 29.108 25.144 33.552 1.00 19.22 856 ILE A CA 1
ATOM 6085 C C . ILE A 1 796 ? 29.233 25.602 32.108 1.00 18.33 856 ILE A C 1
ATOM 6086 O O . ILE A 1 796 ? 29.972 26.548 31.816 1.00 18.81 856 ILE A O 1
ATOM 6091 N N . ALA A 1 797 ? 28.507 24.931 31.212 1.00 16.40 857 ALA A N 1
ATOM 6092 C CA . ALA A 1 797 ? 28.536 25.261 29.788 1.00 18.37 857 ALA A CA 1
ATOM 6093 C C . ALA A 1 797 ? 27.601 26.411 29.431 1.00 18.67 857 ALA A C 1
ATOM 6094 O O . ALA A 1 797 ? 26.399 26.336 29.664 1.00 19.50 857 ALA A O 1
ATOM 6096 N N . ALA A 1 798 ? 28.176 27.463 28.851 1.00 20.07 858 ALA A N 1
ATOM 6097 C CA . ALA A 1 798 ? 27.444 28.655 28.432 1.00 20.69 858 ALA A CA 1
ATOM 6098 C C . ALA A 1 798 ? 26.271 28.311 27.517 1.00 23.03 858 ALA A C 1
ATOM 6099 O O . ALA A 1 798 ? 25.221 28.955 27.553 1.00 21.58 858 ALA A O 1
ATOM 6101 N N . LYS A 1 799 ? 26.472 27.291 26.694 1.00 24.59 859 LYS A N 1
ATOM 6102 C CA . LYS A 1 799 ? 25.469 26.829 25.751 1.00 25.99 859 LYS A CA 1
ATOM 6103 C C . LYS A 1 799 ? 24.134 26.474 26.411 1.00 27.19 859 LYS A C 1
ATOM 6104 O O . LYS A 1 799 ? 23.072 26.905 25.962 1.00 25.86 859 LYS A O 1
ATOM 6110 N N . TYR A 1 800 ? 24.197 25.703 27.490 1.00 27.83 860 TYR A N 1
ATOM 6111 C CA . TYR A 1 800 ? 22.992 25.238 28.171 1.00 26.79 860 TYR A CA 1
ATOM 6112 C C . TYR A 1 800 ? 22.548 26.014 29.403 1.00 25.24 860 TYR A C 1
ATOM 6113 O O . TYR A 1 800 ? 21.385 25.920 29.805 1.00 24.20 860 TYR A O 1
ATOM 6122 N N . ILE A 1 801 ? 23.463 26.781 29.990 1.00 23.36 861 ILE A N 1
ATOM 6123 C CA . ILE A 1 801 ? 23.168 27.553 31.194 1.00 22.49 861 ILE A CA 1
ATOM 6124 C C . ILE A 1 801 ? 21.900 28.412 31.086 1.00 21.71 861 ILE A C 1
ATOM 6125 O O . ILE A 1 801 ? 21.201 28.606 32.077 1.00 21.02 861 ILE A O 1
ATOM 6130 N N . THR A 1 802 ? 21.599 28.903 29.885 1.00 19.43 862 THR A N 1
ATOM 6131 C CA . THR A 1 802 ? 20.430 29.753 29.668 1.00 21.68 862 THR A CA 1
ATOM 6132 C C . THR A 1 802 ? 19.080 29.039 29.717 1.00 22.34 862 THR A C 1
ATOM 6133 O O . THR A 1 802 ? 18.038 29.679 29.595 1.00 24.25 862 THR A O 1
ATOM 6137 N N . GLU A 1 803 ? 19.095 27.721 29.884 1.00 22.87 863 GLU A N 1
ATOM 6138 C CA . GLU A 1 803 ? 17.860 26.941 29.959 1.00 22.67 863 GLU A CA 1
ATOM 6139 C C . GLU A 1 803 ? 17.366 26.857 31.402 1.00 21.36 863 GLU A C 1
ATOM 6140 O O . GLU A 1 803 ? 16.221 26.485 31.649 1.00 20.94 863 GLU A O 1
ATOM 6146 N N . SER A 1 804 ? 18.244 27.213 32.341 1.00 20.82 864 SER A N 1
ATOM 6147 C CA . SER A 1 804 ? 17.956 27.183 33.777 1.00 17.51 864 SER A CA 1
ATOM 6148 C C . SER A 1 804 ? 16.623 27.811 34.160 1.00 17.70 864 SER A C 1
ATOM 6149 O O . SER A 1 804 ? 16.165 28.768 33.528 1.00 18.86 864 SER A O 1
ATOM 6152 N N . SER A 1 805 ? 16.005 27.278 35.210 1.00 15.83 865 SER A N 1
ATOM 6153 C CA . SER A 1 805 ? 14.710 27.779 35.643 1.00 16.25 865 SER A CA 1
ATOM 6154 C C . SER A 1 805 ? 14.636 28.006 37.138 1.00 15.12 865 SER A C 1
ATOM 6155 O O . SER A 1 805 ? 14.898 27.101 37.916 1.00 17.69 865 SER A O 1
ATOM 6158 N N . VAL A 1 806 ? 14.275 29.219 37.534 1.00 15.42 866 VAL A N 1
ATOM 6159 C CA . VAL A 1 806 ? 14.122 29.536 38.945 1.00 15.89 866 VAL A CA 1
ATOM 6160 C C . VAL A 1 806 ? 12.769 28.971 39.375 1.00 15.87 866 VAL A C 1
ATOM 6161 O O . VAL A 1 806 ? 11.779 29.111 38.657 1.00 14.28 866 VAL A O 1
ATOM 6165 N N . LEU A 1 807 ? 12.724 28.329 40.538 1.00 17.74 867 LEU A N 1
ATOM 6166 C CA . LEU A 1 807 ? 11.481 27.727 41.007 1.00 17.29 867 LEU A CA 1
ATOM 6167 C C . LEU A 1 807 ? 10.824 28.454 42.169 1.00 18.78 867 LEU A C 1
ATOM 6168 O O . LEU A 1 807 ? 11.465 29.216 42.892 1.00 19.77 867 LEU A O 1
ATOM 6173 N N . ARG A 1 808 ? 9.537 28.193 42.347 1.00 19.85 868 ARG A N 1
ATOM 6174 C CA . ARG A 1 808 ? 8.735 28.835 43.380 1.00 24.47 868 ARG A CA 1
ATOM 6175 C C . ARG A 1 808 ? 9.242 28.794 44.824 1.00 25.18 868 ARG A C 1
ATOM 6176 O O . ARG A 1 808 ? 8.928 29.689 45.613 1.00 25.93 868 ARG A O 1
ATOM 6184 N N . ASN A 1 809 ? 10.026 27.783 45.178 1.00 23.90 869 ASN A N 1
ATOM 6185 C CA . ASN A 1 809 ? 10.500 27.660 46.556 1.00 23.37 869 ASN A CA 1
ATOM 6186 C C . ASN A 1 809 ? 11.948 28.086 46.806 1.00 21.94 869 ASN A C 1
ATOM 6187 O O . ASN A 1 809 ? 12.528 27.759 47.847 1.00 22.60 869 ASN A O 1
ATOM 6192 N N . GLY A 1 810 ? 12.534 28.811 45.861 1.00 20.75 870 GLY A N 1
ATOM 6193 C CA . GLY A 1 810 ? 13.910 29.249 46.024 1.00 18.84 870 GLY A CA 1
ATOM 6194 C C . GLY A 1 810 ? 14.882 28.342 45.290 1.00 18.42 870 GLY A C 1
ATOM 6195 O O . GLY A 1 810 ? 16.066 28.652 45.153 1.00 16.98 870 GLY A O 1
ATOM 6196 N N . ASP A 1 811 ? 14.379 27.209 44.818 1.00 18.15 871 ASP A N 1
ATOM 6197 C CA . ASP A 1 811 ? 15.210 26.265 44.090 1.00 19.44 871 ASP A CA 1
ATOM 6198 C C . ASP A 1 811 ? 15.451 26.746 42.665 1.00 18.30 871 ASP A C 1
ATOM 6199 O O . ASP A 1 811 ? 14.711 27.579 42.136 1.00 17.61 871 ASP A O 1
ATOM 6204 N N . ILE A 1 812 ? 16.491 26.211 42.044 1.00 16.68 872 ILE A N 1
ATOM 6205 C CA . ILE A 1 812 ? 16.792 26.561 40.669 1.00 13.94 872 ILE A CA 1
ATOM 6206 C C . ILE A 1 812 ? 17.284 25.319 39.955 1.00 13.18 872 ILE A C 1
ATOM 6207 O O . ILE A 1 812 ? 18.148 24.608 40.459 1.00 13.46 872 ILE A O 1
ATOM 6212 N N . ALA A 1 813 ? 16.689 25.036 38.801 1.00 13.71 873 ALA A N 1
ATOM 6213 C CA . ALA A 1 813 ? 17.077 23.885 37.992 1.00 12.86 873 ALA A CA 1
ATOM 6214 C C . ALA A 1 813 ? 18.082 24.385 36.957 1.00 11.98 873 ALA A C 1
ATOM 6215 O O . ALA A 1 813 ? 17.764 25.234 36.126 1.00 11.33 873 ALA A O 1
ATOM 6217 N N . ILE A 1 814 ? 19.291 23.844 37.000 1.00 13.62 874 ILE A N 1
ATOM 6218 C CA . ILE A 1 814 ? 20.340 24.280 36.090 1.00 13.94 874 ILE A CA 1
ATOM 6219 C C . ILE A 1 814 ? 20.901 23.202 35.181 1.00 14.87 874 ILE A C 1
ATOM 6220 O O . ILE A 1 814 ? 21.324 22.145 35.648 1.00 14.13 874 ILE A O 1
ATOM 6225 N N . ARG A 1 815 ? 20.920 23.474 33.880 1.00 14.67 875 ARG A N 1
ATOM 6226 C CA . ARG A 1 815 ? 21.511 22.527 32.956 1.00 15.86 875 ARG A CA 1
ATOM 6227 C C . ARG A 1 815 ? 22.998 22.897 32.912 1.00 15.80 875 ARG A C 1
ATOM 6228 O O . ARG A 1 815 ? 23.372 23.989 32.492 1.00 15.67 875 ARG A O 1
ATOM 6236 N N . VAL A 1 816 ? 23.829 21.976 33.379 1.00 16.06 876 VAL A N 1
ATOM 6237 C CA . VAL A 1 816 ? 25.265 22.169 33.473 1.00 15.82 876 VAL A CA 1
ATOM 6238 C C . VAL A 1 816 ? 26.011 21.886 32.182 1.00 17.76 876 VAL A C 1
ATOM 6239 O O . VAL A 1 816 ? 26.971 22.577 31.837 1.00 20.28 876 VAL A O 1
ATOM 6243 N N . SER A 1 817 ? 25.572 20.863 31.470 1.00 17.78 877 SER A N 1
ATOM 6244 C CA . SER A 1 817 ? 26.211 20.494 30.225 1.00 18.89 877 SER A CA 1
ATOM 6245 C C . SER A 1 817 ? 25.197 19.798 29.342 1.00 20.65 877 SER A C 1
ATOM 6246 O O . SER A 1 817 ? 23.998 19.823 29.613 1.00 20.17 877 SER A O 1
ATOM 6249 N N . GLU A 1 818 ? 25.690 19.169 28.285 1.00 22.68 878 GLU A N 1
ATOM 6250 C CA . GLU A 1 818 ? 24.833 18.463 27.352 1.00 25.45 878 GLU A CA 1
ATOM 6251 C C . GLU A 1 818 ? 24.132 17.242 27.965 1.00 25.09 878 GLU A C 1
ATOM 6252 O O . GLU A 1 818 ? 23.013 16.906 27.575 1.00 22.04 878 GLU A O 1
ATOM 6258 N N . PHE A 1 819 ? 24.775 16.588 28.930 1.00 24.33 879 PHE A N 1
ATOM 6259 C CA . PHE A 1 819 ? 24.165 15.413 29.545 1.00 24.06 879 PHE A CA 1
ATOM 6260 C C . PHE A 1 819 ? 23.840 15.557 31.028 1.00 22.27 879 PHE A C 1
ATOM 6261 O O . PHE A 1 819 ? 23.356 14.609 31.651 1.00 20.66 879 PHE A O 1
ATOM 6269 N N . GLN A 1 820 ? 24.075 16.735 31.596 1.00 22.11 880 GLN A N 1
ATOM 6270 C CA . GLN A 1 820 ? 23.836 16.920 33.023 1.00 22.14 880 GLN A CA 1
ATOM 6271 C C . GLN A 1 820 ? 23.021 18.131 33.482 1.00 20.94 880 GLN A C 1
ATOM 6272 O O . GLN A 1 820 ? 23.137 19.234 32.947 1.00 20.81 880 GLN A O 1
ATOM 6278 N N . ALA A 1 821 ? 22.202 17.906 34.499 1.00 18.69 881 ALA A N 1
ATOM 6279 C CA . ALA A 1 821 ? 21.406 18.968 35.083 1.00 20.81 881 ALA A CA 1
ATOM 6280 C C . ALA A 1 821 ? 21.475 18.784 36.591 1.00 22.16 881 ALA A C 1
ATOM 6281 O O . ALA A 1 821 ? 21.692 17.674 37.083 1.00 23.89 881 ALA A O 1
ATOM 6283 N N . SER A 1 822 ? 21.310 19.877 37.322 1.00 20.70 882 SER A N 1
ATOM 6284 C CA . SER A 1 822 ? 21.345 19.823 38.771 1.00 19.62 882 SER A CA 1
ATOM 6285 C C . SER A 1 822 ? 20.258 20.701 39.331 1.00 18.51 882 SER A C 1
ATOM 6286 O O . SER A 1 822 ? 19.937 21.742 38.771 1.00 21.81 882 SER A O 1
ATOM 6289 N N . LEU A 1 823 ? 19.685 20.262 40.438 1.00 18.28 883 LEU A N 1
ATOM 6290 C CA . LEU A 1 823 ? 18.650 21.013 41.115 1.00 16.38 883 LEU A CA 1
ATOM 6291 C C . LEU A 1 823 ? 19.319 21.573 42.368 1.00 17.49 883 LEU A C 1
ATOM 6292 O O . LEU A 1 823 ? 19.902 20.822 43.153 1.00 15.62 883 LEU A O 1
ATOM 6297 N N . PHE A 1 824 ? 19.265 22.891 42.532 1.00 15.32 884 PHE A N 1
ATOM 6298 C CA . PHE A 1 824 ? 19.863 23.545 43.687 1.00 17.35 884 PHE A CA 1
ATOM 6299 C C . PHE A 1 824 ? 18.805 24.252 44.516 1.00 16.79 884 PHE A C 1
ATOM 6300 O O . PHE A 1 824 ? 17.803 24.725 43.984 1.00 18.32 884 PHE A O 1
ATOM 6308 N N . SER A 1 825 ? 19.047 24.342 45.817 1.00 16.98 885 SER A N 1
ATOM 6309 C CA . SER A 1 825 ? 18.143 25.053 46.710 1.00 20.12 885 SER A CA 1
ATOM 6310 C C . SER A 1 825 ? 18.925 26.267 47.251 1.00 20.56 885 SER A C 1
ATOM 6311 O O . SER A 1 825 ? 20.143 26.194 47.436 1.00 17.53 885 SER A O 1
ATOM 6314 N N . THR A 1 826 ? 18.236 27.387 47.471 1.00 19.87 886 THR A N 1
ATOM 6315 C CA . THR A 1 826 ? 18.901 28.580 47.981 1.00 20.96 886 THR A CA 1
ATOM 6316 C C . THR A 1 826 ? 18.467 28.859 49.403 1.00 24.38 886 THR A C 1
ATOM 6317 O O . THR A 1 826 ? 19.081 29.665 50.103 1.00 24.75 886 THR A O 1
ATOM 6321 N N . VAL A 1 827 ? 17.395 28.191 49.817 1.00 25.37 887 VAL A N 1
ATOM 6322 C CA . VAL A 1 827 ? 16.860 28.347 51.161 1.00 27.57 887 VAL A CA 1
ATOM 6323 C C . VAL A 1 827 ? 17.501 27.309 52.063 1.00 30.89 887 VAL A C 1
ATOM 6324 O O . VAL A 1 827 ? 17.232 26.113 51.939 1.00 31.66 887 VAL A O 1
ATOM 6328 N N . LYS A 1 828 ? 18.348 27.783 52.971 1.00 35.94 888 LYS A N 1
ATOM 6329 C CA . LYS A 1 828 ? 19.077 26.928 53.897 1.00 40.48 888 LYS A CA 1
ATOM 6330 C C . LYS A 1 828 ? 18.218 25.955 54.678 1.00 44.61 888 LYS A C 1
ATOM 6331 O O . LYS A 1 828 ? 18.347 24.740 54.519 1.00 44.23 888 LYS A O 1
ATOM 6337 N N . GLU A 1 829 ? 17.346 26.472 55.533 1.00 49.76 889 GLU A N 1
ATOM 6338 C CA . GLU A 1 829 ? 16.518 25.570 56.313 1.00 56.79 889 GLU A CA 1
ATOM 6339 C C . GLU A 1 829 ? 15.615 24.775 55.385 1.00 58.13 889 GLU A C 1
ATOM 6340 O O . GLU A 1 829 ? 14.845 25.342 54.609 1.00 58.15 889 GLU A O 1
ATOM 6346 N N . GLN A 1 830 ? 15.727 23.456 55.462 1.00 60.27 890 GLN A N 1
ATOM 6347 C CA . GLN A 1 830 ? 14.921 22.587 54.625 1.00 63.31 890 GLN A CA 1
ATOM 6348 C C . GLN A 1 830 ? 14.752 21.236 55.304 1.00 65.10 890 GLN A C 1
ATOM 6349 O O . GLN A 1 830 ? 15.582 20.835 56.124 1.00 65.65 890 GLN A O 1
ATOM 6355 N N . ASP A 1 831 ? 13.662 20.550 54.977 1.00 66.64 891 ASP A N 1
ATOM 6356 C CA . ASP A 1 831 ? 13.392 19.236 55.544 1.00 67.86 891 ASP A CA 1
ATOM 6357 C C . ASP A 1 831 ? 14.185 18.190 54.775 1.00 67.79 891 ASP A C 1
ATOM 6358 O O . ASP A 1 831 ? 13.652 17.492 53.908 1.00 68.36 891 ASP A O 1
ATOM 6363 N N . THR A 1 832 ? 15.468 18.094 55.112 1.00 67.37 892 THR A N 1
ATOM 6364 C CA . THR A 1 832 ? 16.387 17.167 54.463 1.00 65.15 892 THR A CA 1
ATOM 6365 C C . THR A 1 832 ? 16.692 15.909 55.275 1.00 63.66 892 THR A C 1
ATOM 6366 O O . THR A 1 832 ? 17.097 15.986 56.438 1.00 63.82 892 THR A O 1
ATOM 6370 N N . LEU A 1 833 ? 16.496 14.754 54.644 1.00 62.08 893 LEU A N 1
ATOM 6371 C CA . LEU A 1 833 ? 16.773 13.460 55.264 1.00 60.21 893 LEU A CA 1
ATOM 6372 C C . LEU A 1 833 ? 18.122 12.987 54.714 1.00 58.59 893 LEU A C 1
ATOM 6373 O O . LEU A 1 833 ? 18.389 13.136 53.521 1.00 58.09 893 LEU A O 1
ATOM 6378 N N . ALA A 1 834 ? 18.972 12.437 55.579 1.00 57.00 894 ALA A N 1
ATOM 6379 C CA . ALA A 1 834 ? 20.294 11.963 55.159 1.00 54.52 894 ALA A CA 1
ATOM 6380 C C . ALA A 1 834 ? 20.213 11.135 53.881 1.00 52.34 894 ALA A C 1
ATOM 6381 O O . ALA A 1 834 ? 19.327 10.292 53.731 1.00 52.24 894 ALA A O 1
ATOM 6383 N N . PRO A 1 835 ? 21.141 11.370 52.939 1.00 49.92 895 PRO A N 1
ATOM 6384 C CA . PRO A 1 835 ? 21.175 10.646 51.665 1.00 46.39 895 PRO A CA 1
ATOM 6385 C C . PRO A 1 835 ? 21.141 9.143 51.885 1.00 43.71 895 PRO A C 1
ATOM 6386 O O . PRO A 1 835 ? 21.720 8.640 52.847 1.00 42.98 895 PRO A O 1
ATOM 6390 N N . VAL A 1 836 ? 20.453 8.438 50.992 1.00 40.79 896 VAL A N 1
ATOM 6391 C CA . VAL A 1 836 ? 20.327 6.985 51.071 1.00 37.87 896 VAL A CA 1
ATOM 6392 C C . VAL A 1 836 ? 20.629 6.367 49.708 1.00 35.89 896 VAL A C 1
ATOM 6393 O O . VAL A 1 836 ? 20.475 7.021 48.676 1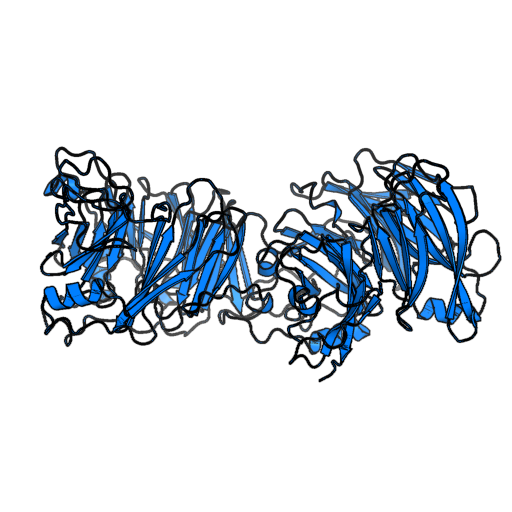.00 36.38 896 VAL A O 1
ATOM 6397 N N . SER A 1 837 ? 21.065 5.113 49.696 1.00 31.96 897 SER A N 1
ATOM 6398 C CA . SER A 1 837 ? 21.372 4.462 48.427 1.00 30.57 897 SER A CA 1
ATOM 6399 C C . SER A 1 837 ? 20.435 3.294 48.115 1.00 26.15 897 SER A C 1
ATOM 6400 O O . SER A 1 837 ? 19.827 2.706 49.014 1.00 24.54 897 SER A O 1
ATOM 6403 N N . ASP A 1 838 ? 20.312 2.973 46.834 1.00 21.96 898 ASP A N 1
ATOM 6404 C CA . ASP A 1 838 ? 19.460 1.868 46.422 1.00 20.24 898 ASP A CA 1
ATOM 6405 C C . ASP A 1 838 ? 20.221 0.579 46.639 1.00 19.25 898 ASP A C 1
ATOM 6406 O O . ASP A 1 838 ? 21.435 0.589 46.853 1.00 15.83 898 ASP A O 1
ATOM 6411 N N . THR A 1 839 ? 19.508 -0.537 46.605 1.00 20.60 899 THR A N 1
ATOM 6412 C CA . THR A 1 839 ? 20.165 -1.822 46.773 1.00 18.57 899 THR A CA 1
ATOM 6413 C C . THR A 1 839 ? 20.447 -2.401 45.393 1.00 18.22 899 THR A C 1
ATOM 6414 O O . THR A 1 839 ? 19.574 -2.390 44.516 1.00 19.18 899 THR A O 1
ATOM 6418 N N . LEU A 1 840 ? 21.673 -2.878 45.193 1.00 14.98 900 LEU A N 1
ATOM 6419 C CA . LEU A 1 840 ? 22.054 -3.470 43.921 1.00 14.11 900 LEU A CA 1
ATOM 6420 C C . LEU A 1 840 ? 22.053 -4.990 44.007 1.00 16.41 900 LEU A C 1
ATOM 6421 O O . LEU A 1 840 ? 21.325 -5.667 43.284 1.00 15.48 900 LEU A O 1
ATOM 6426 N N . TYR A 1 841 ? 22.871 -5.523 44.908 1.00 20.66 901 TYR A N 1
ATOM 6427 C CA . TYR A 1 841 ? 22.987 -6.962 45.056 1.00 21.82 901 TYR A CA 1
ATOM 6428 C C . TYR A 1 841 ? 21.797 -7.611 45.748 1.00 23.63 901 TYR A C 1
ATOM 6429 O O . TYR A 1 841 ? 21.424 -7.231 46.858 1.00 23.67 901 TYR A O 1
ATOM 6438 N N . ILE A 1 842 ? 21.203 -8.591 45.075 1.00 23.69 902 ILE A N 1
ATOM 6439 C CA . ILE A 1 842 ? 20.068 -9.320 45.619 1.00 26.68 902 ILE A CA 1
ATOM 6440 C C . ILE A 1 842 ? 20.547 -10.734 45.913 1.00 27.83 902 ILE A C 1
ATOM 6441 O O . ILE A 1 842 ? 21.097 -11.410 45.038 1.00 25.21 902 ILE A O 1
ATOM 6446 N N . ASN A 1 843 ? 20.347 -11.166 47.154 1.00 29.93 903 ASN A N 1
ATOM 6447 C CA . ASN A 1 843 ? 20.766 -12.490 47.594 1.00 31.53 903 ASN A CA 1
ATOM 6448 C C . ASN A 1 843 ? 19.965 -13.646 47.024 1.00 31.50 903 ASN A C 1
ATOM 6449 O O . ASN A 1 843 ? 18.789 -13.506 46.686 1.00 30.36 903 ASN A O 1
ATOM 6454 N N . GLY A 1 844 ? 20.623 -14.794 46.924 1.00 32.29 904 GLY A N 1
ATOM 6455 C CA . GLY A 1 844 ? 19.960 -15.989 46.445 1.00 33.29 904 GLY A CA 1
ATOM 6456 C C . GLY A 1 844 ? 19.709 -16.159 44.964 1.00 34.17 904 GLY A C 1
ATOM 6457 O O . GLY A 1 844 ? 19.155 -17.178 44.564 1.00 36.41 904 GLY A O 1
ATOM 6458 N N . ILE A 1 845 ? 20.082 -15.196 44.134 1.00 34.66 905 ILE A N 1
ATOM 6459 C CA . ILE A 1 845 ? 19.843 -15.388 42.712 1.00 34.60 905 ILE A CA 1
ATOM 6460 C C . ILE A 1 845 ? 20.858 -16.402 42.230 1.00 35.89 905 ILE A C 1
ATOM 6461 O O . ILE A 1 845 ? 22.061 -16.215 42.392 1.00 37.97 905 ILE A O 1
ATOM 6466 N N . ARG A 1 846 ? 20.364 -17.481 41.642 1.00 37.28 906 ARG A N 1
ATOM 6467 C CA . ARG A 1 846 ? 21.225 -18.549 41.160 1.00 40.72 906 ARG A CA 1
ATOM 6468 C C . ARG A 1 846 ? 21.801 -18.372 39.752 1.00 39.68 906 ARG A C 1
ATOM 6469 O O . ARG A 1 846 ? 21.059 -18.238 38.774 1.00 39.21 906 ARG A O 1
ATOM 6477 N N . ILE A 1 847 ? 23.130 -18.372 39.666 1.00 37.61 907 ILE A N 1
ATOM 6478 C CA . ILE A 1 847 ? 23.821 -18.267 38.387 1.00 36.43 907 ILE A CA 1
ATOM 6479 C C . ILE A 1 847 ? 23.751 -19.666 37.764 1.00 35.41 907 ILE A C 1
ATOM 6480 O O . ILE A 1 847 ? 24.259 -20.629 38.331 1.00 35.81 907 ILE A O 1
ATOM 6485 N N . PRO A 1 848 ? 23.111 -19.791 36.589 1.00 35.27 908 PRO A N 1
ATOM 6486 C CA . PRO A 1 848 ? 22.937 -21.055 35.858 1.00 34.07 908 PRO A CA 1
ATOM 6487 C C . PRO A 1 848 ? 24.217 -21.824 35.557 1.00 32.61 908 PRO A C 1
ATOM 6488 O O . PRO A 1 848 ? 25.327 -21.311 35.729 1.00 29.86 908 PRO A O 1
ATOM 6492 N N . TYR A 1 849 ? 24.044 -23.054 35.081 1.00 31.86 909 TYR A N 1
ATOM 6493 C CA . TYR A 1 849 ? 25.171 -23.906 34.733 1.00 31.33 909 TYR A CA 1
ATOM 6494 C C . TYR A 1 849 ? 25.746 -23.557 33.371 1.00 27.23 909 TYR A C 1
ATOM 6495 O O . TYR A 1 849 ? 25.020 -23.461 32.381 1.00 27.48 909 TYR A O 1
ATOM 6504 N N . ARG A 1 850 ? 27.061 -23.380 33.334 1.00 25.28 910 ARG A N 1
ATOM 6505 C CA . ARG A 1 850 ? 27.778 -23.040 32.109 1.00 24.19 910 ARG A CA 1
ATOM 6506 C C . ARG A 1 850 ? 27.629 -24.133 31.054 1.00 23.91 910 ARG A C 1
ATOM 6507 O O . ARG A 1 850 ? 27.544 -25.317 31.375 1.00 22.85 910 ARG A O 1
ATOM 6515 N N . PRO A 1 851 ? 27.577 -23.744 29.775 1.00 23.77 911 PRO A N 1
ATOM 6516 C CA . PRO A 1 851 ? 27.442 -24.738 28.708 1.00 23.10 911 PRO A CA 1
ATOM 6517 C C . PRO A 1 851 ? 28.666 -25.635 28.748 1.00 23.04 911 PRO A C 1
ATOM 6518 O O . PRO A 1 851 ? 29.759 -25.172 29.061 1.00 22.91 911 PRO A O 1
ATOM 6522 N N . GLN A 1 852 ? 28.485 -26.914 28.445 1.00 25.38 912 GLN A N 1
ATOM 6523 C CA . GLN A 1 852 ? 29.598 -27.857 28.438 1.00 26.77 912 GLN A CA 1
ATOM 6524 C C . GLN A 1 852 ? 29.760 -28.404 27.025 1.00 27.44 912 GLN A C 1
ATOM 6525 O O . GLN A 1 852 ? 28.872 -28.251 26.184 1.00 25.74 912 GLN A O 1
ATOM 6531 N N . VAL A 1 853 ? 30.894 -29.041 26.762 1.00 31.13 913 VAL A N 1
ATOM 6532 C CA . VAL A 1 853 ? 31.134 -29.611 25.445 1.00 34.67 913 VAL A CA 1
ATOM 6533 C C . VAL A 1 853 ? 30.086 -30.674 25.211 1.00 38.01 913 VAL A C 1
ATOM 6534 O O . VAL A 1 853 ? 29.863 -31.536 26.055 1.00 38.18 913 VAL A O 1
ATOM 6538 N N . ASN A 1 854 ? 29.431 -30.602 24.064 1.00 45.36 914 ASN A N 1
ATOM 6539 C CA . ASN A 1 854 ? 28.401 -31.567 23.734 1.00 51.86 914 ASN A CA 1
ATOM 6540 C C . ASN A 1 854 ? 29.029 -32.895 23.338 1.00 54.13 914 ASN A C 1
ATOM 6541 O O . ASN A 1 854 ? 29.605 -33.029 22.256 1.00 54.43 914 ASN A O 1
ATOM 6546 N N . SER A 1 855 ? 28.930 -33.873 24.231 1.00 57.20 915 SER A N 1
ATOM 6547 C CA . SER A 1 855 ? 29.471 -35.197 23.965 1.00 60.13 915 SER A CA 1
ATOM 6548 C C . SER A 1 855 ? 28.812 -35.714 22.697 1.00 61.42 915 SER A C 1
ATOM 6549 O O . SER A 1 855 ? 29.291 -36.662 22.077 1.00 62.86 915 SER A O 1
ATOM 6552 N N . LEU A 1 856 ? 27.710 -35.069 22.320 1.00 62.81 916 LEU A N 1
ATOM 6553 C CA . LEU A 1 856 ? 26.950 -35.430 21.129 1.00 63.75 916 LEU A CA 1
ATOM 6554 C C . LEU A 1 856 ? 27.526 -34.752 19.883 1.00 63.87 916 LEU A C 1
ATOM 6555 O O . LEU A 1 856 ? 27.351 -35.243 18.766 1.00 64.49 916 LEU A O 1
ATOM 6560 N N . GLN A 1 857 ? 28.204 -33.623 20.074 1.00 63.73 917 GLN A N 1
ATOM 6561 C CA . GLN A 1 857 ? 28.805 -32.893 18.956 1.00 64.57 917 GLN A CA 1
ATOM 6562 C C . GLN A 1 857 ? 30.223 -33.375 18.668 1.00 64.03 917 GLN A C 1
ATOM 6563 O O . GLN A 1 857 ? 30.544 -33.764 17.543 1.00 63.89 917 GLN A O 1
ATOM 6569 N N . TRP A 1 858 ? 31.070 -33.336 19.689 1.00 63.75 918 TRP A N 1
ATOM 6570 C CA . TRP A 1 858 ? 32.450 -33.778 19.553 1.00 62.34 918 TRP A CA 1
ATOM 6571 C C . TRP A 1 858 ? 32.784 -34.671 20.738 1.00 61.22 918 TRP A C 1
ATOM 6572 O O . TRP A 1 858 ? 33.391 -34.233 21.716 1.00 59.74 918 TRP A O 1
ATOM 6583 N N . ALA A 1 859 ? 32.360 -35.925 20.643 1.00 61.45 919 ALA A N 1
ATOM 6584 C CA . ALA A 1 859 ? 32.602 -36.900 21.695 1.00 63.45 919 ALA A CA 1
ATOM 6585 C C . ALA A 1 859 ? 34.099 -37.068 21.902 1.00 63.91 919 ALA A C 1
ATOM 6586 O O . ALA A 1 859 ? 34.845 -37.250 20.940 1.00 63.90 919 ALA A O 1
ATOM 6588 N N . ARG A 1 860 ? 34.533 -37.006 23.157 1.00 64.12 920 ARG A N 1
ATOM 6589 C CA . ARG A 1 860 ? 35.945 -37.152 23.488 1.00 64.25 920 ARG A CA 1
ATOM 6590 C C . ARG A 1 860 ? 36.757 -35.955 23.002 1.00 63.33 920 ARG A C 1
ATOM 6591 O O . ARG A 1 860 ? 36.203 -34.994 22.461 1.00 63.30 920 ARG A O 1
ATOM 6599 N N . GLY A 1 861 ? 38.072 -36.024 23.195 1.00 60.84 921 GLY A N 1
ATOM 6600 C CA . GLY A 1 861 ? 38.945 -34.940 22.779 1.00 55.58 921 GLY A CA 1
ATOM 6601 C C . GLY A 1 861 ? 39.027 -33.848 23.828 1.00 52.03 921 GLY A C 1
ATOM 6602 O O . GLY A 1 861 ? 40.065 -33.194 23.984 1.00 51.05 921 GLY A O 1
ATOM 6603 N N . THR A 1 862 ? 37.928 -33.645 24.549 1.00 47.05 922 THR A N 1
ATOM 6604 C CA . THR A 1 862 ? 37.891 -32.628 25.589 1.00 45.04 922 THR A CA 1
ATOM 6605 C C . THR A 1 862 ? 38.402 -33.175 26.915 1.00 42.99 922 THR A C 1
ATOM 6606 O O . THR A 1 862 ? 38.479 -34.387 27.121 1.00 41.53 922 THR A O 1
ATOM 6610 N N . VAL A 1 863 ? 38.748 -32.263 27.813 1.00 40.71 923 VAL A N 1
ATOM 6611 C CA . VAL A 1 863 ? 39.228 -32.629 29.135 1.00 37.93 923 VAL A CA 1
ATOM 6612 C C . VAL A 1 863 ? 38.391 -31.862 30.152 1.00 38.15 923 VAL A C 1
ATOM 6613 O O . VAL A 1 863 ? 38.660 -30.692 30.438 1.00 38.33 923 VAL A O 1
ATOM 6617 N N . TYR A 1 864 ? 37.360 -32.514 30.680 1.00 37.14 924 TYR A N 1
ATOM 6618 C CA . TYR A 1 864 ? 36.500 -31.873 31.663 1.00 37.01 924 TYR A CA 1
ATOM 6619 C C . TYR A 1 864 ? 37.312 -31.315 32.832 1.00 35.04 924 TYR A C 1
ATOM 6620 O O . TYR A 1 864 ? 38.180 -31.987 33.391 1.00 34.45 924 TYR A O 1
ATOM 6629 N N . CYS A 1 865 ? 37.025 -30.070 33.185 1.00 32.76 925 CYS A N 1
ATOM 6630 C CA . CYS A 1 865 ? 37.702 -29.403 34.286 1.00 32.28 925 CYS A CA 1
ATOM 6631 C C . CYS A 1 865 ? 36.667 -28.607 35.058 1.00 31.70 925 CYS A C 1
ATOM 6632 O O . CYS A 1 865 ? 35.973 -27.772 34.483 1.00 32.50 925 CYS A O 1
ATOM 6635 N N . THR A 1 866 ? 36.549 -28.866 36.355 1.00 30.17 926 THR A N 1
ATOM 6636 C CA . THR A 1 866 ? 35.582 -28.135 37.163 1.00 28.58 926 THR A CA 1
ATOM 6637 C C . THR A 1 866 ? 36.213 -26.844 37.673 1.00 27.25 926 THR A C 1
ATOM 6638 O O . THR A 1 866 ? 37.437 -26.716 37.725 1.00 28.18 926 THR A O 1
ATOM 6642 N N . PRO A 1 867 ? 35.386 -25.858 38.043 1.00 27.05 927 PRO A N 1
ATOM 6643 C CA . PRO A 1 867 ? 35.959 -24.601 38.542 1.00 24.71 927 PRO A CA 1
ATOM 6644 C C . PRO A 1 867 ? 36.880 -24.825 39.738 1.00 24.48 927 PRO A C 1
ATOM 6645 O O . PRO A 1 867 ? 37.905 -24.162 39.873 1.00 24.65 927 PRO A O 1
ATOM 6649 N N . ALA A 1 868 ? 36.517 -25.774 40.594 1.00 23.44 928 ALA A N 1
ATOM 6650 C CA . ALA A 1 868 ? 37.325 -26.102 41.766 1.00 21.88 928 ALA A CA 1
ATOM 6651 C C . ALA A 1 868 ? 38.742 -26.480 41.326 1.00 20.83 928 ALA A C 1
ATOM 6652 O O . ALA A 1 868 ? 39.735 -26.017 41.898 1.00 18.03 928 ALA A O 1
ATOM 6654 N N . GLN A 1 869 ? 38.824 -27.325 40.302 1.00 20.45 929 GLN A N 1
ATOM 6655 C CA . GLN A 1 869 ? 40.111 -27.762 39.777 1.00 18.14 929 GLN A CA 1
ATOM 6656 C C . GLN A 1 869 ? 40.833 -26.603 39.076 1.00 18.23 929 GLN A C 1
ATOM 6657 O O . GLN A 1 869 ? 42.059 -26.527 39.108 1.00 19.29 929 GLN A O 1
ATOM 6663 N N . LEU A 1 870 ? 40.080 -25.695 38.453 1.00 16.13 930 LEU A N 1
ATOM 6664 C CA . LEU A 1 870 ? 40.704 -24.563 37.783 1.00 14.56 930 LEU A CA 1
ATOM 6665 C C . LEU A 1 870 ? 41.303 -23.657 38.855 1.00 16.53 930 LEU A C 1
ATOM 6666 O O . LEU A 1 870 ? 42.407 -23.125 38.689 1.00 16.55 930 LEU A O 1
ATOM 6671 N N . ASN A 1 871 ? 40.570 -23.494 39.956 1.00 16.33 931 ASN A N 1
ATOM 6672 C CA . ASN A 1 871 ? 41.029 -22.667 41.062 1.00 18.53 931 ASN A CA 1
ATOM 6673 C C . ASN A 1 871 ? 42.346 -23.191 41.624 1.00 21.65 931 ASN A C 1
ATOM 6674 O O . ASN A 1 871 ? 43.188 -22.407 42.062 1.00 23.90 931 ASN A O 1
ATOM 6679 N N . GLU A 1 872 ? 42.526 -24.511 41.612 1.00 22.39 932 GLU A N 1
ATOM 6680 C CA . GLU A 1 872 ? 43.749 -25.101 42.129 1.00 23.18 932 GLU A CA 1
ATOM 6681 C C . GLU A 1 872 ? 44.895 -24.890 41.141 1.00 23.75 932 GLU A C 1
ATOM 6682 O O . GLU A 1 872 ? 46.029 -24.628 41.535 1.00 22.00 932 GLU A O 1
ATOM 6688 N N . LEU A 1 873 ? 44.593 -24.999 39.854 1.00 23.64 933 LEU A N 1
ATOM 6689 C CA . LEU A 1 873 ? 45.608 -24.809 38.833 1.00 24.80 933 LEU A CA 1
ATOM 6690 C C . LEU A 1 873 ? 46.182 -23.396 38.848 1.00 23.97 933 LEU A C 1
ATOM 6691 O O . LEU A 1 873 ? 47.393 -23.214 38.849 1.00 23.09 933 LEU A O 1
ATOM 6696 N N . LEU A 1 874 ? 45.298 -22.403 38.861 1.00 24.06 934 LEU A N 1
ATOM 6697 C CA . LEU A 1 874 ? 45.703 -21.002 38.838 1.00 22.96 934 LEU A CA 1
ATOM 6698 C C . LEU A 1 874 ? 46.051 -20.409 40.205 1.00 24.07 934 LEU A C 1
ATOM 6699 O O . LEU A 1 874 ? 46.908 -19.528 40.301 1.00 21.30 934 LEU A O 1
ATOM 6704 N N . GLY A 1 875 ? 45.397 -20.893 41.257 1.00 24.62 935 GLY A N 1
ATOM 6705 C CA . GLY A 1 875 ? 45.650 -20.358 42.585 1.00 27.16 935 GLY A CA 1
ATOM 6706 C C . GLY A 1 875 ? 46.607 -21.148 43.455 1.00 29.15 935 GLY A C 1
ATOM 6707 O O . GLY A 1 875 ? 47.094 -20.640 44.459 1.00 30.87 935 GLY A O 1
ATOM 6708 N N . GLY A 1 876 ? 46.881 -22.389 43.072 1.00 32.21 936 GLY A N 1
ATOM 6709 C CA . GLY A 1 876 ? 47.777 -23.220 43.853 1.00 31.66 936 GLY A CA 1
ATOM 6710 C C . GLY A 1 876 ? 47.006 -23.991 44.904 1.00 33.00 936 GLY A C 1
ATOM 6711 O O . GLY A 1 876 ? 45.919 -23.584 45.311 1.00 31.45 936 GLY A O 1
ATOM 6712 N N . VAL A 1 877 ? 47.570 -25.107 45.346 1.00 35.41 937 VAL A N 1
ATOM 6713 C CA . VAL A 1 877 ? 46.933 -25.953 46.352 1.00 38.54 937 VAL A CA 1
ATOM 6714 C C . VAL A 1 877 ? 46.681 -25.249 47.687 1.00 39.44 937 VAL A C 1
ATOM 6715 O O . VAL A 1 877 ? 45.790 -25.635 48.444 1.00 39.11 937 VAL A O 1
ATOM 6719 N N . ASN A 1 878 ? 47.467 -24.220 47.980 1.00 39.98 938 ASN A N 1
ATOM 6720 C CA . ASN A 1 878 ? 47.310 -23.502 49.234 1.00 41.73 938 ASN A CA 1
ATOM 6721 C C . ASN A 1 878 ? 46.680 -22.129 49.045 1.00 41.54 938 ASN A C 1
ATOM 6722 O O . ASN A 1 878 ? 46.935 -21.209 49.821 1.00 41.95 938 ASN A O 1
ATOM 6727 N N . ARG A 1 879 ? 45.857 -21.998 48.008 1.00 40.84 939 ARG A N 1
ATOM 6728 C CA . ARG A 1 879 ? 45.172 -20.741 47.722 1.00 37.34 939 ARG A CA 1
ATOM 6729 C C . ARG A 1 879 ? 44.477 -20.237 48.991 1.00 35.99 939 ARG A C 1
ATOM 6730 O O . ARG A 1 879 ? 43.625 -20.924 49.560 1.00 35.97 939 ARG A O 1
ATOM 6738 N N . PRO A 1 880 ? 44.831 -19.023 49.441 1.00 35.71 940 PRO A N 1
ATOM 6739 C CA . PRO A 1 880 ? 44.289 -18.363 50.638 1.00 35.77 940 PRO A CA 1
ATOM 6740 C C . PRO A 1 880 ? 42.794 -18.064 50.554 1.00 35.76 940 PRO A C 1
ATOM 6741 O O . PRO A 1 880 ? 42.223 -18.000 49.470 1.00 36.63 940 PRO A O 1
ATOM 6745 N N . ALA A 1 881 ? 42.163 -17.873 51.704 1.00 35.05 941 ALA A N 1
ATOM 6746 C CA . ALA A 1 881 ? 40.750 -17.521 51.731 1.00 34.19 941 ALA A CA 1
ATOM 6747 C C . ALA A 1 881 ? 40.736 -16.012 51.466 1.00 33.51 941 ALA A C 1
ATOM 6748 O O . ALA A 1 881 ? 41.571 -15.280 51.994 1.00 33.70 941 ALA A O 1
ATOM 6750 N N . SER A 1 882 ? 39.808 -15.537 50.647 1.00 33.59 942 SER A N 1
ATOM 6751 C CA . SER A 1 882 ? 39.781 -14.111 50.351 1.00 33.32 942 SER A CA 1
ATOM 6752 C C . SER A 1 882 ? 39.454 -13.278 51.581 1.00 30.97 942 SER A C 1
ATOM 6753 O O . SER A 1 882 ? 38.872 -13.765 52.546 1.00 30.60 942 SER A O 1
ATOM 6756 N N . LYS A 1 883 ? 39.830 -12.010 51.519 1.00 29.84 943 LYS A N 1
ATOM 6757 C CA . LYS A 1 883 ? 39.597 -11.056 52.593 1.00 29.24 943 LYS A CA 1
ATOM 6758 C C . LYS A 1 883 ? 38.225 -10.388 52.466 1.00 28.56 943 LYS A C 1
ATOM 6759 O O . LYS A 1 883 ? 37.799 -9.657 53.359 1.00 31.07 943 LYS A O 1
ATOM 6765 N N . TYR A 1 884 ? 37.537 -10.648 51.358 1.00 28.09 944 TYR A N 1
ATOM 6766 C CA . TYR A 1 884 ? 36.224 -10.056 51.103 1.00 27.44 944 TYR A CA 1
ATOM 6767 C C . TYR A 1 884 ? 35.084 -10.839 51.714 1.00 25.94 944 TYR A C 1
ATOM 6768 O O . TYR A 1 884 ? 35.081 -12.065 51.683 1.00 26.98 944 TYR A O 1
ATOM 6777 N N . LYS A 1 885 ? 34.105 -10.118 52.245 1.00 27.97 945 LYS A N 1
ATOM 6778 C CA . LYS A 1 885 ? 32.923 -10.748 52.810 1.00 28.75 945 LYS A CA 1
ATOM 6779 C C . LYS A 1 885 ? 32.133 -11.222 51.590 1.00 26.87 945 LYS A C 1
ATOM 6780 O O . LYS A 1 885 ? 31.361 -12.179 51.655 1.00 29.25 945 LYS A O 1
ATOM 6786 N N . GLU A 1 886 ? 32.340 -10.530 50.475 1.00 24.89 946 GLU A N 1
ATOM 6787 C CA . GLU A 1 886 ? 31.657 -10.842 49.226 1.00 22.72 946 GLU A CA 1
ATOM 6788 C C . GLU A 1 886 ? 31.949 -12.226 48.663 1.00 21.73 946 GLU A C 1
ATOM 6789 O O . GLU A 1 886 ? 31.074 -12.830 48.049 1.00 23.94 946 GLU A O 1
ATOM 6795 N N . SER A 1 887 ? 33.165 -12.734 48.859 1.00 22.46 947 SER A N 1
ATOM 6796 C CA . SER A 1 887 ? 33.509 -14.059 48.337 1.00 23.63 947 SER A CA 1
ATOM 6797 C C . SER A 1 887 ? 32.550 -15.145 48.817 1.00 24.76 947 SER A C 1
ATOM 6798 O O . SER A 1 887 ? 32.008 -15.897 48.013 1.00 26.36 947 SER A O 1
ATOM 6801 N N . ILE A 1 888 ? 32.338 -15.224 50.125 1.00 25.23 948 ILE A N 1
ATOM 6802 C CA . ILE A 1 888 ? 31.453 -16.240 50.666 1.00 26.82 948 ILE A CA 1
ATOM 6803 C C . ILE A 1 888 ? 29.991 -15.945 50.372 1.00 28.73 948 ILE A C 1
ATOM 6804 O O . ILE A 1 888 ? 29.186 -16.863 50.179 1.00 29.11 948 ILE A O 1
ATOM 6809 N N . ILE A 1 889 ? 29.644 -14.665 50.331 1.00 30.15 949 ILE A N 1
ATOM 6810 C CA . ILE A 1 889 ? 28.270 -14.285 50.045 1.00 28.64 949 ILE A CA 1
ATOM 6811 C C . ILE A 1 889 ? 27.868 -14.798 48.668 1.00 30.28 949 ILE A C 1
ATOM 6812 O O . ILE A 1 889 ? 26.787 -15.360 48.498 1.00 32.20 949 ILE A O 1
ATOM 6817 N N . ALA A 1 890 ? 28.753 -14.608 47.696 1.00 30.66 950 ALA A N 1
ATOM 6818 C CA . ALA A 1 890 ? 28.497 -15.009 46.321 1.00 34.44 950 ALA A CA 1
ATOM 6819 C C . ALA A 1 890 ? 28.531 -16.519 46.064 1.00 39.30 950 ALA A C 1
ATOM 6820 O O . ALA A 1 890 ? 29.199 -16.976 45.134 1.00 40.39 950 ALA A O 1
ATOM 6822 N N . GLU A 1 891 ? 27.811 -17.294 46.872 1.00 43.37 951 GLU A N 1
ATOM 6823 C CA . GLU A 1 891 ? 27.778 -18.746 46.688 1.00 45.32 951 GLU A CA 1
ATOM 6824 C C . GLU A 1 891 ? 26.457 -19.371 47.114 1.00 45.28 951 GLU A C 1
ATOM 6825 O O . GLU A 1 891 ? 25.496 -18.623 47.403 1.00 44.81 951 GLU A O 1
#

Solvent-accessible surface area: 36689 Å² total; per-residue (Å²): 164,55,191,48,15,40,25,53,70,66,34,107,8,6,2,45,13,70,0,45,2,10,5,26,3,42,19,4,22,0,0,0,0,0,0,63,22,0,13,0,11,0,0,1,39,56,19,0,28,12,75,14,119,3,161,35,167,17,26,3,94,76,7,67,14,0,42,6,0,0,0,1,0,5,1,46,132,23,3,2,10,0,0,0,1,104,31,40,121,48,40,23,56,30,156,20,89,36,107,19,44,14,12,18,18,15,17,29,6,11,2,0,0,3,0,6,70,67,0,17,0,11,0,7,5,0,2,51,24,109,92,19,114,32,134,11,97,13,18,1,83,80,63,49,60,89,110,31,206,87,0,19,0,34,17,11,18,8,12,11,21,20,14,1,17,0,1,1,0,0,29,56,0,0,0,6,14,7,8,53,83,95,82,56,96,44,34,5,65,7,86,0,53,54,98,0,1,0,0,34,73,25,140,143,44,97,81,127,25,39,19,73,7,51,26,3,17,9,1,4,15,8,3,1,0,0,2,0,4,66,8,6,0,0,0,2,15,4,7,49,59,16,72,45,7,4,1,10,1,22,132,45,43,56,0,45,59,63,71,96,128,63,146,86,146,53,126,78,123,32,19,80,7,46,89,1,24,13,1,4,77,87,60,38,59,75,2,10,1,0,0,5,21,112,44,63,117,204,54,60,35,4,28,0,5,2,4,14,8,4,101,5,36,59,38,80,144,34,74,93,136,26,5,72,92,16,1,25,100,21,140,73,87,62,92,7,97,4,82,34,78,28,66,21,58,41,15,28,8,8,10,136,76,11,17,7,12,74,22,5,13,26,4,8,8,0,2,0,0,1,26,44,0,18,3,10,1,0,66,19,72,56,12,105,48,33,43,98,6,25,31,5,3,20,29,1,2,6,0,1,12,15,2,57,16,14,43,6,14,27,1,30,15,166,126,1,51,46,3,0,63,53,18,78,14,192,75,63,56,2,153,5,3,76,40,36,163,64,119,95,82,139,54,135,60,4,14,0,6,0,3,0,0,55,46,1,1,0,0,1,11,7,3,13,62,1,103,55,20,25,13,3,27,23,51,9,65,0,42,100,3,7,64,55,95,168,102,9,23,2,48,52,22,13,15,2,10,62,24,10,9,0,0,0,0,0,62,48,4,13,0,0,1,0,66,48,70,114,14,120,175,158,196,192,34,39,16,118,102,79,155,38,35,46,9,72,0,137,99,17,12,38,90,73,63,172,38,5,7,9,4,28,5,0,0,30,13,120,88,40,120,5,20,7,22,20,4,5,32,1,11,0,0,0,0,0,0,48,50,0,6,0,0,0,0,7,38,112,72,64,45,57,49,31,80,94,45,0,119,147,49,27,75,26,148,5,35,13,1,34,17,6,29,3,0,3,1,18,34,4,119,54,47,97,8,10,1,0,0,0,0,0,0,36,84,0,2,5,0,3,0,17,2,61,91,40,99,74,61,149,27,86,31,93,69,38,47,46,70,92,23,5,109,76,23,53,0,58,54,8,24,0,0,6,80,166,98,53,46,30,0,57,4,22,75,77,54,29,129,44,38,110,162,47,65,54,44,54,1,22,0,4,0,2,1,96,27,8,0,58,8,17,20,5,40,104,118,181,56,81,93,64,40,18,167,94,30,6,1,0,8,8,12,0,44,16,56,33,69,102,147,153,125,44,147,126,108,41,10,0,0,0,0,0,1,54,57,0,33,0,36,0,3,18,0,65,97,22,99,70,8,12,47,73,85,4,99,48,126,32,38,65,157,27,0,75,35,3,16,26,3,92,66,0,11,0,10,1,5,8,27,52,17,10,5,0,12,0,6,0,18,132,146,65,110,107,134,82,136,81,64,3,64,1,27,52,105,77,74,216,68,56,218,28,22,100,15,48,70,164,10,70,63,209,57,33,66,140,20,68,76,71,96,1,35,92,77,3,28,32,123,140,48,80,95,23,141,17,162,6,8,140,49,13,169

Radius of gyration: 32.27 Å; Cα contacts (8 Å, |Δi|>4): 2281; chains: 1; bounding box: 82×93×81 Å

Nearest PDB structures (foldseek):
  2oaj-assembly1_A  TM=1.001E+00  e=0.000E+00  Saccharomyces cerevisiae
  6n8r-assembly1_A  TM=7.023E-01  e=1.634E-41  Homo sapiens
  6n8s-assembly1_A  TM=6.791E-01  e=1.424E-40  Homo sapiens
  6n8s-assembly2_D  TM=6.830E-01  e=4.905E-40  Homo sapiens
  8xi3-assembly1_B  TM=6.759E-01  e=8.124E-07  Mus musculus